Protein AF-0000000066068132 (afdb_homodimer)

Nearest PDB structures (foldseek):
  4k7c-assembly1_A  TM=9.711E-01  e=4.745E-52  Lacticaseibacillus rhamnosus HN001
  1cb5-assembly1_A  TM=9.662E-01  e=7.134E-46  Homo sapiens
  7xf9-assembly1_A  TM=9.704E-01  e=2.334E-45  Homo sapiens
  2dzz-assembly1_A  TM=9.316E-01  e=2.899E-36  Saccharomyces cerevisiae
  6w4n-assembly1_C  TM=7.874E-01  e=4.677E-19  Parabacteroides distasonis

Foldseek 3Di:
DDDDDDPVNVVVVVCVQVVDVVSVVLVVQCVVPNQQV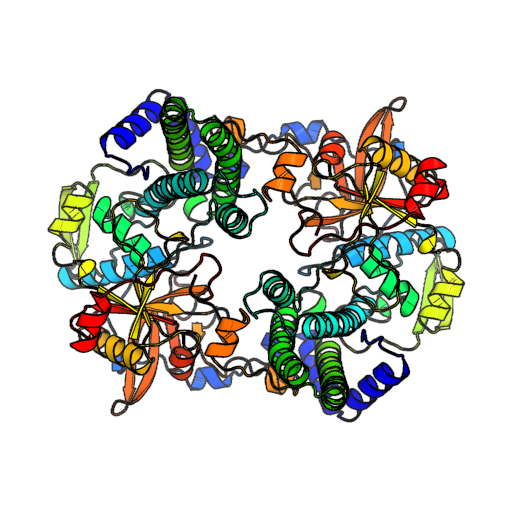SQFDPCLPVQFPPDFPFFFDADAFAAQAAAQQQLLQQLQRLVQSVLCVVQQARNWGWASLQLLLVLQLLQLLLLLVQLLVCLPPDCPPPQNVLSLVCQLHRHAHNQLNVQSCQVQAIDTCVQFPWDPCSNHVVVLSVVRSVLSNVVSVVLSVCSVVVPVVVSVVVSVVSSVVSSVSSCVRRNHHDQWAWDWDQHPVRRTDIDGTHGRNRCCCPSVVVDDQVQKAKEFAAVLDDALAWAFASSRNRHPPTGTDIYHHHQCVLVVQLQQVCLNVNGKKKFFWDCVPQADWQAQEAENSRGDSCVSVVHDPDDALNVCLVVVVAARRRMWIWRGFHDDPRHTAKTKIAGNNALNIHPGRIHIHGVVRCNRIITIMMGGNVSDDPSSVVNRPDDYHYDGNPHSHD/DDDDDDPVVVVVVVCVQVVDVVSVVLVVQCVVPNLQVSQFDPCVVVQFDPDFPFFFDADAFAAQAAAQQQLLQFLQRLVLSVLCVVQQARNWGWASLQLLLVLLLLQLVLLLVVLLVCLPPDCPPPQNVLSLVCQLHRHAHNLLNVFSCQVQAIGTCVQFPWDPCSNHVVVLSVVRSVLSSVLSVVLSVCSVVVPVVVNVVSVVVSSVVSSVSSCVRRNHHDQWAWDWDQHPVRRTDIDGTHGRNRCCCVSVVVDDLVQKAKEFAAPLDDALAWAFASSRNRHPPTGTDIYHHHALVLVVQQQQVQSNVNGKKKFFWFCVPQADFQAQEADNSRGDSCVSVVHDDDDALNVCLVVVVAARSRMWMWRGFHDDVRHTAKTKTAGNNALNTHPGRIHIHGVVSCNRIITIIMGGCVSPDPSSNVSRPDDYHYDRNPHSHD

Radius of gyration: 28.88 Å; Cα contacts (8 Å, |Δi|>4): 1773; chains: 2; bounding box: 72×85×73 Å

Sequence (876 aa):
MAHELTVQELEKFSADFNKNPKNKVVARAAQRSGVLEASYNDRVQSELTRVFSTELDTDNVTNQKHSGRCWLFATLNVLRHEFGKKYKAKDFTFSQAYNFFWDKIERANMFYNRILDSADMPLDSRQVKTDLDFAGTDGGQFQMAAALVEKYGVVPSYAMPETFNTNDTTGFATALGDKLKKDALVLRKLKQEGKDDEIKKTREKFLSEVYQMTAIAVGEPPKKFDLEYRDDDKKYHLEKDLTPLEFLHKYLGGVDFDDYVVLTNAPDHEYDKLYGLPAEDNVSGSIRIKLLNVPMEYLTAASIAQLKDGEAVWFGNDVLRQMDRKTGYLDTNLYKLDDLFGVDLKMSKADRLKTGVGEVSHAMTLVGVDEDNGEVRQWKVENSWGDKSGAKGYYVMNNEWFNDYVYEVVVHKKYLTDKQKELAEGPITDLPAWDSLAMAHELTVQELEKFSADFNKNPKNKVVARAAQRSGVLEASYNDRVQSELTRVFSTELDTDNVTNQKHSGRCWLFATLNVLRHEFGKKYKAKDFTFSQAYNFFWDKIERANMFYNRILDSADMPLDSRQVKTDLDFAGTDGGQFQMAAALVEKYGVVPSYAMPETFNTNDTTGFATALGDKLKKDALVLRKLKQEGKDDEIKKTREKFLSEVYQMTAIAVGEPPKKFDLEYRDDDKKYHLEKDLTPLEFLHKYLGGVDFDDYVVLTNAPDHEYDKLYGLPAEDNVSGSIRIKLLNVPMEYLTAASIAQLKDGEAVWFGNDVLRQMDRKTGYLDTNLYKLDDLFGVDLKMSKADRLKTGVGEVSHAMTLVGVDEDNGEVRQWKVENSWGDKSGAKGYYVMNNEWFNDYVYEVVVHKKYLTDKQKELAEGPITDLPAWDSLA

Organism: Lactobacillus helveticus (NCBI:txid1587)

Solvent-accessible surface area (backbone atoms only — not comparable to full-atom values): 45176 Å² total; per-residue (Å²): 131,84,67,60,90,45,69,69,58,53,50,47,36,52,48,56,45,58,70,39,66,62,47,57,59,47,14,51,44,13,17,64,65,14,54,56,67,59,18,48,36,75,66,49,62,79,65,57,80,82,67,52,73,34,64,51,93,74,55,75,52,45,59,44,62,52,41,49,47,39,20,45,49,20,47,46,46,41,51,28,52,55,44,11,66,77,58,37,25,48,76,54,54,59,22,62,46,48,50,49,50,51,46,57,46,33,33,49,47,41,48,52,40,53,41,55,74,44,37,87,49,58,65,84,34,69,68,47,38,53,54,46,68,53,43,44,64,60,63,70,43,59,41,47,36,47,34,44,38,73,74,58,21,52,47,48,20,86,69,37,54,78,27,38,27,56,41,36,30,60,62,54,24,51,54,48,18,49,39,50,53,54,47,43,56,54,48,18,51,38,55,73,67,69,37,60,70,56,47,55,52,49,48,51,51,50,48,37,49,49,44,41,38,42,31,24,35,56,44,73,70,66,70,53,39,63,54,69,51,58,26,78,85,68,46,79,46,75,47,74,72,32,31,27,48,52,47,35,52,67,69,42,52,85,64,53,72,84,42,44,40,39,37,21,43,51,75,69,46,72,65,78,34,24,32,24,40,69,78,64,43,31,50,63,96,52,53,64,47,55,34,34,18,34,66,51,70,55,46,50,49,29,46,53,51,40,36,71,73,65,35,56,27,36,29,30,19,26,63,90,48,45,50,40,62,65,68,16,43,30,28,75,62,32,46,38,52,37,70,64,51,72,43,86,65,83,64,54,65,31,53,20,30,69,61,61,75,35,50,74,73,41,35,27,22,39,38,25,33,15,57,58,97,82,43,67,56,30,32,30,29,44,36,47,65,20,46,79,24,20,59,61,11,30,28,37,27,32,40,67,25,46,68,63,36,39,34,31,35,43,38,52,49,79,65,46,47,73,62,48,49,53,42,71,70,42,74,68,47,70,42,59,73,82,35,61,89,92,128,84,67,61,89,48,66,64,61,52,53,46,37,50,46,57,44,62,69,40,64,63,49,57,57,51,16,53,44,14,18,66,63,16,56,56,66,62,16,52,40,76,66,53,67,80,68,58,83,87,70,54,72,38,67,56,93,74,60,75,57,45,63,46,63,54,42,50,45,39,22,46,51,23,51,47,48,44,52,33,50,52,44,10,69,73,61,37,26,56,77,54,54,60,22,60,49,48,52,49,50,51,47,56,46,34,33,51,46,43,50,50,38,51,42,50,72,44,34,86,50,57,65,85,32,68,67,48,39,51,52,46,67,50,41,42,63,58,64,72,45,59,41,47,41,49,34,46,37,71,72,59,24,52,48,48,23,86,73,38,57,76,29,36,26,54,41,37,30,60,59,53,26,52,54,47,16,45,40,48,47,56,46,42,58,53,45,20,52,37,49,71,67,64,36,62,70,59,43,54,54,48,47,52,52,48,52,34,49,48,41,41,38,42,30,24,35,57,46,75,67,71,70,56,43,60,51,70,48,60,24,76,89,67,47,81,46,77,44,76,72,30,33,27,48,55,46,36,50,70,68,42,52,82,68,56,73,87,46,44,44,37,40,23,45,52,76,73,49,72,66,81,35,29,32,24,40,67,81,66,44,33,48,65,94,50,58,63,48,55,33,35,19,38,63,64,66,56,54,51,51,35,50,50,53,38,41,71,70,66,39,59,28,39,32,32,21,27,66,91,51,47,50,41,64,68,68,18,46,30,31,78,66,35,53,39,54,38,68,64,57,69,46,85,66,87,70,54,68,32,55,23,32,68,62,60,78,37,52,76,71,45,36,28,25,38,41,28,37,17,55,60,96,81,43,70,56,33,35,33,30,44,39,48,67,21,47,80,26,22,60,60,12,30,29,40,30,34,44,68,28,49,68,63,36,42,36,34,36,43,42,56,47,88,61,44,51,72,64,52,50,52,46,72,74,48,75,70,48,72,46,62,74,85,35,61,91,90

Structure (mmCIF, N/CA/C/O backbone):
data_AF-0000000066068132-model_v1
#
loop_
_entity.id
_entity.type
_entity.pdbx_description
1 polymer 'Aminopeptidase E'
#
loop_
_atom_site.group_PDB
_atom_site.id
_atom_site.type_symbol
_atom_site.label_atom_id
_atom_site.label_alt_id
_atom_site.label_comp_id
_atom_site.label_asym_id
_atom_site.label_entity_id
_atom_site.label_seq_id
_atom_site.pdbx_PDB_ins_code
_atom_site.Cartn_x
_atom_site.Cartn_y
_atom_site.Cartn_z
_atom_site.occupancy
_atom_site.B_iso_or_equiv
_atom_site.auth_seq_id
_atom_site.auth_comp_id
_atom_site.auth_asym_id
_atom_site.auth_atom_id
_atom_site.pdbx_PDB_model_num
ATOM 1 N N . MET A 1 1 ? -22.656 19 -7.445 1 69.44 1 MET A N 1
ATOM 2 C CA . MET A 1 1 ? -22.359 20.109 -6.551 1 69.44 1 MET A CA 1
ATOM 3 C C . MET A 1 1 ? -21.734 19.609 -5.254 1 69.44 1 MET A C 1
ATOM 5 O O . MET A 1 1 ? -22.031 18.516 -4.793 1 69.44 1 MET A O 1
ATOM 9 N N . ALA A 1 2 ? -20.703 20.203 -4.641 1 83.5 2 ALA A N 1
ATOM 10 C CA . ALA A 1 2 ? -19.969 19.781 -3.447 1 83.5 2 ALA A CA 1
ATOM 11 C C . ALA A 1 2 ? -20.891 19.766 -2.229 1 83.5 2 ALA A C 1
ATOM 13 O O . ALA A 1 2 ? -21.719 20.672 -2.045 1 83.5 2 ALA A O 1
ATOM 14 N N . HIS A 1 3 ? -20.875 18.594 -1.613 1 91.38 3 HIS A N 1
ATOM 15 C CA . HIS A 1 3 ? -21.75 18.391 -0.463 1 91.38 3 HIS A CA 1
ATOM 16 C C . HIS A 1 3 ? -21 18.656 0.844 1 91.38 3 HIS A C 1
ATOM 18 O O . HIS A 1 3 ? -19.922 18.125 1.064 1 91.38 3 HIS A O 1
ATOM 24 N N . GLU A 1 4 ? -21.562 19.531 1.664 1 93 4 GLU A N 1
ATOM 25 C CA . GLU A 1 4 ? -21 19.812 2.982 1 93 4 GLU A CA 1
ATOM 26 C C . GLU A 1 4 ? -21.766 19.078 4.078 1 93 4 GLU A C 1
ATOM 28 O O . GLU A 1 4 ? -22.984 19.203 4.184 1 93 4 GLU A O 1
ATOM 33 N N . LEU A 1 5 ? -21.125 18.406 4.953 1 95.44 5 LEU A N 1
ATOM 34 C CA . LEU A 1 5 ? -21.75 17.625 6.004 1 95.44 5 LEU A CA 1
ATOM 35 C C . LEU A 1 5 ? -22.297 18.531 7.109 1 95.44 5 LEU A C 1
ATOM 37 O O . LEU A 1 5 ? -21.562 19.359 7.656 1 95.44 5 LEU A O 1
ATOM 41 N N . THR A 1 6 ? -23.453 18.297 7.363 1 94.56 6 THR A N 1
ATOM 42 C CA . THR A 1 6 ? -24.094 19.125 8.375 1 94.56 6 THR A CA 1
ATOM 43 C C . THR A 1 6 ? -24.156 18.391 9.719 1 94.56 6 THR A C 1
ATOM 45 O O . THR A 1 6 ? -24.062 17.172 9.758 1 94.56 6 THR A O 1
ATOM 48 N N . VAL A 1 7 ? -24.25 19.062 10.633 1 90.31 7 VAL A N 1
ATOM 49 C CA . VAL A 1 7 ? -24.391 18.516 11.977 1 90.31 7 VAL A CA 1
ATOM 50 C C . VAL A 1 7 ? -25.609 17.594 12.039 1 90.31 7 VAL A C 1
ATOM 52 O O . VAL A 1 7 ? -25.562 16.547 12.688 1 90.31 7 VAL A O 1
ATOM 55 N N . GLN A 1 8 ? -26.766 18 11.539 1 93.81 8 GLN A N 1
ATOM 56 C CA . GLN A 1 8 ? -28 17.219 11.555 1 93.81 8 GLN A CA 1
ATOM 57 C C . GLN A 1 8 ? -27.781 15.852 10.906 1 93.81 8 GLN A C 1
ATOM 59 O O . GLN A 1 8 ? -28.281 14.844 11.398 1 93.81 8 GLN A O 1
ATOM 64 N N . GLU A 1 9 ? -27 15.883 9.68 1 94.25 9 GLU A N 1
ATOM 65 C CA . GLU A 1 9 ? -26.688 14.625 9.023 1 94.25 9 GLU A CA 1
ATOM 66 C C . GLU A 1 9 ? -25.859 13.719 9.922 1 94.25 9 GLU A C 1
ATOM 68 O O . GLU A 1 9 ? -26.125 12.516 10.016 1 94.25 9 GLU A O 1
ATOM 73 N N . LEU A 1 10 ? -24.859 14.297 10.641 1 94.81 10 LEU A N 1
ATOM 74 C CA . LEU A 1 10 ? -23.969 13.516 11.484 1 94.81 10 LEU A CA 1
ATOM 75 C C . LEU A 1 10 ? -24.703 12.953 12.695 1 94.81 10 LEU A C 1
ATOM 77 O O . LEU A 1 10 ? -24.422 11.828 13.117 1 94.81 10 LEU A O 1
ATOM 81 N N . GLU A 1 11 ? -25.734 13.82 13.156 1 96.12 11 GLU A N 1
ATOM 82 C CA . GLU A 1 11 ? -26.609 13.344 14.219 1 96.12 11 GLU A CA 1
ATOM 83 C C . GLU A 1 11 ? -27.469 12.172 13.742 1 96.12 11 GLU A C 1
ATOM 85 O O . GLU A 1 11 ? -27.734 11.234 14.508 1 96.12 11 GLU A O 1
ATOM 90 N N . LYS A 1 12 ? -27.875 12.398 12.711 1 97.12 12 LYS A N 1
ATOM 91 C CA . LYS A 1 12 ? -28.688 11.32 12.164 1 97.12 12 LYS A CA 1
ATOM 92 C C . LYS A 1 12 ? -27.859 10.039 12.008 1 97.12 12 LYS A C 1
ATOM 94 O O . LYS A 1 12 ? -28.359 8.945 12.305 1 97.12 12 LYS A O 1
ATOM 99 N N . PHE A 1 13 ? -26.656 10.258 11.461 1 98.12 13 PHE A N 1
ATOM 100 C CA . PHE A 1 13 ? -25.812 9.078 11.312 1 98.12 13 PHE A CA 1
ATOM 101 C C . PHE A 1 13 ? -25.516 8.453 12.672 1 98.12 13 PHE A C 1
ATOM 103 O O . PHE A 1 13 ? -25.547 7.227 12.812 1 98.12 13 PHE A O 1
ATOM 110 N N . SER A 1 14 ? -25.203 9.094 13.617 1 97.38 14 SER A N 1
ATOM 111 C CA . SER A 1 14 ? -24.984 8.609 14.977 1 97.38 14 SER A CA 1
ATOM 112 C C . SER A 1 14 ? -26.219 7.895 15.508 1 97.38 14 SER A C 1
ATOM 114 O O . SER A 1 14 ? -26.109 6.832 16.125 1 97.38 14 SER A O 1
ATOM 116 N N . ALA A 1 15 ? -27.328 8.445 15.297 1 97.06 15 ALA A N 1
ATOM 117 C CA . ALA A 1 15 ? -28.562 7.844 15.766 1 97.06 15 ALA A CA 1
ATOM 118 C C . ALA A 1 15 ? -28.797 6.48 15.117 1 97.06 15 ALA A C 1
ATOM 120 O O . ALA A 1 15 ? -29.203 5.523 15.789 1 97.06 15 ALA A O 1
ATOM 121 N N . ASP A 1 16 ? -28.469 6.613 13.906 1 95.19 16 ASP A N 1
ATOM 122 C CA . ASP A 1 16 ? -28.625 5.375 13.156 1 95.19 16 ASP A CA 1
ATOM 123 C C . ASP A 1 16 ? -27.688 4.289 13.68 1 95.19 16 ASP A C 1
ATOM 125 O O . ASP A 1 16 ? -28.078 3.121 13.781 1 95.19 16 ASP A O 1
ATOM 129 N N . PHE A 1 17 ? -26.531 4.625 13.977 1 94.94 17 PHE A N 1
ATOM 130 C CA . PHE A 1 17 ? -25.531 3.697 14.492 1 94.94 17 PHE A CA 1
ATOM 131 C C . PHE A 1 17 ? -25.969 3.143 15.852 1 94.94 17 PHE A C 1
ATOM 133 O O . PHE A 1 17 ? -25.859 1.938 16.094 1 94.94 17 PHE A O 1
ATOM 140 N N . ASN A 1 18 ? -26.594 3.898 16.516 1 96.69 18 ASN A N 1
ATOM 141 C CA . ASN A 1 18 ? -26.906 3.537 17.891 1 96.69 18 ASN A CA 1
ATOM 142 C C . ASN A 1 18 ? -28.266 2.854 18 1 96.69 18 ASN A C 1
ATOM 144 O O . ASN A 1 18 ? -28.625 2.355 19.078 1 96.69 18 ASN A O 1
ATOM 148 N N . LYS A 1 19 ? -28.969 3.094 16.844 1 95.69 19 LYS A N 1
ATOM 149 C CA . LYS A 1 19 ? -30.25 2.41 16.828 1 95.69 19 LYS A CA 1
ATOM 150 C C . LYS A 1 19 ? -30.078 0.912 17.062 1 95.69 19 LYS A C 1
ATOM 152 O O . LYS A 1 19 ? -30.984 0.256 17.594 1 95.69 19 LYS A O 1
ATOM 157 N N . ASN A 1 20 ? -28.828 0.408 16.641 1 93.88 20 ASN A N 1
ATOM 158 C CA . ASN A 1 20 ? -28.547 -1.01 16.828 1 93.88 20 ASN A CA 1
ATOM 159 C C . ASN A 1 20 ? -27.531 -1.227 17.938 1 93.88 20 ASN A C 1
ATOM 161 O O . ASN A 1 20 ? -26.328 -1.041 17.734 1 93.88 20 ASN A O 1
ATOM 165 N N . PRO A 1 21 ? -28.125 -1.677 18.875 1 88.56 21 PRO A N 1
ATOM 166 C CA . PRO A 1 21 ? -27.25 -1.742 20.047 1 88.56 21 PRO A CA 1
ATOM 167 C C . PRO A 1 21 ? -26.078 -2.707 19.859 1 88.56 21 PRO A C 1
ATOM 169 O O . PRO A 1 21 ? -25.062 -2.59 20.547 1 88.56 21 PRO A O 1
ATOM 172 N N . LYS A 1 22 ? -26.25 -3.576 18.953 1 93.81 22 LYS A N 1
ATOM 173 C CA . LYS A 1 22 ? -25.172 -4.527 18.672 1 93.81 22 LYS A CA 1
ATOM 174 C C . LYS A 1 22 ? -23.953 -3.82 18.109 1 93.81 22 LYS A C 1
ATOM 176 O O . LYS A 1 22 ? -22.828 -4.32 18.234 1 93.81 22 LYS A O 1
ATOM 181 N N . ASN A 1 23 ? -24.188 -2.76 17.484 1 95.88 23 ASN A N 1
ATOM 182 C CA . ASN A 1 23 ? -23.078 -1.999 16.938 1 95.88 23 ASN A CA 1
ATOM 183 C C . ASN A 1 23 ? -22.094 -1.584 18.031 1 95.88 23 ASN A C 1
ATOM 185 O O . ASN A 1 23 ? -20.875 -1.581 17.812 1 95.88 23 ASN A O 1
ATOM 189 N N . LYS A 1 24 ? -22.453 -1.261 19.203 1 94.94 24 LYS A N 1
ATOM 190 C CA . LYS A 1 24 ? -21.562 -0.809 20.266 1 94.94 24 LYS A CA 1
ATOM 191 C C . LYS A 1 24 ? -20.719 -1.958 20.797 1 94.94 24 LYS A C 1
ATOM 193 O O . LYS A 1 24 ? -19.562 -1.757 21.188 1 94.94 24 LYS A O 1
ATOM 198 N N . VAL A 1 25 ? -21.422 -3.135 20.875 1 94.94 25 VAL A N 1
ATOM 199 C CA . VAL A 1 25 ? -20.703 -4.336 21.281 1 94.94 25 VAL A CA 1
ATOM 200 C C . VAL A 1 25 ? -19.578 -4.629 20.297 1 94.94 25 VAL A C 1
ATOM 202 O O . VAL A 1 25 ? -18.438 -4.895 20.688 1 94.94 25 VAL A O 1
ATOM 205 N N . VAL A 1 26 ? -19.984 -4.559 19 1 95.06 26 VAL A N 1
ATOM 206 C CA . VAL A 1 26 ? -19.031 -4.801 17.922 1 95.06 26 VAL A CA 1
ATOM 207 C C . VAL A 1 26 ? -17.906 -3.756 18 1 95.06 26 VAL A C 1
ATOM 209 O O . VAL A 1 26 ? -16.734 -4.09 17.859 1 95.06 26 VAL A O 1
ATOM 212 N N . ALA A 1 27 ? -18.266 -2.582 18.25 1 98.12 27 ALA A N 1
ATOM 213 C CA . ALA A 1 27 ? -17.297 -1.489 18.328 1 98.12 27 ALA A CA 1
ATOM 214 C C . ALA A 1 27 ? -16.281 -1.714 19.453 1 98.12 27 ALA A C 1
ATOM 216 O O . ALA A 1 27 ? -15.086 -1.489 19.281 1 98.12 27 ALA A O 1
ATOM 217 N N . ARG A 1 28 ? -16.797 -2.217 20.484 1 96.81 28 ARG A N 1
ATOM 218 C CA . ARG A 1 28 ? -15.898 -2.439 21.609 1 96.81 28 ARG A CA 1
ATOM 219 C C . ARG A 1 28 ? -14.859 -3.506 21.281 1 96.81 28 ARG A C 1
ATOM 221 O O . ARG A 1 28 ? -13.68 -3.357 21.609 1 96.81 28 ARG A O 1
ATOM 228 N N . ALA A 1 29 ? -15.305 -4.477 20.641 1 96.25 29 ALA A N 1
ATOM 229 C CA . ALA A 1 29 ? -14.391 -5.551 20.25 1 96.25 29 ALA A CA 1
ATOM 230 C C . ALA A 1 29 ? -13.359 -5.059 19.25 1 96.25 29 ALA A C 1
ATOM 232 O O . ALA A 1 29 ? -12.164 -5.332 19.391 1 96.25 29 ALA A O 1
ATOM 233 N N . ALA A 1 30 ? -13.922 -4.32 18.266 1 98.06 30 ALA A N 1
ATOM 234 C CA . ALA A 1 30 ? -13.047 -3.838 17.203 1 98.06 30 ALA A CA 1
ATOM 235 C C . ALA A 1 30 ? -12.047 -2.82 17.734 1 98.06 30 ALA A C 1
ATOM 237 O O . ALA A 1 30 ? -10.883 -2.811 17.328 1 98.06 30 ALA A O 1
ATOM 238 N N . GLN A 1 31 ? -12.453 -1.979 18.578 1 97.56 31 GLN A N 1
ATOM 239 C CA . GLN A 1 31 ? -11.594 -0.933 19.125 1 97.56 31 GLN A CA 1
ATOM 240 C C . GLN A 1 31 ? -10.516 -1.526 20.031 1 97.56 31 GLN A C 1
ATOM 242 O O . GLN A 1 31 ? -9.414 -0.982 20.125 1 97.56 31 GLN A O 1
ATOM 247 N N . ARG A 1 32 ? -10.867 -2.541 20.625 1 96.81 32 ARG A N 1
ATOM 248 C CA . ARG A 1 32 ? -9.93 -3.117 21.594 1 96.81 32 ARG A CA 1
ATOM 249 C C . ARG A 1 32 ? -8.922 -4.023 20.891 1 96.81 32 ARG A C 1
ATOM 251 O O . ARG A 1 32 ? -7.719 -3.953 21.172 1 96.81 32 ARG A O 1
ATOM 258 N N . SER A 1 33 ? -9.367 -4.926 19.891 1 96.31 33 SER A N 1
ATOM 259 C CA . SER A 1 33 ? -8.484 -5.957 19.359 1 96.31 33 SER A CA 1
ATOM 260 C C . SER A 1 33 ? -8.078 -5.656 17.922 1 96.31 33 SER A C 1
ATOM 262 O O . SER A 1 33 ? -7.148 -6.266 17.391 1 96.31 33 SER A O 1
ATOM 264 N N . GLY A 1 34 ? -8.859 -4.691 17.328 1 97.69 34 GLY A N 1
ATOM 265 C CA . GLY A 1 34 ? -8.656 -4.398 15.914 1 97.69 34 GLY A CA 1
ATOM 266 C C . GLY A 1 34 ? -9.711 -5.027 15.023 1 97.69 34 GLY A C 1
ATOM 267 O O . GLY A 1 34 ? -10.281 -6.062 15.359 1 97.69 34 GLY A O 1
ATOM 268 N N . VAL A 1 35 ? -9.805 -4.465 13.906 1 96.12 35 VAL A N 1
ATOM 269 C CA . VAL A 1 35 ? -10.93 -4.867 13.062 1 96.12 35 VAL A CA 1
ATOM 270 C C . VAL A 1 35 ? -10.656 -6.25 12.469 1 96.12 35 VAL A C 1
ATOM 272 O O . VAL A 1 35 ? -11.586 -7.035 12.266 1 96.12 35 VAL A O 1
ATOM 275 N N . LEU A 1 36 ? -9.367 -6.59 12.141 1 96.81 36 LEU A N 1
ATOM 276 C CA . LEU A 1 36 ? -9.102 -7.895 11.547 1 96.81 36 LEU A CA 1
ATOM 277 C C . LEU A 1 36 ? -9.273 -9.008 12.57 1 96.81 36 LEU A C 1
ATOM 279 O O . LEU A 1 36 ? -9.938 -10.008 12.305 1 96.81 36 LEU A O 1
ATOM 283 N N . GLU A 1 37 ? -8.711 -8.852 13.703 1 96.12 37 GLU A N 1
ATOM 284 C CA . GLU A 1 37 ? -8.859 -9.852 14.758 1 96.12 37 GLU A CA 1
ATOM 285 C C . GLU A 1 37 ? -10.32 -10.039 15.148 1 96.12 37 GLU A C 1
ATOM 287 O O . GLU A 1 37 ? -10.758 -11.164 15.398 1 96.12 37 GLU A O 1
ATOM 292 N N . ALA A 1 38 ? -11.055 -8.797 15.188 1 97.94 38 ALA A N 1
ATOM 293 C CA . ALA A 1 38 ? -12.445 -8.852 15.625 1 97.94 38 ALA A CA 1
ATOM 294 C C . ALA A 1 38 ? -13.336 -9.516 14.578 1 97.94 38 ALA A C 1
ATOM 296 O O . ALA A 1 38 ? -14.461 -9.922 14.875 1 97.94 38 ALA A O 1
ATOM 297 N N . SER A 1 39 ? -12.805 -9.57 13.422 1 97.56 39 SER A N 1
ATOM 298 C CA . SER A 1 39 ? -13.617 -10.156 12.359 1 97.56 39 SER A CA 1
ATOM 299 C C . SER A 1 39 ? -13.086 -11.531 11.953 1 97.56 39 SER A C 1
ATOM 301 O O . SER A 1 39 ? -13.594 -12.141 11.008 1 97.56 39 SER A O 1
ATOM 303 N N . TYR A 1 40 ? -12.039 -12.156 12.516 1 97.25 40 TYR A N 1
ATOM 304 C CA . TYR A 1 40 ? -11.359 -13.391 12.141 1 97.25 40 TYR A CA 1
ATOM 305 C C . TYR A 1 40 ? -12.258 -14.602 12.375 1 97.25 40 TYR A C 1
ATOM 307 O O . TYR A 1 40 ? -12.844 -14.75 13.453 1 97.25 40 TYR A O 1
ATOM 315 N N . ASN A 1 41 ? -12.469 -15.297 11.445 1 97.19 41 ASN A N 1
ATOM 316 C CA . ASN A 1 41 ? -13.344 -16.469 11.492 1 97.19 41 ASN A CA 1
ATOM 317 C C . ASN A 1 41 ? -12.562 -17.734 11.797 1 97.19 41 ASN A C 1
ATOM 319 O O . ASN A 1 41 ? -12.047 -18.391 10.883 1 97.19 41 ASN A O 1
ATOM 323 N N . ASP A 1 42 ? -12.492 -18.109 13.016 1 95.44 42 ASP A N 1
ATOM 324 C CA . ASP A 1 42 ? -11.688 -19.219 13.516 1 95.44 42 ASP A CA 1
ATOM 325 C C . ASP A 1 42 ? -12.148 -20.547 12.922 1 95.44 42 ASP A C 1
ATOM 327 O O . ASP A 1 42 ? -11.414 -21.531 12.945 1 95.44 42 ASP A O 1
ATOM 331 N N . ARG A 1 43 ? -13.281 -20.453 12.328 1 95.62 43 ARG A N 1
ATOM 332 C CA . ARG A 1 43 ? -13.852 -21.703 11.836 1 95.62 43 ARG A CA 1
ATOM 333 C C . ARG A 1 43 ? -13.141 -22.172 10.562 1 95.62 43 ARG A C 1
ATOM 335 O O . ARG A 1 43 ? -13.242 -23.328 10.18 1 95.62 43 ARG A O 1
ATOM 342 N N . VAL A 1 44 ? -12.406 -21.297 9.984 1 96.25 44 VAL A N 1
ATOM 343 C CA . VAL A 1 44 ? -11.672 -21.594 8.758 1 96.25 44 VAL A CA 1
ATOM 344 C C . VAL A 1 44 ? -10.664 -22.719 9.023 1 96.25 44 VAL A C 1
ATOM 346 O O . VAL A 1 44 ? -10.422 -23.562 8.156 1 96.25 44 VAL A O 1
ATOM 349 N N . GLN A 1 45 ? -10.172 -22.766 10.133 1 93.56 45 GLN A N 1
ATOM 350 C CA . GLN A 1 45 ? -9.156 -23.75 10.453 1 93.56 45 GLN A CA 1
ATOM 351 C C . GLN A 1 45 ? -9.75 -25.172 10.445 1 93.56 45 GLN A C 1
ATOM 353 O O . GLN A 1 45 ? -9.031 -26.141 10.234 1 93.56 45 GLN A O 1
ATOM 358 N N . SER A 1 46 ? -10.969 -25.266 10.695 1 92.06 46 SER A N 1
ATOM 359 C CA . SER A 1 46 ? -11.594 -26.578 10.672 1 92.06 46 SER A CA 1
ATOM 360 C C . SER A 1 46 ? -11.914 -27.031 9.25 1 92.06 46 SER A C 1
ATOM 362 O O . SER A 1 46 ? -12.172 -28.203 9 1 92.06 46 SER A O 1
ATOM 364 N N . GLU A 1 47 ? -11.656 -26.031 8.508 1 93.69 47 GLU A N 1
ATOM 365 C CA . GLU A 1 47 ? -12.055 -26.328 7.137 1 93.69 47 GLU A CA 1
ATOM 366 C C . GLU A 1 47 ? -10.844 -26.625 6.258 1 93.69 47 GLU A C 1
ATOM 368 O O . GLU A 1 47 ? -10.953 -27.344 5.262 1 93.69 47 GLU A O 1
ATOM 373 N N . LEU A 1 48 ? -10 -26.047 6.703 1 94.69 48 LEU A N 1
ATOM 374 C CA . LEU A 1 48 ? -8.773 -26.281 5.941 1 94.69 48 LEU A CA 1
ATOM 375 C C . LEU A 1 48 ? -7.871 -27.281 6.66 1 94.69 48 LEU A C 1
ATOM 377 O O . LEU A 1 48 ? -7.258 -26.953 7.676 1 94.69 48 LEU A O 1
ATOM 381 N N . THR A 1 49 ? -7.844 -28.578 6.023 1 91.19 49 THR A N 1
ATOM 382 C CA . THR A 1 49 ? -7.32 -29.719 6.77 1 91.19 49 THR A CA 1
ATOM 383 C C . THR A 1 49 ? -5.855 -29.969 6.426 1 91.19 49 THR A C 1
ATOM 385 O O . THR A 1 49 ? -5.172 -30.734 7.109 1 91.19 49 THR A O 1
ATOM 388 N N . ARG A 1 50 ? -5.258 -29.453 5.406 1 94.75 50 ARG A N 1
ATOM 389 C CA . ARG A 1 50 ? -3.898 -29.516 4.883 1 94.75 50 ARG A CA 1
ATOM 390 C C . ARG A 1 50 ? -3.541 -30.938 4.465 1 94.75 50 ARG A C 1
ATOM 392 O O . ARG A 1 50 ? -2.4 -31.375 4.641 1 94.75 50 ARG A O 1
ATOM 399 N N . VAL A 1 51 ? -4.367 -31.609 4.172 1 94.38 51 VAL A N 1
ATOM 400 C CA . VAL A 1 51 ? -4.191 -32.906 3.535 1 94.38 51 VAL A CA 1
ATOM 401 C C . VAL A 1 51 ? -4.633 -32.844 2.076 1 94.38 51 VAL A C 1
ATOM 403 O O . VAL A 1 51 ? -5.688 -32.281 1.768 1 94.38 51 VAL A O 1
ATOM 406 N N . PHE A 1 52 ? -3.949 -33.438 1.236 1 95 52 PHE A N 1
ATOM 407 C CA . PHE A 1 52 ? -4.148 -33.188 -0.182 1 95 52 PHE A CA 1
ATOM 408 C C . PHE A 1 52 ? -4.141 -34.469 -0.986 1 95 52 PHE A C 1
ATOM 410 O O . PHE A 1 52 ? -3.357 -35.375 -0.704 1 95 52 PHE A O 1
ATOM 417 N N . SER A 1 53 ? -4.949 -34.438 -1.821 1 96.56 53 SER A N 1
ATOM 418 C CA . SER A 1 53 ? -5.039 -35.656 -2.631 1 96.56 53 SER A CA 1
ATOM 419 C C . SER A 1 53 ? -3.84 -35.781 -3.561 1 96.56 53 SER A C 1
ATOM 421 O O . SER A 1 53 ? -3.443 -36.906 -3.914 1 96.56 53 SER A O 1
ATOM 423 N N . THR A 1 54 ? -3.527 -34.656 -3.994 1 97.56 54 THR A N 1
ATOM 424 C CA . THR A 1 54 ? -2.283 -34.594 -4.754 1 97.56 54 THR A CA 1
ATOM 425 C C . THR A 1 54 ? -1.275 -33.656 -4.055 1 97.56 54 THR A C 1
ATOM 427 O O . THR A 1 54 ? -1.572 -32.5 -3.775 1 97.56 54 THR A O 1
ATOM 430 N N . GLU A 1 55 ? -0.116 -34.219 -3.748 1 92.81 55 GLU A N 1
ATOM 431 C CA . GLU A 1 55 ? 0.876 -33.438 -3.002 1 92.81 55 GLU A CA 1
ATOM 432 C C . GLU A 1 55 ? 2.289 -33.75 -3.49 1 92.81 55 GLU A C 1
ATOM 434 O O . GLU A 1 55 ? 2.65 -34.906 -3.686 1 92.81 55 GLU A O 1
ATOM 439 N N . LEU A 1 56 ? 2.873 -32.906 -3.748 1 93.25 56 LEU A N 1
ATOM 440 C CA . LEU A 1 56 ? 4.262 -33.094 -4.16 1 93.25 56 LEU A CA 1
ATOM 441 C C . LEU A 1 56 ? 5.176 -33.219 -2.949 1 93.25 56 LEU A C 1
ATOM 443 O O . LEU A 1 56 ? 4.898 -32.656 -1.89 1 93.25 56 LEU A O 1
ATOM 447 N N . ASP A 1 57 ? 6.105 -34.062 -3.254 1 87.69 57 ASP A N 1
ATOM 448 C CA . ASP A 1 57 ? 7.066 -34.25 -2.176 1 87.69 57 ASP A CA 1
ATOM 449 C C . ASP A 1 57 ? 8.102 -33.125 -2.125 1 87.69 57 ASP A C 1
ATOM 451 O O . ASP A 1 57 ? 9.086 -33.156 -2.859 1 87.69 57 ASP A O 1
ATOM 455 N N . THR A 1 58 ? 7.84 -32.25 -1.333 1 86 58 THR A N 1
ATOM 456 C CA . THR A 1 58 ? 8.688 -31.078 -1.272 1 86 58 THR A CA 1
ATOM 457 C C . THR A 1 58 ? 9.172 -30.828 0.153 1 86 58 THR A C 1
ATOM 459 O O . THR A 1 58 ? 8.516 -31.234 1.116 1 86 58 THR A O 1
ATOM 462 N N . ASP A 1 59 ? 10.281 -30.422 0.06 1 82.94 59 ASP A N 1
ATOM 463 C CA . ASP A 1 59 ? 10.898 -30.047 1.33 1 82.94 59 ASP A CA 1
ATOM 464 C C . ASP A 1 59 ? 11.812 -28.844 1.168 1 82.94 59 ASP A C 1
ATOM 466 O O . ASP A 1 59 ? 12.055 -28.375 0.049 1 82.94 59 ASP A O 1
ATOM 470 N N . ASN A 1 60 ? 12.102 -28.188 2.443 1 85.31 60 ASN A N 1
ATOM 471 C CA . ASN A 1 60 ? 13.117 -27.141 2.434 1 85.31 60 ASN A CA 1
ATOM 472 C C . ASN A 1 60 ? 12.562 -25.828 1.924 1 85.31 60 ASN A C 1
ATOM 474 O O . ASN A 1 60 ? 13.102 -25.234 0.978 1 85.31 60 ASN A O 1
ATOM 478 N N . VAL A 1 61 ? 11.594 -25.25 2.602 1 90 61 VAL A N 1
ATOM 479 C CA . VAL A 1 61 ? 10.938 -23.984 2.275 1 90 61 VAL A CA 1
ATOM 480 C C . VAL A 1 61 ? 11.938 -22.844 2.412 1 90 61 VAL A C 1
ATOM 482 O O . VAL A 1 61 ? 12.656 -22.75 3.408 1 90 61 VAL A O 1
ATOM 485 N N . THR A 1 62 ? 11.953 -22.078 1.317 1 95.56 62 THR A N 1
ATOM 486 C CA . THR A 1 62 ? 12.922 -20.984 1.263 1 95.56 62 THR A CA 1
ATOM 487 C C . THR A 1 62 ? 12.383 -19.75 1.979 1 95.56 62 THR A C 1
ATOM 489 O O . THR A 1 62 ? 11.203 -19.688 2.33 1 95.56 62 THR A O 1
ATOM 492 N N . ASN A 1 63 ? 13.219 -18.828 2.207 1 96.69 63 ASN A N 1
ATOM 493 C CA . ASN A 1 63 ? 12.859 -17.625 2.965 1 96.69 63 ASN A CA 1
ATOM 494 C C . ASN A 1 63 ? 13.422 -16.359 2.326 1 96.69 63 ASN A C 1
ATOM 496 O O . ASN A 1 63 ? 14.625 -16.109 2.42 1 96.69 63 ASN A O 1
ATOM 500 N N . GLN A 1 64 ? 12.594 -15.602 1.818 1 96.31 64 GLN A N 1
ATOM 501 C CA . GLN A 1 64 ? 13.016 -14.422 1.07 1 96.31 64 GLN A CA 1
ATOM 502 C C . GLN A 1 64 ? 13.25 -13.234 2 1 96.31 64 GLN A C 1
ATOM 504 O O . GLN A 1 64 ? 13.812 -12.219 1.589 1 96.31 64 GLN A O 1
ATOM 509 N N . LYS A 1 65 ? 12.805 -13.391 3.146 1 95.06 65 LYS A N 1
ATOM 510 C CA . LYS A 1 65 ? 12.945 -12.367 4.176 1 95.06 65 LYS A CA 1
ATOM 511 C C . LYS A 1 65 ? 12.383 -11.031 3.705 1 95.06 65 LYS A C 1
ATOM 513 O O . LYS A 1 65 ? 11.305 -10.977 3.109 1 95.06 65 LYS A O 1
ATOM 518 N N . HIS A 1 66 ? 13 -10 4.008 1 95.88 66 HIS A N 1
ATOM 519 C CA . HIS A 1 66 ? 12.438 -8.695 3.682 1 95.88 66 HIS A CA 1
ATOM 520 C C . HIS A 1 66 ? 12.898 -8.227 2.309 1 95.88 66 HIS A C 1
ATOM 522 O O . HIS A 1 66 ? 13.742 -7.328 2.207 1 95.88 66 HIS A O 1
ATOM 528 N N . SER A 1 67 ? 12.273 -8.805 1.352 1 96.81 67 SER A N 1
ATOM 529 C CA . SER A 1 67 ? 12.633 -8.445 -0.016 1 96.81 67 SER A CA 1
ATOM 530 C C . SER A 1 67 ? 11.5 -8.773 -0.99 1 96.81 67 SER A C 1
ATOM 532 O O . SER A 1 67 ? 10.68 -9.648 -0.724 1 96.81 67 SER A O 1
ATOM 534 N N . GLY A 1 68 ? 11.422 -8.055 -2.027 1 94.62 68 GLY A N 1
ATOM 535 C CA . GLY A 1 68 ? 10.375 -8.242 -3.021 1 94.62 68 GLY A CA 1
ATOM 536 C C . GLY A 1 68 ? 10.742 -9.258 -4.09 1 94.62 68 GLY A C 1
ATOM 537 O O . GLY A 1 68 ? 10.406 -9.07 -5.262 1 94.62 68 GLY A O 1
ATOM 538 N N . ARG A 1 69 ? 11.383 -10.32 -3.73 1 97.12 69 ARG A N 1
ATOM 539 C CA . ARG A 1 69 ? 11.961 -11.234 -4.707 1 97.12 69 ARG A CA 1
ATOM 540 C C . ARG A 1 69 ? 11.164 -12.531 -4.793 1 97.12 69 ARG A C 1
ATOM 542 O O . ARG A 1 69 ? 11.672 -13.555 -5.25 1 97.12 69 ARG A O 1
ATOM 549 N N . CYS A 1 70 ? 9.906 -12.422 -4.297 1 97.81 70 CYS A N 1
ATOM 550 C CA . CYS A 1 70 ? 9.047 -13.602 -4.219 1 97.81 70 CYS A CA 1
ATOM 551 C C . CYS A 1 70 ? 8.898 -14.258 -5.582 1 97.81 70 CYS A C 1
ATOM 553 O O . CYS A 1 70 ? 8.836 -15.484 -5.68 1 97.81 70 CYS A O 1
ATOM 555 N N . TRP A 1 71 ? 8.859 -13.555 -6.551 1 98 71 TRP A N 1
ATOM 556 C CA . TRP A 1 71 ? 8.742 -14.07 -7.914 1 98 71 TRP A CA 1
ATOM 557 C C . TRP A 1 71 ? 9.953 -14.922 -8.281 1 98 71 TRP A C 1
ATOM 559 O O . TRP A 1 71 ? 9.812 -15.961 -8.922 1 98 71 TRP A O 1
ATOM 569 N N . LEU A 1 72 ? 11.039 -14.547 -7.941 1 98.44 72 LEU A N 1
ATOM 570 C CA . LEU A 1 72 ? 12.297 -15.25 -8.188 1 98.44 72 LEU A CA 1
ATOM 571 C C . LEU A 1 72 ? 12.398 -16.5 -7.336 1 98.44 72 LEU A C 1
ATOM 573 O O . LEU A 1 72 ? 12.797 -17.562 -7.824 1 98.44 72 LEU A O 1
ATOM 577 N N . PHE A 1 73 ? 12 -16.344 -6.137 1 97.62 73 PHE A N 1
ATOM 578 C CA . PHE A 1 73 ? 12.008 -17.484 -5.23 1 97.62 73 PHE A CA 1
ATOM 579 C C . PHE A 1 73 ? 11.055 -18.578 -5.719 1 97.62 73 PHE A C 1
ATOM 581 O O . PHE A 1 73 ? 11.422 -19.75 -5.754 1 97.62 73 PHE A O 1
ATOM 588 N N . ALA A 1 74 ? 9.883 -18.062 -5.996 1 97.5 74 ALA A N 1
ATOM 589 C CA . ALA A 1 74 ? 8.891 -19.047 -6.449 1 97.5 74 ALA A CA 1
ATOM 590 C C . ALA A 1 74 ? 9.359 -19.75 -7.715 1 97.5 74 ALA A C 1
ATOM 592 O O . ALA A 1 74 ? 9.195 -20.969 -7.844 1 97.5 74 ALA A O 1
ATOM 593 N N . THR A 1 75 ? 9.93 -19 -8.562 1 97.62 75 THR A N 1
ATOM 594 C CA . THR A 1 75 ? 10.453 -19.625 -9.773 1 97.62 75 THR A CA 1
ATOM 595 C C . THR A 1 75 ? 11.547 -20.625 -9.445 1 97.62 75 THR A C 1
ATOM 597 O O . THR A 1 75 ? 11.539 -21.75 -9.945 1 97.62 75 THR A O 1
ATOM 600 N N . LEU A 1 76 ? 12.555 -20.375 -8.727 1 97.5 76 LEU A N 1
ATOM 601 C CA . LEU A 1 76 ? 13.672 -21.234 -8.398 1 97.5 76 LEU A CA 1
ATOM 602 C C . LEU A 1 76 ? 13.211 -22.438 -7.574 1 97.5 76 LEU A C 1
ATOM 604 O O . LEU A 1 76 ? 13.836 -23.5 -7.594 1 97.5 76 LEU A O 1
ATOM 608 N N . ASN A 1 77 ? 12.023 -22.125 -6.789 1 94.81 77 ASN A N 1
ATOM 609 C CA . ASN A 1 77 ? 11.453 -23.25 -6.074 1 94.81 77 ASN A CA 1
ATOM 610 C C . ASN A 1 77 ? 10.914 -24.312 -7.039 1 94.81 77 ASN A C 1
ATOM 612 O O . ASN A 1 77 ? 11.094 -25.516 -6.809 1 94.81 77 ASN A O 1
ATOM 616 N N . VAL A 1 78 ? 10.273 -23.859 -7.996 1 94 78 VAL A N 1
ATOM 617 C CA . VAL A 1 78 ? 9.781 -24.797 -8.992 1 94 78 VAL A CA 1
ATOM 618 C C . VAL A 1 78 ? 10.953 -25.562 -9.609 1 94 78 VAL A C 1
ATOM 620 O O . VAL A 1 78 ? 10.898 -26.781 -9.742 1 94 78 VAL A O 1
ATOM 623 N N . LEU A 1 79 ? 12.039 -24.938 -9.898 1 93.44 79 LEU A N 1
ATOM 624 C CA . LEU A 1 79 ? 13.227 -25.578 -10.453 1 93.44 79 LEU A CA 1
ATOM 625 C C . LEU A 1 79 ? 13.844 -26.531 -9.438 1 93.44 79 LEU A C 1
ATOM 627 O O . LEU A 1 79 ? 14.32 -27.609 -9.797 1 93.44 79 LEU A O 1
ATOM 631 N N . ARG A 1 80 ? 13.852 -26.109 -8.398 1 93.19 80 ARG A N 1
ATOM 632 C CA . ARG A 1 80 ? 14.422 -26.922 -7.328 1 93.19 80 ARG A CA 1
ATOM 633 C C . ARG A 1 80 ? 13.664 -28.234 -7.172 1 93.19 80 ARG A C 1
ATOM 635 O O . ARG A 1 80 ? 14.273 -29.281 -6.922 1 93.19 80 ARG A O 1
ATOM 642 N N . HIS A 1 81 ? 12.422 -28.078 -7.113 1 91.44 81 HIS A N 1
ATOM 643 C CA . HIS A 1 81 ? 11.633 -29.297 -7 1 91.44 81 HIS A CA 1
ATOM 644 C C . HIS A 1 81 ? 11.945 -30.266 -8.133 1 91.44 81 HIS A C 1
ATOM 646 O O . HIS A 1 81 ? 12.016 -31.469 -7.922 1 91.44 81 HIS A O 1
ATOM 652 N N . GLU A 1 82 ? 12.094 -29.719 -9.375 1 90.56 82 GLU A N 1
ATOM 653 C CA . GLU A 1 82 ? 12.484 -30.547 -10.516 1 90.56 82 GLU A CA 1
ATOM 654 C C . GLU A 1 82 ? 13.844 -31.203 -10.273 1 90.56 82 GLU A C 1
ATOM 656 O O . GLU A 1 82 ? 14.008 -32.406 -10.531 1 90.56 82 GLU A O 1
ATOM 661 N N . PHE A 1 83 ? 14.812 -30.484 -9.82 1 92.5 83 PHE A N 1
ATOM 662 C CA . PHE A 1 83 ? 16.141 -30.984 -9.508 1 92.5 83 PHE A CA 1
ATOM 663 C C . PHE A 1 83 ? 16.062 -32.062 -8.438 1 92.5 83 PHE A C 1
ATOM 665 O O . PHE A 1 83 ? 16.688 -33.125 -8.578 1 92.5 83 PHE A O 1
ATOM 672 N N . GLY A 1 84 ? 15.344 -31.734 -7.363 1 89.69 84 GLY A N 1
ATOM 673 C CA . GLY A 1 84 ? 15.258 -32.656 -6.246 1 89.69 84 GLY A CA 1
ATOM 674 C C . GLY A 1 84 ? 14.664 -34 -6.621 1 89.69 84 GLY A C 1
ATOM 675 O O . GLY A 1 84 ? 15.156 -35.062 -6.195 1 89.69 84 GLY A O 1
ATOM 676 N N . LYS A 1 85 ? 13.68 -33.875 -7.328 1 87.5 85 LYS A N 1
ATOM 677 C CA . LYS A 1 85 ? 13.016 -35.094 -7.758 1 87.5 85 LYS A CA 1
ATOM 678 C C . LYS A 1 85 ? 13.938 -35.938 -8.641 1 87.5 85 LYS A C 1
ATOM 680 O O . LYS A 1 85 ? 14.039 -37.156 -8.453 1 87.5 85 LYS A O 1
ATOM 685 N N . LYS A 1 86 ? 14.562 -35.438 -9.57 1 91.06 86 LYS A N 1
ATOM 686 C CA . LYS A 1 86 ? 15.383 -36.125 -10.555 1 91.06 86 LYS A CA 1
ATOM 687 C C . LYS A 1 86 ? 16.656 -36.688 -9.906 1 91.06 86 LYS A C 1
ATOM 689 O O . LYS A 1 86 ? 17.094 -37.781 -10.258 1 91.06 86 LYS A O 1
ATOM 694 N N . TYR A 1 87 ? 17.125 -35.906 -8.938 1 91.94 87 TYR A N 1
ATOM 695 C CA . TYR A 1 87 ? 18.438 -36.281 -8.438 1 91.94 87 TYR A CA 1
ATOM 696 C C . TYR A 1 87 ? 18.375 -36.625 -6.953 1 91.94 87 TYR A C 1
ATOM 698 O O . TYR A 1 87 ? 19.406 -36.688 -6.277 1 91.94 87 TYR A O 1
ATOM 706 N N . LYS A 1 88 ? 17.094 -36.812 -6.371 1 91.19 88 LYS A N 1
ATOM 707 C CA . LYS A 1 88 ? 16.781 -37.219 -5 1 91.19 88 LYS A CA 1
ATOM 708 C C . LYS A 1 88 ? 17.469 -36.312 -3.992 1 91.19 88 LYS A C 1
ATOM 710 O O . LYS A 1 88 ? 18.141 -36.781 -3.072 1 91.19 88 LYS A O 1
ATOM 715 N N . ALA A 1 89 ? 17.297 -35.125 -4.445 1 89.31 89 ALA A N 1
ATOM 716 C CA . ALA A 1 89 ? 17.938 -34.125 -3.607 1 89.31 89 ALA A CA 1
ATOM 717 C C . ALA A 1 89 ? 16.906 -33.094 -3.102 1 89.31 89 ALA A C 1
ATOM 719 O O . ALA A 1 89 ? 16.984 -31.922 -3.438 1 89.31 89 ALA A O 1
ATOM 720 N N . LYS A 1 90 ? 16.062 -33.469 -2.154 1 83.62 90 LYS A N 1
ATOM 721 C CA . LYS A 1 90 ? 14.898 -32.688 -1.736 1 83.62 90 LYS A CA 1
ATOM 722 C C . LYS A 1 90 ? 15.328 -31.469 -0.917 1 83.62 90 LYS A C 1
ATOM 724 O O . LYS A 1 90 ? 14.594 -30.484 -0.831 1 83.62 90 LYS A O 1
ATOM 729 N N . ASP A 1 91 ? 16.516 -31.531 -0.425 1 83.56 91 ASP A N 1
ATOM 730 C CA . ASP A 1 91 ? 16.922 -30.438 0.45 1 83.56 91 ASP A CA 1
ATOM 731 C C . ASP A 1 91 ? 17.828 -29.453 -0.294 1 83.56 91 ASP A C 1
ATOM 733 O O . ASP A 1 91 ? 18.422 -28.562 0.318 1 83.56 91 ASP A O 1
ATOM 737 N N . PHE A 1 92 ? 17.891 -29.562 -1.513 1 91.5 92 PHE A N 1
ATOM 738 C CA . PHE A 1 92 ? 18.719 -28.719 -2.357 1 91.5 92 PHE A CA 1
ATOM 739 C C . PHE A 1 92 ? 18.031 -27.391 -2.645 1 91.5 92 PHE A C 1
ATOM 741 O O . PHE A 1 92 ? 16.812 -27.344 -2.865 1 91.5 92 PHE A O 1
ATOM 748 N N . THR A 1 93 ? 18.812 -26.312 -2.672 1 93.38 93 THR A N 1
ATOM 749 C CA . THR A 1 93 ? 18.234 -24.984 -2.939 1 93.38 93 THR A CA 1
ATOM 750 C C . THR A 1 93 ? 19.141 -24.188 -3.865 1 93.38 93 THR A C 1
ATOM 752 O O . THR A 1 93 ? 20.375 -24.266 -3.771 1 93.38 93 THR A O 1
ATOM 755 N N . PHE A 1 94 ? 18.484 -23.422 -4.668 1 95.38 94 PHE A N 1
ATOM 756 C CA . PHE A 1 94 ? 19.234 -22.578 -5.59 1 95.38 94 PHE A CA 1
ATOM 757 C C . PHE A 1 94 ? 19.469 -21.188 -5 1 95.38 94 PHE A C 1
ATOM 759 O O . PHE A 1 94 ? 18.734 -20.766 -4.094 1 95.38 94 PHE A O 1
ATOM 766 N N . SER A 1 95 ? 20.438 -20.5 -5.48 1 97.5 95 SER A N 1
ATOM 767 C CA . SER A 1 95 ? 20.781 -19.172 -4.965 1 97.5 95 SER A CA 1
ATOM 768 C C . SER A 1 95 ? 19.938 -18.094 -5.617 1 97.5 95 SER A C 1
ATOM 770 O O . SER A 1 95 ? 20.109 -17.797 -6.805 1 97.5 95 SER A O 1
ATOM 772 N N . GLN A 1 96 ? 19.156 -17.422 -4.852 1 97.69 96 GLN A N 1
ATOM 773 C CA . GLN A 1 96 ? 18.375 -16.297 -5.344 1 97.69 96 GLN A CA 1
ATOM 774 C C . GLN A 1 96 ? 19.234 -15.047 -5.477 1 97.69 96 GLN A C 1
ATOM 776 O O . GLN A 1 96 ? 19 -14.219 -6.363 1 97.69 96 GLN A O 1
ATOM 781 N N . ALA A 1 97 ? 20.234 -14.961 -4.77 1 98.38 97 ALA A N 1
ATOM 782 C CA . ALA A 1 97 ? 21.156 -13.82 -4.797 1 98.38 97 ALA A CA 1
ATOM 783 C C . ALA A 1 97 ? 21.875 -13.719 -6.141 1 98.38 97 ALA A C 1
ATOM 785 O O . ALA A 1 97 ? 22.094 -12.625 -6.652 1 98.38 97 ALA A O 1
ATOM 786 N N . TYR A 1 98 ? 22.172 -14.883 -6.57 1 98.12 98 TYR A N 1
ATOM 787 C CA . TYR A 1 98 ? 22.906 -14.93 -7.832 1 98.12 98 TYR A CA 1
ATOM 788 C C . TYR A 1 98 ? 22.094 -14.312 -8.961 1 98.12 98 TYR A C 1
ATOM 790 O O . TYR A 1 98 ? 22.562 -13.398 -9.648 1 98.12 98 TYR A O 1
ATOM 798 N N . ASN A 1 99 ? 20.891 -14.711 -8.992 1 97.25 99 ASN A N 1
ATOM 799 C CA . ASN A 1 99 ? 20.078 -14.18 -10.086 1 97.25 99 ASN A CA 1
ATOM 800 C C . ASN A 1 99 ? 19.594 -12.766 -9.781 1 97.25 99 ASN A C 1
ATOM 802 O O . ASN A 1 99 ? 19.406 -11.961 -10.695 1 97.25 99 ASN A O 1
ATOM 806 N N . PHE A 1 100 ? 19.453 -12.422 -8.586 1 98.44 100 PHE A N 1
ATOM 807 C CA . PHE A 1 100 ? 19.094 -11.078 -8.164 1 98.44 100 PHE A CA 1
ATOM 808 C C . PHE A 1 100 ? 20.156 -10.07 -8.578 1 98.44 100 PHE A C 1
ATOM 810 O O . PHE A 1 100 ? 19.844 -8.961 -9.008 1 98.44 100 PHE A O 1
ATOM 817 N N . PHE A 1 101 ? 21.453 -10.461 -8.531 1 98.5 101 PHE A N 1
ATOM 818 C CA . PHE A 1 101 ? 22.562 -9.602 -8.953 1 98.5 101 PHE A CA 1
ATOM 819 C C . PHE A 1 101 ? 22.391 -9.188 -10.406 1 98.5 101 PHE A C 1
ATOM 821 O O . PHE A 1 101 ? 22.453 -7.996 -10.727 1 98.5 101 PHE A O 1
ATOM 828 N N . TRP A 1 102 ? 22.078 -10.102 -11.148 1 97.75 102 TRP A N 1
ATOM 829 C CA . TRP A 1 102 ? 21.984 -9.828 -12.578 1 97.75 102 TRP A CA 1
ATOM 830 C C . TRP A 1 102 ? 20.703 -9.055 -12.891 1 97.75 102 TRP A C 1
ATOM 832 O O . TRP A 1 102 ? 20.672 -8.242 -13.82 1 97.75 102 TRP A O 1
ATOM 842 N N . ASP A 1 103 ? 19.688 -9.375 -12.094 1 97.88 103 ASP A N 1
ATOM 843 C CA . ASP A 1 103 ? 18.438 -8.648 -12.312 1 97.88 103 ASP A CA 1
ATOM 844 C C . ASP A 1 103 ? 18.641 -7.148 -12.133 1 97.88 103 ASP A C 1
ATOM 846 O O . ASP A 1 103 ? 18.109 -6.352 -12.906 1 97.88 103 ASP A O 1
ATOM 850 N N . LYS A 1 104 ? 19.438 -6.672 -11.203 1 98.19 104 LYS A N 1
ATOM 851 C CA . LYS A 1 104 ? 19.609 -5.254 -10.906 1 98.19 104 LYS A CA 1
ATOM 852 C C . LYS A 1 104 ? 20.344 -4.539 -12.031 1 98.19 104 LYS A C 1
ATOM 854 O O . LYS A 1 104 ? 19.984 -3.416 -12.398 1 98.19 104 LYS A O 1
ATOM 859 N N . ILE A 1 105 ? 21.25 -5.25 -12.633 1 97.88 105 ILE A N 1
ATOM 860 C CA . ILE A 1 105 ? 22.016 -4.621 -13.711 1 97.88 105 ILE A CA 1
ATOM 861 C C . ILE A 1 105 ? 21.172 -4.57 -14.977 1 97.88 105 ILE A C 1
ATOM 863 O O . ILE A 1 105 ? 21.109 -3.537 -15.656 1 97.88 105 ILE A O 1
ATOM 867 N N . GLU A 1 106 ? 20.641 -5.676 -15.219 1 97 106 GLU A N 1
ATOM 868 C CA . GLU A 1 106 ? 19.828 -5.754 -16.438 1 97 106 GLU A CA 1
ATOM 869 C C . GLU A 1 106 ? 18.641 -4.793 -16.375 1 97 106 GLU A C 1
ATOM 871 O O . GLU A 1 106 ? 18.328 -4.133 -17.359 1 97 106 GLU A O 1
ATOM 876 N N . ARG A 1 107 ? 18.031 -4.672 -15.234 1 97 107 ARG A N 1
ATOM 877 C CA . ARG A 1 107 ? 16.891 -3.785 -15.094 1 97 107 ARG A CA 1
ATOM 878 C C . ARG A 1 107 ? 17.312 -2.322 -15.18 1 97 107 ARG A C 1
ATOM 880 O O . ARG A 1 107 ? 16.578 -1.485 -15.703 1 97 107 ARG A O 1
ATOM 887 N N . ALA A 1 108 ? 18.469 -2.031 -14.719 1 98.31 108 ALA A N 1
ATOM 888 C CA . ALA A 1 108 ? 18.984 -0.679 -14.898 1 98.31 108 ALA A CA 1
ATOM 889 C C . ALA A 1 108 ? 19.172 -0.359 -16.375 1 98.31 108 ALA A C 1
ATOM 891 O O . ALA A 1 108 ? 18.828 0.739 -16.828 1 98.31 108 ALA A O 1
ATOM 892 N N . ASN A 1 109 ? 19.656 -1.301 -17.016 1 97.56 109 ASN A N 1
ATOM 893 C CA . ASN A 1 109 ? 19.828 -1.104 -18.453 1 97.56 109 ASN A CA 1
ATOM 894 C C . ASN A 1 109 ? 18.5 -0.881 -19.156 1 97.56 109 ASN A C 1
ATOM 896 O O . ASN A 1 109 ? 18.375 0.026 -19.984 1 97.56 109 ASN A O 1
ATOM 900 N N . MET A 1 110 ? 17.625 -1.783 -18.781 1 96.94 110 MET A N 1
ATOM 901 C CA . MET A 1 110 ? 16.297 -1.642 -19.406 1 96.94 110 MET A CA 1
ATOM 902 C C . MET A 1 110 ? 15.672 -0.306 -19.031 1 96.94 110 MET A C 1
ATOM 904 O O . MET A 1 110 ? 15 0.319 -19.844 1 96.94 110 MET A O 1
ATOM 908 N N . PHE A 1 111 ? 15.867 0.201 -17.828 1 97.88 111 PHE A N 1
ATOM 909 C CA . PHE A 1 111 ? 15.391 1.495 -17.359 1 97.88 111 PHE A CA 1
ATOM 910 C C . PHE A 1 111 ? 15.984 2.627 -18.188 1 97.88 111 PHE A C 1
ATOM 912 O O . PHE A 1 111 ? 15.273 3.531 -18.625 1 97.88 111 PHE A O 1
ATOM 919 N N . TYR A 1 112 ? 17.281 2.609 -18.422 1 98.25 112 TYR A N 1
ATOM 920 C CA . TYR A 1 112 ? 17.938 3.648 -19.234 1 98.25 112 TYR A CA 1
ATOM 921 C C . TYR A 1 112 ? 17.359 3.676 -20.641 1 98.25 112 TYR A C 1
ATOM 923 O O . TYR A 1 112 ? 17.203 4.746 -21.234 1 98.25 112 TYR A O 1
ATOM 931 N N . ASN A 1 113 ? 17.062 2.428 -21.109 1 95.75 113 ASN A N 1
ATOM 932 C CA . ASN A 1 113 ? 16.422 2.4 -22.422 1 95.75 113 ASN A CA 1
ATOM 933 C C . ASN A 1 113 ? 15.109 3.18 -22.422 1 95.75 113 ASN A C 1
ATOM 935 O O . ASN A 1 113 ? 14.867 3.994 -23.312 1 95.75 113 ASN A O 1
ATOM 939 N N . ARG A 1 114 ? 14.383 2.945 -21.453 1 96.81 114 ARG A N 1
ATOM 940 C CA . ARG A 1 114 ? 13.062 3.57 -21.422 1 96.81 114 ARG A CA 1
ATOM 941 C C . ARG A 1 114 ? 13.18 5.07 -21.172 1 96.81 114 ARG A C 1
ATOM 943 O O . ARG A 1 114 ? 12.414 5.855 -21.734 1 96.81 114 ARG A O 1
ATOM 950 N N . ILE A 1 115 ? 14.172 5.516 -20.406 1 97.94 115 ILE A N 1
ATOM 951 C CA . ILE A 1 115 ? 14.406 6.926 -20.125 1 97.94 115 ILE A CA 1
ATOM 952 C C . ILE A 1 115 ? 14.805 7.652 -21.406 1 97.94 115 ILE A C 1
ATOM 954 O O . ILE A 1 115 ? 14.328 8.758 -21.672 1 97.94 115 ILE A O 1
ATOM 958 N N . LEU A 1 116 ? 15.664 6.977 -22.188 1 97.88 116 LEU A N 1
ATOM 959 C CA . LEU A 1 116 ? 16.109 7.574 -23.438 1 97.88 116 LEU A CA 1
ATOM 960 C C . LEU A 1 116 ? 14.969 7.602 -24.453 1 97.88 116 LEU A C 1
ATOM 962 O O . LEU A 1 116 ? 14.797 8.578 -25.188 1 97.88 116 LEU A O 1
ATOM 966 N N . ASP A 1 117 ? 14.227 6.59 -24.406 1 94.56 117 ASP A N 1
ATOM 967 C CA . ASP A 1 117 ? 13.117 6.508 -25.344 1 94.56 117 ASP A CA 1
ATOM 968 C C . ASP A 1 117 ? 12.062 7.574 -25.047 1 94.56 117 ASP A C 1
ATOM 970 O O . ASP A 1 117 ? 11.367 8.031 -25.953 1 94.56 117 ASP A O 1
ATOM 974 N N . SER A 1 118 ? 11.984 7.984 -23.75 1 97.44 118 SER A N 1
ATOM 975 C CA . SER A 1 118 ? 10.93 8.922 -23.375 1 97.44 118 SER A CA 1
ATOM 976 C C . SER A 1 118 ? 11.5 10.312 -23.109 1 97.44 118 SER A C 1
ATOM 978 O O . SER A 1 118 ? 10.844 11.156 -22.484 1 97.44 118 SER A O 1
ATOM 980 N N . ALA A 1 119 ? 12.625 10.617 -23.578 1 97.25 119 ALA A N 1
ATOM 981 C CA . ALA A 1 119 ? 13.383 11.812 -23.203 1 97.25 119 ALA A CA 1
ATOM 982 C C . ALA A 1 119 ? 12.664 13.078 -23.672 1 97.25 119 ALA A C 1
ATOM 984 O O . ALA A 1 119 ? 12.859 14.156 -23.109 1 97.25 119 ALA A O 1
ATOM 985 N N . ASP A 1 120 ? 11.812 12.883 -24.672 1 94.5 120 ASP A N 1
ATOM 986 C CA . ASP A 1 120 ? 11.141 14.062 -25.203 1 94.5 120 ASP A CA 1
ATOM 987 C C . ASP A 1 120 ? 9.797 14.297 -24.516 1 94.5 120 ASP A C 1
ATOM 989 O O . ASP A 1 120 ? 9.141 15.312 -24.75 1 94.5 120 ASP A O 1
ATOM 993 N N . MET A 1 121 ? 9.461 13.398 -23.641 1 97.12 121 MET A N 1
ATOM 994 C CA . MET A 1 121 ? 8.258 13.594 -22.844 1 97.12 121 MET A CA 1
ATOM 995 C C . MET A 1 121 ? 8.555 14.445 -21.609 1 97.12 121 MET A C 1
ATOM 997 O O . MET A 1 121 ? 9.68 14.461 -21.125 1 97.12 121 MET A O 1
ATOM 1001 N N . PRO A 1 122 ? 7.391 15.156 -21.219 1 96.38 122 PRO A N 1
ATOM 1002 C CA . PRO A 1 122 ? 7.617 15.875 -19.969 1 96.38 122 PRO A CA 1
ATOM 1003 C C . PRO A 1 122 ? 8.008 14.945 -18.812 1 96.38 122 PRO A C 1
ATOM 1005 O O . PRO A 1 122 ? 7.516 13.82 -18.734 1 96.38 122 PRO A O 1
ATOM 1008 N N . LEU A 1 123 ? 8.703 15.508 -17.984 1 95.19 123 LEU A N 1
ATOM 1009 C CA . LEU A 1 123 ? 9.234 14.719 -16.891 1 95.19 123 LEU A CA 1
ATOM 1010 C C . LEU A 1 123 ? 8.117 14.242 -15.969 1 95.19 123 LEU A C 1
ATOM 1012 O O . LEU A 1 123 ? 8.203 13.164 -15.383 1 95.19 123 LEU A O 1
ATOM 1016 N N . ASP A 1 124 ? 7.129 15.133 -15.773 1 93.62 124 ASP A N 1
ATOM 1017 C CA . ASP A 1 124 ? 6.066 14.773 -14.836 1 93.62 124 ASP A CA 1
ATOM 1018 C C . ASP A 1 124 ? 4.918 14.07 -15.555 1 93.62 124 ASP A C 1
ATOM 1020 O O . ASP A 1 124 ? 3.82 13.945 -15.008 1 93.62 124 ASP A O 1
ATOM 1024 N N . SER A 1 125 ? 5.297 13.609 -16.984 1 95.94 125 SER A N 1
ATOM 1025 C CA . SER A 1 125 ? 4.312 12.781 -17.672 1 95.94 125 SER A CA 1
ATOM 1026 C C . SER A 1 125 ? 4.066 11.477 -16.906 1 95.94 125 SER A C 1
ATOM 1028 O O . SER A 1 125 ? 4.926 11.016 -16.156 1 95.94 125 SER A O 1
ATOM 1030 N N . ARG A 1 126 ? 2.922 10.875 -17.109 1 95.88 126 ARG A N 1
ATOM 1031 C CA . ARG A 1 126 ? 2.551 9.68 -16.375 1 95.88 126 ARG A CA 1
ATOM 1032 C C . ARG A 1 126 ? 3.529 8.539 -16.641 1 95.88 126 ARG A C 1
ATOM 1034 O O . ARG A 1 126 ? 3.904 7.805 -15.734 1 95.88 126 ARG A O 1
ATOM 1041 N N . GLN A 1 127 ? 3.896 8.375 -17.906 1 96.62 127 GLN A N 1
ATOM 1042 C CA . GLN A 1 127 ? 4.844 7.336 -18.297 1 96.62 127 GLN A CA 1
ATOM 1043 C C . GLN A 1 127 ? 6.184 7.52 -17.594 1 96.62 127 GLN A C 1
ATOM 1045 O O . GLN A 1 127 ? 6.707 6.578 -16.984 1 96.62 127 GLN A O 1
ATOM 1050 N N . VAL A 1 128 ? 6.633 8.711 -17.672 1 97.56 128 VAL A N 1
ATOM 1051 C CA . VAL A 1 128 ? 7.969 8.938 -17.141 1 97.56 128 VAL A CA 1
ATOM 1052 C C . VAL A 1 128 ? 7.938 8.82 -15.609 1 97.56 128 VAL A C 1
ATOM 1054 O O . VAL A 1 128 ? 8.82 8.211 -15.008 1 97.56 128 VAL A O 1
ATOM 1057 N N . LYS A 1 129 ? 6.996 9.367 -15.102 1 96.56 129 LYS A N 1
ATOM 1058 C CA . LYS A 1 129 ? 6.887 9.305 -13.648 1 96.56 129 LYS A CA 1
ATOM 1059 C C . LYS A 1 129 ? 6.723 7.867 -13.164 1 96.56 129 LYS A C 1
ATOM 1061 O O . LYS A 1 129 ? 7.312 7.473 -12.156 1 96.56 129 LYS A O 1
ATOM 1066 N N . THR A 1 130 ? 5.871 7.027 -13.898 1 96.31 130 THR A N 1
ATOM 1067 C CA . THR A 1 130 ? 5.734 5.625 -13.531 1 96.31 130 THR A CA 1
ATOM 1068 C C . THR A 1 130 ? 7.082 4.914 -13.594 1 96.31 130 THR A C 1
ATOM 1070 O O . THR A 1 130 ? 7.41 4.113 -12.719 1 96.31 130 THR A O 1
ATOM 1073 N N . ASP A 1 131 ? 7.902 5.18 -14.633 1 97.44 131 ASP A N 1
ATOM 1074 C CA . ASP A 1 131 ? 9.234 4.598 -14.75 1 97.44 131 ASP A CA 1
ATOM 1075 C C . ASP A 1 131 ? 10.125 5.023 -13.586 1 97.44 131 ASP A C 1
ATOM 1077 O O . ASP A 1 131 ? 10.859 4.203 -13.023 1 97.44 131 ASP A O 1
ATOM 1081 N N . LEU A 1 132 ? 10.055 6.273 -13.281 1 98.06 132 LEU A N 1
ATOM 1082 C CA . LEU A 1 132 ? 10.898 6.766 -12.195 1 98.06 132 LEU A CA 1
ATOM 1083 C C . LEU A 1 132 ? 10.477 6.156 -10.867 1 98.06 132 LEU A C 1
ATOM 1085 O O . LEU A 1 132 ? 11.328 5.797 -10.047 1 98.06 132 LEU A O 1
ATOM 1089 N N . ASP A 1 133 ? 9.234 5.992 -10.758 1 94.31 133 ASP A N 1
ATOM 1090 C CA . ASP A 1 133 ? 8.75 5.461 -9.492 1 94.31 133 ASP A CA 1
ATOM 1091 C C . ASP A 1 133 ? 9.148 3.998 -9.312 1 94.31 133 ASP A C 1
ATOM 1093 O O . ASP A 1 133 ? 9.312 3.525 -8.188 1 94.31 133 ASP A O 1
ATOM 1097 N N . PHE A 1 134 ? 9.375 3.268 -10.352 1 94.25 134 PHE A N 1
ATOM 1098 C CA . PHE A 1 134 ? 9.695 1.848 -10.273 1 94.25 134 PHE A CA 1
ATOM 1099 C C . PHE A 1 134 ? 11.203 1.636 -10.203 1 94.25 134 PHE A C 1
ATOM 1101 O O . PHE A 1 134 ? 11.672 0.505 -10.055 1 94.25 134 PHE A O 1
ATOM 1108 N N . ALA A 1 135 ? 11.93 2.699 -10.312 1 96.19 135 ALA A N 1
ATOM 1109 C CA . ALA A 1 135 ? 13.383 2.59 -10.297 1 96.19 135 ALA A CA 1
ATOM 1110 C C . ALA A 1 135 ? 13.875 2.012 -8.969 1 96.19 135 ALA A C 1
ATOM 1112 O O . ALA A 1 135 ? 13.477 2.475 -7.898 1 96.19 135 ALA A O 1
ATOM 1113 N N . GLY A 1 136 ? 14.672 0.957 -9.156 1 95.38 136 GLY A N 1
ATOM 1114 C CA . GLY A 1 136 ? 15.344 0.359 -8.008 1 95.38 136 GLY A CA 1
ATOM 1115 C C . GLY A 1 136 ? 14.531 -0.735 -7.348 1 95.38 136 GLY A C 1
ATOM 1116 O O . GLY A 1 136 ? 15.016 -1.427 -6.453 1 95.38 136 GLY A O 1
ATOM 1117 N N . THR A 1 137 ? 13.234 -1.021 -7.762 1 92.19 137 THR A N 1
ATOM 1118 C CA . THR A 1 137 ? 12.359 -1.988 -7.113 1 92.19 137 THR A CA 1
ATOM 1119 C C . THR A 1 137 ? 12.812 -3.414 -7.41 1 92.19 137 THR A C 1
ATOM 1121 O O . THR A 1 137 ? 13.539 -3.652 -8.375 1 92.19 137 THR A O 1
ATOM 1124 N N . ASP A 1 138 ? 12.352 -4.305 -6.547 1 93.38 138 ASP A N 1
ATOM 1125 C CA . ASP A 1 138 ? 12.906 -5.641 -6.742 1 93.38 138 ASP A CA 1
ATOM 1126 C C . ASP A 1 138 ? 11.805 -6.656 -7.02 1 93.38 138 ASP A C 1
ATOM 1128 O O . ASP A 1 138 ? 12.055 -7.863 -7.043 1 93.38 138 ASP A O 1
ATOM 1132 N N . GLY A 1 139 ? 10.516 -6.199 -7.199 1 95.44 139 GLY A N 1
ATOM 1133 C CA . GLY A 1 139 ? 9.414 -7.07 -7.578 1 95.44 139 GLY A CA 1
ATOM 1134 C C . GLY A 1 139 ? 9.492 -7.543 -9.016 1 95.44 139 GLY A C 1
ATOM 1135 O O . GLY A 1 139 ? 10.227 -6.965 -9.828 1 95.44 139 GLY A O 1
ATOM 1136 N N . GLY A 1 140 ? 8.648 -8.562 -9.242 1 95.81 140 GLY A N 1
ATOM 1137 C CA . GLY A 1 140 ? 8.758 -9.039 -10.609 1 95.81 140 GLY A CA 1
ATOM 1138 C C . GLY A 1 140 ? 7.742 -10.117 -10.945 1 95.81 140 GLY A C 1
ATOM 1139 O O . GLY A 1 140 ? 6.844 -10.406 -10.148 1 95.81 140 GLY A O 1
ATOM 1140 N N . GLN A 1 141 ? 7.996 -10.641 -12.039 1 95.88 141 GLN A N 1
ATOM 1141 C CA . GLN A 1 141 ? 7.133 -11.664 -12.633 1 95.88 141 GLN A CA 1
ATOM 1142 C C . GLN A 1 141 ? 7.914 -12.938 -12.938 1 95.88 141 GLN A C 1
ATOM 1144 O O . GLN A 1 141 ? 9.148 -12.93 -12.953 1 95.88 141 GLN A O 1
ATOM 1149 N N . PHE A 1 142 ? 7.152 -14.023 -13.133 1 97.38 142 PHE A N 1
ATOM 1150 C CA . PHE A 1 142 ? 7.777 -15.305 -13.438 1 97.38 142 PHE A CA 1
ATOM 1151 C C . PHE A 1 142 ? 8.766 -15.164 -14.586 1 97.38 142 PHE A C 1
ATOM 1153 O O . PHE A 1 142 ? 9.898 -15.633 -14.5 1 97.38 142 PHE A O 1
ATOM 1160 N N . GLN A 1 143 ? 8.352 -14.484 -15.648 1 97.25 143 GLN A N 1
ATOM 1161 C CA . GLN A 1 143 ? 9.18 -14.453 -16.844 1 97.25 143 GLN A CA 1
ATOM 1162 C C . GLN A 1 143 ? 10.445 -13.633 -16.641 1 97.25 143 GLN A C 1
ATOM 1164 O O . GLN A 1 143 ? 11.438 -13.82 -17.344 1 97.25 143 GLN A O 1
ATOM 1169 N N . MET A 1 144 ? 10.391 -12.766 -15.781 1 96 144 MET A N 1
ATOM 1170 C CA . MET A 1 144 ? 11.617 -12.039 -15.445 1 96 144 MET A CA 1
ATOM 1171 C C . MET A 1 144 ? 12.672 -12.992 -14.883 1 96 144 MET A C 1
ATOM 1173 O O . MET A 1 144 ? 13.844 -12.906 -15.25 1 96 144 MET A O 1
ATOM 1177 N N . ALA A 1 145 ? 12.203 -13.875 -14.016 1 96.38 145 ALA A N 1
ATOM 1178 C CA . ALA A 1 145 ? 13.125 -14.867 -13.477 1 96.38 145 ALA A CA 1
ATOM 1179 C C . ALA A 1 145 ? 13.586 -15.836 -14.555 1 96.38 145 ALA A C 1
ATOM 1181 O O . ALA A 1 145 ? 14.766 -16.203 -14.625 1 96.38 145 ALA A O 1
ATOM 1182 N N . ALA A 1 146 ? 12.688 -16.281 -15.227 1 96.38 146 ALA A N 1
ATOM 1183 C CA . ALA A 1 146 ? 13.031 -17.188 -16.328 1 96.38 146 ALA A CA 1
ATOM 1184 C C . ALA A 1 146 ? 14.094 -16.578 -17.234 1 96.38 146 ALA A C 1
ATOM 1186 O O . ALA A 1 146 ? 15.047 -17.25 -17.625 1 96.38 146 ALA A O 1
ATOM 1187 N N . ALA A 1 147 ? 13.844 -15.297 -17.625 1 95.38 147 ALA A N 1
ATOM 1188 C CA . ALA A 1 147 ? 14.812 -14.625 -18.484 1 95.38 147 ALA A CA 1
ATOM 1189 C C . ALA A 1 147 ? 16.203 -14.602 -17.844 1 95.38 147 ALA A C 1
ATOM 1191 O O . ALA A 1 147 ? 17.203 -14.82 -18.516 1 95.38 147 ALA A O 1
ATOM 1192 N N . LEU A 1 148 ? 16.312 -14.375 -16.656 1 96.06 148 LEU A N 1
ATOM 1193 C CA . LEU A 1 148 ? 17.578 -14.336 -15.938 1 96.06 148 LEU A CA 1
ATOM 1194 C C . LEU A 1 148 ? 18.234 -15.711 -15.914 1 96.06 148 LEU A C 1
ATOM 1196 O O . LEU A 1 148 ? 19.453 -15.828 -16.125 1 96.06 148 LEU A O 1
ATOM 1200 N N . VAL A 1 149 ? 17.422 -16.734 -15.5 1 95.25 149 VAL A N 1
ATOM 1201 C CA . VAL A 1 149 ? 17.953 -18.094 -15.406 1 95.25 149 VAL A CA 1
ATOM 1202 C C . VAL A 1 149 ? 18.469 -18.547 -16.766 1 95.25 149 VAL A C 1
ATOM 1204 O O . VAL A 1 149 ? 19.547 -19.141 -16.859 1 95.25 149 VAL A O 1
ATOM 1207 N N . GLU A 1 150 ? 17.734 -18.234 -17.781 1 92.88 150 GLU A N 1
ATOM 1208 C CA . GLU A 1 150 ? 18.156 -18.641 -19.125 1 92.88 150 GLU A CA 1
ATOM 1209 C C . GLU A 1 150 ? 19.453 -17.953 -19.531 1 92.88 150 GLU A C 1
ATOM 1211 O O . GLU A 1 150 ? 20.328 -18.578 -20.141 1 92.88 150 GLU A O 1
ATOM 1216 N N . LYS A 1 151 ? 19.562 -16.734 -19.25 1 92.75 151 LYS A N 1
ATOM 1217 C CA . LYS A 1 151 ? 20.719 -15.992 -19.719 1 92.75 151 LYS A CA 1
ATOM 1218 C C . LYS A 1 151 ? 21.938 -16.234 -18.828 1 92.75 151 LYS A C 1
ATOM 1220 O O . LYS A 1 151 ? 23.062 -16.328 -19.328 1 92.75 151 LYS A O 1
ATOM 1225 N N . TYR A 1 152 ? 21.703 -16.391 -17.562 1 94.94 152 TYR A N 1
ATOM 1226 C CA . TYR A 1 152 ? 22.859 -16.359 -16.672 1 94.94 152 TYR A CA 1
ATOM 1227 C C . TYR A 1 152 ? 23.016 -17.703 -15.938 1 94.94 152 TYR A C 1
ATOM 1229 O O . TYR A 1 152 ? 24.047 -17.953 -15.32 1 94.94 152 TYR A O 1
ATOM 1237 N N . GLY A 1 153 ? 22.016 -18.516 -16.016 1 96.44 153 GLY A N 1
ATOM 1238 C CA . GLY A 1 153 ? 22.047 -19.812 -15.336 1 96.44 153 GLY A CA 1
ATOM 1239 C C . GLY A 1 153 ? 21.656 -19.719 -13.867 1 96.44 153 GLY A C 1
ATOM 1240 O O . GLY A 1 153 ? 21.016 -18.766 -13.445 1 96.44 153 GLY A O 1
ATOM 1241 N N . VAL A 1 154 ? 21.906 -20.797 -13.078 1 96.94 154 VAL A N 1
ATOM 1242 C CA . VAL A 1 154 ? 21.641 -20.891 -11.648 1 96.94 154 VAL A CA 1
ATOM 1243 C C . VAL A 1 154 ? 22.828 -21.531 -10.93 1 96.94 154 VAL A C 1
ATOM 1245 O O . VAL A 1 154 ? 23.656 -22.172 -11.562 1 96.94 154 VAL A O 1
ATOM 1248 N N . VAL A 1 155 ? 23 -21.234 -9.812 1 96.44 155 VAL A N 1
ATOM 1249 C CA . VAL A 1 155 ? 24.031 -21.844 -8.977 1 96.44 155 VAL A CA 1
ATOM 1250 C C . VAL A 1 155 ? 23.406 -22.328 -7.668 1 96.44 155 VAL A C 1
ATOM 1252 O O . VAL A 1 155 ? 22.344 -21.875 -7.273 1 96.44 155 VAL A O 1
ATOM 1255 N N . PRO A 1 156 ? 23.891 -23.391 -6.949 1 95.25 156 PRO A N 1
ATOM 1256 C CA . PRO A 1 156 ? 23.391 -23.75 -5.621 1 95.25 156 PRO A CA 1
ATOM 1257 C C . PRO A 1 156 ? 23.469 -22.594 -4.625 1 95.25 156 PRO A C 1
ATOM 1259 O O . PRO A 1 156 ? 24.344 -21.719 -4.75 1 95.25 156 PRO A O 1
ATOM 1262 N N . SER A 1 157 ? 22.703 -22.562 -3.908 1 96.5 157 SER A N 1
ATOM 1263 C CA . SER A 1 157 ? 22.641 -21.484 -2.934 1 96.5 157 SER A CA 1
ATOM 1264 C C . SER A 1 157 ? 23.984 -21.297 -2.234 1 96.5 157 SER A C 1
ATOM 1266 O O . SER A 1 157 ? 24.375 -20.172 -1.908 1 96.5 157 SER A O 1
ATOM 1268 N N . TYR A 1 158 ? 24.672 -2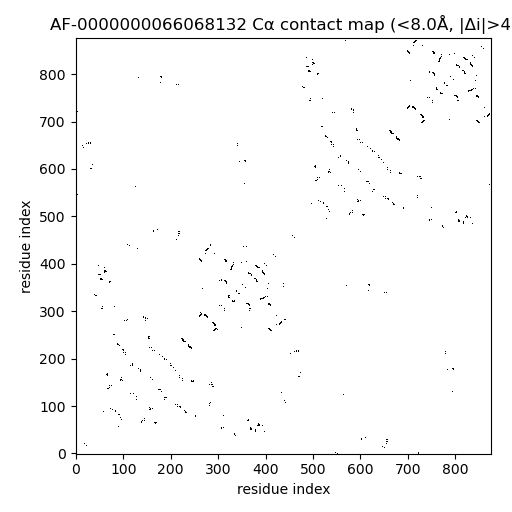2.391 -1.826 1 93.56 158 TYR A N 1
ATOM 1269 C CA . TYR A 1 158 ? 25.891 -22.281 -1.04 1 93.56 158 TYR A CA 1
ATOM 1270 C C . TYR A 1 158 ? 27.031 -21.703 -1.876 1 93.56 158 TYR A C 1
ATOM 1272 O O . TYR A 1 158 ? 28.047 -21.281 -1.335 1 93.56 158 TYR A O 1
ATOM 1280 N N . ALA A 1 159 ? 26.859 -21.812 -3.352 1 97.38 159 ALA A N 1
ATOM 1281 C CA . ALA A 1 159 ? 27.875 -21.219 -4.227 1 97.38 159 ALA A CA 1
ATOM 1282 C C . ALA A 1 159 ? 27.812 -19.703 -4.188 1 97.38 159 ALA A C 1
ATOM 1284 O O . ALA A 1 159 ? 28.812 -19.031 -4.488 1 97.38 159 ALA A O 1
ATOM 1285 N N . MET A 1 160 ? 26.641 -19.172 -3.863 1 95.56 160 MET A N 1
ATOM 1286 C CA . MET A 1 160 ? 26.469 -17.734 -3.633 1 95.56 160 MET A CA 1
ATOM 1287 C C . MET A 1 160 ? 25.359 -17.484 -2.619 1 95.56 160 MET A C 1
ATOM 1289 O O . MET A 1 160 ? 24.203 -17.25 -2.996 1 95.56 160 MET A O 1
ATOM 1293 N N . PRO A 1 161 ? 25.844 -17.344 -1.441 1 94.81 161 PRO A N 1
ATOM 1294 C CA . PRO A 1 161 ? 24.891 -17.203 -0.332 1 94.81 161 PRO A CA 1
ATOM 1295 C C . PRO A 1 161 ? 24.25 -15.828 -0.271 1 94.81 161 PRO A C 1
ATOM 1297 O O . PRO A 1 161 ? 24.719 -14.891 -0.917 1 94.81 161 PRO A O 1
ATOM 1300 N N . GLU A 1 162 ? 23.219 -15.695 0.418 1 95.19 162 GLU A N 1
ATOM 1301 C CA . GLU A 1 162 ? 22.547 -14.422 0.624 1 95.19 162 GLU A CA 1
ATOM 1302 C C . GLU A 1 162 ? 23.391 -13.461 1.449 1 95.19 162 GLU A C 1
ATOM 1304 O O . GLU A 1 162 ? 24.203 -13.898 2.275 1 95.19 162 GLU A O 1
ATOM 1309 N N . THR A 1 163 ? 23.281 -12.109 1.152 1 97.19 163 THR A N 1
ATOM 1310 C CA . THR A 1 163 ? 23.922 -11.055 1.934 1 97.19 163 THR A CA 1
ATOM 1311 C C . THR A 1 163 ? 22.891 -10.297 2.768 1 97.19 163 THR A C 1
ATOM 1313 O O . THR A 1 163 ? 21.688 -10.531 2.633 1 97.19 163 THR A O 1
ATOM 1316 N N . PHE A 1 164 ? 23.375 -9.43 3.523 1 97.12 164 PHE A N 1
ATOM 1317 C CA . PHE A 1 164 ? 22.438 -8.594 4.266 1 97.12 164 PHE A CA 1
ATOM 1318 C C . PHE A 1 164 ? 21.484 -7.887 3.322 1 97.12 164 PHE A C 1
ATOM 1320 O O . PHE A 1 164 ? 20.266 -7.875 3.555 1 97.12 164 PHE A O 1
ATOM 1327 N N . ASN A 1 165 ? 21.984 -7.398 2.383 1 97.19 165 ASN A N 1
ATOM 1328 C CA . ASN A 1 165 ? 21.203 -6.523 1.508 1 97.19 165 ASN A CA 1
ATOM 1329 C C . ASN A 1 165 ? 20.25 -7.316 0.622 1 97.19 165 ASN A C 1
ATOM 1331 O O . ASN A 1 165 ? 19.25 -6.781 0.145 1 97.19 165 ASN A O 1
ATOM 1335 N N . THR A 1 166 ? 20.562 -8.609 0.317 1 97.81 166 THR A N 1
ATOM 1336 C CA . THR A 1 166 ? 19.594 -9.398 -0.421 1 97.81 166 THR A CA 1
ATOM 1337 C C . THR A 1 166 ? 18.5 -9.914 0.51 1 97.81 166 THR A C 1
ATOM 1339 O O . THR A 1 166 ? 17.375 -10.172 0.076 1 97.81 166 THR A O 1
ATOM 1342 N N . ASN A 1 167 ? 18.812 -9.961 1.842 1 97 167 ASN A N 1
ATOM 1343 C CA . ASN A 1 167 ? 17.844 -10.375 2.84 1 97 167 ASN A CA 1
ATOM 1344 C C . ASN A 1 167 ? 16.953 -9.219 3.279 1 97 167 ASN A C 1
ATOM 1346 O O . ASN A 1 167 ? 15.898 -9.422 3.879 1 97 167 ASN A O 1
ATOM 1350 N N . ASP A 1 168 ? 17.406 -8.031 3.027 1 97.94 168 ASP A N 1
ATOM 1351 C CA . ASP A 1 168 ? 16.656 -6.781 3.195 1 97.94 168 ASP A CA 1
ATOM 1352 C C . ASP A 1 168 ? 17.062 -5.762 2.129 1 97.94 168 ASP A C 1
ATOM 1354 O O . ASP A 1 168 ? 18.016 -5.016 2.303 1 97.94 168 ASP A O 1
ATOM 1358 N N . THR A 1 169 ? 16.281 -5.738 1.121 1 97.12 169 THR A N 1
ATOM 1359 C CA . THR A 1 169 ? 16.766 -5.066 -0.087 1 97.12 169 THR A CA 1
ATOM 1360 C C . THR A 1 169 ? 16.453 -3.572 -0.031 1 97.12 169 THR A C 1
ATOM 1362 O O . THR A 1 169 ? 16.844 -2.822 -0.93 1 97.12 169 THR A O 1
ATOM 1365 N N . THR A 1 170 ? 15.859 -3.006 1.027 1 96.19 170 THR A N 1
ATOM 1366 C CA . THR A 1 170 ? 15.32 -1.652 1.099 1 96.19 170 THR A CA 1
ATOM 1367 C C . THR A 1 170 ? 16.422 -0.618 0.923 1 96.19 170 THR A C 1
ATOM 1369 O O . THR A 1 170 ? 16.312 0.295 0.104 1 96.19 170 THR A O 1
ATOM 1372 N N . GLY A 1 171 ? 17.5 -0.715 1.8 1 95.88 171 GLY A N 1
ATOM 1373 C CA . GLY A 1 171 ? 18.578 0.27 1.735 1 95.88 171 GLY A CA 1
ATOM 1374 C C . GLY A 1 171 ? 19.219 0.364 0.364 1 95.88 171 GLY A C 1
ATOM 1375 O O . GLY A 1 171 ? 19.391 1.46 -0.17 1 95.88 171 GLY A O 1
ATOM 1376 N N . PHE A 1 172 ? 19.516 -0.762 -0.13 1 95.81 172 PHE A N 1
ATOM 1377 C CA . PHE A 1 172 ? 20.188 -0.771 -1.43 1 95.81 172 PHE A CA 1
ATOM 1378 C C . PHE A 1 172 ? 19.219 -0.339 -2.529 1 95.81 172 PHE A C 1
ATOM 1380 O O . PHE A 1 172 ? 19.594 0.423 -3.424 1 95.81 172 PHE A O 1
ATOM 1387 N N . ALA A 1 173 ? 17.984 -0.818 -2.498 1 97.5 173 ALA A N 1
ATOM 1388 C CA . ALA A 1 173 ? 17 -0.433 -3.512 1 97.5 173 ALA A CA 1
ATOM 1389 C C . ALA A 1 173 ? 16.812 1.08 -3.539 1 97.5 173 ALA A C 1
ATOM 1391 O O . ALA A 1 173 ? 16.703 1.679 -4.609 1 97.5 173 ALA A O 1
ATOM 1392 N N . THR A 1 174 ? 16.781 1.72 -2.418 1 97.06 174 THR A N 1
ATOM 1393 C CA . THR A 1 174 ? 16.594 3.166 -2.344 1 97.06 174 THR A CA 1
ATOM 1394 C C . THR A 1 174 ? 17.797 3.889 -2.969 1 97.06 174 THR A C 1
ATOM 1396 O O . THR A 1 174 ? 17.609 4.801 -3.781 1 97.06 174 THR A O 1
ATOM 1399 N N . ALA A 1 175 ? 19 3.523 -2.578 1 97.38 175 ALA A N 1
ATOM 1400 C CA . ALA A 1 175 ? 20.203 4.145 -3.123 1 97.38 175 ALA A CA 1
ATOM 1401 C C . ALA A 1 175 ? 20.281 3.957 -4.637 1 97.38 175 ALA A C 1
ATOM 1403 O O . ALA A 1 175 ? 20.625 4.887 -5.367 1 97.38 175 ALA A O 1
ATOM 1404 N N . LEU A 1 176 ? 20.016 2.729 -4.988 1 97.56 176 LEU A N 1
ATOM 1405 C CA . LEU A 1 176 ? 20.078 2.467 -6.422 1 97.56 176 LEU A CA 1
ATOM 1406 C C . LEU A 1 176 ? 19 3.25 -7.168 1 97.56 176 LEU A C 1
ATOM 1408 O O . LEU A 1 176 ? 19.266 3.799 -8.242 1 97.56 176 LEU A O 1
ATOM 1412 N N . GLY A 1 177 ? 17.844 3.309 -6.582 1 97.75 177 GLY A N 1
ATOM 1413 C CA . GLY A 1 177 ? 16.797 4.121 -7.195 1 97.75 177 GLY A CA 1
ATOM 1414 C C . GLY A 1 177 ? 17.172 5.582 -7.324 1 97.75 177 GLY A C 1
ATOM 1415 O O . GLY A 1 177 ? 16.906 6.215 -8.352 1 97.75 177 GLY A O 1
ATOM 1416 N N . ASP A 1 178 ? 17.812 6.125 -6.375 1 97.5 178 ASP A N 1
ATOM 1417 C CA . ASP A 1 178 ? 18.297 7.5 -6.434 1 97.5 178 ASP A CA 1
ATOM 1418 C C . ASP A 1 178 ? 19.281 7.688 -7.586 1 97.5 178 ASP A C 1
ATOM 1420 O O . ASP A 1 178 ? 19.203 8.672 -8.32 1 97.5 178 ASP A O 1
ATOM 1424 N N . LYS A 1 179 ? 20.156 6.699 -7.641 1 98.25 179 LYS A N 1
ATOM 1425 C CA . LYS A 1 179 ? 21.156 6.754 -8.703 1 98.25 179 LYS A CA 1
ATOM 1426 C C . LYS A 1 179 ? 20.5 6.723 -10.078 1 98.25 179 LYS A C 1
ATOM 1428 O O . LYS A 1 179 ? 20.859 7.512 -10.961 1 98.25 179 LYS A O 1
ATOM 1433 N N . LEU A 1 180 ? 19.625 5.895 -10.203 1 98.25 180 LEU A N 1
ATOM 1434 C CA . LEU A 1 180 ? 18.984 5.75 -11.5 1 98.25 180 LEU A CA 1
ATOM 1435 C C . LEU A 1 180 ? 18.172 6.992 -11.844 1 98.25 180 LEU A C 1
ATOM 1437 O O . LEU A 1 180 ? 18.156 7.438 -12.992 1 98.25 180 LEU A O 1
ATOM 1441 N N . LYS A 1 181 ? 17.516 7.523 -10.953 1 98.44 181 LYS A N 1
ATOM 1442 C CA . LYS A 1 181 ? 16.719 8.727 -11.188 1 98.44 181 LYS A CA 1
ATOM 1443 C C . LYS A 1 181 ? 17.594 9.914 -11.516 1 98.44 181 LYS A C 1
ATOM 1445 O O . LYS A 1 181 ? 17.266 10.727 -12.383 1 98.44 181 LYS A O 1
ATOM 1450 N N . LYS A 1 182 ? 18.719 10.008 -10.797 1 98.31 182 LYS A N 1
ATOM 1451 C CA . LYS A 1 182 ? 19.688 11.047 -11.148 1 98.31 182 LYS A CA 1
ATOM 1452 C C . LYS A 1 182 ? 20.188 10.859 -12.578 1 98.31 182 LYS A C 1
ATOM 1454 O O . LYS A 1 182 ? 20.266 11.828 -13.344 1 98.31 182 LYS A O 1
ATOM 1459 N N . ASP A 1 183 ? 20.531 9.688 -12.883 1 98.19 183 ASP A N 1
ATOM 1460 C CA . ASP A 1 183 ? 21.047 9.375 -14.211 1 98.19 183 ASP A CA 1
ATOM 1461 C C . ASP A 1 183 ? 20.016 9.688 -15.289 1 98.19 183 ASP A C 1
ATOM 1463 O O . ASP A 1 183 ? 20.375 10.078 -16.406 1 98.19 183 ASP A O 1
ATOM 1467 N N . ALA A 1 184 ? 18.859 9.406 -14.914 1 98.5 184 ALA A N 1
ATOM 1468 C CA . ALA A 1 184 ? 17.797 9.664 -15.875 1 98.5 184 ALA A CA 1
ATOM 1469 C C . ALA A 1 184 ? 17.797 11.117 -16.328 1 98.5 184 ALA A C 1
ATOM 1471 O O . ALA A 1 184 ? 17.625 11.406 -17.516 1 98.5 184 ALA A O 1
ATOM 1472 N N . LEU A 1 185 ? 18.016 12.062 -15.422 1 98.44 185 LEU A N 1
ATOM 1473 C CA . LEU A 1 185 ? 18.047 13.477 -15.773 1 98.44 185 LEU A CA 1
ATOM 1474 C C . LEU A 1 185 ? 19.172 13.773 -16.766 1 98.44 185 LEU A C 1
ATOM 1476 O O . LEU A 1 185 ? 18.969 14.516 -17.734 1 98.44 185 LEU A O 1
ATOM 1480 N N . VAL A 1 186 ? 20.25 13.156 -16.516 1 98.25 186 VAL A N 1
ATOM 1481 C CA . VAL A 1 186 ? 21.422 13.398 -17.375 1 98.25 186 VAL A CA 1
ATOM 1482 C C . VAL A 1 186 ? 21.172 12.797 -18.75 1 98.25 186 VAL A C 1
ATOM 1484 O O . VAL A 1 186 ? 21.391 13.453 -19.766 1 98.25 186 VAL A O 1
ATOM 1487 N N . LEU A 1 187 ? 20.797 11.633 -18.797 1 97.44 187 LEU A N 1
ATOM 1488 C CA . LEU A 1 187 ? 20.609 10.953 -20.078 1 97.44 187 LEU A CA 1
ATOM 1489 C C . LEU A 1 187 ? 19.531 11.641 -20.906 1 97.44 187 LEU A C 1
ATOM 1491 O O . LEU A 1 187 ? 19.656 11.766 -22.125 1 97.44 187 LEU A O 1
ATOM 1495 N N . ARG A 1 188 ? 18.516 11.969 -20.328 1 98.06 188 ARG A N 1
ATOM 1496 C CA . ARG A 1 188 ? 17.469 12.688 -21.047 1 98.06 188 ARG A CA 1
ATOM 1497 C C . ARG A 1 188 ? 18.031 13.969 -21.656 1 98.06 188 ARG A C 1
ATOM 1499 O O . ARG A 1 188 ? 17.719 14.289 -22.812 1 98.06 188 ARG A O 1
ATOM 1506 N N . LYS A 1 189 ? 18.766 14.711 -20.859 1 97.5 189 LYS A N 1
ATOM 1507 C CA . LYS A 1 189 ? 19.359 15.945 -21.375 1 97.5 189 LYS A CA 1
ATOM 1508 C C . LYS A 1 189 ? 20.234 15.672 -22.594 1 97.5 189 LYS A C 1
ATOM 1510 O O . LYS A 1 189 ? 20.141 16.375 -23.609 1 97.5 189 LYS A O 1
ATOM 1515 N N . LEU A 1 190 ? 21.078 14.703 -22.516 1 98 190 LEU A N 1
ATOM 1516 C CA . LEU A 1 190 ? 21.953 14.367 -23.625 1 98 190 LEU A CA 1
ATOM 1517 C C . LEU A 1 190 ? 21.141 13.969 -24.859 1 98 190 LEU A C 1
ATOM 1519 O O . LEU A 1 190 ? 21.484 14.336 -25.984 1 98 190 LEU A O 1
ATOM 1523 N N . LYS A 1 191 ? 20.203 13.172 -24.625 1 96.88 191 LYS A N 1
ATOM 1524 C CA . LYS A 1 191 ? 19.359 12.758 -25.75 1 96.88 191 LYS A CA 1
ATOM 1525 C C . LYS A 1 191 ? 18.688 13.961 -26.406 1 96.88 191 LYS A C 1
ATOM 1527 O O . LYS A 1 191 ? 18.641 14.055 -27.625 1 96.88 191 LYS A O 1
ATOM 1532 N N . GLN A 1 192 ? 18.203 14.828 -25.609 1 97.25 192 GLN A N 1
ATOM 1533 C CA . GLN A 1 192 ? 17.562 16.031 -26.125 1 97.25 192 GLN A CA 1
ATOM 1534 C C . GLN A 1 192 ? 18.531 16.891 -26.906 1 97.25 192 GLN A C 1
ATOM 1536 O O . GLN A 1 192 ? 18.156 17.594 -27.844 1 97.25 192 GLN A O 1
ATOM 1541 N N . GLU A 1 193 ? 19.719 16.75 -26.578 1 97.19 193 GLU A N 1
ATOM 1542 C CA . GLU A 1 193 ? 20.75 17.516 -27.25 1 97.19 193 GLU A CA 1
ATOM 1543 C C . GLU A 1 193 ? 21.312 16.766 -28.453 1 97.19 193 GLU A C 1
ATOM 1545 O O . GLU A 1 193 ? 22.172 17.266 -29.156 1 97.19 193 GLU A O 1
ATOM 1550 N N . GLY A 1 194 ? 20.812 15.539 -28.766 1 95.56 194 GLY A N 1
ATOM 1551 C CA . GLY A 1 194 ? 21.203 14.734 -29.906 1 95.56 194 GLY A CA 1
ATOM 1552 C C . GLY A 1 194 ? 22.641 14.234 -29.828 1 95.56 194 GLY A C 1
ATOM 1553 O O . GLY A 1 194 ? 23.297 14.07 -30.844 1 95.56 194 GLY A O 1
ATOM 1554 N N . LYS A 1 195 ? 23.109 13.992 -28.656 1 88.81 195 LYS A N 1
ATOM 1555 C CA . LYS A 1 195 ? 24.5 13.602 -28.469 1 88.81 195 LYS A CA 1
ATOM 1556 C C . LYS A 1 195 ? 24.625 12.094 -28.281 1 88.81 195 LYS A C 1
ATOM 1558 O O . LYS A 1 195 ? 25.062 11.617 -27.234 1 88.81 195 LYS A O 1
ATOM 1563 N N . ASP A 1 196 ? 24.453 11.383 -29.219 1 92.44 196 ASP A N 1
ATOM 1564 C CA . ASP A 1 196 ? 24.328 9.93 -29.219 1 92.44 196 ASP A CA 1
ATOM 1565 C C . ASP A 1 196 ? 25.641 9.273 -28.766 1 92.44 196 ASP A C 1
ATOM 1567 O O . ASP A 1 196 ? 25.625 8.281 -28.031 1 92.44 196 ASP A O 1
ATOM 1571 N N . ASP A 1 197 ? 26.656 9.773 -29.266 1 94.12 197 ASP A N 1
ATOM 1572 C CA . ASP A 1 197 ? 27.938 9.18 -28.906 1 94.12 197 ASP A CA 1
ATOM 1573 C C . ASP A 1 197 ? 28.203 9.336 -27.406 1 94.12 197 ASP A C 1
ATOM 1575 O O . ASP A 1 197 ? 28.719 8.422 -26.766 1 94.12 197 ASP A O 1
ATOM 1579 N N . GLU A 1 198 ? 27.844 10.445 -27.031 1 92.06 198 GLU A N 1
ATOM 1580 C CA . GLU A 1 198 ? 28.031 10.688 -25.594 1 92.06 198 GLU A CA 1
ATOM 1581 C C . GLU A 1 198 ? 27.094 9.828 -24.766 1 92.06 198 GLU A C 1
ATOM 1583 O O . GLU A 1 198 ? 27.438 9.422 -23.656 1 92.06 198 GLU A O 1
ATOM 1588 N N . ILE A 1 199 ? 25.906 9.594 -25.234 1 95.44 199 ILE A N 1
ATOM 1589 C CA . ILE A 1 199 ? 24.969 8.734 -24.547 1 95.44 199 ILE A CA 1
ATOM 1590 C C . ILE A 1 199 ? 25.562 7.336 -24.375 1 95.44 199 ILE A C 1
ATOM 1592 O O . ILE A 1 199 ? 25.469 6.738 -23.312 1 95.44 199 ILE A O 1
ATOM 1596 N N . LYS A 1 200 ? 26.109 6.836 -25.391 1 94.06 200 LYS A N 1
ATOM 1597 C CA . LYS A 1 200 ? 26.703 5.5 -25.344 1 94.06 200 LYS A CA 1
ATOM 1598 C C . LYS A 1 200 ? 27.781 5.41 -24.266 1 94.06 200 LYS A C 1
ATOM 1600 O O . LYS A 1 200 ? 27.797 4.473 -23.469 1 94.06 200 LYS A O 1
ATOM 1605 N N . LYS A 1 201 ? 28.562 6.406 -24.297 1 93.31 201 LYS A N 1
ATOM 1606 C CA . LYS A 1 201 ? 29.656 6.426 -23.328 1 93.31 201 LYS A CA 1
ATOM 1607 C C . LYS A 1 201 ? 29.125 6.582 -21.906 1 93.31 201 LYS A C 1
ATOM 1609 O O . LYS A 1 201 ? 29.594 5.895 -21 1 93.31 201 LYS A O 1
ATOM 1614 N N . THR A 1 202 ? 28.266 7.477 -21.812 1 96.12 202 THR A N 1
ATOM 1615 C CA . THR A 1 202 ? 27.734 7.77 -20.484 1 96.12 202 THR A CA 1
ATOM 1616 C C . THR A 1 202 ? 26.938 6.586 -19.953 1 96.12 202 THR A C 1
ATOM 1618 O O . THR A 1 202 ? 27.031 6.254 -18.766 1 96.12 202 THR A O 1
ATOM 1621 N N . ARG A 1 203 ? 26.188 5.969 -20.75 1 95.81 203 ARG A N 1
ATOM 1622 C CA . ARG A 1 203 ? 25.438 4.777 -20.375 1 95.81 203 ARG A CA 1
ATOM 1623 C C . ARG A 1 203 ? 26.375 3.68 -19.875 1 95.81 203 ARG A C 1
ATOM 1625 O O . ARG A 1 203 ? 26.078 3.012 -18.875 1 95.81 203 ARG A O 1
ATOM 1632 N N . GLU A 1 204 ? 27.297 3.428 -20.578 1 96.44 204 GLU A N 1
ATOM 1633 C CA . GLU A 1 204 ? 28.266 2.406 -20.156 1 96.44 204 GLU A CA 1
ATOM 1634 C C . GLU A 1 204 ? 28.828 2.717 -18.781 1 96.44 204 GLU A C 1
ATOM 1636 O O . GLU A 1 204 ? 28.969 1.823 -17.938 1 96.44 204 GLU A O 1
ATOM 1641 N N . LYS A 1 205 ? 29.203 3.988 -18.688 1 94.44 205 LYS A N 1
ATOM 1642 C CA . LYS A 1 205 ? 29.719 4.418 -17.391 1 94.44 205 LYS A CA 1
ATOM 1643 C C . LYS A 1 205 ? 28.688 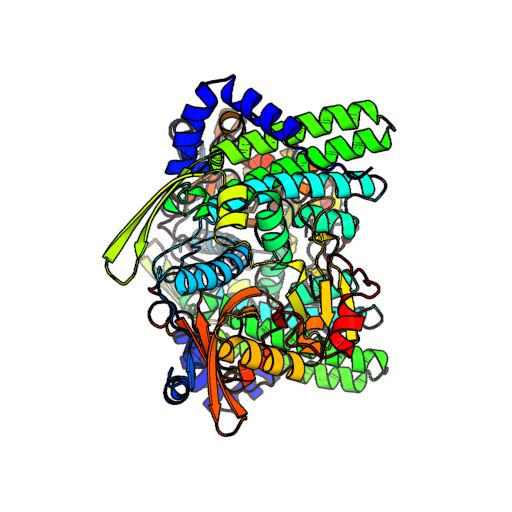4.176 -16.297 1 94.44 205 LYS A C 1
ATOM 1645 O O . LYS A 1 205 ? 29.031 3.672 -15.219 1 94.44 205 LYS A O 1
ATOM 1650 N N . PHE A 1 206 ? 27.5 4.543 -16.609 1 97.75 206 PHE A N 1
ATOM 1651 C CA . PHE A 1 206 ? 26.438 4.402 -15.617 1 97.75 206 PHE A CA 1
ATOM 1652 C C . PHE A 1 206 ? 26.188 2.932 -15.289 1 97.75 206 PHE A C 1
ATOM 1654 O O . PHE A 1 206 ? 26.016 2.57 -14.125 1 97.75 206 PHE A O 1
ATOM 1661 N N . LEU A 1 207 ? 26.188 2.141 -16.141 1 97.94 207 LEU A N 1
ATOM 1662 C CA . LEU A 1 207 ? 26.016 0.709 -15.922 1 97.94 207 LEU A CA 1
ATOM 1663 C C . LEU A 1 207 ? 27.172 0.151 -15.086 1 97.94 207 LEU A C 1
ATOM 1665 O O . LEU A 1 207 ? 26.969 -0.742 -14.266 1 97.94 207 LEU A O 1
ATOM 1669 N N . SER A 1 208 ? 28.266 0.621 -15.469 1 97.62 208 SER A N 1
ATOM 1670 C CA . SER A 1 208 ? 29.422 0.204 -14.68 1 97.62 208 SER A CA 1
ATOM 1671 C C . SER A 1 208 ? 29.266 0.589 -13.211 1 97.62 208 SER A C 1
ATOM 1673 O O . SER A 1 208 ? 29.641 -0.173 -12.32 1 97.62 208 SER A O 1
ATOM 1675 N N . GLU A 1 209 ? 28.781 1.683 -13.031 1 97.62 209 GLU A N 1
ATOM 1676 C CA . GLU A 1 209 ? 28.562 2.141 -11.664 1 97.62 209 GLU A CA 1
ATOM 1677 C C . GLU A 1 209 ? 27.469 1.319 -10.977 1 97.62 209 GLU A C 1
ATOM 1679 O O . GLU A 1 209 ? 27.578 0.999 -9.789 1 97.62 209 GLU A O 1
ATOM 1684 N N . VAL A 1 210 ? 26.438 1.017 -11.719 1 98.19 210 VAL A N 1
ATOM 1685 C CA . VAL A 1 210 ? 25.391 0.141 -11.203 1 98.19 210 VAL A CA 1
ATOM 1686 C C . VAL A 1 210 ? 25.984 -1.213 -10.828 1 98.19 210 VAL A C 1
ATOM 1688 O O . VAL A 1 210 ? 25.641 -1.776 -9.781 1 98.19 210 VAL A O 1
ATOM 1691 N N . TYR A 1 211 ? 26.781 -1.729 -11.734 1 98.12 211 TYR A N 1
ATOM 1692 C CA . TYR A 1 211 ? 27.484 -2.971 -11.445 1 98.12 211 TYR A CA 1
ATOM 1693 C C . TYR A 1 211 ? 28.25 -2.863 -10.133 1 98.12 211 TYR A C 1
ATOM 1695 O O . TYR A 1 211 ? 28.203 -3.77 -9.297 1 98.12 211 TYR A O 1
ATOM 1703 N N . GLN A 1 212 ? 28.953 -1.787 -10.047 1 97.69 212 GLN A N 1
ATOM 1704 C CA . GLN A 1 212 ? 29.781 -1.594 -8.867 1 97.69 212 GLN A CA 1
ATOM 1705 C C . GLN A 1 212 ? 28.938 -1.542 -7.602 1 97.69 212 GLN A C 1
ATOM 1707 O O . GLN A 1 212 ? 29.266 -2.168 -6.594 1 97.69 212 GLN A O 1
ATOM 1712 N N . MET A 1 213 ? 27.938 -0.79 -7.688 1 98.38 213 MET A N 1
ATOM 1713 C CA . MET A 1 213 ? 27.047 -0.711 -6.535 1 98.38 213 MET A CA 1
ATOM 1714 C C . MET A 1 213 ? 26.484 -2.086 -6.18 1 98.38 213 MET A C 1
ATOM 1716 O O . MET A 1 213 ? 26.422 -2.453 -5.004 1 98.38 213 MET A O 1
ATOM 1720 N N . THR A 1 214 ? 26 -2.84 -7.145 1 98.38 214 THR A N 1
ATOM 1721 C CA . THR A 1 214 ? 25.422 -4.168 -6.934 1 98.38 214 THR A CA 1
ATOM 1722 C C . THR A 1 214 ? 26.484 -5.129 -6.391 1 98.38 214 THR A C 1
ATOM 1724 O O . THR A 1 214 ? 26.203 -5.93 -5.496 1 98.38 214 THR A O 1
ATOM 1727 N N . ALA A 1 215 ? 27.641 -5.02 -6.992 1 98.25 215 ALA A N 1
ATOM 1728 C CA . ALA A 1 215 ? 28.734 -5.867 -6.527 1 98.25 215 ALA A CA 1
ATOM 1729 C C . ALA A 1 215 ? 29.062 -5.598 -5.059 1 98.25 215 ALA A C 1
ATOM 1731 O O . ALA A 1 215 ? 29.391 -6.52 -4.312 1 98.25 215 ALA A O 1
ATOM 1732 N N . ILE A 1 216 ? 28.969 -4.402 -4.797 1 97.31 216 ILE A N 1
ATOM 1733 C CA . ILE A 1 216 ? 29.266 -4.043 -3.416 1 97.31 216 ILE A CA 1
ATOM 1734 C C . ILE A 1 216 ? 28.156 -4.555 -2.5 1 97.31 216 ILE A C 1
ATOM 1736 O O . ILE A 1 216 ? 28.422 -5.113 -1.436 1 97.31 216 ILE A O 1
ATOM 1740 N N . ALA A 1 217 ? 27 -4.383 -2.873 1 97.88 217 ALA A N 1
ATOM 1741 C CA . ALA A 1 217 ? 25.859 -4.691 -2.006 1 97.88 217 ALA A CA 1
ATOM 1742 C C . ALA A 1 217 ? 25.578 -6.191 -1.982 1 97.88 217 ALA A C 1
ATOM 1744 O O . ALA A 1 217 ? 25.266 -6.754 -0.931 1 97.88 217 ALA A O 1
ATOM 1745 N N . VAL A 1 218 ? 25.703 -6.934 -3.135 1 97.75 218 VAL A N 1
ATOM 1746 C CA . VAL A 1 218 ? 25.219 -8.305 -3.285 1 97.75 218 VAL A CA 1
ATOM 1747 C C . VAL A 1 218 ? 26.422 -9.258 -3.395 1 97.75 218 VAL A C 1
ATOM 1749 O O . VAL A 1 218 ? 26.328 -10.414 -2.979 1 97.75 218 VAL A O 1
ATOM 1752 N N . GLY A 1 219 ? 27.516 -8.797 -3.912 1 94.62 219 GLY A N 1
ATOM 1753 C CA . GLY A 1 219 ? 28.672 -9.609 -4.234 1 94.62 219 GLY A CA 1
ATOM 1754 C C . GLY A 1 219 ? 28.688 -10.078 -5.676 1 94.62 219 GLY A C 1
ATOM 1755 O O . GLY A 1 219 ? 27.641 -10.391 -6.25 1 94.62 219 GLY A O 1
ATOM 1756 N N . GLU A 1 220 ? 29.766 -10.148 -6.227 1 95.81 220 GLU A N 1
ATOM 1757 C CA . GLU A 1 220 ? 29.859 -10.578 -7.617 1 95.81 220 GLU A CA 1
ATOM 1758 C C . GLU A 1 220 ? 29.516 -12.055 -7.762 1 95.81 220 GLU A C 1
ATOM 1760 O O . GLU A 1 220 ? 29.922 -12.875 -6.926 1 95.81 220 GLU A O 1
ATOM 1765 N N . PRO A 1 221 ? 28.797 -12.477 -8.688 1 96.88 221 PRO A N 1
ATOM 1766 C CA . PRO A 1 221 ? 28.438 -13.883 -8.898 1 96.88 221 PRO A CA 1
ATOM 1767 C C . PRO A 1 221 ? 29.641 -14.758 -9.234 1 96.88 221 PRO A C 1
ATOM 1769 O O . PRO A 1 221 ? 30.562 -14.312 -9.922 1 96.88 221 PRO A O 1
ATOM 1772 N N . PRO A 1 222 ? 29.688 -15.984 -8.727 1 95.81 222 PRO A N 1
ATOM 1773 C CA . PRO A 1 222 ? 30.766 -16.906 -9.125 1 95.81 222 PRO A CA 1
ATOM 1774 C C . PRO A 1 222 ? 30.703 -17.266 -10.609 1 95.81 222 PRO A C 1
ATOM 1776 O O . PRO A 1 222 ? 29.625 -17.453 -11.164 1 95.81 222 PRO A O 1
ATOM 1779 N N . LYS A 1 223 ? 31.75 -17.422 -11.172 1 93.5 223 LYS A N 1
ATOM 1780 C CA . LYS A 1 223 ? 31.844 -17.828 -12.57 1 93.5 223 LYS A CA 1
ATOM 1781 C C . LYS A 1 223 ? 31.812 -19.344 -12.711 1 93.5 223 LYS A C 1
ATOM 1783 O O . LYS A 1 223 ? 31.328 -19.875 -13.711 1 93.5 223 LYS A O 1
ATOM 1788 N N . LYS A 1 224 ? 32.344 -19.891 -11.719 1 96.19 224 LYS A N 1
ATOM 1789 C CA . LYS A 1 224 ? 32.312 -21.359 -11.633 1 96.19 224 LYS A CA 1
ATOM 1790 C C . LYS A 1 224 ? 32.031 -21.812 -10.211 1 96.19 224 LYS A C 1
ATOM 1792 O O . LYS A 1 224 ? 32.219 -21.062 -9.258 1 96.19 224 LYS A O 1
ATOM 1797 N N . PHE A 1 225 ? 31.672 -23.078 -9.969 1 96.38 225 PHE A N 1
ATOM 1798 C CA . PHE A 1 225 ? 31.438 -23.656 -8.648 1 96.38 225 PHE A CA 1
ATOM 1799 C C . PHE A 1 225 ? 31.438 -25.188 -8.719 1 96.38 225 PHE A C 1
ATOM 1801 O O . PHE A 1 225 ? 31.375 -25.766 -9.805 1 96.38 225 PHE A O 1
ATOM 1808 N N . ASP A 1 226 ? 31.609 -25.703 -7.637 1 91.06 226 ASP A N 1
ATOM 1809 C CA . ASP A 1 226 ? 31.5 -27.156 -7.523 1 91.06 226 ASP A CA 1
ATOM 1810 C C . ASP A 1 226 ? 30.109 -27.547 -7.023 1 91.06 226 ASP A C 1
ATOM 1812 O O . ASP A 1 226 ? 29.609 -27 -6.043 1 91.06 226 ASP A O 1
ATOM 1816 N N . LEU A 1 227 ? 29.312 -28.516 -7.73 1 94.44 227 LEU A N 1
ATOM 1817 C CA . LEU A 1 227 ? 28.062 -29.062 -7.242 1 94.44 227 LEU A CA 1
ATOM 1818 C C . LEU A 1 227 ? 28.297 -30.203 -6.262 1 94.44 227 LEU A C 1
ATOM 1820 O O . LEU A 1 227 ? 28.875 -31.234 -6.629 1 94.44 227 LEU A O 1
ATOM 1824 N N . GLU A 1 228 ? 28 -29.984 -5.211 1 91.38 228 GLU A N 1
ATOM 1825 C CA . GLU A 1 228 ? 28.234 -30.953 -4.145 1 91.38 228 GLU A CA 1
ATOM 1826 C C . GLU A 1 228 ? 26.969 -31.172 -3.316 1 91.38 228 GLU A C 1
ATOM 1828 O O . GLU A 1 228 ? 26.406 -30.234 -2.768 1 91.38 228 GLU A O 1
ATOM 1833 N N . TYR A 1 229 ? 26.391 -32.438 -3.229 1 91.44 229 TYR A N 1
ATOM 1834 C CA . TYR A 1 229 ? 25.234 -32.688 -2.387 1 91.44 229 TYR A CA 1
ATOM 1835 C C . TYR A 1 229 ? 25.125 -34.188 -2.068 1 91.44 229 TYR A C 1
ATOM 1837 O O . TYR A 1 229 ? 25.828 -35 -2.67 1 91.44 229 TYR A O 1
ATOM 1845 N N . ARG A 1 230 ? 24.547 -34.406 -0.921 1 91.06 230 ARG A N 1
ATOM 1846 C CA . ARG A 1 230 ? 24.188 -35.75 -0.566 1 91.06 230 ARG A CA 1
ATOM 1847 C C . ARG A 1 230 ? 22.719 -36.031 -0.892 1 91.06 230 ARG A C 1
ATOM 1849 O O . ARG A 1 230 ? 21.828 -35.281 -0.491 1 91.06 230 ARG A O 1
ATOM 1856 N N . ASP A 1 231 ? 22.375 -37.031 -1.724 1 89.62 231 ASP A N 1
ATOM 1857 C CA . ASP A 1 231 ? 21 -37.25 -2.158 1 89.62 231 ASP A CA 1
ATOM 1858 C C . ASP A 1 231 ? 20.203 -37.938 -1.063 1 89.62 231 ASP A C 1
ATOM 1860 O O . ASP A 1 231 ? 20.703 -38.219 0.029 1 89.62 231 ASP A O 1
ATOM 1864 N N . ASP A 1 232 ? 19.062 -38.219 -1.243 1 90.56 232 ASP A N 1
ATOM 1865 C CA . ASP A 1 232 ? 18.156 -38.719 -0.203 1 90.56 232 ASP A CA 1
ATOM 1866 C C . ASP A 1 232 ? 18.578 -40.125 0.247 1 90.56 232 ASP A C 1
ATOM 1868 O O . ASP A 1 232 ? 18.188 -40.562 1.319 1 90.56 232 ASP A O 1
ATOM 1872 N N . ASP A 1 233 ? 19.297 -40.844 -0.522 1 94.06 233 ASP A N 1
ATOM 1873 C CA . ASP A 1 233 ? 19.812 -42.156 -0.152 1 94.06 233 ASP A CA 1
ATOM 1874 C C . ASP A 1 233 ? 21.172 -42.062 0.514 1 94.06 233 ASP A C 1
ATOM 1876 O O . ASP A 1 233 ? 21.875 -43.062 0.66 1 94.06 233 ASP A O 1
ATOM 1880 N N . LYS A 1 234 ? 21.719 -40.781 0.728 1 88.25 234 LYS A N 1
ATOM 1881 C CA . LYS A 1 234 ? 22.906 -40.406 1.498 1 88.25 234 LYS A CA 1
ATOM 1882 C C . LYS A 1 234 ? 24.188 -40.594 0.67 1 88.25 234 LYS A C 1
ATOM 1884 O O . LYS A 1 234 ? 25.281 -40.719 1.223 1 88.25 234 LYS A O 1
ATOM 1889 N N . LYS A 1 235 ? 23.75 -40.812 -0.564 1 95.06 235 LYS A N 1
ATOM 1890 C CA . LYS A 1 235 ? 24.906 -40.938 -1.453 1 95.06 235 LYS A CA 1
ATOM 1891 C C . LYS A 1 235 ? 25.516 -39.562 -1.747 1 95.06 235 LYS A C 1
ATOM 1893 O O . LYS A 1 235 ? 24.797 -38.594 -2.037 1 95.06 235 LYS A O 1
ATOM 1898 N N . TYR A 1 236 ? 26.812 -39.531 -1.674 1 91.06 236 TYR A N 1
ATOM 1899 C CA . TYR A 1 236 ? 27.562 -38.281 -1.854 1 91.06 236 TYR A CA 1
ATOM 1900 C C . TYR A 1 236 ? 27.844 -38.031 -3.33 1 91.06 236 TYR A C 1
ATOM 1902 O O . TYR A 1 236 ? 28.312 -38.938 -4.039 1 91.06 236 TYR A O 1
ATOM 1910 N N . HIS A 1 237 ? 27.578 -36.844 -3.955 1 91.38 237 HIS A N 1
ATOM 1911 C CA . HIS A 1 237 ? 27.797 -36.438 -5.34 1 91.38 237 HIS A CA 1
ATOM 1912 C C . HIS A 1 237 ? 28.656 -35.188 -5.426 1 91.38 237 HIS A C 1
ATOM 1914 O O . HIS A 1 237 ? 28.422 -34.219 -4.715 1 91.38 237 HIS A O 1
ATOM 1920 N N . LEU A 1 238 ? 29.578 -35.188 -6.156 1 92.44 238 LEU A N 1
ATOM 1921 C CA . LEU A 1 238 ? 30.469 -34.062 -6.348 1 92.44 238 LEU A CA 1
ATOM 1922 C C . LEU A 1 238 ? 30.844 -33.906 -7.82 1 92.44 238 LEU A C 1
ATOM 1924 O O . LEU A 1 238 ? 31.297 -34.844 -8.453 1 92.44 238 LEU A O 1
ATOM 1928 N N . GLU A 1 239 ? 30.594 -32.844 -8.414 1 91.12 239 GLU A N 1
ATOM 1929 C CA . GLU A 1 239 ? 31.062 -32.469 -9.742 1 91.12 239 GLU A CA 1
ATOM 1930 C C . GLU A 1 239 ? 31.719 -31.078 -9.742 1 91.12 239 GLU A C 1
ATOM 1932 O O . GLU A 1 239 ? 31.078 -30.094 -9.359 1 91.12 239 GLU A O 1
ATOM 1937 N N . LYS A 1 240 ? 32.844 -31 -10.117 1 89.25 240 LYS A N 1
ATOM 1938 C CA . LYS A 1 240 ? 33.688 -29.828 -9.898 1 89.25 240 LYS A CA 1
ATOM 1939 C C . LYS A 1 240 ? 33.688 -28.922 -11.133 1 89.25 240 LYS A C 1
ATOM 1941 O O . LYS A 1 240 ? 33.469 -29.391 -12.25 1 89.25 240 LYS A O 1
ATOM 1946 N N . ASP A 1 241 ? 33.812 -27.625 -10.789 1 89.69 241 ASP A N 1
ATOM 1947 C CA . ASP A 1 241 ? 34.219 -26.578 -11.727 1 89.69 241 ASP A CA 1
ATOM 1948 C C . ASP A 1 241 ? 33.125 -26.359 -12.789 1 89.69 241 ASP A C 1
ATOM 1950 O O . ASP A 1 241 ? 33.469 -26.203 -13.977 1 89.69 241 ASP A O 1
ATOM 1954 N N . LEU A 1 242 ? 32 -26.281 -12.289 1 88.62 242 LEU A N 1
ATOM 1955 C CA . LEU A 1 242 ? 30.875 -26.016 -13.188 1 88.62 242 LEU A CA 1
ATOM 1956 C C . LEU A 1 242 ? 30.625 -24.516 -13.312 1 88.62 242 LEU A C 1
ATOM 1958 O O . LEU A 1 242 ? 30.719 -23.781 -12.328 1 88.62 242 LEU A O 1
ATOM 1962 N N . THR A 1 243 ? 30.234 -24.172 -14.562 1 94.81 243 THR A N 1
ATOM 1963 C CA . THR A 1 243 ? 29.672 -22.828 -14.688 1 94.81 243 THR A CA 1
ATOM 1964 C C . THR A 1 243 ? 28.172 -22.844 -14.484 1 94.81 243 THR A C 1
ATOM 1966 O O . THR A 1 243 ? 27.531 -23.891 -14.664 1 94.81 243 THR A O 1
ATOM 1969 N N . PRO A 1 244 ? 27.656 -21.609 -14.18 1 94.44 244 PRO A N 1
ATOM 1970 C CA . PRO A 1 244 ? 26.219 -21.594 -13.875 1 94.44 244 PRO A CA 1
ATOM 1971 C C . PRO A 1 244 ? 25.375 -22.094 -15.039 1 94.44 244 PRO A C 1
ATOM 1973 O O . PRO A 1 244 ? 24.391 -22.828 -14.836 1 94.44 244 PRO A O 1
ATOM 1976 N N . LEU A 1 245 ? 25.672 -21.797 -16.297 1 93.75 245 LEU A N 1
ATOM 1977 C CA . LEU A 1 245 ? 24.922 -22.234 -17.469 1 93.75 245 LEU A CA 1
ATOM 1978 C C . LEU A 1 245 ? 25.141 -23.719 -17.734 1 93.75 245 LEU A C 1
ATOM 1980 O O . LEU A 1 245 ? 24.219 -24.438 -18.141 1 93.75 245 LEU A O 1
ATOM 1984 N N . GLU A 1 246 ? 26.375 -24.109 -17.516 1 94.06 246 GLU A N 1
ATOM 1985 C CA . GLU A 1 246 ? 26.641 -25.531 -17.672 1 94.06 246 GLU A CA 1
ATOM 1986 C C . GLU A 1 246 ? 25.797 -26.359 -16.703 1 94.06 246 GLU A C 1
ATOM 1988 O O . GLU A 1 246 ? 25.25 -27.391 -17.078 1 94.06 246 GLU A O 1
ATOM 1993 N N . PHE A 1 247 ? 25.922 -25.984 -15.305 1 90.12 247 PHE A N 1
ATOM 1994 C CA . PHE A 1 247 ? 25.125 -26.641 -14.289 1 90.12 247 PHE A CA 1
ATOM 1995 C C . PHE A 1 247 ? 23.656 -26.719 -14.711 1 90.12 247 PHE A C 1
ATOM 1997 O O . PHE A 1 247 ? 23.031 -27.781 -14.656 1 90.12 247 PHE A O 1
ATOM 2004 N N . LEU A 1 248 ? 23.062 -25.453 -15.234 1 93.81 248 LEU A N 1
ATOM 2005 C CA . LEU A 1 248 ? 21.672 -25.375 -15.664 1 93.81 248 LEU A CA 1
ATOM 2006 C C . LEU A 1 248 ? 21.391 -26.375 -16.781 1 93.81 248 LEU A C 1
ATOM 2008 O O . LEU A 1 248 ? 20.438 -27.141 -16.703 1 93.81 248 LEU A O 1
ATOM 2012 N N . HIS A 1 249 ? 22.234 -26.578 -17.938 1 93.12 249 HIS A N 1
ATOM 2013 C CA . HIS A 1 249 ? 22 -27.422 -19.109 1 93.12 249 HIS A CA 1
ATOM 2014 C C . HIS A 1 249 ? 22.188 -28.891 -18.781 1 93.12 249 HIS A C 1
ATOM 2016 O O . HIS A 1 249 ? 21.453 -29.75 -19.281 1 93.12 249 HIS A O 1
ATOM 2022 N N . LYS A 1 250 ? 23.125 -28.969 -17.797 1 90.81 250 LYS A N 1
ATOM 2023 C CA . LYS A 1 250 ? 23.469 -30.359 -17.516 1 90.81 250 LYS A CA 1
ATOM 2024 C C . LYS A 1 250 ? 22.438 -31 -16.578 1 90.81 250 LYS A C 1
ATOM 2026 O O . LYS A 1 250 ? 22.031 -32.156 -16.781 1 90.81 250 LYS A O 1
ATOM 2031 N N . TYR A 1 251 ? 22.047 -30.281 -15.617 1 88.81 251 TYR A N 1
ATOM 2032 C CA . TYR A 1 251 ? 21.25 -30.906 -14.562 1 88.81 251 TYR A CA 1
ATOM 2033 C C . TYR A 1 251 ? 19.781 -30.531 -14.711 1 88.81 251 TYR A C 1
ATOM 2035 O O . TYR A 1 251 ? 18.906 -31.234 -14.195 1 88.81 251 TYR A O 1
ATOM 2043 N N . LEU A 1 252 ? 19.594 -29.438 -15.453 1 90.38 252 LEU A N 1
ATOM 2044 C CA . LEU A 1 252 ? 18.219 -29.031 -15.656 1 90.38 252 LEU A CA 1
ATOM 2045 C C . LEU A 1 252 ? 17.922 -28.766 -17.125 1 90.38 252 LEU A C 1
ATOM 2047 O O . LEU A 1 252 ? 17.125 -27.891 -17.469 1 90.38 252 LEU A O 1
ATOM 2051 N N . GLY A 1 253 ? 18.609 -29.594 -17.859 1 88 253 GLY A N 1
ATOM 2052 C CA . GLY A 1 253 ? 18.516 -29.406 -19.297 1 88 253 GLY A CA 1
ATOM 2053 C C . GLY A 1 253 ? 17.141 -29.688 -19.859 1 88 253 GLY A C 1
ATOM 2054 O O . GLY A 1 253 ? 16.828 -29.297 -20.969 1 88 253 GLY A O 1
ATOM 2055 N N . GLY A 1 254 ? 16.406 -30.312 -19.031 1 87.62 254 GLY A N 1
ATOM 2056 C CA . GLY A 1 254 ? 15.062 -30.641 -19.484 1 87.62 254 GLY A CA 1
ATOM 2057 C C . GLY A 1 254 ? 14.086 -29.484 -19.312 1 87.62 254 GLY A C 1
ATOM 2058 O O . GLY A 1 254 ? 12.984 -29.516 -19.875 1 87.62 254 GLY A O 1
ATOM 2059 N N . VAL A 1 255 ? 14.562 -28.391 -18.672 1 86 255 VAL A N 1
ATOM 2060 C CA . VAL A 1 255 ? 13.672 -27.266 -18.438 1 86 255 VAL A CA 1
ATOM 2061 C C . VAL A 1 255 ? 13.867 -26.219 -19.531 1 86 255 VAL A C 1
ATOM 2063 O O . VAL A 1 255 ? 14.961 -25.656 -19.672 1 86 255 VAL A O 1
ATOM 2066 N N . ASP A 1 256 ? 12.898 -26.094 -20.078 1 89.75 256 ASP A N 1
ATOM 2067 C CA . ASP A 1 256 ? 12.859 -25.062 -21.125 1 89.75 256 ASP A CA 1
ATOM 2068 C C . ASP A 1 256 ? 11.727 -24.062 -20.859 1 89.75 256 ASP A C 1
ATOM 2070 O O . ASP A 1 256 ? 10.555 -24.406 -21.016 1 89.75 256 ASP A O 1
ATOM 2074 N N . PHE A 1 257 ? 12.031 -22.828 -20.547 1 91.31 257 PHE A N 1
ATOM 2075 C CA . PHE A 1 257 ? 11.055 -21.859 -20.062 1 91.31 257 PHE A CA 1
ATOM 2076 C C . PHE A 1 257 ? 10.109 -21.438 -21.172 1 91.31 257 PHE A C 1
ATOM 2078 O O . PHE A 1 257 ? 9.023 -20.906 -20.922 1 91.31 257 PHE A O 1
ATOM 2085 N N . ASP A 1 258 ? 10.484 -21.641 -22.406 1 89.06 258 ASP A N 1
ATOM 2086 C CA . ASP A 1 258 ? 9.602 -21.359 -23.547 1 89.06 258 ASP A CA 1
ATOM 2087 C C . ASP A 1 258 ? 8.414 -22.328 -23.562 1 89.06 258 ASP A C 1
ATOM 2089 O O . ASP A 1 258 ? 7.434 -22.094 -24.266 1 89.06 258 ASP A O 1
ATOM 2093 N N . ASP A 1 259 ? 8.656 -23.219 -22.828 1 91.5 259 ASP A N 1
ATOM 2094 C CA . ASP A 1 259 ? 7.586 -24.203 -22.797 1 91.5 259 ASP A CA 1
ATOM 2095 C C . ASP A 1 259 ? 6.523 -23.844 -21.766 1 91.5 259 ASP A C 1
ATOM 2097 O O . ASP A 1 259 ? 5.504 -24.531 -21.641 1 91.5 259 ASP A O 1
ATOM 2101 N N . TYR A 1 260 ? 6.742 -22.859 -21.172 1 92.81 260 TYR A N 1
ATOM 2102 C CA . TYR A 1 260 ? 5.789 -22.484 -20.125 1 92.81 260 TYR A CA 1
ATOM 2103 C C . TYR A 1 260 ? 5.016 -21.234 -20.516 1 92.81 260 TYR A C 1
ATOM 2105 O O . TYR A 1 260 ? 5.527 -20.391 -21.25 1 92.81 260 TYR A O 1
ATOM 2113 N N . VAL A 1 261 ? 3.836 -21.234 -20 1 95.75 261 VAL A N 1
ATOM 2114 C CA . VAL A 1 261 ? 2.943 -20.109 -20.266 1 95.75 261 VAL A CA 1
ATOM 2115 C C . VAL A 1 261 ? 2.381 -19.562 -18.953 1 95.75 261 VAL A C 1
ATOM 2117 O O . VAL A 1 261 ? 2.055 -20.344 -18.047 1 95.75 261 VAL A O 1
ATOM 2120 N N . VAL A 1 262 ? 2.375 -18.266 -18.938 1 96.88 262 VAL A N 1
ATOM 2121 C CA . VAL A 1 262 ? 1.689 -17.672 -17.812 1 96.88 262 VAL A CA 1
ATOM 2122 C C . VAL A 1 262 ? 0.219 -17.438 -18.141 1 96.88 262 VAL A C 1
ATOM 2124 O O . VAL A 1 262 ? -0.108 -16.578 -18.969 1 96.88 262 VAL A O 1
ATOM 2127 N N . LEU A 1 263 ? -0.639 -18.25 -17.5 1 98.06 263 LEU A N 1
ATOM 2128 C CA . LEU A 1 263 ? -2.076 -18.016 -17.609 1 98.06 263 LEU A CA 1
ATOM 2129 C C . LEU A 1 263 ? -2.541 -17.016 -16.547 1 98.06 263 LEU A C 1
ATOM 2131 O O . LEU A 1 263 ? -2.279 -17.203 -15.359 1 98.06 263 LEU A O 1
ATOM 2135 N N . THR A 1 264 ? -3.23 -16.062 -17.062 1 98.38 264 THR A N 1
ATOM 2136 C CA . THR A 1 264 ? -3.693 -14.992 -16.188 1 98.38 264 THR A CA 1
ATOM 2137 C C . THR A 1 264 ? -5.215 -14.891 -16.219 1 98.38 264 THR A C 1
ATOM 2139 O O . THR A 1 264 ? -5.836 -15.094 -17.266 1 98.38 264 THR A O 1
ATOM 2142 N N . ASN A 1 265 ? -5.668 -14.555 -15.172 1 98 265 ASN A N 1
ATOM 2143 C CA . ASN A 1 265 ? -7.098 -14.266 -15.125 1 98 265 ASN A CA 1
ATOM 2144 C C . ASN A 1 265 ? -7.371 -12.852 -14.633 1 98 265 ASN A C 1
ATOM 2146 O O . ASN A 1 265 ? -7.348 -12.594 -13.43 1 98 265 ASN A O 1
ATOM 2150 N N . ALA A 1 266 ? -7.625 -11.953 -15.586 1 98.19 266 ALA A N 1
ATOM 2151 C CA . ALA A 1 266 ? -7.934 -10.547 -15.336 1 98.19 266 ALA A CA 1
ATOM 2152 C C . ALA A 1 266 ? -9.234 -10.148 -16.031 1 98.19 266 ALA A C 1
ATOM 2154 O O . ALA A 1 266 ? -9.211 -9.641 -17.156 1 98.19 266 ALA A O 1
ATOM 2155 N N . PRO A 1 267 ? -10.297 -10.398 -15.398 1 98.19 267 PRO A N 1
ATOM 2156 C CA . PRO A 1 267 ? -11.602 -10.219 -16.031 1 98.19 267 PRO A CA 1
ATOM 2157 C C . PRO A 1 267 ? -11.867 -8.766 -16.438 1 98.19 267 PRO A C 1
ATOM 2159 O O . PRO A 1 267 ? -12.852 -8.477 -17.109 1 98.19 267 PRO A O 1
ATOM 2162 N N . ASP A 1 268 ? -10.992 -7.953 -15.914 1 97.12 268 ASP A N 1
ATOM 2163 C CA . ASP A 1 268 ? -11.148 -6.566 -16.344 1 97.12 268 ASP A CA 1
ATOM 2164 C C . ASP A 1 268 ? -10.523 -6.344 -17.719 1 97.12 268 ASP A C 1
ATOM 2166 O O . ASP A 1 268 ? -10.547 -5.227 -18.234 1 97.12 268 ASP A O 1
ATOM 2170 N N . HIS A 1 269 ? -10 -7.316 -18.328 1 97.5 269 HIS A N 1
ATOM 2171 C CA . HIS A 1 269 ? -9.461 -7.316 -19.688 1 97.5 269 HIS A CA 1
ATOM 2172 C C . HIS A 1 269 ? -10.102 -8.406 -20.531 1 97.5 269 HIS A C 1
ATOM 2174 O O . HIS A 1 269 ? -10.656 -9.375 -20 1 97.5 269 HIS A O 1
ATOM 2180 N N . GLU A 1 270 ? -9.914 -8.156 -21.844 1 97.62 270 GLU A N 1
ATOM 2181 C CA . GLU A 1 270 ? -10.46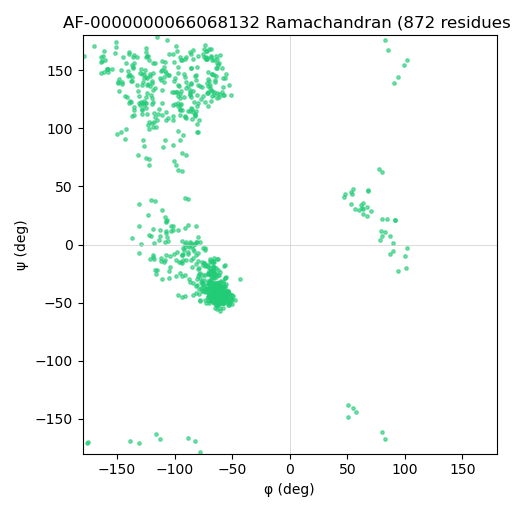9 -9.133 -22.766 1 97.62 270 GLU A CA 1
ATOM 2182 C C . GLU A 1 270 ? -9.781 -10.484 -22.641 1 97.62 270 GLU A C 1
ATOM 2184 O O . GLU A 1 270 ? -8.555 -10.562 -22.578 1 97.62 270 GLU A O 1
ATOM 2189 N N . TYR A 1 271 ? -10.555 -11.602 -22.531 1 96.44 271 TYR A N 1
ATOM 2190 C CA . TYR A 1 271 ? -10.016 -12.961 -22.5 1 96.44 271 TYR A CA 1
ATOM 2191 C C . TYR A 1 271 ? -9.508 -13.375 -23.875 1 96.44 271 TYR A C 1
ATOM 2193 O O . TYR A 1 271 ? -9.859 -12.766 -24.891 1 96.44 271 TYR A O 1
ATOM 2201 N N . ASP A 1 272 ? -8.586 -14.461 -23.703 1 96.19 272 ASP A N 1
ATOM 2202 C CA . ASP A 1 272 ? -8 -15.086 -24.891 1 96.19 272 ASP A CA 1
ATOM 2203 C C . ASP A 1 272 ? -7.145 -14.094 -25.672 1 96.19 272 ASP A C 1
ATOM 2205 O O . ASP A 1 272 ? -7.191 -14.055 -26.906 1 96.19 272 ASP A O 1
ATOM 2209 N N . LYS A 1 273 ? -6.633 -13.266 -24.938 1 95.69 273 LYS A N 1
ATOM 2210 C CA . LYS A 1 273 ? -5.641 -12.328 -25.469 1 95.69 273 LYS A CA 1
ATOM 2211 C C . LYS A 1 273 ? -4.336 -12.414 -24.672 1 95.69 273 LYS A C 1
ATOM 2213 O O . LYS A 1 273 ? -4.352 -12.656 -23.469 1 95.69 273 LYS A O 1
ATOM 2218 N N . LEU A 1 274 ? -3.348 -12.25 -25.531 1 97.56 274 LEU A N 1
ATOM 2219 C CA . LEU A 1 274 ? -2.002 -12.273 -24.984 1 97.56 274 LEU A CA 1
ATOM 2220 C C . LEU A 1 274 ? -1.518 -10.859 -24.656 1 97.56 274 LEU A C 1
ATOM 2222 O O . LEU A 1 274 ? -1.417 -10.023 -25.562 1 97.56 274 LEU A O 1
ATOM 2226 N N . TYR A 1 275 ? -1.288 -10.617 -23.422 1 97.94 275 TYR A N 1
ATOM 2227 C CA . TYR A 1 275 ? -0.907 -9.266 -23.031 1 97.94 275 TYR A CA 1
ATOM 2228 C C . TYR A 1 275 ? 0.558 -9.211 -22.609 1 97.94 275 TYR A C 1
ATOM 2230 O O . TYR A 1 275 ? 1.104 -10.188 -22.109 1 97.94 275 TYR A O 1
ATOM 2238 N N . GLY A 1 276 ? 1.173 -8.141 -22.922 1 97.5 276 GLY A N 1
ATOM 2239 C CA . GLY A 1 276 ? 2.551 -7.91 -22.516 1 97.5 276 GLY A CA 1
ATOM 2240 C C . GLY A 1 276 ? 2.707 -6.719 -21.594 1 97.5 276 GLY A C 1
ATOM 2241 O O . GLY A 1 276 ? 1.829 -5.855 -21.531 1 97.5 276 GLY A O 1
ATOM 2242 N N . LEU A 1 277 ? 3.723 -6.691 -20.828 1 96.81 277 LEU A N 1
ATOM 2243 C CA . LEU A 1 277 ? 4.051 -5.586 -19.938 1 96.81 277 LEU A CA 1
ATOM 2244 C C . LEU A 1 277 ? 5.461 -5.074 -20.203 1 96.81 277 LEU A C 1
ATOM 2246 O O . LEU A 1 277 ? 6.363 -5.285 -19.391 1 96.81 277 LEU A O 1
ATOM 2250 N N . PRO A 1 278 ? 5.586 -4.375 -21.281 1 95.69 278 PRO A N 1
ATOM 2251 C CA . PRO A 1 278 ? 6.93 -3.969 -21.688 1 95.69 278 PRO A CA 1
ATOM 2252 C C . PRO A 1 278 ? 7.672 -3.186 -20.609 1 95.69 278 PRO A C 1
ATOM 2254 O O . PRO A 1 278 ? 8.898 -3.258 -20.531 1 95.69 278 PRO A O 1
ATOM 2257 N N . ALA A 1 279 ? 6.961 -2.518 -19.828 1 94.31 279 ALA A N 1
ATOM 2258 C CA . ALA A 1 279 ? 7.605 -1.716 -18.797 1 94.31 279 ALA A CA 1
ATOM 2259 C C . ALA A 1 279 ? 8.234 -2.604 -17.734 1 94.31 279 ALA A C 1
ATOM 2261 O O . ALA A 1 279 ? 9.055 -2.141 -16.938 1 94.31 279 ALA A O 1
ATOM 2262 N N . GLU A 1 280 ? 7.953 -3.863 -17.688 1 94.62 280 GLU A N 1
ATOM 2263 C CA . GLU A 1 280 ? 8.469 -4.73 -16.641 1 94.62 280 GLU A CA 1
ATOM 2264 C C . GLU A 1 280 ? 9.469 -5.738 -17.188 1 94.62 280 GLU A C 1
ATOM 2266 O O . GLU A 1 280 ? 10.141 -6.441 -16.422 1 94.62 280 GLU A O 1
ATOM 2271 N N . ASP A 1 281 ? 9.516 -5.812 -18.5 1 96 281 ASP A N 1
ATOM 2272 C CA . ASP A 1 281 ? 10.578 -6.645 -19.062 1 96 281 ASP A CA 1
ATOM 2273 C C . ASP A 1 281 ? 11.938 -6.254 -18.5 1 96 281 ASP A C 1
ATOM 2275 O O . ASP A 1 281 ? 12.266 -5.07 -18.422 1 96 281 ASP A O 1
ATOM 2279 N N . ASN A 1 282 ? 12.828 -7.246 -18.141 1 96.19 282 ASN A N 1
ATOM 2280 C CA . ASN A 1 282 ? 13.992 -6.844 -17.359 1 96.19 282 ASN A CA 1
ATOM 2281 C C . ASN A 1 282 ? 15.297 -7.207 -18.062 1 96.19 282 ASN A C 1
ATOM 2283 O O . ASN A 1 282 ? 16.375 -6.812 -17.625 1 96.19 282 ASN A O 1
ATOM 2287 N N . VAL A 1 283 ? 15.32 -8.016 -19.109 1 95.62 283 VAL A N 1
ATOM 2288 C CA . VAL A 1 283 ? 16.531 -8.336 -19.875 1 95.62 283 VAL A CA 1
ATOM 2289 C C . VAL A 1 283 ? 16.297 -8.023 -21.344 1 95.62 283 VAL A C 1
ATOM 2291 O O . VAL A 1 283 ? 15.453 -8.641 -22 1 95.62 283 VAL A O 1
ATOM 2294 N N . SER A 1 284 ? 17.016 -7.133 -21.891 1 94.12 284 SER A N 1
ATOM 2295 C CA . SER A 1 284 ? 16.875 -6.727 -23.281 1 94.12 284 SER A CA 1
ATOM 2296 C C . SER A 1 284 ? 17.172 -7.883 -24.219 1 94.12 284 SER A C 1
ATOM 2298 O O . SER A 1 284 ? 18.188 -8.562 -24.078 1 94.12 284 SER A O 1
ATOM 2300 N N . GLY A 1 285 ? 16.312 -8.094 -25.125 1 88 285 GLY A N 1
ATOM 2301 C CA . GLY A 1 285 ? 16.5 -9.094 -26.156 1 88 285 GLY A CA 1
ATOM 2302 C C . GLY A 1 285 ? 16.203 -10.508 -25.672 1 88 285 GLY A C 1
ATOM 2303 O O . GLY A 1 285 ? 16.547 -11.477 -26.344 1 88 285 GLY A O 1
ATOM 2304 N N . SER A 1 286 ? 15.617 -10.617 -24.516 1 89.75 286 SER A N 1
ATOM 2305 C CA . SER A 1 286 ? 15.32 -11.914 -23.906 1 89.75 286 SER A CA 1
ATOM 2306 C C . SER A 1 286 ? 13.82 -12.125 -23.75 1 89.75 286 SER A C 1
ATOM 2308 O O . SER A 1 286 ? 13.023 -11.43 -24.375 1 89.75 286 SER A O 1
ATOM 2310 N N . ILE A 1 287 ? 13.438 -13.109 -22.891 1 90.44 287 ILE A N 1
ATOM 2311 C CA . ILE A 1 287 ? 12.047 -13.5 -22.672 1 90.44 287 ILE A CA 1
ATOM 2312 C C . ILE A 1 287 ? 11.242 -12.289 -22.203 1 90.44 287 ILE A C 1
ATOM 2314 O O . ILE A 1 287 ? 11.656 -11.578 -21.281 1 90.44 287 ILE A O 1
ATOM 2318 N N . ARG A 1 288 ? 10.133 -12.086 -22.922 1 92.25 288 ARG A N 1
ATOM 2319 C CA . ARG A 1 288 ? 9.219 -11.016 -22.531 1 92.25 288 ARG A CA 1
ATOM 2320 C C . ARG A 1 288 ? 8.094 -11.555 -21.656 1 92.25 288 ARG A C 1
ATOM 2322 O O . ARG A 1 288 ? 7.75 -12.742 -21.734 1 92.25 288 ARG A O 1
ATOM 2329 N N . ILE A 1 289 ? 7.492 -10.562 -20.969 1 93 289 ILE A N 1
ATOM 2330 C CA . ILE A 1 289 ? 6.328 -10.93 -20.172 1 93 289 ILE A CA 1
ATOM 2331 C C . ILE A 1 289 ? 5.109 -11.102 -21.078 1 93 289 ILE A C 1
ATOM 2333 O O . ILE A 1 289 ? 4.789 -10.211 -21.875 1 93 289 ILE A O 1
ATOM 2337 N N . LYS A 1 290 ? 4.52 -12.289 -20.953 1 97 290 LYS A N 1
ATOM 2338 C CA . LYS A 1 290 ? 3.314 -12.656 -21.703 1 97 290 LYS A CA 1
ATOM 2339 C C . LYS A 1 290 ? 2.256 -13.25 -20.781 1 97 290 LYS A C 1
ATOM 2341 O O . LYS A 1 290 ? 2.49 -14.273 -20.125 1 97 290 LYS A O 1
ATOM 2346 N N . LEU A 1 291 ? 1.116 -12.555 -20.828 1 95.44 291 LEU A N 1
ATOM 2347 C CA . LEU A 1 291 ? 0.026 -13 -19.969 1 95.44 291 LEU A CA 1
ATOM 2348 C C . LEU A 1 291 ? -1.192 -13.398 -20.797 1 95.44 291 LEU A C 1
ATOM 2350 O O . LEU A 1 291 ? -1.848 -12.539 -21.391 1 95.44 291 LEU A O 1
ATOM 2354 N N . LEU A 1 292 ? -1.244 -14.68 -20.906 1 98.44 292 LEU A N 1
ATOM 2355 C CA . LEU A 1 292 ? -2.424 -15.117 -21.641 1 98.44 292 LEU A CA 1
ATOM 2356 C C . LEU A 1 292 ? -3.662 -15.086 -20.75 1 98.44 292 LEU A C 1
ATOM 2358 O O . LEU A 1 292 ? -3.811 -15.93 -19.859 1 98.44 292 LEU A O 1
ATOM 2362 N N . ASN A 1 293 ? -4.617 -14.047 -20.984 1 97.12 293 ASN A N 1
ATOM 2363 C CA . ASN A 1 293 ? -5.77 -13.828 -20.109 1 97.12 293 ASN A CA 1
ATOM 2364 C C . ASN A 1 293 ? -6.91 -14.789 -20.438 1 97.12 293 ASN A C 1
ATOM 2366 O O . ASN A 1 293 ? -7.449 -14.758 -21.547 1 97.12 293 ASN A O 1
ATOM 2370 N N . VAL A 1 294 ? -7.121 -15.594 -19.453 1 98.12 294 VAL A N 1
ATOM 2371 C CA . VAL A 1 294 ? -8.102 -16.656 -19.688 1 98.12 294 VAL A CA 1
ATOM 2372 C C . VAL A 1 294 ? -9.031 -16.781 -18.484 1 98.12 294 VAL A C 1
ATOM 2374 O O . VAL A 1 294 ? -8.734 -16.25 -17.406 1 98.12 294 VAL A O 1
ATOM 2377 N N . PRO A 1 295 ? -10.117 -17.438 -18.75 1 97.31 295 PRO A N 1
ATOM 2378 C CA . PRO A 1 295 ? -11.008 -17.641 -17.609 1 97.31 295 PRO A CA 1
ATOM 2379 C C . PRO A 1 295 ? -10.375 -18.5 -16.516 1 97.31 295 PRO A C 1
ATOM 2381 O O . PRO A 1 295 ? -9.422 -19.234 -16.781 1 97.31 295 PRO A O 1
ATOM 2384 N N . MET A 1 296 ? -10.5 -18.703 -15.586 1 96.81 296 MET A N 1
ATOM 2385 C CA . MET A 1 296 ? -9.875 -19.266 -14.398 1 96.81 296 MET A CA 1
ATOM 2386 C C . MET A 1 296 ? -9.781 -20.781 -14.492 1 96.81 296 MET A C 1
ATOM 2388 O O . MET A 1 296 ? -8.852 -21.375 -13.945 1 96.81 296 MET A O 1
ATOM 2392 N N . GLU A 1 297 ? -11.125 -21.109 -14.922 1 95.81 297 GLU A N 1
ATOM 2393 C CA . GLU A 1 297 ? -11.211 -22.562 -15.023 1 95.81 297 GLU A CA 1
ATOM 2394 C C . GLU A 1 297 ? -9.977 -23.141 -15.695 1 95.81 297 GLU A C 1
ATOM 2396 O O . GLU A 1 297 ? -9.578 -24.281 -15.398 1 95.81 297 GLU A O 1
ATOM 2401 N N . TYR A 1 298 ? -9.484 -22.359 -16.5 1 95.81 298 TYR A N 1
ATOM 2402 C CA . TYR A 1 298 ? -8.289 -22.812 -17.203 1 95.81 298 TYR A CA 1
ATOM 2403 C C . TYR A 1 298 ? -7.082 -22.812 -16.266 1 95.81 298 TYR A C 1
ATOM 2405 O O . TYR A 1 298 ? -6.238 -23.719 -16.328 1 95.81 298 TYR A O 1
ATOM 2413 N N . LEU A 1 299 ? -7.008 -21.828 -15.477 1 97.25 299 LEU A N 1
ATOM 2414 C CA . LEU A 1 299 ? -5.91 -21.828 -14.516 1 97.25 299 LEU A CA 1
ATOM 2415 C C . LEU A 1 299 ? -6 -23.031 -13.594 1 97.25 299 LEU A C 1
ATOM 2417 O O . LEU A 1 299 ? -5 -23.703 -13.352 1 97.25 299 LEU A O 1
ATOM 2421 N N . THR A 1 300 ? -7.086 -23.297 -13.18 1 97.75 300 THR A N 1
ATOM 2422 C CA . THR A 1 300 ? -7.293 -24.391 -12.242 1 97.75 300 THR A CA 1
ATOM 2423 C C . THR A 1 300 ? -6.93 -25.719 -12.883 1 97.75 300 THR A C 1
ATOM 2425 O O . THR A 1 300 ? -6.125 -26.484 -12.336 1 97.75 300 THR A O 1
ATOM 2428 N N . ALA A 1 301 ? -7.508 -25.844 -13.953 1 96.44 301 ALA A N 1
ATOM 2429 C CA . ALA A 1 301 ? -7.324 -27.141 -14.609 1 96.44 301 ALA A CA 1
ATOM 2430 C C . ALA A 1 301 ? -5.855 -27.375 -14.945 1 96.44 301 ALA A C 1
ATOM 2432 O O . ALA A 1 301 ? -5.336 -28.469 -14.727 1 96.44 301 ALA A O 1
ATOM 2433 N N . ALA A 1 302 ? -5.395 -26.359 -15.516 1 95.62 302 ALA A N 1
ATOM 2434 C CA . ALA A 1 302 ? -3.992 -26.484 -15.898 1 95.62 302 ALA A CA 1
ATOM 2435 C C . ALA A 1 302 ? -3.109 -26.734 -14.672 1 95.62 302 ALA A C 1
ATOM 2437 O O . ALA A 1 302 ? -2.154 -27.5 -14.734 1 95.62 302 ALA A O 1
ATOM 2438 N N . SER A 1 303 ? -3.311 -26.156 -13.609 1 97.25 303 SER A N 1
ATOM 2439 C CA . SER A 1 303 ? -2.561 -26.328 -12.375 1 97.25 303 SER A CA 1
ATOM 2440 C C . SER A 1 303 ? -2.641 -27.766 -11.867 1 97.25 303 SER A C 1
ATOM 2442 O O . SER A 1 303 ? -1.63 -28.344 -11.461 1 97.25 303 SER A O 1
ATOM 2444 N N . ILE A 1 304 ? -3.977 -28.125 -11.68 1 97.94 304 ILE A N 1
ATOM 2445 C CA . ILE A 1 304 ? -4.195 -29.469 -11.164 1 97.94 304 ILE A CA 1
ATOM 2446 C C . ILE A 1 304 ? -3.438 -30.484 -12.023 1 97.94 304 ILE A C 1
ATOM 2448 O O . ILE A 1 304 ? -2.766 -31.359 -11.492 1 97.94 304 ILE A O 1
ATOM 2452 N N . ALA A 1 305 ? -3.57 -30.188 -13.312 1 96.88 305 ALA A N 1
ATOM 2453 C CA . ALA A 1 305 ? -2.912 -31.125 -14.219 1 96.88 305 ALA A CA 1
ATOM 2454 C C . ALA A 1 305 ? -1.407 -31.156 -13.969 1 96.88 305 ALA A C 1
ATOM 2456 O O . ALA A 1 305 ? -0.804 -32.219 -13.93 1 96.88 305 ALA A O 1
ATOM 2457 N N . GLN A 1 306 ? -0.781 -30.125 -13.938 1 96.94 306 GLN A N 1
ATOM 2458 C CA . GLN A 1 306 ? 0.657 -30.016 -13.719 1 96.94 306 GLN A CA 1
ATOM 2459 C C . GLN A 1 306 ? 1.054 -30.641 -12.383 1 96.94 306 GLN A C 1
ATOM 2461 O O . GLN A 1 306 ? 2.066 -31.328 -12.289 1 96.94 306 GLN A O 1
ATOM 2466 N N . LEU A 1 307 ? 0.29 -30.359 -11.305 1 95.88 307 LEU A N 1
ATOM 2467 C CA . LEU A 1 307 ? 0.578 -30.922 -9.992 1 95.88 307 LEU A CA 1
ATOM 2468 C C . LEU A 1 307 ? 0.496 -32.438 -10.023 1 95.88 307 LEU A C 1
ATOM 2470 O O . LEU A 1 307 ? 1.345 -33.125 -9.445 1 95.88 307 LEU A O 1
ATOM 2474 N N . LYS A 1 308 ? -0.483 -32.875 -10.547 1 95.69 308 LYS A N 1
ATOM 2475 C CA . LYS A 1 308 ? -0.696 -34.312 -10.609 1 95.69 308 LYS A CA 1
ATOM 2476 C C . LYS A 1 308 ? 0.453 -35.031 -11.336 1 95.69 308 LYS A C 1
ATOM 2478 O O . LYS A 1 308 ? 0.708 -36.219 -11.109 1 95.69 308 LYS A O 1
ATOM 2483 N N . ASP A 1 309 ? 1.019 -34.188 -12.398 1 94.06 309 ASP A N 1
ATOM 2484 C CA . ASP A 1 309 ? 2.172 -34.688 -13.133 1 94.06 309 ASP A CA 1
ATOM 2485 C C . ASP A 1 309 ? 3.449 -34.594 -12.305 1 94.06 309 ASP A C 1
ATOM 2487 O O . ASP A 1 309 ? 4.543 -34.875 -12.789 1 94.06 309 ASP A O 1
ATOM 2491 N N . GLY A 1 310 ? 3.246 -34.031 -11.133 1 92.69 310 GLY A N 1
ATOM 2492 C CA . GLY A 1 310 ? 4.34 -34 -10.172 1 92.69 310 GLY A CA 1
ATOM 2493 C C . GLY A 1 310 ? 5.188 -32.75 -10.266 1 92.69 310 GLY A C 1
ATOM 2494 O O . GLY A 1 310 ? 6.336 -32.75 -9.82 1 92.69 310 GLY A O 1
ATOM 2495 N N . GLU A 1 311 ? 4.559 -31.781 -10.836 1 92.81 311 GLU A N 1
ATOM 2496 C CA . GLU A 1 311 ? 5.305 -30.531 -10.977 1 92.81 311 GLU A CA 1
ATOM 2497 C C . GLU A 1 311 ? 4.609 -29.391 -10.25 1 92.81 311 GLU A C 1
ATOM 2499 O O . GLU A 1 311 ? 3.395 -29.219 -10.359 1 92.81 311 GLU A O 1
ATOM 2504 N N . ALA A 1 312 ? 5.52 -28.656 -9.633 1 94.75 312 ALA A N 1
ATOM 2505 C CA . ALA A 1 312 ? 4.984 -27.531 -8.875 1 94.75 312 ALA A CA 1
ATOM 2506 C C . ALA A 1 312 ? 4.535 -26.406 -9.805 1 94.75 312 ALA A C 1
ATOM 2508 O O . ALA A 1 312 ? 4.957 -26.344 -10.961 1 94.75 312 ALA A O 1
ATOM 2509 N N . VAL A 1 313 ? 3.691 -25.562 -9.18 1 96.12 313 VAL A N 1
ATOM 2510 C CA . VAL A 1 313 ? 3.117 -24.516 -10.031 1 96.12 313 VAL A CA 1
ATOM 2511 C C . VAL A 1 313 ? 3.398 -23.141 -9.438 1 96.12 313 VAL A C 1
ATOM 2513 O O . VAL A 1 313 ? 2.965 -22.844 -8.32 1 96.12 313 VAL A O 1
ATOM 2516 N N . TRP A 1 314 ? 4.059 -22.359 -10.25 1 98.25 314 TRP A N 1
ATOM 2517 C CA . TRP A 1 314 ? 4.25 -20.953 -9.906 1 98.25 314 TRP A CA 1
ATOM 2518 C C . TRP A 1 314 ? 2.941 -20.172 -10.023 1 98.25 314 TRP A C 1
ATOM 2520 O O . TRP A 1 314 ? 2.213 -20.328 -11.008 1 98.25 314 TRP A O 1
ATOM 2530 N N . PHE A 1 315 ? 2.578 -19.344 -8.906 1 98 315 PHE A N 1
ATOM 2531 C CA . PHE A 1 315 ? 1.351 -18.578 -9.125 1 98 315 PHE A CA 1
ATOM 2532 C C . PHE A 1 315 ? 1.424 -17.219 -8.438 1 98 315 PHE A C 1
ATOM 2534 O O . PHE A 1 315 ? 2.062 -17.078 -7.391 1 98 315 PHE A O 1
ATOM 2541 N N . GLY A 1 316 ? 0.899 -16.266 -9.18 1 98.31 316 GLY A N 1
ATOM 2542 C CA . GLY A 1 316 ? 0.774 -14.922 -8.633 1 98.31 316 GLY A CA 1
ATOM 2543 C C . GLY A 1 316 ? -0.595 -14.641 -8.047 1 98.31 316 GLY A C 1
ATOM 2544 O O . GLY A 1 316 ? -1.616 -14.992 -8.641 1 98.31 316 GLY A O 1
ATOM 2545 N N . ASN A 1 317 ? -0.65 -14.023 -6.895 1 98 317 ASN A N 1
ATOM 2546 C CA . ASN A 1 317 ? -1.892 -13.906 -6.141 1 98 317 ASN A CA 1
ATOM 2547 C C . ASN A 1 317 ? -1.914 -12.633 -5.297 1 98 317 ASN A C 1
ATOM 2549 O O . ASN A 1 317 ? -0.938 -11.875 -5.273 1 98 317 ASN A O 1
ATOM 2553 N N . ASP A 1 318 ? -2.938 -12.391 -4.812 1 97.44 318 ASP A N 1
ATOM 2554 C CA . ASP A 1 318 ? -3.064 -11.25 -3.912 1 97.44 318 ASP A CA 1
ATOM 2555 C C . ASP A 1 318 ? -3.246 -11.711 -2.467 1 97.44 318 ASP A C 1
ATOM 2557 O O . ASP A 1 318 ? -4.367 -11.742 -1.956 1 97.44 318 ASP A O 1
ATOM 2561 N N . VAL A 1 319 ? -2.17 -11.867 -1.779 1 95.25 319 VAL A N 1
ATOM 2562 C CA . VAL A 1 319 ? -2.178 -12.414 -0.428 1 95.25 319 VAL A CA 1
ATOM 2563 C C . VAL A 1 319 ? -2.455 -11.305 0.581 1 95.25 319 VAL A C 1
ATOM 2565 O O . VAL A 1 319 ? -2.479 -11.547 1.79 1 95.25 319 VAL A O 1
ATOM 2568 N N . LEU A 1 320 ? -2.594 -10.141 0.081 1 94.25 320 LEU A N 1
ATOM 2569 C CA . LEU A 1 320 ? -2.941 -9.055 0.996 1 94.25 320 LEU A CA 1
ATOM 2570 C C . LEU A 1 320 ? -4.398 -9.164 1.433 1 94.25 320 LEU A C 1
ATOM 2572 O O . LEU A 1 320 ? -4.852 -8.398 2.293 1 94.25 320 LEU A O 1
ATOM 2576 N N . ARG A 1 321 ? -4.984 -10.117 0.879 1 95.69 321 ARG A N 1
ATOM 2577 C CA . ARG A 1 321 ? -6.402 -10.297 1.173 1 95.69 321 ARG A CA 1
ATOM 2578 C C . ARG A 1 321 ? -6.664 -11.672 1.768 1 95.69 321 ARG A C 1
ATOM 2580 O O . ARG A 1 321 ? -6.184 -12.68 1.247 1 95.69 321 ARG A O 1
ATOM 2587 N N . GLN A 1 322 ? -7.512 -11.609 2.805 1 97.69 322 GLN A N 1
ATOM 2588 C CA . GLN A 1 322 ? -8.094 -12.828 3.363 1 97.69 322 GLN A CA 1
ATOM 2589 C C . GLN A 1 322 ? -7.023 -13.891 3.6 1 97.69 322 GLN A C 1
ATOM 2591 O O . GLN A 1 322 ? -7.191 -15.047 3.197 1 97.69 322 GLN A O 1
ATOM 2596 N N . MET A 1 323 ? -5.855 -13.508 4.156 1 97.06 323 MET A N 1
ATOM 2597 C CA . MET A 1 323 ? -4.723 -14.383 4.465 1 97.06 323 MET A CA 1
ATOM 2598 C C . MET A 1 323 ? -4.207 -14.125 5.879 1 97.06 323 MET A C 1
ATOM 2600 O O . MET A 1 323 ? -4.145 -12.977 6.32 1 97.06 323 MET A O 1
ATOM 2604 N N . ASP A 1 324 ? -3.951 -15.125 6.469 1 97.19 324 ASP A N 1
ATOM 2605 C CA . ASP A 1 324 ? -3.311 -15.008 7.777 1 97.19 324 ASP A CA 1
ATOM 2606 C C . ASP A 1 324 ? -1.9 -15.594 7.75 1 97.19 324 ASP A C 1
ATOM 2608 O O . ASP A 1 324 ? -1.731 -16.812 7.656 1 97.19 324 ASP A O 1
ATOM 2612 N N . ARG A 1 325 ? -0.936 -14.938 7.863 1 96.38 325 ARG A N 1
ATOM 2613 C CA . ARG A 1 325 ? 0.461 -15.312 7.664 1 96.38 325 ARG A CA 1
ATOM 2614 C C . ARG A 1 325 ? 0.916 -16.312 8.719 1 96.38 325 ARG A C 1
ATOM 2616 O O . ARG A 1 325 ? 1.736 -17.188 8.438 1 96.38 325 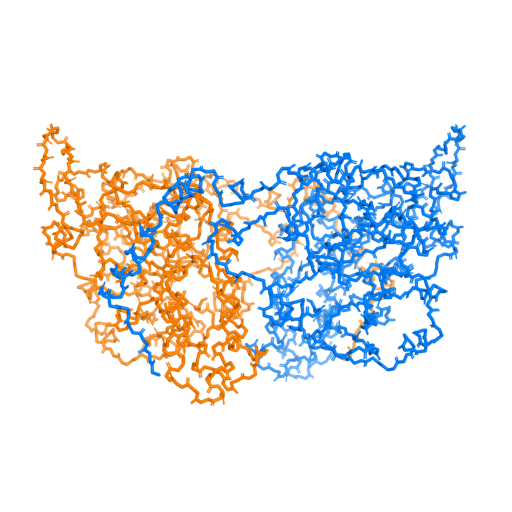ARG A O 1
ATOM 2623 N N . LYS A 1 326 ? 0.516 -16.141 9.898 1 95.94 326 LYS A N 1
ATOM 2624 C CA . LYS A 1 326 ? 0.938 -17 11 1 95.94 326 LYS A CA 1
ATOM 2625 C C . LYS A 1 326 ? 0.478 -18.438 10.781 1 95.94 326 LYS A C 1
ATOM 2627 O O . LYS A 1 326 ? 1.271 -19.375 10.906 1 95.94 326 LYS A O 1
ATOM 2632 N N . THR A 1 327 ? -0.77 -18.484 10.438 1 96.44 327 THR A N 1
ATOM 2633 C CA . THR A 1 327 ? -1.336 -19.828 10.352 1 96.44 327 THR A CA 1
ATOM 2634 C C . THR A 1 327 ? -1.188 -20.391 8.945 1 96.44 327 THR A C 1
ATOM 2636 O O . THR A 1 327 ? -1.25 -21.609 8.742 1 96.44 327 THR A O 1
ATOM 2639 N N . GLY A 1 328 ? -1.108 -19.469 7.973 1 97.62 328 GLY A N 1
ATOM 2640 C CA . GLY A 1 328 ? -0.957 -19.859 6.578 1 97.62 328 GLY A CA 1
ATOM 2641 C C . GLY A 1 328 ? -2.273 -20.188 5.902 1 97.62 328 GLY A C 1
ATOM 2642 O O . GLY A 1 328 ? -2.311 -20.953 4.941 1 97.62 328 GLY A O 1
ATOM 2643 N N . TYR A 1 329 ? -3.236 -19.688 6.453 1 98.38 329 TYR A N 1
ATOM 2644 C CA . TYR A 1 329 ? -4.543 -19.922 5.852 1 98.38 329 TYR A CA 1
ATOM 2645 C C . TYR A 1 329 ? -4.859 -18.859 4.809 1 98.38 329 TYR A C 1
ATOM 2647 O O . TYR A 1 329 ? -4.727 -17.656 5.07 1 98.38 329 TYR A O 1
ATOM 2655 N N . LEU A 1 330 ? -5.375 -19.188 3.697 1 98.44 330 LEU A N 1
ATOM 2656 C CA . LEU A 1 330 ? -5.926 -18.359 2.631 1 98.44 330 LEU A CA 1
ATOM 2657 C C . LEU A 1 330 ? -7.371 -18.734 2.336 1 98.44 330 LEU A C 1
ATOM 2659 O O . LEU A 1 330 ? -7.629 -19.75 1.688 1 98.44 330 LEU A O 1
ATOM 2663 N N . ASP A 1 331 ? -8.133 -18.016 2.762 1 98.44 331 ASP A N 1
ATOM 2664 C CA . ASP A 1 331 ? -9.555 -18.359 2.695 1 98.44 331 ASP A CA 1
ATOM 2665 C C . ASP A 1 331 ? -10.414 -17.109 2.568 1 98.44 331 ASP A C 1
ATOM 2667 O O . ASP A 1 331 ? -10.25 -16.156 3.33 1 98.44 331 ASP A O 1
ATOM 2671 N N . THR A 1 332 ? -11.406 -17.141 1.576 1 96.88 332 THR A N 1
ATOM 2672 C CA . THR A 1 332 ? -12.203 -15.961 1.243 1 96.88 332 THR A CA 1
ATOM 2673 C C . THR A 1 332 ? -13.094 -15.562 2.416 1 96.88 332 THR A C 1
ATOM 2675 O O . THR A 1 332 ? -13.648 -14.461 2.436 1 96.88 332 THR A O 1
ATOM 2678 N N . ASN A 1 333 ? -13.281 -16.328 3.469 1 97.19 333 ASN A N 1
ATOM 2679 C CA . ASN A 1 333 ? -14.133 -16.078 4.629 1 97.19 333 ASN A CA 1
ATOM 2680 C C . ASN A 1 333 ? -13.305 -15.883 5.895 1 97.19 333 ASN A C 1
ATOM 2682 O O . ASN A 1 333 ? -13.812 -16.062 7.004 1 97.19 333 ASN A O 1
ATOM 2686 N N . LEU A 1 334 ? -12.055 -15.828 5.594 1 97.44 334 LEU A N 1
ATOM 2687 C CA . LEU A 1 334 ? -11.172 -15.758 6.75 1 97.44 334 LEU A CA 1
ATOM 2688 C C . LEU A 1 334 ? -11.492 -14.539 7.613 1 97.44 334 LEU A C 1
ATOM 2690 O O . LEU A 1 334 ? -11.547 -14.641 8.836 1 97.44 334 LEU A O 1
ATOM 2694 N N . TYR A 1 335 ? -11.742 -13.398 7.195 1 97.88 335 TYR A N 1
ATOM 2695 C CA . TYR A 1 335 ? -12.102 -12.141 7.852 1 97.88 335 TYR A CA 1
ATOM 2696 C C . TYR A 1 335 ? -13.484 -11.672 7.41 1 97.88 335 TYR A C 1
ATOM 2698 O O . TYR A 1 335 ? -13.688 -11.336 6.242 1 97.88 335 TYR A O 1
ATOM 2706 N N . LYS A 1 336 ? -14.227 -11.68 8.133 1 97.62 336 LYS A N 1
ATOM 2707 C CA . LYS A 1 336 ? -15.602 -11.312 7.812 1 97.62 336 LYS A CA 1
ATOM 2708 C C . LYS A 1 336 ? -15.859 -9.836 8.078 1 97.62 336 LYS A C 1
ATOM 2710 O O . LYS A 1 336 ? -16.719 -9.484 8.906 1 97.62 336 LYS A O 1
ATOM 2715 N N . LEU A 1 337 ? -15.273 -9.047 7.469 1 97.5 337 LEU A N 1
ATOM 2716 C CA . LEU A 1 337 ? -15.297 -7.602 7.68 1 97.5 337 LEU A CA 1
ATOM 2717 C C . LEU A 1 337 ? -16.672 -7.023 7.34 1 97.5 337 LEU A C 1
ATOM 2719 O O . LEU A 1 337 ? -17.125 -6.07 7.977 1 97.5 337 LEU A O 1
ATOM 2723 N N . ASP A 1 338 ? -17.328 -7.543 6.387 1 96.44 338 ASP A N 1
ATOM 2724 C CA . ASP A 1 338 ? -18.672 -7.102 6.059 1 96.44 338 ASP A CA 1
ATOM 2725 C C . ASP A 1 338 ? -19.609 -7.25 7.262 1 96.44 338 ASP A C 1
ATOM 2727 O O . ASP A 1 338 ? -20.391 -6.348 7.562 1 96.44 338 ASP A O 1
ATOM 2731 N N . ASP A 1 339 ? -19.484 -8.312 7.906 1 96.94 339 ASP A N 1
ATOM 2732 C CA . ASP A 1 339 ? -20.328 -8.594 9.07 1 96.94 339 ASP A CA 1
ATOM 2733 C C . ASP A 1 339 ? -19.984 -7.652 10.227 1 96.94 339 ASP A C 1
ATOM 2735 O O . ASP A 1 339 ? -20.875 -7.148 10.914 1 96.94 339 ASP A O 1
ATOM 2739 N N . LEU A 1 340 ? -18.672 -7.582 10.297 1 96.38 340 LEU A N 1
ATOM 2740 C CA . LEU A 1 340 ? -18.219 -6.734 11.398 1 96.38 340 LEU A CA 1
ATOM 2741 C C . LEU A 1 340 ? -18.781 -5.324 11.266 1 96.38 340 LEU A C 1
ATOM 2743 O O . LEU A 1 340 ? -19.297 -4.766 12.234 1 96.38 340 LEU A O 1
ATOM 2747 N N . PHE A 1 341 ? -18.734 -4.809 10.016 1 97.69 341 PHE A N 1
ATOM 2748 C CA . PHE A 1 341 ? -19.078 -3.404 9.836 1 97.69 341 PHE A CA 1
ATOM 2749 C C . PHE A 1 341 ? -20.547 -3.25 9.469 1 97.69 341 PHE A C 1
ATOM 2751 O O . PHE A 1 341 ? -21.109 -2.15 9.539 1 97.69 341 PHE A O 1
ATOM 2758 N N . GLY A 1 342 ? -21.172 -4.379 9.078 1 96.94 342 GLY A N 1
ATOM 2759 C CA . GLY A 1 342 ? -22.547 -4.332 8.625 1 96.94 342 GLY A CA 1
ATOM 2760 C C . GLY A 1 342 ? -22.719 -3.578 7.32 1 96.94 342 GLY A C 1
ATOM 2761 O O . GLY A 1 342 ? -23.703 -2.85 7.145 1 96.94 342 GLY A O 1
ATOM 2762 N N . VAL A 1 343 ? -21.609 -3.627 6.723 1 97.06 343 VAL A N 1
ATOM 2763 C CA . VAL A 1 343 ? -21.625 -2.994 5.406 1 97.06 343 VAL A CA 1
ATOM 2764 C C . VAL A 1 343 ? -21.203 -4 4.344 1 97.06 343 VAL A C 1
ATOM 2766 O O . VAL A 1 343 ? -20.516 -4.977 4.645 1 97.06 343 VAL A O 1
ATOM 2769 N N . ASP A 1 344 ? -21.578 -3.76 2.949 1 96.75 344 ASP A N 1
ATOM 2770 C CA . ASP A 1 344 ? -21.219 -4.637 1.84 1 96.75 344 ASP A CA 1
ATOM 2771 C C . ASP A 1 344 ? -19.891 -4.199 1.206 1 96.75 344 ASP A C 1
ATOM 2773 O O . ASP A 1 344 ? -19.828 -3.146 0.569 1 96.75 344 ASP A O 1
ATOM 2777 N N . LEU A 1 345 ? -18.984 -4.945 1.382 1 96.81 345 LEU A N 1
ATOM 2778 C CA . LEU A 1 345 ? -17.656 -4.594 0.863 1 96.81 345 LEU A CA 1
ATOM 2779 C C . LEU A 1 345 ? -17.297 -5.461 -0.341 1 96.81 345 LEU A C 1
ATOM 2781 O O . LEU A 1 345 ? -16.203 -5.348 -0.884 1 96.81 345 LEU A O 1
ATOM 2785 N N . LYS A 1 346 ? -18.156 -6.215 -0.885 1 94.75 346 LYS A N 1
ATOM 2786 C CA . LYS A 1 346 ? -17.859 -7.172 -1.947 1 94.75 346 LYS A CA 1
ATOM 2787 C C . LYS A 1 346 ? -17.75 -6.477 -3.301 1 94.75 346 LYS A C 1
ATOM 2789 O O . LYS A 1 346 ? -18.594 -5.648 -3.648 1 94.75 346 LYS A O 1
ATOM 2794 N N . MET A 1 347 ? -16.719 -6.988 -3.93 1 94.12 347 MET A N 1
ATOM 2795 C CA . MET A 1 347 ? -16.516 -6.5 -5.293 1 94.12 347 MET A CA 1
ATOM 2796 C C . MET A 1 347 ? -16.078 -7.633 -6.215 1 94.12 347 MET A C 1
ATOM 2798 O O . MET A 1 347 ? -15.383 -8.555 -5.793 1 94.12 347 MET A O 1
ATOM 2802 N N . SER A 1 348 ? -16.641 -7.352 -7.336 1 97.44 348 SER A N 1
ATOM 2803 C CA . SER A 1 348 ? -16.203 -8.375 -8.281 1 97.44 348 SER A CA 1
ATOM 2804 C C . SER A 1 348 ? -14.695 -8.32 -8.5 1 97.44 348 SER A C 1
ATOM 2806 O O . SER A 1 348 ? -14.062 -7.297 -8.242 1 97.44 348 SER A O 1
ATOM 2808 N N . LYS A 1 349 ? -14.117 -9.547 -8.953 1 97.88 349 LYS A N 1
ATOM 2809 C CA . LYS A 1 349 ? -12.688 -9.602 -9.25 1 97.88 349 LYS A CA 1
ATOM 2810 C C . LYS A 1 349 ? -12.297 -8.531 -10.266 1 97.88 349 LYS A C 1
ATOM 2812 O O . LYS A 1 349 ? -11.25 -7.898 -10.141 1 97.88 349 LYS A O 1
ATOM 2817 N N . ALA A 1 350 ? -13.07 -8.328 -11.242 1 98 350 ALA A N 1
ATOM 2818 C CA . ALA A 1 350 ? -12.836 -7.305 -12.258 1 98 350 ALA A CA 1
ATOM 2819 C C . ALA A 1 350 ? -12.828 -5.91 -11.633 1 98 350 ALA A C 1
ATOM 2821 O O . ALA A 1 350 ? -11.938 -5.102 -11.914 1 98 350 ALA A O 1
ATOM 2822 N N . ASP A 1 351 ? -13.789 -5.641 -10.836 1 97.62 351 ASP A N 1
ATOM 2823 C CA . ASP A 1 351 ? -13.891 -4.316 -10.234 1 97.62 351 ASP A CA 1
ATOM 2824 C C . ASP A 1 351 ? -12.719 -4.043 -9.297 1 97.62 351 ASP A C 1
ATOM 2826 O O . ASP A 1 351 ? -12.227 -2.918 -9.219 1 97.62 351 ASP A O 1
ATOM 2830 N N . ARG A 1 352 ? -12.438 -5.102 -8.672 1 98.06 352 ARG A N 1
ATOM 2831 C CA . ARG A 1 352 ? -11.281 -4.945 -7.801 1 98.06 352 ARG A CA 1
ATOM 2832 C C . ARG A 1 352 ? -10.039 -4.562 -8.602 1 98.06 352 ARG A C 1
ATOM 2834 O O . ARG A 1 352 ? -9.289 -3.672 -8.203 1 98.06 352 ARG A O 1
ATOM 2841 N N . LEU A 1 353 ? -9.852 -5.262 -9.602 1 97.69 353 LEU A N 1
ATOM 2842 C CA . LEU A 1 353 ? -8.711 -4.938 -10.445 1 97.69 353 LEU A CA 1
ATOM 2843 C C . LEU A 1 353 ? -8.82 -3.516 -10.984 1 97.69 353 LEU A C 1
ATOM 2845 O O . LEU A 1 353 ? -7.852 -2.752 -10.938 1 97.69 353 LEU A O 1
ATOM 2849 N N . LYS A 1 354 ? -9.898 -3.131 -11.406 1 96.56 354 LYS A N 1
ATOM 2850 C CA . LYS A 1 354 ? -10.086 -1.825 -12.039 1 96.56 354 LYS A CA 1
ATOM 2851 C C . LYS A 1 354 ? -9.883 -0.696 -11.031 1 96.56 354 LYS A C 1
ATOM 2853 O O . LYS A 1 354 ? -9.461 0.404 -11.406 1 96.56 354 LYS A O 1
ATOM 2858 N N . THR A 1 355 ? -10.242 -0.985 -9.789 1 97.12 355 THR A N 1
ATOM 2859 C CA . THR A 1 355 ? -10.227 0.115 -8.828 1 97.12 355 THR A CA 1
ATOM 2860 C C . THR A 1 355 ? -8.938 0.093 -8.008 1 97.12 355 THR A C 1
ATOM 2862 O O . THR A 1 355 ? -8.688 1.003 -7.219 1 97.12 355 THR A O 1
ATOM 2865 N N . GLY A 1 356 ? -8.133 -1.053 -8.258 1 96 356 GLY A N 1
ATOM 2866 C CA . GLY A 1 356 ? -6.879 -1.184 -7.543 1 96 356 GLY A CA 1
ATOM 2867 C C . GLY A 1 356 ? -7.027 -1.865 -6.195 1 96 356 GLY A C 1
ATOM 2868 O O . GLY A 1 356 ? -6.07 -1.945 -5.426 1 96 356 GLY A O 1
ATOM 2869 N N . VAL A 1 357 ? -8.242 -2.346 -5.98 1 96.94 357 VAL A N 1
ATOM 2870 C CA . VAL A 1 357 ? -8.461 -3.129 -4.77 1 96.94 357 VAL A CA 1
ATOM 2871 C C . VAL A 1 357 ? -7.746 -4.473 -4.883 1 96.94 357 VAL A C 1
ATOM 2873 O O . VAL A 1 357 ? -7.234 -5 -3.893 1 96.94 357 VAL A O 1
ATOM 2876 N N . GLY A 1 358 ? -7.828 -5.012 -6.043 1 96.25 358 GLY A N 1
ATOM 2877 C CA . GLY A 1 358 ? -7.117 -6.242 -6.352 1 96.25 358 GLY A CA 1
ATOM 2878 C C . GLY A 1 358 ? -5.832 -6.012 -7.121 1 96.25 358 GLY A C 1
ATOM 2879 O O . GLY A 1 358 ? -5.762 -5.121 -7.973 1 96.25 358 GLY A O 1
ATOM 2880 N N . GLU A 1 359 ? -4.84 -6.895 -6.719 1 94.44 359 GLU A N 1
ATOM 2881 C CA . GLU A 1 359 ? -3.564 -6.82 -7.426 1 94.44 359 GLU A CA 1
ATOM 2882 C C . GLU A 1 359 ? -2.756 -8.102 -7.238 1 94.44 359 GLU A C 1
ATOM 2884 O O . GLU A 1 359 ? -3.01 -8.867 -6.309 1 94.44 359 GLU A O 1
ATOM 2889 N N . VAL A 1 360 ? -1.909 -8.289 -8.086 1 96.31 360 VAL A N 1
ATOM 2890 C CA . VAL A 1 360 ? -0.985 -9.391 -7.84 1 96.31 360 VAL A CA 1
ATOM 2891 C C . VAL A 1 360 ? 0.133 -8.93 -6.91 1 96.31 360 VAL A C 1
ATOM 2893 O O . VAL A 1 360 ? 1.073 -8.266 -7.34 1 96.31 360 VAL A O 1
ATOM 2896 N N . SER A 1 361 ? 0.126 -9.422 -5.762 1 94.88 361 SER A N 1
ATOM 2897 C CA . SER A 1 361 ? 0.987 -8.836 -4.738 1 94.88 361 SER A CA 1
ATOM 2898 C C . SER A 1 361 ? 2.115 -9.789 -4.355 1 94.88 361 SER A C 1
ATOM 2900 O O . SER A 1 361 ? 3.062 -9.398 -3.674 1 94.88 361 SER A O 1
ATOM 2902 N N . HIS A 1 362 ? 1.891 -11.023 -4.809 1 95.75 362 HIS A N 1
ATOM 2903 C CA . HIS A 1 362 ? 2.85 -12.023 -4.352 1 95.75 362 HIS A CA 1
ATOM 2904 C C . HIS A 1 362 ? 2.861 -13.242 -5.27 1 95.75 362 HIS A C 1
ATOM 2906 O O . HIS A 1 362 ? 1.863 -13.531 -5.938 1 95.75 362 HIS A O 1
ATOM 2912 N N . ALA A 1 363 ? 4.133 -13.891 -5.305 1 98.12 363 ALA A N 1
ATOM 2913 C CA . ALA A 1 363 ? 4.262 -15.125 -6.078 1 98.12 363 ALA A CA 1
ATOM 2914 C C . ALA A 1 363 ? 4.684 -16.297 -5.188 1 98.12 363 ALA A C 1
ATOM 2916 O O . ALA A 1 363 ? 5.578 -16.141 -4.352 1 98.12 363 ALA A O 1
ATOM 2917 N N . MET A 1 364 ? 3.924 -17.312 -5.266 1 97.12 364 MET A N 1
ATOM 2918 C CA . MET A 1 364 ? 4.238 -18.516 -4.508 1 97.12 364 MET A CA 1
ATOM 2919 C C . MET A 1 364 ? 4.172 -19.75 -5.395 1 97.12 364 MET A C 1
ATOM 2921 O O . MET A 1 364 ? 4.082 -19.641 -6.617 1 97.12 364 MET A O 1
ATOM 2925 N N . THR A 1 365 ? 4.25 -20.938 -4.762 1 97.69 365 THR A N 1
ATOM 2926 C CA . THR A 1 365 ? 4.281 -22.188 -5.523 1 97.69 365 THR A CA 1
ATOM 2927 C C . THR A 1 365 ? 3.223 -23.156 -5.008 1 97.69 365 THR A C 1
ATOM 2929 O O . THR A 1 365 ? 3.182 -23.469 -3.816 1 97.69 365 THR A O 1
ATOM 2932 N N . LEU A 1 366 ? 2.23 -23.469 -5.953 1 98.12 366 LEU A N 1
ATOM 2933 C CA . LEU A 1 366 ? 1.307 -24.547 -5.625 1 98.12 366 LEU A CA 1
ATOM 2934 C C . LEU A 1 366 ? 2.023 -25.891 -5.625 1 98.12 366 LEU A C 1
ATOM 2936 O O . LEU A 1 366 ? 2.66 -26.266 -6.617 1 98.12 366 LEU A O 1
ATOM 2940 N N . VAL A 1 367 ? 1.821 -26.781 -4.637 1 97.75 367 VAL A N 1
ATOM 2941 C CA . VAL A 1 367 ? 2.549 -28.047 -4.559 1 97.75 367 VAL A CA 1
ATOM 2942 C C . VAL A 1 367 ? 1.589 -29.172 -4.184 1 97.75 367 VAL A C 1
ATOM 2944 O O . VAL A 1 367 ? 2.021 -30.266 -3.818 1 97.75 367 VAL A O 1
ATOM 2947 N N . GLY A 1 368 ? 0.566 -28.688 -4.184 1 96.62 368 GLY A N 1
ATOM 2948 C CA . GLY A 1 368 ? -0.438 -29.719 -3.969 1 96.62 368 GLY A CA 1
ATOM 2949 C C . GLY A 1 368 ? -1.855 -29.219 -4.184 1 96.62 368 GLY A C 1
ATOM 2950 O O . GLY A 1 368 ? -2.098 -28.016 -4.219 1 96.62 368 GLY A O 1
ATOM 2951 N N . VAL A 1 369 ? -2.828 -30.172 -4.184 1 98.06 369 VAL A N 1
ATOM 2952 C CA . VAL A 1 369 ? -4.246 -29.859 -4.348 1 98.06 369 VAL A CA 1
ATOM 2953 C C . VAL A 1 369 ? -5.09 -31 -3.771 1 98.06 369 VAL A C 1
ATOM 2955 O O . VAL A 1 369 ? -4.684 -32.156 -3.811 1 98.06 369 VAL A O 1
ATOM 2958 N N . ASP A 1 370 ? -5.957 -30.609 -3.41 1 95.69 370 ASP A N 1
ATOM 2959 C CA . ASP A 1 370 ? -6.871 -31.641 -2.918 1 95.69 370 ASP A CA 1
ATOM 2960 C C . ASP A 1 370 ? -8.195 -31.609 -3.684 1 95.69 370 ASP A C 1
ATOM 2962 O O . ASP A 1 370 ? -8.891 -30.594 -3.684 1 95.69 370 ASP A O 1
ATOM 2966 N N . GLU A 1 371 ? -8.531 -32.531 -4.238 1 96.81 371 GLU A N 1
ATOM 2967 C CA . GLU A 1 371 ? -9.727 -32.656 -5.059 1 96.81 371 GLU A CA 1
ATOM 2968 C C . GLU A 1 371 ? -10.656 -33.719 -4.508 1 96.81 371 GLU A C 1
ATOM 2970 O O . GLU A 1 371 ? -10.203 -34.719 -3.965 1 96.81 371 GLU A O 1
ATOM 2975 N N . ASP A 1 372 ? -11.883 -33.562 -4.656 1 94 372 ASP A N 1
ATOM 2976 C CA . ASP A 1 372 ? -12.914 -34.562 -4.383 1 94 372 ASP A CA 1
ATOM 2977 C C . ASP A 1 372 ? -13.844 -34.719 -5.582 1 94 372 ASP A C 1
ATOM 2979 O O . ASP A 1 372 ? -14.703 -33.875 -5.836 1 94 372 ASP A O 1
ATOM 2983 N N . ASN A 1 373 ? -13.711 -35.812 -6.105 1 89.06 373 ASN A N 1
ATOM 2984 C CA . ASN A 1 373 ? -14.492 -36.156 -7.285 1 89.06 373 ASN A CA 1
ATOM 2985 C C . ASN A 1 373 ? -14.469 -35.031 -8.328 1 89.06 373 ASN A C 1
ATOM 2987 O O . ASN A 1 373 ? -15.516 -34.625 -8.836 1 89.06 373 ASN A O 1
ATOM 2991 N N . GLY A 1 374 ? -13.07 -34.469 -8.406 1 87.44 374 GLY A N 1
ATOM 2992 C CA . GLY A 1 374 ? -12.836 -33.469 -9.453 1 87.44 374 GLY A CA 1
ATOM 2993 C C . GLY A 1 374 ? -13 -32.031 -8.977 1 87.44 374 GLY A C 1
ATOM 2994 O O . GLY A 1 374 ? -12.664 -31.094 -9.703 1 87.44 374 GLY A O 1
ATOM 2995 N N . GLU A 1 375 ? -13.688 -31.875 -8 1 93.12 375 GLU A N 1
ATOM 2996 C CA . GLU A 1 375 ? -13.859 -30.531 -7.457 1 93.12 375 GLU A CA 1
ATOM 2997 C C . GLU A 1 375 ? -12.688 -30.141 -6.551 1 93.12 375 GLU A C 1
ATOM 2999 O O . GLU A 1 375 ? -12.312 -30.906 -5.66 1 93.12 375 GLU A O 1
ATOM 3004 N N . VAL A 1 376 ? -12.047 -29.188 -6.758 1 96.69 376 VAL A N 1
ATOM 3005 C CA . VAL A 1 376 ? -10.891 -28.75 -5.996 1 96.69 376 VAL A CA 1
ATOM 3006 C C . VAL A 1 376 ? -11.336 -28.25 -4.621 1 96.69 376 VAL A C 1
ATOM 3008 O O . VAL A 1 376 ? -12.203 -27.375 -4.52 1 96.69 376 VAL A O 1
ATOM 3011 N N . ARG A 1 377 ? -10.945 -28.766 -3.67 1 93.31 377 ARG A N 1
ATOM 3012 C CA . ARG A 1 377 ? -11.297 -28.375 -2.307 1 93.31 377 ARG A CA 1
ATOM 3013 C C . ARG A 1 377 ? -10.266 -27.406 -1.736 1 93.31 377 ARG A C 1
ATOM 3015 O O . ARG A 1 377 ? -10.633 -26.391 -1.135 1 93.31 377 ARG A O 1
ATOM 3022 N N . GLN A 1 378 ? -8.969 -27.672 -1.898 1 97.69 378 GLN A N 1
ATOM 3023 C CA . GLN A 1 378 ? -7.953 -26.766 -1.367 1 97.69 378 GLN A CA 1
ATOM 3024 C C . GLN A 1 378 ? -6.605 -27 -2.047 1 97.69 378 GLN A C 1
ATOM 3026 O O . GLN A 1 378 ? -6.387 -28.031 -2.68 1 97.69 378 GLN A O 1
ATOM 3031 N N . TRP A 1 379 ? -5.875 -26.078 -1.791 1 98.5 379 TRP A N 1
ATOM 3032 C CA . TRP A 1 379 ? -4.566 -26.094 -2.434 1 98.5 379 TRP A CA 1
ATOM 3033 C C . TRP A 1 379 ? -3.449 -26 -1.398 1 98.5 379 TRP A C 1
ATOM 3035 O O . TRP A 1 379 ? -3.584 -25.297 -0.391 1 98.5 379 TRP A O 1
ATOM 3045 N N . LYS A 1 380 ? -2.41 -26.703 -1.729 1 98.31 380 LYS A N 1
ATOM 3046 C CA . LYS A 1 380 ? -1.219 -26.594 -0.895 1 98.31 380 LYS A CA 1
ATOM 3047 C C . LYS A 1 380 ? -0.209 -25.625 -1.502 1 98.31 380 LYS A C 1
ATOM 3049 O O . LYS A 1 380 ? 0.182 -25.781 -2.662 1 98.31 380 LYS A O 1
ATOM 3054 N N . VAL A 1 381 ? 0.252 -24.734 -0.632 1 97.31 381 VAL A N 1
ATOM 3055 C CA . VAL A 1 381 ? 1.068 -23.656 -1.162 1 97.31 381 VAL A CA 1
ATOM 3056 C C . VAL A 1 381 ? 2.396 -23.594 -0.411 1 97.31 381 VAL A C 1
ATOM 3058 O O . VAL A 1 381 ? 2.418 -23.562 0.822 1 97.31 381 VAL A O 1
ATOM 3061 N N . GLU A 1 382 ? 3.383 -23.703 -1.227 1 97.19 382 GLU A N 1
ATOM 3062 C CA . GLU A 1 382 ? 4.715 -23.438 -0.685 1 97.19 382 GLU A CA 1
ATOM 3063 C C . GLU A 1 382 ? 5.082 -21.969 -0.783 1 97.19 382 GLU A C 1
ATOM 3065 O O . GLU A 1 382 ? 5.156 -21.406 -1.882 1 97.19 382 GLU A O 1
ATOM 3070 N N . ASN A 1 383 ? 5.207 -21.406 0.343 1 94.94 383 ASN A N 1
ATOM 3071 C CA . ASN A 1 383 ? 5.547 -20 0.397 1 94.94 383 ASN A CA 1
ATOM 3072 C C . ASN A 1 383 ? 7.035 -19.781 0.654 1 94.94 383 ASN A C 1
ATOM 3074 O O . ASN A 1 383 ? 7.762 -20.734 0.93 1 94.94 383 ASN A O 1
ATOM 3078 N N . SER A 1 384 ? 7.562 -18.562 0.556 1 96.38 384 SER A N 1
ATOM 3079 C CA . SER A 1 384 ? 8.984 -18.281 0.73 1 96.38 384 SER A CA 1
ATOM 3080 C C . SER A 1 384 ? 9.211 -17.297 1.873 1 96.38 384 SER A C 1
ATOM 3082 O O . SER A 1 384 ? 10.047 -16.391 1.768 1 96.38 384 SER A O 1
ATOM 3084 N N . TRP A 1 385 ? 8.406 -17.531 2.82 1 95.12 385 TRP A N 1
ATOM 3085 C CA . TRP A 1 385 ? 8.586 -16.656 3.984 1 95.12 385 TRP A CA 1
ATOM 3086 C C . TRP A 1 385 ? 9.133 -17.453 5.168 1 95.12 385 TRP A C 1
ATOM 3088 O O . TRP A 1 385 ? 8.883 -17.109 6.324 1 95.12 385 TRP A O 1
ATOM 3098 N N . GLY A 1 386 ? 9.93 -18.531 4.84 1 95.44 386 GLY A N 1
ATOM 3099 C CA . GLY A 1 386 ? 10.625 -19.312 5.852 1 95.44 386 GLY A CA 1
ATOM 3100 C C . GLY A 1 386 ? 9.742 -20.375 6.488 1 95.44 386 GLY A C 1
ATOM 3101 O O . GLY A 1 386 ? 8.531 -20.391 6.258 1 95.44 386 GLY A O 1
ATOM 3102 N N . ASP A 1 387 ? 10.219 -21.125 7.277 1 94.38 387 ASP A N 1
ATOM 3103 C CA . ASP A 1 387 ? 9.5 -22.281 7.797 1 94.38 387 ASP A CA 1
ATOM 3104 C C . ASP A 1 387 ? 8.781 -21.953 9.102 1 94.38 387 ASP A C 1
ATOM 3106 O O . ASP A 1 387 ? 8.07 -22.781 9.656 1 94.38 387 ASP A O 1
ATOM 3110 N N . LYS A 1 388 ? 8.844 -20.781 9.516 1 93.44 388 LYS A N 1
ATOM 3111 C CA . LYS A 1 388 ? 8.141 -20.359 10.727 1 93.44 388 LYS A CA 1
ATOM 3112 C C . LYS A 1 388 ? 6.773 -19.781 10.391 1 93.44 388 LYS A C 1
ATOM 3114 O O . LYS A 1 388 ? 5.98 -19.484 11.289 1 93.44 388 LYS A O 1
ATOM 3119 N N . SER A 1 389 ? 6.574 -19.609 9.195 1 95.31 389 SER A N 1
ATOM 3120 C CA . SER A 1 389 ? 5.285 -19.125 8.727 1 95.31 389 SER A CA 1
ATOM 3121 C C . SER A 1 389 ? 4.387 -20.266 8.273 1 95.31 389 SER A C 1
ATOM 3123 O O . SER A 1 389 ? 4.867 -21.266 7.75 1 95.31 389 SER A O 1
ATOM 3125 N N . GLY A 1 390 ? 3.156 -19.984 8.398 1 96.06 390 GLY A N 1
ATOM 3126 C CA . GLY A 1 390 ? 2.232 -21.062 8.07 1 96.06 390 GLY A CA 1
ATOM 3127 C C . GLY A 1 390 ? 2.562 -22.359 8.773 1 96.06 390 GLY A C 1
ATOM 3128 O O . GLY A 1 390 ? 2.988 -22.359 9.93 1 96.06 390 GLY A O 1
ATOM 3129 N N . ALA A 1 391 ? 2.309 -23.328 8.219 1 95.75 391 ALA A N 1
ATOM 3130 C CA . ALA A 1 391 ? 2.701 -24.625 8.766 1 95.75 391 ALA A CA 1
ATOM 3131 C C . ALA A 1 391 ? 4.031 -25.094 8.172 1 95.75 391 ALA A C 1
ATOM 3133 O O . ALA A 1 391 ? 4.059 -25.734 7.121 1 95.75 391 ALA A O 1
ATOM 3134 N N . LYS A 1 392 ? 5.148 -24.703 8.852 1 94.81 392 LYS A N 1
ATOM 3135 C CA . LYS A 1 392 ? 6.508 -24.984 8.406 1 94.81 392 LYS A CA 1
ATOM 3136 C C . LYS A 1 392 ? 6.762 -24.438 7.008 1 94.81 392 LYS A C 1
ATOM 3138 O O . LYS A 1 392 ? 7.359 -25.109 6.164 1 94.81 392 LYS A O 1
ATOM 3143 N N . GLY A 1 393 ? 6.074 -23.406 6.773 1 94.81 393 GLY A N 1
ATOM 3144 C CA . GLY A 1 393 ? 6.324 -22.688 5.531 1 94.81 393 GLY A CA 1
ATOM 3145 C C . GLY A 1 393 ? 5.285 -22.969 4.461 1 94.81 393 GLY A C 1
ATOM 3146 O O . GLY A 1 393 ? 5.316 -22.375 3.385 1 94.81 393 GLY A O 1
ATOM 3147 N N . TYR A 1 394 ? 4.441 -23.781 4.762 1 97.5 394 TYR A N 1
ATOM 3148 C CA . TYR A 1 394 ? 3.418 -24.109 3.775 1 97.5 394 TYR A CA 1
ATOM 3149 C C . TYR A 1 394 ? 2.068 -23.516 4.172 1 97.5 394 TYR A C 1
ATOM 3151 O O . TYR A 1 394 ? 1.739 -23.438 5.355 1 97.5 394 TYR A O 1
ATOM 3159 N N . TYR A 1 395 ? 1.267 -23.141 3.25 1 97.94 395 TYR A N 1
ATOM 3160 C CA . TYR A 1 395 ? -0.056 -22.547 3.43 1 97.94 395 TYR A CA 1
ATOM 3161 C C . TYR A 1 395 ? -1.132 -23.422 2.801 1 97.94 395 TYR A C 1
ATOM 3163 O O . TYR A 1 395 ? -0.831 -24.297 1.987 1 97.94 395 TYR A O 1
ATOM 3171 N N . VAL A 1 396 ? -2.154 -23.281 3.225 1 98.25 396 VAL A N 1
ATOM 3172 C CA . VAL A 1 396 ? -3.293 -24 2.664 1 98.25 396 VAL A CA 1
ATOM 3173 C C . VAL A 1 396 ? -4.375 -23.016 2.236 1 98.25 396 VAL A C 1
ATOM 3175 O O . VAL A 1 396 ? -4.699 -22.078 2.977 1 98.25 396 VAL A O 1
ATOM 3178 N N . MET A 1 397 ? -5.012 -23.219 1.017 1 98.31 397 MET A N 1
ATOM 3179 C CA . MET A 1 397 ? -5.836 -22.219 0.344 1 98.31 397 MET A CA 1
ATOM 3180 C C . MET A 1 397 ? -7.125 -22.828 -0.181 1 98.31 397 MET A C 1
ATOM 3182 O O . MET A 1 397 ? -7.09 -23.812 -0.926 1 98.31 397 MET A O 1
ATOM 3186 N N . ASN A 1 398 ? -8.031 -22.375 0.352 1 97.88 398 ASN A N 1
ATOM 3187 C CA . ASN A 1 398 ? -9.234 -22.984 -0.204 1 97.88 398 ASN A CA 1
ATOM 3188 C C . ASN A 1 398 ? -9.469 -22.547 -1.646 1 97.88 398 ASN A C 1
ATOM 3190 O O . ASN A 1 398 ? -8.867 -21.578 -2.109 1 97.88 398 ASN A O 1
ATOM 3194 N N . ASN A 1 399 ? -10.281 -23.094 -2.344 1 97.5 399 ASN A N 1
ATOM 3195 C CA . ASN A 1 399 ? -10.398 -22.906 -3.785 1 97.5 399 ASN A CA 1
ATOM 3196 C C . ASN A 1 399 ? -11.047 -21.578 -4.129 1 97.5 399 ASN A C 1
ATOM 3198 O O . ASN A 1 399 ? -10.766 -20.984 -5.176 1 97.5 399 ASN A O 1
ATOM 3202 N N . GLU A 1 400 ? -12.016 -21.234 -3.377 1 97.75 400 GLU A N 1
ATOM 3203 C CA . GLU A 1 400 ? -12.641 -19.938 -3.625 1 97.75 400 GLU A CA 1
ATOM 3204 C C . GLU A 1 400 ? -11.609 -18.812 -3.623 1 97.75 400 GLU A C 1
ATOM 3206 O O . GLU A 1 400 ? -11.703 -17.875 -4.41 1 97.75 400 GLU A O 1
ATOM 3211 N N . TRP A 1 401 ? -10.719 -18.984 -2.695 1 98.31 401 TRP A N 1
ATOM 3212 C CA . TRP A 1 401 ? -9.633 -18 -2.648 1 98.31 401 TRP A CA 1
ATOM 3213 C C . TRP A 1 401 ? -8.797 -18.062 -3.92 1 98.31 401 TRP A C 1
ATOM 3215 O O . TRP A 1 401 ? -8.406 -17.016 -4.457 1 98.31 401 TRP A O 1
ATOM 3225 N N . PHE A 1 402 ? -8.492 -19.172 -4.328 1 98.69 402 PHE A N 1
ATOM 3226 C CA . PHE A 1 402 ? -7.812 -19.328 -5.609 1 98.69 402 PHE A CA 1
ATOM 3227 C C . PHE A 1 402 ? -8.562 -18.578 -6.711 1 98.69 402 PHE A C 1
ATOM 3229 O O . PHE A 1 402 ? -7.957 -17.844 -7.488 1 98.69 402 PHE A O 1
ATOM 3236 N N . ASN A 1 403 ? -9.719 -18.781 -6.715 1 98.25 403 ASN A N 1
ATOM 3237 C CA . ASN A 1 403 ? -10.516 -18.203 -7.793 1 98.25 403 ASN A CA 1
ATOM 3238 C C . ASN A 1 403 ? -10.547 -16.688 -7.715 1 98.25 403 ASN A C 1
ATOM 3240 O O . ASN A 1 403 ? -10.555 -16 -8.742 1 98.25 403 ASN A O 1
ATOM 3244 N N . ASP A 1 404 ? -10.609 -16.281 -6.496 1 97.88 404 ASP A N 1
ATOM 3245 C CA . ASP A 1 404 ? -10.836 -14.844 -6.324 1 97.88 404 ASP A CA 1
ATOM 3246 C C . ASP A 1 404 ? -9.523 -14.078 -6.32 1 97.88 404 ASP A C 1
ATOM 3248 O O . ASP A 1 404 ? -9.477 -12.914 -6.746 1 97.88 404 ASP A O 1
ATOM 3252 N N . TYR A 1 405 ? -8.453 -14.773 -5.855 1 98 405 TYR A N 1
ATOM 3253 C CA . TYR A 1 405 ? -7.316 -13.914 -5.555 1 98 405 TYR A CA 1
ATOM 3254 C C . TYR A 1 405 ? -6.047 -14.445 -6.219 1 98 405 TYR A C 1
ATOM 3256 O O . TYR A 1 405 ? -4.965 -13.883 -6.031 1 98 405 TYR A O 1
ATOM 3264 N N . VAL A 1 406 ? -6.113 -15.516 -6.941 1 98.69 406 VAL A N 1
ATOM 3265 C CA . VAL A 1 406 ? -5.027 -15.906 -7.836 1 98.69 406 VAL A CA 1
ATOM 3266 C C . VAL A 1 406 ? -5.246 -15.281 -9.219 1 98.69 406 VAL A C 1
ATOM 3268 O O . VAL A 1 406 ? -6.34 -15.367 -9.773 1 98.69 406 VAL A O 1
ATOM 3271 N N . TYR A 1 407 ? -4.191 -14.82 -9.586 1 98 407 TYR A N 1
ATOM 3272 C CA . TYR A 1 407 ? -4.344 -14.078 -10.828 1 98 407 TYR A CA 1
ATOM 3273 C C . TYR A 1 407 ? -3.525 -14.719 -11.945 1 98 407 TYR A C 1
ATOM 3275 O O . TYR A 1 407 ? -3.791 -14.484 -13.133 1 98 407 TYR A O 1
ATOM 3283 N N . GLU A 1 408 ? -2.52 -15.484 -11.555 1 98.06 408 GLU A N 1
ATOM 3284 C CA . GLU A 1 408 ? -1.619 -16.078 -12.539 1 98.06 408 GLU A CA 1
ATOM 3285 C C . GLU A 1 408 ? -1.148 -17.453 -12.094 1 98.06 408 GLU A C 1
ATOM 3287 O O . GLU A 1 408 ? -0.908 -17.688 -10.906 1 98.06 408 GLU A O 1
ATOM 3292 N N . VAL A 1 409 ? -1.122 -18.312 -13.008 1 98.5 409 VAL A N 1
ATOM 3293 C CA . VAL A 1 409 ? -0.384 -19.547 -12.805 1 98.5 409 VAL A CA 1
ATOM 3294 C C . VAL A 1 409 ? 0.534 -19.812 -13.992 1 98.5 409 VAL A C 1
ATOM 3296 O O . VAL A 1 409 ? 0.212 -19.438 -15.125 1 98.5 409 VAL A O 1
ATOM 3299 N N . VAL A 1 410 ? 1.747 -20.469 -13.781 1 97.44 410 VAL A N 1
ATOM 3300 C CA . VAL A 1 410 ? 2.691 -20.797 -14.844 1 97.44 410 VAL A CA 1
ATOM 3301 C C . VAL A 1 410 ? 2.723 -22.312 -15.047 1 97.44 410 VAL A C 1
ATOM 3303 O O . VAL A 1 410 ? 3.074 -23.062 -14.141 1 97.44 410 VAL A O 1
ATOM 3306 N N . VAL A 1 411 ? 2.24 -22.672 -16.141 1 97.62 411 VAL A N 1
ATOM 3307 C CA . VAL A 1 411 ? 2.088 -24.109 -16.406 1 97.62 411 VAL A CA 1
ATOM 3308 C C . VAL A 1 411 ? 2.768 -24.453 -17.734 1 97.62 411 VAL A C 1
ATOM 3310 O O . VAL A 1 411 ? 2.961 -23.578 -18.594 1 97.62 411 VAL A O 1
ATOM 3313 N N . HIS A 1 412 ? 3.324 -25.578 -17.922 1 94.81 412 HIS A N 1
ATOM 3314 C CA . HIS A 1 412 ? 3.867 -26.094 -19.172 1 94.81 412 HIS A CA 1
ATOM 3315 C C . HIS A 1 412 ? 2.809 -26.094 -20.266 1 94.81 412 HIS A C 1
ATOM 3317 O O . HIS A 1 412 ? 1.649 -26.438 -20.016 1 94.81 412 HIS A O 1
ATOM 3323 N N . LYS A 1 413 ? 3.109 -25.828 -21.469 1 93.94 413 LYS A N 1
ATOM 3324 C CA . LYS A 1 413 ? 2.223 -25.688 -22.625 1 93.94 413 LYS A CA 1
ATOM 3325 C C . LYS A 1 413 ? 1.457 -26.984 -22.875 1 93.94 413 LYS A C 1
ATOM 3327 O O . LYS A 1 413 ? 0.372 -26.969 -23.453 1 93.94 413 LYS A O 1
ATOM 3332 N N . LYS A 1 414 ? 2.053 -27.781 -22.422 1 90.81 414 LYS A N 1
ATOM 3333 C CA . LYS A 1 414 ? 1.43 -29.062 -22.734 1 90.81 414 LYS A CA 1
ATOM 3334 C C . LYS A 1 414 ? 0.091 -29.219 -22.016 1 90.81 414 LYS A C 1
ATOM 3336 O O . LYS A 1 414 ? -0.71 -30.094 -22.359 1 90.81 414 LYS A O 1
ATOM 3341 N N . TYR A 1 415 ? -0.04 -28.578 -20.859 1 89.62 415 TYR A N 1
ATOM 3342 C CA . TYR A 1 415 ? -1.301 -28.688 -20.141 1 89.62 415 TYR A CA 1
ATOM 3343 C C . TYR A 1 415 ? -2.344 -27.734 -20.703 1 89.62 415 TYR A C 1
ATOM 3345 O O . TYR A 1 415 ? -3.471 -27.672 -20.203 1 89.62 415 TYR A O 1
ATOM 3353 N N . LEU A 1 416 ? -2.105 -27.141 -22.016 1 94.5 416 LEU A N 1
ATOM 3354 C CA . LEU A 1 416 ? -3 -26.172 -22.625 1 94.5 416 LEU A CA 1
ATOM 3355 C C . LEU A 1 416 ? -3.83 -26.812 -23.734 1 94.5 416 LEU A C 1
ATOM 3357 O O . LEU A 1 416 ? -3.418 -27.812 -24.328 1 94.5 416 LEU A O 1
ATOM 3361 N N . THR A 1 417 ? -4.645 -26.062 -23.891 1 89.56 417 THR A N 1
ATOM 3362 C CA . THR A 1 417 ? -5.398 -26.469 -25.078 1 89.56 417 THR A CA 1
ATOM 3363 C C . THR A 1 417 ? -4.742 -25.938 -26.344 1 89.56 417 THR A C 1
ATOM 3365 O O . THR A 1 417 ? -3.926 -25.016 -26.297 1 89.56 417 THR A O 1
ATOM 3368 N N . ASP A 1 418 ? -5.203 -26.562 -27.359 1 95.31 418 ASP A N 1
ATOM 3369 C CA . ASP A 1 418 ? -4.621 -26.156 -28.641 1 95.31 418 ASP A CA 1
ATOM 3370 C C . ASP A 1 418 ? -4.859 -24.672 -28.906 1 95.31 418 ASP A C 1
ATOM 3372 O O . ASP A 1 418 ? -3.969 -23.969 -29.375 1 95.31 418 ASP A O 1
ATOM 3376 N N . LYS A 1 419 ? -5.875 -24.344 -28.531 1 92.12 419 LYS A N 1
ATOM 3377 C CA . LYS A 1 419 ? -6.219 -22.953 -28.734 1 92.12 419 LYS A CA 1
ATOM 3378 C C . LYS A 1 419 ? -5.316 -22.031 -27.906 1 92.12 419 LYS A C 1
ATOM 3380 O O . LYS A 1 419 ? -4.84 -21.016 -28.391 1 92.12 419 LYS A O 1
ATOM 3385 N N . GLN A 1 420 ? -5.273 -22.578 -26.781 1 89.5 420 GLN A N 1
ATOM 3386 C CA . GLN A 1 420 ? -4.43 -21.781 -25.906 1 89.5 420 GLN A CA 1
ATOM 3387 C C . GLN A 1 420 ? -2.992 -21.734 -26.406 1 89.5 420 GLN A C 1
ATOM 3389 O O . GLN A 1 420 ? -2.316 -20.703 -26.281 1 89.5 420 GLN A O 1
ATOM 3394 N N . LYS A 1 421 ? -2.588 -22.656 -26.594 1 89.62 421 LYS A N 1
ATOM 3395 C CA . LYS A 1 421 ? -1.227 -22.688 -27.125 1 89.62 421 LYS A CA 1
ATOM 3396 C C . LYS A 1 421 ? -1.08 -21.734 -28.312 1 89.62 421 LYS A C 1
ATOM 3398 O O . LYS A 1 421 ? -0.083 -21.016 -28.422 1 89.62 421 LYS A O 1
ATOM 3403 N N . GLU A 1 422 ? -2.111 -21.688 -29.359 1 93.75 422 GLU A N 1
ATOM 3404 C CA . GLU A 1 422 ? -2.082 -20.766 -30.484 1 93.75 422 GLU A CA 1
ATOM 3405 C C . GLU A 1 422 ? -2.076 -19.312 -30 1 93.75 422 GLU A C 1
ATOM 3407 O O . GLU A 1 422 ? -1.313 -18.5 -30.516 1 93.75 422 GLU A O 1
ATOM 3412 N N . LEU A 1 423 ? -2.943 -19.062 -28.953 1 88.94 423 LEU A N 1
ATOM 3413 C CA . LEU A 1 423 ? -3.025 -17.703 -28.438 1 88.94 423 LEU A CA 1
ATOM 3414 C C . LEU A 1 423 ? -1.712 -17.281 -27.781 1 88.94 423 LEU A C 1
ATOM 3416 O O . LEU A 1 423 ? -1.296 -16.125 -27.891 1 88.94 423 LEU A O 1
ATOM 3420 N N . ALA A 1 424 ? -0.916 -18.203 -27.219 1 90.94 424 ALA A N 1
ATOM 3421 C CA . ALA A 1 424 ? 0.3 -17.922 -26.453 1 90.94 424 ALA A CA 1
ATOM 3422 C C . ALA A 1 424 ? 1.451 -17.531 -27.391 1 90.94 424 ALA A C 1
ATOM 3424 O O . ALA A 1 424 ? 2.451 -16.969 -26.938 1 90.94 424 ALA A O 1
ATOM 3425 N N . GLU A 1 425 ? 1.124 -17.953 -28.75 1 92.19 425 GLU A N 1
ATOM 3426 C CA . GLU A 1 425 ? 2.125 -17.641 -29.766 1 92.19 425 GLU A CA 1
ATOM 3427 C C . GLU A 1 425 ? 1.672 -16.5 -30.656 1 92.19 425 GLU A C 1
ATOM 3429 O O . GLU A 1 425 ? 2.285 -16.219 -31.703 1 92.19 425 GLU A O 1
ATOM 3434 N N . GLY A 1 426 ? 0.643 -16.078 -30.172 1 91.56 426 GLY A N 1
ATOM 3435 C CA . GLY A 1 426 ? 0.082 -15.055 -31.031 1 91.56 426 GLY A CA 1
ATOM 3436 C C . GLY A 1 426 ? 0.598 -13.664 -30.719 1 91.56 426 GLY A C 1
ATOM 3437 O O . GLY A 1 426 ? 1.551 -13.508 -29.953 1 91.56 426 GLY A O 1
ATOM 3438 N N . PRO A 1 427 ? -0.183 -12.625 -31.359 1 94.81 427 PRO A N 1
ATOM 3439 C CA . PRO A 1 427 ? 0.289 -11.258 -31.156 1 94.81 427 PRO A CA 1
ATOM 3440 C C . PRO A 1 427 ? 0.085 -10.766 -29.734 1 94.81 427 PRO A C 1
ATOM 3442 O O . PRO A 1 427 ? -0.917 -11.102 -29.094 1 94.81 427 PRO A O 1
ATOM 3445 N N . ILE A 1 428 ? 1.104 -10.023 -29.281 1 96.19 428 ILE A N 1
ATOM 3446 C CA . ILE A 1 428 ? 1.068 -9.531 -27.906 1 96.19 428 ILE A CA 1
ATOM 3447 C C . ILE A 1 428 ? 0.498 -8.109 -27.875 1 96.19 428 ILE A C 1
ATOM 3449 O O . ILE A 1 428 ? 0.936 -7.246 -28.641 1 96.19 428 ILE A O 1
ATOM 3453 N N . THR A 1 429 ? -0.48 -7.855 -27.016 1 97.62 429 THR A N 1
ATOM 3454 C CA . THR A 1 429 ? -0.981 -6.512 -26.766 1 97.62 429 THR A CA 1
ATOM 3455 C C . THR A 1 429 ? -0.301 -5.906 -25.547 1 97.62 429 THR A C 1
ATOM 3457 O O . THR A 1 429 ? -0.543 -6.34 -24.406 1 97.62 429 THR A O 1
ATOM 3460 N N . ASP A 1 430 ? 0.411 -5.004 -25.828 1 97.38 430 ASP A N 1
ATOM 3461 C CA . ASP A 1 430 ? 1.211 -4.398 -24.766 1 97.38 430 ASP A CA 1
ATOM 3462 C C . ASP A 1 430 ? 0.365 -3.455 -23.906 1 97.38 430 ASP A C 1
ATOM 3464 O O . ASP A 1 430 ? -0.368 -2.617 -24.438 1 97.38 430 ASP A O 1
ATOM 3468 N N . LEU A 1 431 ? 0.491 -3.5 -22.719 1 96.88 431 LEU A N 1
ATOM 3469 C CA . LEU A 1 431 ? -0.286 -2.682 -21.797 1 96.88 431 LEU A CA 1
ATOM 3470 C C . LEU A 1 431 ? 0.58 -1.59 -21.172 1 96.88 431 LEU A C 1
ATOM 3472 O O . LEU A 1 431 ? 1.797 -1.75 -21.047 1 96.88 431 LEU A O 1
ATOM 3476 N N . PRO A 1 432 ? -0.163 -0.657 -20.781 1 94.94 432 PRO A N 1
ATOM 3477 C CA . PRO A 1 432 ? 0.626 0.413 -20.172 1 94.94 432 PRO A CA 1
ATOM 3478 C C . PRO A 1 432 ? 1.142 0.043 -18.781 1 94.94 432 PRO A C 1
ATOM 3480 O O . PRO A 1 432 ? 0.622 -0.882 -18.156 1 94.94 432 PRO A O 1
ATOM 3483 N N . ALA A 1 433 ? 2.092 0.994 -18.375 1 94.56 433 ALA A N 1
ATOM 3484 C CA . ALA A 1 433 ? 2.836 0.663 -17.172 1 94.56 433 ALA A CA 1
ATOM 3485 C C . ALA A 1 433 ? 1.926 0.685 -15.945 1 94.56 433 ALA A C 1
ATOM 3487 O O . ALA A 1 433 ? 2.268 0.126 -14.898 1 94.56 433 ALA A O 1
ATOM 3488 N N . TRP A 1 434 ? 0.857 1.344 -15.945 1 93.75 434 TRP A N 1
ATOM 3489 C CA . TRP A 1 434 ? -0 1.542 -14.781 1 93.75 434 TRP A CA 1
ATOM 3490 C C . TRP A 1 434 ? -1.235 0.651 -14.852 1 93.75 434 TRP A C 1
ATOM 3492 O O . TRP A 1 434 ? -2.18 0.822 -14.078 1 93.75 434 TRP A O 1
ATOM 3502 N N . ASP A 1 435 ? -1.116 -0.238 -15.797 1 95.12 435 ASP A N 1
ATOM 3503 C CA . ASP A 1 435 ? -2.252 -1.136 -15.984 1 95.12 435 ASP A CA 1
ATOM 3504 C C . ASP A 1 435 ? -2.48 -2.004 -14.75 1 95.12 435 ASP A C 1
ATOM 3506 O O . ASP A 1 435 ? -1.558 -2.232 -13.969 1 95.12 435 ASP A O 1
ATOM 3510 N N . SER A 1 436 ? -3.6 -2.479 -14.672 1 92.56 436 SER A N 1
ATOM 3511 C CA . SER A 1 436 ? -3.953 -3.266 -13.492 1 92.56 436 SER A CA 1
ATOM 3512 C C . SER A 1 436 ? -3.191 -4.586 -13.461 1 92.56 436 SER A C 1
ATOM 3514 O O . SER A 1 436 ? -3.025 -5.191 -12.398 1 92.56 436 SER A O 1
ATOM 3516 N N . LEU A 1 437 ? -2.768 -5.016 -14.523 1 90.88 437 LEU A N 1
ATOM 3517 C CA . LEU A 1 437 ? -2.043 -6.281 -14.57 1 90.88 437 LEU A CA 1
ATOM 3518 C C . LEU A 1 437 ? -0.552 -6.062 -14.336 1 90.88 437 LEU A C 1
ATOM 3520 O O . LEU A 1 437 ? 0.215 -7.023 -14.242 1 90.88 437 LEU A O 1
ATOM 3524 N N . ALA A 1 438 ? -0.162 -4.77 -14.297 1 88.69 438 ALA A N 1
ATOM 3525 C CA . ALA A 1 438 ? 1.238 -4.434 -14.055 1 88.69 438 ALA A CA 1
ATOM 3526 C C . ALA A 1 438 ? 1.562 -4.469 -12.57 1 88.69 438 ALA A C 1
ATOM 3528 O O . ALA A 1 438 ? 0.682 -4.262 -11.727 1 88.69 438 ALA A O 1
ATOM 3529 N N . MET B 1 1 ? 18.531 3.551 -29.391 1 70.25 1 MET B N 1
ATOM 3530 C CA . MET B 1 1 ? 18.391 2.123 -29.656 1 70.25 1 MET B CA 1
ATOM 3531 C C . MET B 1 1 ? 18.609 1.304 -28.391 1 70.25 1 MET B C 1
ATOM 3533 O O . MET B 1 1 ? 19.375 1.689 -27.516 1 70.25 1 MET B O 1
ATOM 3537 N N . ALA B 1 2 ? 17.734 0.205 -28.203 1 83.31 2 ALA B N 1
ATOM 3538 C CA . ALA B 1 2 ? 17.828 -0.652 -27.016 1 83.31 2 ALA B CA 1
ATOM 3539 C C . ALA B 1 2 ? 19.219 -1.285 -26.906 1 83.31 2 ALA B C 1
ATOM 3541 O O . ALA B 1 2 ? 19.797 -1.699 -27.906 1 83.31 2 ALA B O 1
ATOM 3542 N N . HIS B 1 3 ? 19.828 -1.222 -25.797 1 75.25 3 HIS B N 1
ATOM 3543 C CA . HIS B 1 3 ? 21.156 -1.758 -25.547 1 75.25 3 HIS B CA 1
ATOM 3544 C C . HIS B 1 3 ? 21.094 -3.094 -24.812 1 75.25 3 HIS B C 1
ATOM 3546 O O . HIS B 1 3 ? 20.406 -3.215 -23.797 1 75.25 3 HIS B O 1
ATOM 3552 N N . GLU B 1 4 ? 21.562 -4.125 -25.281 1 88 4 GLU B N 1
ATOM 3553 C CA . GLU B 1 4 ? 21.688 -5.445 -24.672 1 88 4 GLU B CA 1
ATOM 3554 C C . GLU B 1 4 ? 23.047 -5.613 -23.984 1 88 4 GLU B C 1
ATOM 3556 O O . GLU B 1 4 ? 24.094 -5.438 -24.609 1 88 4 GLU B O 1
ATOM 3561 N N . LEU B 1 5 ? 23.031 -5.961 -22.844 1 88.25 5 LEU B N 1
ATOM 3562 C CA . LEU B 1 5 ? 24.281 -6.145 -22.109 1 88.25 5 LEU B CA 1
ATOM 3563 C C . LEU B 1 5 ? 25.016 -7.391 -22.594 1 88.25 5 LEU B C 1
ATOM 3565 O O . LEU B 1 5 ? 24.438 -8.477 -22.641 1 88.25 5 LEU B O 1
ATOM 3569 N N . THR B 1 6 ? 26.281 -7.289 -22.906 1 91.5 6 THR B N 1
ATOM 3570 C CA . THR B 1 6 ? 27.094 -8.391 -23.375 1 91.5 6 THR B CA 1
ATOM 3571 C C . THR B 1 6 ? 27.969 -8.945 -22.266 1 91.5 6 THR B C 1
ATOM 3573 O O . THR B 1 6 ? 28.203 -8.266 -21.25 1 91.5 6 THR B O 1
ATOM 3576 N N . VAL B 1 7 ? 28.469 -10.047 -22.438 1 89.81 7 VAL B N 1
ATOM 3577 C CA . VAL B 1 7 ? 29.406 -10.695 -21.516 1 89.81 7 VAL B CA 1
ATOM 3578 C C . VAL B 1 7 ? 30.672 -9.852 -21.391 1 89.81 7 VAL B C 1
ATOM 3580 O O . VAL B 1 7 ? 31.25 -9.727 -20.312 1 89.81 7 VAL B O 1
ATOM 3583 N N . GLN B 1 8 ? 31 -9.477 -22.469 1 91.88 8 GLN B N 1
ATOM 3584 C CA . GLN B 1 8 ? 32.25 -8.719 -22.5 1 91.88 8 GLN B CA 1
ATOM 3585 C C . GLN B 1 8 ? 32.156 -7.445 -21.672 1 91.88 8 GLN B C 1
ATOM 3587 O O . GLN B 1 8 ? 33.094 -7.078 -20.953 1 91.88 8 GLN B O 1
ATOM 3592 N N . GLU B 1 9 ? 31.078 -6.602 -21.844 1 90 9 GLU B N 1
ATOM 3593 C CA . GLU B 1 9 ? 30.828 -5.41 -21.047 1 90 9 GLU B CA 1
ATOM 3594 C C . GLU B 1 9 ? 30.812 -5.742 -19.547 1 90 9 GLU B C 1
ATOM 3596 O O . GLU B 1 9 ? 31.406 -5.016 -18.75 1 90 9 GLU B O 1
ATOM 3601 N N . LEU B 1 10 ? 30.141 -6.953 -19.203 1 90.56 10 LEU B N 1
ATOM 3602 C CA . LEU B 1 10 ? 30.031 -7.367 -17.812 1 90.56 10 LEU B CA 1
ATOM 3603 C C . LEU B 1 10 ? 31.406 -7.719 -17.25 1 90.56 10 LEU B C 1
ATOM 3605 O O . LEU B 1 10 ? 31.703 -7.41 -16.094 1 90.56 10 LEU B O 1
ATOM 3609 N N . GLU B 1 11 ? 32.25 -8.562 -18.141 1 92 11 GLU B N 1
ATOM 3610 C CA . GLU B 1 11 ? 33.625 -8.859 -17.75 1 92 11 GLU B CA 1
ATOM 3611 C C . GLU B 1 11 ? 34.438 -7.586 -17.5 1 92 11 GLU B C 1
ATOM 3613 O O . GLU B 1 11 ? 35.25 -7.527 -16.594 1 92 11 GLU B O 1
ATOM 3618 N N . LYS B 1 12 ? 34.031 -6.574 -18.469 1 88 12 LYS B N 1
ATOM 3619 C CA . LYS B 1 12 ? 34.719 -5.297 -18.297 1 88 12 LYS B CA 1
ATOM 3620 C C . LYS B 1 12 ? 34.312 -4.617 -17 1 88 12 LYS B C 1
ATOM 3622 O O . LYS B 1 12 ? 35.156 -4.062 -16.297 1 88 12 LYS B O 1
ATOM 3627 N N . PHE B 1 13 ? 33.125 -4.59 -16.703 1 96.31 13 PHE B N 1
ATOM 3628 C CA . PHE B 1 13 ? 32.656 -3.992 -15.461 1 96.31 13 PHE B CA 1
ATOM 3629 C C . PHE B 1 13 ? 33.281 -4.691 -14.258 1 96.31 13 PHE B C 1
ATOM 3631 O O . PHE B 1 13 ? 33.688 -4.035 -13.305 1 96.31 13 PHE B O 1
ATOM 3638 N N . SER B 1 14 ? 33.344 -6.039 -14.25 1 94.25 14 SER B N 1
ATOM 3639 C CA . SER B 1 14 ? 33.969 -6.82 -13.188 1 94.25 14 SER B CA 1
ATOM 3640 C C . SER B 1 14 ? 35.438 -6.449 -13.023 1 94.25 14 SER B C 1
ATOM 3642 O O . SER B 1 14 ? 35.906 -6.277 -11.906 1 94.25 14 SER B O 1
ATOM 3644 N N . ALA B 1 15 ? 36.031 -6.332 -14.203 1 95.81 15 ALA B N 1
ATOM 3645 C CA . ALA B 1 15 ? 37.438 -5.984 -14.188 1 95.81 15 ALA B CA 1
ATOM 3646 C C . ALA B 1 15 ? 37.656 -4.605 -13.57 1 95.81 15 ALA B C 1
ATOM 3648 O O . ALA B 1 15 ? 38.594 -4.41 -12.781 1 95.81 15 ALA B O 1
ATOM 3649 N N . ASP B 1 16 ? 36.844 -3.779 -14 1 91.31 16 ASP B N 1
ATOM 3650 C CA . ASP B 1 16 ? 36.969 -2.42 -13.477 1 91.31 16 ASP B CA 1
ATOM 3651 C C . ASP B 1 16 ? 36.719 -2.383 -11.977 1 91.31 16 ASP B C 1
ATOM 3653 O O . ASP B 1 16 ? 37.406 -1.677 -11.242 1 91.31 16 ASP B O 1
ATOM 3657 N N . PHE B 1 17 ? 35.781 -3.033 -11.547 1 92.88 17 PHE B N 1
ATOM 3658 C CA . PHE B 1 17 ? 35.5 -3.15 -10.125 1 92.88 17 PHE B CA 1
ATOM 3659 C C . PHE B 1 17 ? 36.688 -3.676 -9.359 1 92.88 17 PHE B C 1
ATOM 3661 O O . PHE B 1 17 ? 37.062 -3.141 -8.305 1 92.88 17 PHE B O 1
ATOM 3668 N N . ASN B 1 18 ? 37.281 -4.805 -9.867 1 93.69 18 ASN B N 1
ATOM 3669 C CA . ASN B 1 18 ? 38.312 -5.531 -9.148 1 93.69 18 ASN B CA 1
ATOM 3670 C C . ASN B 1 18 ? 39.688 -4.848 -9.281 1 93.69 18 ASN B C 1
ATOM 3672 O O . ASN B 1 18 ? 40.656 -5.254 -8.641 1 93.69 18 ASN B O 1
ATOM 3676 N N . LYS B 1 19 ? 39.719 -3.812 -10.383 1 89.38 19 LYS B N 1
ATOM 3677 C CA . LYS B 1 19 ? 40.938 -3.047 -10.523 1 89.38 19 LYS B CA 1
ATOM 3678 C C . LYS B 1 19 ? 41.312 -2.352 -9.211 1 89.38 19 LYS B C 1
ATOM 3680 O O . LYS B 1 19 ? 42.5 -2.119 -8.93 1 89.38 19 LYS B O 1
ATOM 3685 N N . ASN B 1 20 ? 40.25 -1.963 -8.5 1 90.31 20 ASN B N 1
ATOM 3686 C CA . ASN B 1 20 ? 40.5 -1.317 -7.215 1 90.31 20 ASN B CA 1
ATOM 3687 C C . ASN B 1 20 ? 40.281 -2.277 -6.051 1 90.31 20 ASN B C 1
ATOM 3689 O O . ASN B 1 20 ? 39.125 -2.559 -5.684 1 90.31 20 ASN B O 1
ATOM 3693 N N . PRO B 1 21 ? 41.188 -2.641 -5.422 1 88.12 21 PRO B N 1
ATOM 3694 C CA . PRO B 1 21 ? 41.062 -3.682 -4.402 1 88.12 21 PRO B CA 1
ATOM 3695 C C . PRO B 1 21 ? 40.219 -3.23 -3.201 1 88.12 21 PRO B C 1
ATOM 3697 O O . PRO B 1 21 ? 39.688 -4.066 -2.479 1 88.12 21 PRO B O 1
ATOM 3700 N N . LYS B 1 22 ? 40.219 -1.935 -3.104 1 91.44 22 LYS B N 1
ATOM 3701 C CA . LYS B 1 22 ? 39.438 -1.412 -1.973 1 91.44 22 LYS B CA 1
ATOM 3702 C C . LYS B 1 22 ? 37.969 -1.725 -2.119 1 91.44 22 LYS B C 1
ATOM 3704 O O . LYS B 1 22 ? 37.25 -1.799 -1.126 1 91.44 22 LYS B O 1
ATOM 3709 N N . ASN B 1 23 ? 37.562 -1.913 -3.42 1 92 23 ASN B N 1
ATOM 3710 C CA . ASN B 1 23 ? 36.156 -2.266 -3.666 1 92 23 ASN B CA 1
ATOM 3711 C C . ASN B 1 23 ? 35.781 -3.568 -2.971 1 92 23 ASN B C 1
ATOM 3713 O O . ASN B 1 23 ? 34.656 -3.701 -2.459 1 92 23 ASN B O 1
ATOM 3717 N N . LYS B 1 24 ? 36.562 -4.43 -2.803 1 92.88 24 LYS B N 1
ATOM 3718 C CA . LYS B 1 24 ? 36.25 -5.719 -2.188 1 92.88 24 LYS B CA 1
ATOM 3719 C C . LYS B 1 24 ? 36.094 -5.586 -0.675 1 92.88 24 LYS B C 1
ATOM 3721 O O . LYS B 1 24 ? 35.281 -6.281 -0.064 1 92.88 24 LYS B O 1
ATOM 3726 N N . VAL B 1 25 ? 37 -4.656 -0.21 1 93.38 25 VAL B N 1
ATOM 3727 C CA . VAL B 1 25 ? 36.938 -4.422 1.228 1 93.38 25 VAL B CA 1
ATOM 3728 C C . VAL B 1 25 ? 35.594 -3.766 1.579 1 93.38 25 VAL B C 1
ATOM 3730 O O . VAL B 1 25 ? 34.938 -4.184 2.525 1 93.38 25 VAL B O 1
ATOM 3733 N N . VAL B 1 26 ? 35.188 -2.83 0.859 1 93.12 26 VAL B N 1
ATOM 3734 C CA . VAL B 1 26 ? 33.938 -2.109 1.055 1 93.12 26 VAL B CA 1
ATOM 3735 C C . VAL B 1 26 ? 32.75 -3.064 0.87 1 93.12 26 VAL B C 1
ATOM 3737 O O . VAL B 1 26 ? 31.797 -3.035 1.646 1 93.12 26 VAL B O 1
ATOM 3740 N N . ALA B 1 27 ? 32.875 -3.941 -0.149 1 96.06 27 ALA B N 1
ATOM 3741 C CA . ALA B 1 27 ? 31.828 -4.898 -0.451 1 96.06 27 ALA B CA 1
ATOM 3742 C C . ALA B 1 27 ? 31.625 -5.871 0.708 1 96.06 27 ALA B C 1
ATOM 3744 O O . ALA B 1 27 ? 30.484 -6.184 1.068 1 96.06 27 ALA B O 1
ATOM 3745 N N . ARG B 1 28 ? 32.625 -6.242 1.322 1 93.69 28 ARG B N 1
ATOM 3746 C CA . ARG B 1 28 ? 32.5 -7.156 2.455 1 93.69 28 ARG B CA 1
ATOM 3747 C C . ARG B 1 28 ? 31.75 -6.496 3.613 1 93.69 28 ARG B C 1
ATOM 3749 O O . ARG B 1 28 ? 30.891 -7.117 4.25 1 93.69 28 ARG B O 1
ATOM 3756 N N . ALA B 1 29 ? 32.125 -5.27 3.686 1 95.06 29 ALA B N 1
ATOM 3757 C CA . ALA B 1 29 ? 31.469 -4.562 4.785 1 95.06 29 ALA B CA 1
ATOM 3758 C C . ALA B 1 29 ? 29.969 -4.367 4.5 1 95.06 29 ALA B C 1
ATOM 3760 O O . ALA B 1 29 ? 29.141 -4.602 5.371 1 95.06 29 ALA B O 1
ATOM 3761 N N . ALA B 1 30 ? 29.656 -3.928 3.432 1 95.56 30 ALA B N 1
ATOM 3762 C CA . ALA B 1 30 ? 28.281 -3.648 3.039 1 95.56 30 ALA B CA 1
ATOM 3763 C C . ALA B 1 30 ? 27.438 -4.926 3.012 1 95.56 30 ALA B C 1
ATOM 3765 O O . ALA B 1 30 ? 26.266 -4.918 3.387 1 95.56 30 ALA B O 1
ATOM 3766 N N . GLN B 1 31 ? 28 -6.035 2.461 1 97 31 GLN B N 1
ATOM 3767 C CA . GLN B 1 31 ? 27.281 -7.297 2.352 1 97 31 GLN B CA 1
ATOM 3768 C C . GLN B 1 31 ? 26.984 -7.887 3.729 1 97 31 GLN B C 1
ATOM 3770 O O . GLN B 1 31 ? 25.969 -8.555 3.924 1 97 31 GLN B O 1
ATOM 3775 N N . ARG B 1 32 ? 27.75 -7.504 4.633 1 94.12 32 ARG B N 1
ATOM 3776 C CA . ARG B 1 32 ? 27.609 -8.094 5.961 1 94.12 32 ARG B CA 1
ATOM 3777 C C . ARG B 1 32 ? 26.656 -7.281 6.828 1 94.12 32 ARG B C 1
ATOM 3779 O O . ARG B 1 32 ? 25.797 -7.84 7.496 1 94.12 32 ARG B O 1
ATOM 3786 N N . SER B 1 33 ? 26.922 -5.953 6.703 1 94.12 33 SER B N 1
ATOM 3787 C CA . SER B 1 33 ? 26.203 -5.156 7.691 1 94.12 33 SER B CA 1
ATOM 3788 C C . SER B 1 33 ? 25.078 -4.344 7.051 1 94.12 33 SER B C 1
ATOM 3790 O O . SER B 1 33 ? 24.219 -3.801 7.746 1 94.12 33 SER B O 1
ATOM 3792 N N . GLY B 1 34 ? 25.031 -4.223 5.789 1 96.62 34 GLY B N 1
ATOM 3793 C CA . GLY B 1 34 ? 24.094 -3.387 5.047 1 96.62 34 GLY B CA 1
ATOM 3794 C C . GLY B 1 34 ? 24.688 -2.062 4.617 1 96.62 34 GLY B C 1
ATOM 3795 O O . GLY B 1 34 ? 25.609 -1.553 5.258 1 96.62 34 GLY B O 1
ATOM 3796 N N . VAL B 1 35 ? 24.172 -1.53 3.596 1 95.75 35 VAL B N 1
ATOM 3797 C CA . VAL B 1 35 ? 24.797 -0.362 2.975 1 95.75 35 VAL B CA 1
ATOM 3798 C C . VAL B 1 35 ? 24.625 0.855 3.881 1 95.75 35 VAL B C 1
ATOM 3800 O O . VAL B 1 35 ? 25.5 1.721 3.943 1 95.75 35 VAL B O 1
ATOM 3803 N N . LEU B 1 36 ? 23.547 1.002 4.688 1 94.06 36 LEU B N 1
ATOM 3804 C CA . LEU B 1 36 ? 23.375 2.152 5.566 1 94.06 36 LEU B CA 1
ATOM 3805 C C . LEU B 1 36 ? 24.328 2.088 6.75 1 94.06 36 LEU B C 1
ATOM 3807 O O . LEU B 1 36 ? 25.016 3.07 7.059 1 94.06 36 LEU B O 1
ATOM 3811 N N . GLU B 1 37 ? 24.375 1.046 7.391 1 96.25 37 GLU B N 1
ATOM 3812 C CA . GLU B 1 37 ? 25.297 0.907 8.523 1 96.25 37 GLU B CA 1
ATOM 3813 C C . GLU B 1 37 ? 26.734 1.109 8.086 1 96.25 37 GLU B C 1
ATOM 3815 O O . GLU B 1 37 ? 27.531 1.726 8.805 1 96.25 37 GLU B O 1
ATOM 3820 N N . ALA B 1 38 ? 26.953 0.487 6.871 1 96.69 38 ALA B N 1
ATOM 3821 C CA . ALA B 1 38 ? 28.344 0.569 6.402 1 96.69 38 ALA B CA 1
ATOM 3822 C C . ALA B 1 38 ? 28.703 1.999 6.016 1 96.69 38 ALA B C 1
ATOM 3824 O O . ALA B 1 38 ? 29.891 2.338 5.906 1 96.69 38 ALA B O 1
ATOM 3825 N N . SER B 1 39 ? 27.766 2.832 5.879 1 95.88 39 SER B N 1
ATOM 3826 C CA . SER B 1 39 ? 28.062 4.203 5.473 1 95.88 39 SER B CA 1
ATOM 3827 C C . SER B 1 39 ? 27.75 5.188 6.598 1 95.88 39 SER B C 1
ATOM 3829 O O . SER B 1 39 ? 27.859 6.402 6.414 1 95.88 39 SER B O 1
ATOM 3831 N N . TYR B 1 40 ? 27.359 4.832 7.785 1 96.62 40 TYR B N 1
ATOM 3832 C CA . TYR B 1 40 ? 26.953 5.676 8.906 1 96.62 40 TYR B CA 1
ATOM 3833 C C . TYR B 1 40 ? 28.125 6.477 9.438 1 96.62 40 TYR B C 1
ATOM 3835 O O . TYR B 1 40 ? 29.203 5.922 9.695 1 96.62 40 TYR B O 1
ATOM 3843 N N . ASN B 1 41 ? 28.016 7.922 9.586 1 96.94 41 ASN B N 1
ATOM 3844 C CA . ASN B 1 41 ? 29.047 8.836 10.062 1 96.94 41 ASN B CA 1
ATOM 3845 C C . ASN B 1 41 ? 28.875 9.148 11.547 1 96.94 41 ASN B C 1
ATOM 3847 O O . ASN B 1 41 ? 28.141 10.07 11.914 1 96.94 41 ASN B O 1
ATOM 3851 N N . ASP B 1 42 ? 29.562 8.523 12.445 1 93.31 42 ASP B N 1
ATOM 3852 C CA . ASP B 1 42 ? 29.453 8.617 13.898 1 93.31 42 ASP B CA 1
ATOM 3853 C C . ASP B 1 42 ? 29.859 10.008 14.391 1 93.31 42 ASP B C 1
ATOM 3855 O O . ASP B 1 42 ? 29.516 10.398 15.508 1 93.31 42 ASP B O 1
ATOM 3859 N N . ARG B 1 43 ? 30.469 10.695 13.562 1 94.62 43 ARG B N 1
ATOM 3860 C CA . ARG B 1 43 ? 31 11.984 14 1 94.62 43 ARG B CA 1
ATOM 3861 C C . ARG B 1 43 ? 29.875 13.008 14.141 1 94.62 43 ARG B C 1
ATOM 3863 O O . ARG B 1 43 ? 30.047 14.031 14.805 1 94.62 43 ARG B O 1
ATOM 3870 N N . VAL B 1 44 ? 28.797 12.852 13.672 1 93.44 44 VAL B N 1
ATOM 3871 C CA . VAL B 1 44 ? 27.641 13.742 13.734 1 93.44 44 VAL B CA 1
ATOM 3872 C C . VAL B 1 44 ? 27.234 13.961 15.188 1 93.44 44 VAL B C 1
ATOM 3874 O O . VAL B 1 44 ? 26.844 15.07 15.57 1 93.44 44 VAL B O 1
ATOM 3877 N N . GLN B 1 45 ? 27.328 12.922 16.078 1 93.19 45 GLN B N 1
ATOM 3878 C CA . GLN B 1 45 ? 26.922 13.008 17.484 1 93.19 45 GLN B CA 1
ATOM 3879 C C . GLN B 1 45 ? 27.734 14.062 18.219 1 93.19 45 GLN B C 1
ATOM 3881 O O . GLN B 1 45 ? 27.281 14.609 19.234 1 93.19 45 GLN B O 1
ATOM 3886 N N . SER B 1 46 ? 28.984 14.359 17.75 1 93.56 46 SER B N 1
ATOM 3887 C CA . SER B 1 46 ? 29.828 15.367 18.391 1 93.56 46 SER B CA 1
ATOM 3888 C C . SER B 1 46 ? 29.453 16.766 17.938 1 93.56 46 SER B C 1
ATOM 3890 O O . SER B 1 46 ? 29.828 17.75 18.578 1 93.56 46 SER B O 1
ATOM 3892 N N . GLU B 1 47 ? 28.625 16.75 16.969 1 90.69 47 GLU B N 1
ATOM 3893 C CA . GLU B 1 47 ? 28.328 18.062 16.391 1 90.69 47 GLU B CA 1
ATOM 3894 C C . GLU B 1 47 ? 26.938 18.547 16.828 1 90.69 47 GLU B C 1
ATOM 3896 O O . GLU B 1 47 ? 26.688 19.75 16.891 1 90.69 47 GLU B O 1
ATOM 3901 N N . LEU B 1 48 ? 26.172 17.719 17.172 1 92.56 48 LEU B N 1
ATOM 3902 C CA . LEU B 1 48 ? 24.828 18.062 17.625 1 92.56 48 LEU B CA 1
ATOM 3903 C C . LEU B 1 48 ? 24.703 17.922 19.141 1 92.56 48 LEU B C 1
ATOM 3905 O O . LEU B 1 48 ? 24.75 16.797 19.656 1 92.56 48 LEU B O 1
ATOM 3909 N N . THR B 1 49 ? 24.594 19.203 19.922 1 90.31 49 THR B N 1
ATOM 3910 C CA . THR B 1 49 ? 24.781 19.219 21.359 1 90.31 49 THR B CA 1
ATOM 3911 C C . THR B 1 49 ? 23.438 19.203 22.094 1 90.31 49 THR B C 1
ATOM 3913 O O . THR B 1 49 ? 23.391 18.969 23.297 1 90.31 49 THR B O 1
ATOM 3916 N N . ARG B 1 50 ? 22.312 19.406 21.594 1 94.75 50 ARG B N 1
ATOM 3917 C CA . ARG B 1 50 ? 20.953 19.469 22.109 1 94.75 50 ARG B CA 1
ATOM 3918 C C . ARG B 1 50 ? 20.797 20.562 23.156 1 94.75 50 ARG B C 1
ATOM 3920 O O . ARG B 1 50 ? 20.062 20.406 24.125 1 94.75 50 ARG B O 1
ATOM 3927 N N . VAL B 1 51 ? 21.5 21.594 23.125 1 93.75 51 VAL B N 1
ATOM 3928 C CA . VAL B 1 51 ? 21.375 22.828 23.906 1 93.75 51 VAL B CA 1
ATOM 3929 C C . VAL B 1 51 ? 20.953 23.969 22.984 1 93.75 51 VAL B C 1
ATOM 3931 O O . VAL B 1 51 ? 21.5 24.125 21.891 1 93.75 51 VAL B O 1
ATOM 3934 N N . PHE B 1 52 ? 20.125 24.812 23.453 1 96.38 52 PHE B N 1
ATOM 3935 C CA . PHE B 1 52 ? 19.5 25.766 22.547 1 96.38 52 PHE B CA 1
ATOM 3936 C C . PHE B 1 52 ? 19.406 27.156 23.203 1 96.38 52 PHE B C 1
ATOM 3938 O O . PHE B 1 52 ? 19.141 27.266 24.391 1 96.38 52 PHE B O 1
ATOM 3945 N N . SER B 1 53 ? 19.531 28.156 22.438 1 96.38 53 SER B N 1
ATOM 3946 C CA . SER B 1 53 ? 19.469 29.531 22.938 1 96.38 53 SER B CA 1
ATOM 3947 C C . SER B 1 53 ? 18.031 29.953 23.219 1 96.38 53 SER B C 1
ATOM 3949 O O . SER B 1 53 ? 17.781 30.781 24.094 1 96.38 53 SER B O 1
ATOM 3951 N N . THR B 1 54 ? 17.219 29.438 22.469 1 93.88 54 THR B N 1
ATOM 3952 C CA . THR B 1 54 ? 15.789 29.594 22.703 1 93.88 54 THR B CA 1
ATOM 3953 C C . THR B 1 54 ? 15.086 28.25 22.781 1 93.88 54 THR B C 1
ATOM 3955 O O . THR B 1 54 ? 15.195 27.438 21.859 1 93.88 54 THR B O 1
ATOM 3958 N N . GLU B 1 55 ? 14.445 27.969 23.859 1 94.06 55 GLU B N 1
ATOM 3959 C CA . GLU B 1 55 ? 13.812 26.672 24.094 1 94.06 55 GLU B CA 1
ATOM 3960 C C . GLU B 1 55 ? 12.477 26.828 24.812 1 94.06 55 GLU B C 1
ATOM 3962 O O . GLU B 1 55 ? 12.383 27.578 25.797 1 94.06 55 GLU B O 1
ATOM 3967 N N . LEU B 1 56 ? 11.453 26.234 24.234 1 92.62 56 LEU B N 1
ATOM 3968 C CA . LEU B 1 56 ? 10.141 26.25 24.875 1 92.62 56 LEU B CA 1
ATOM 3969 C C . LEU B 1 56 ? 10.047 25.172 25.953 1 92.62 56 LEU B C 1
ATOM 3971 O O . LEU B 1 56 ? 10.695 24.125 25.859 1 92.62 56 LEU B O 1
ATOM 3975 N N . ASP B 1 57 ? 9.281 25.656 26.938 1 87.69 57 ASP B N 1
ATOM 3976 C CA . ASP B 1 57 ? 9.062 24.703 28.031 1 87.69 57 ASP B CA 1
ATOM 3977 C C . ASP B 1 57 ? 7.977 23.688 27.672 1 87.69 57 ASP B C 1
ATOM 3979 O O . ASP B 1 57 ? 6.785 23.969 27.812 1 87.69 57 ASP B O 1
ATOM 3983 N N . THR B 1 58 ? 8.398 22.641 27.25 1 85.81 58 THR B N 1
ATOM 3984 C CA . THR B 1 58 ? 7.465 21.625 26.766 1 85.81 58 THR B CA 1
ATOM 3985 C C . THR B 1 58 ? 7.699 20.297 27.469 1 85.81 58 THR B C 1
ATOM 3987 O O . THR B 1 58 ? 8.812 20.016 27.938 1 85.81 58 THR B O 1
ATOM 3990 N N . ASP B 1 59 ? 6.703 19.531 27.625 1 83.25 59 ASP B N 1
ATOM 3991 C CA . ASP B 1 59 ? 6.738 18.188 28.203 1 83.25 59 ASP B CA 1
ATOM 3992 C C . ASP B 1 59 ? 5.613 17.312 27.641 1 83.25 59 ASP B C 1
ATOM 3994 O O . ASP B 1 59 ? 4.75 17.812 26.906 1 83.25 59 ASP B O 1
ATOM 3998 N N . ASN B 1 60 ? 5.719 16.047 27.828 1 84.94 60 ASN B N 1
ATOM 3999 C CA . ASN B 1 60 ? 4.637 15.117 27.516 1 84.94 60 ASN B CA 1
ATOM 4000 C C . ASN B 1 60 ? 4.543 14.844 26.016 1 84.94 60 ASN B C 1
ATOM 4002 O O . ASN B 1 60 ? 3.482 15.023 25.422 1 84.94 60 ASN B O 1
ATOM 4006 N N . VAL B 1 61 ? 5.641 14.172 25.344 1 89.88 61 VAL B N 1
ATOM 4007 C CA . VAL B 1 61 ? 5.711 13.82 23.922 1 89.88 61 VAL B CA 1
ATOM 4008 C C . VAL B 1 61 ? 4.68 12.742 23.609 1 89.88 61 VAL B C 1
ATOM 4010 O O . VAL B 1 61 ? 4.582 11.742 24.312 1 89.88 61 VAL B O 1
ATOM 4013 N N . THR B 1 62 ? 3.934 13.031 22.5 1 92.94 62 THR B N 1
ATOM 4014 C CA . THR B 1 62 ? 2.832 12.156 22.125 1 92.94 62 THR B CA 1
ATOM 4015 C C . THR B 1 62 ? 3.328 11 21.25 1 92.94 62 THR B C 1
ATOM 4017 O O . THR B 1 62 ? 4.469 11.016 20.781 1 92.94 62 THR B O 1
ATOM 4020 N N . ASN B 1 63 ? 2.512 9.945 21.047 1 93.75 63 ASN B N 1
ATOM 4021 C CA . ASN B 1 63 ? 2.9 8.758 20.281 1 93.75 63 ASN B CA 1
ATOM 4022 C C . ASN B 1 63 ? 1.795 8.32 19.328 1 93.75 63 ASN B C 1
ATOM 4024 O O . ASN B 1 63 ? 0.787 7.758 19.766 1 93.75 63 ASN B O 1
ATOM 4028 N N . GLN B 1 64 ? 2.092 8.5 18.062 1 93.88 64 GLN B N 1
ATOM 4029 C CA . GLN B 1 64 ? 1.077 8.242 17.047 1 93.88 64 GLN B CA 1
ATOM 4030 C C . GLN B 1 64 ? 1.032 6.766 16.672 1 93.88 64 GLN B C 1
ATOM 4032 O O . GLN B 1 64 ? 0.094 6.312 16.016 1 93.88 64 GLN B O 1
ATOM 4037 N N . LYS B 1 65 ? 2.064 6.027 17.141 1 95 65 LYS B N 1
ATOM 4038 C CA . LYS B 1 65 ? 2.217 4.598 16.891 1 95 65 LYS B CA 1
ATOM 4039 C C . LYS B 1 65 ? 2.092 4.281 15.398 1 95 65 LYS B C 1
ATOM 4041 O O . LYS B 1 65 ? 2.662 4.98 14.562 1 95 65 LYS B O 1
ATOM 4046 N N . HIS B 1 66 ? 1.421 3.238 15.008 1 93.75 66 HIS B N 1
ATOM 4047 C CA . HIS B 1 66 ? 1.43 2.861 13.594 1 93.75 66 HIS B CA 1
ATOM 4048 C C . HIS B 1 66 ? 0.237 3.459 12.859 1 93.75 66 HIS B C 1
ATOM 4050 O O . HIS B 1 66 ? -0.702 2.742 12.5 1 93.75 66 HIS B O 1
ATOM 4056 N N . SER B 1 67 ? 0.423 4.77 12.562 1 96 67 SER B N 1
ATOM 4057 C CA . SER B 1 67 ? -0.622 5.531 11.883 1 96 67 SER B CA 1
ATOM 4058 C C . SER B 1 67 ? -0.035 6.711 11.109 1 96 67 SER B C 1
ATOM 4060 O O . SER B 1 67 ? 1.052 7.191 11.438 1 96 67 SER B O 1
ATOM 4062 N N . GLY B 1 68 ? -0.688 7.035 10.109 1 95.31 68 GLY B N 1
ATOM 4063 C CA . GLY B 1 68 ? -0.26 8.18 9.328 1 95.31 68 GLY B CA 1
ATOM 4064 C C . GLY B 1 68 ? -0.892 9.484 9.781 1 95.31 68 GLY B C 1
ATOM 4065 O O . GLY B 1 68 ? -1.208 10.344 8.953 1 95.31 68 GLY B O 1
ATOM 4066 N N . ARG B 1 69 ? -1.021 9.695 11.039 1 96.88 69 ARG B N 1
ATOM 4067 C CA . ARG B 1 69 ? -1.766 10.812 11.602 1 96.88 69 ARG B CA 1
ATOM 4068 C C . ARG B 1 69 ? -0.822 11.867 12.172 1 96.88 69 ARG B C 1
ATOM 4070 O O . ARG B 1 69 ? -1.224 12.688 13 1 96.88 69 ARG B O 1
ATOM 4077 N N . CYS B 1 70 ? 0.462 11.898 11.734 1 97.38 70 CYS B N 1
ATOM 4078 C CA . CYS B 1 70 ? 1.503 12.797 12.211 1 97.38 70 CYS B CA 1
ATOM 4079 C C . CYS B 1 70 ? 1.066 14.25 12.078 1 97.38 70 CYS B C 1
ATOM 4081 O O . CYS B 1 70 ? 1.387 15.086 12.93 1 97.38 70 CYS B O 1
ATOM 4083 N N . TRP B 1 71 ? 0.438 14.586 11.062 1 96.31 71 TRP B N 1
ATOM 4084 C CA . TRP B 1 71 ? -0.016 15.953 10.797 1 96.31 71 TRP B CA 1
ATOM 4085 C C . TRP B 1 71 ? -0.992 16.422 11.875 1 96.31 71 TRP B C 1
ATOM 4087 O O . TRP B 1 71 ? -0.936 17.562 12.312 1 96.31 71 TRP B O 1
ATOM 4097 N N . LEU B 1 72 ? -1.813 15.594 12.219 1 97.94 72 LEU B N 1
ATOM 4098 C CA . LEU B 1 72 ? -2.816 15.883 13.242 1 97.94 72 LEU B CA 1
ATOM 4099 C C . LEU B 1 72 ? -2.176 15.969 14.617 1 97.94 72 LEU B C 1
ATOM 4101 O O . LEU B 1 72 ? -2.488 16.875 15.398 1 97.94 72 LEU B O 1
ATOM 4105 N N . PHE B 1 73 ? -1.303 15.023 14.922 1 97.38 73 PHE B N 1
ATOM 4106 C CA . PHE B 1 73 ? -0.557 15.047 16.172 1 97.38 73 PHE B CA 1
ATOM 4107 C C . PHE B 1 73 ? 0.235 16.344 16.312 1 97.38 73 PHE B C 1
ATOM 4109 O O . PHE B 1 73 ? 0.225 16.984 17.359 1 97.38 73 PHE B O 1
ATOM 4116 N N . ALA B 1 74 ? 0.94 16.766 15.32 1 97 74 ALA B N 1
ATOM 4117 C CA . ALA B 1 74 ? 1.766 17.969 15.367 1 97 74 ALA B CA 1
ATOM 4118 C C . ALA B 1 74 ? 0.911 19.219 15.617 1 97 74 ALA B C 1
ATOM 4120 O O . ALA B 1 74 ? 1.29 20.094 16.406 1 97 74 ALA B O 1
ATOM 4121 N N . THR B 1 75 ? -0.225 19.25 14.953 1 97.06 75 THR B N 1
ATOM 4122 C CA . THR B 1 75 ? -1.108 20.391 15.133 1 97.06 75 THR B CA 1
ATOM 4123 C C . THR B 1 75 ? -1.618 20.453 16.578 1 97.06 75 THR B C 1
ATOM 4125 O O . THR B 1 75 ? -1.594 21.531 17.188 1 97.06 75 THR B O 1
ATOM 4128 N N . LEU B 1 76 ? -2.07 19.375 17.094 1 96.06 76 LEU B N 1
ATOM 4129 C CA . LEU B 1 76 ? -2.635 19.375 18.438 1 96.06 76 LEU B CA 1
ATOM 4130 C C . LEU B 1 76 ? -1.545 19.578 19.484 1 96.06 76 LEU B C 1
ATOM 4132 O O . LEU B 1 76 ? -1.816 20.062 20.578 1 96.06 76 LEU B O 1
ATOM 4136 N N . ASN B 1 77 ? -0.304 19.25 19.125 1 94 77 ASN B N 1
ATOM 4137 C CA . ASN B 1 77 ? 0.826 19.578 20 1 94 77 ASN B CA 1
ATOM 4138 C C . ASN B 1 77 ? 1.019 21.078 20.109 1 94 77 ASN B C 1
ATOM 4140 O O . ASN B 1 77 ? 1.303 21.594 21.203 1 94 77 ASN B O 1
ATOM 4144 N N . VAL B 1 78 ? 0.896 21.734 19.078 1 92.81 78 VAL B N 1
ATOM 4145 C CA . VAL B 1 78 ? 1.035 23.188 19.125 1 92.81 78 VAL B CA 1
ATOM 4146 C C . VAL B 1 78 ? -0.056 23.781 20.016 1 92.81 78 VAL B C 1
ATOM 4148 O O . VAL B 1 78 ? 0.219 24.641 20.859 1 92.81 78 VAL B O 1
ATOM 4151 N N . LEU B 1 79 ? -1.26 23.344 19.875 1 93.19 79 LEU B N 1
ATOM 4152 C CA . LEU B 1 79 ? -2.365 23.844 20.688 1 93.19 79 LEU B CA 1
ATOM 4153 C C . LEU B 1 79 ? -2.164 23.484 22.156 1 93.19 79 LEU B C 1
ATOM 4155 O O . LEU B 1 79 ? -2.488 24.281 23.031 1 93.19 79 LEU B O 1
ATOM 4159 N N . ARG B 1 80 ? -1.748 22.25 22.391 1 92.81 80 ARG B N 1
ATOM 4160 C CA . ARG B 1 80 ? -1.505 21.781 23.75 1 92.81 80 ARG B CA 1
ATOM 4161 C C . ARG B 1 80 ? -0.467 22.641 24.453 1 92.81 80 ARG B C 1
ATOM 4163 O O . ARG B 1 80 ? -0.59 22.922 25.641 1 92.81 80 ARG B O 1
ATOM 4170 N N . HIS B 1 81 ? 0.561 23.156 23.781 1 89.19 81 HIS B N 1
ATOM 4171 C CA . HIS B 1 81 ? 1.562 24.047 24.359 1 89.19 81 HIS B CA 1
ATOM 4172 C C . HIS B 1 81 ? 0.948 25.391 24.75 1 89.19 81 HIS B C 1
ATOM 4174 O O . HIS B 1 81 ? 1.291 25.953 25.797 1 89.19 81 HIS B O 1
ATOM 4180 N N . GLU B 1 82 ? 0.067 25.766 23.906 1 88.94 82 GLU B N 1
ATOM 4181 C CA . GLU B 1 82 ? -0.619 27.016 24.234 1 88.94 82 GLU B CA 1
ATOM 4182 C C . GLU B 1 82 ? -1.482 26.859 25.484 1 88.94 82 GLU B C 1
ATOM 4184 O O . GLU B 1 82 ? -1.464 27.719 26.375 1 88.94 82 GLU B O 1
ATOM 4189 N N . PHE B 1 83 ? -2.254 25.891 25.547 1 92.06 83 PHE B N 1
ATOM 4190 C CA . PHE B 1 83 ? -3.096 25.609 26.703 1 92.06 83 PHE B CA 1
ATOM 4191 C C . PHE B 1 83 ? -2.252 25.438 27.969 1 92.06 83 PHE B C 1
ATOM 4193 O O . PHE B 1 83 ? -2.568 26.016 29 1 92.06 83 PHE B O 1
ATOM 4200 N N . GLY B 1 84 ? -1.249 24.5 27.891 1 89.19 84 GLY B N 1
ATOM 4201 C CA . GLY B 1 84 ? -0.393 24.25 29.047 1 89.19 84 GLY B CA 1
ATOM 4202 C C . GLY B 1 84 ? 0.243 25.5 29.609 1 89.19 84 GLY B C 1
ATOM 4203 O O . GLY B 1 84 ? 0.312 25.672 30.828 1 89.19 84 GLY B O 1
ATOM 4204 N N . LYS B 1 85 ? 0.848 26.469 28.703 1 87.94 85 LYS B N 1
ATOM 4205 C CA . LYS B 1 85 ? 1.466 27.719 29.109 1 87.94 85 LYS B CA 1
ATOM 4206 C C . LYS B 1 85 ? 0.462 28.609 29.844 1 87.94 85 LYS B C 1
ATOM 4208 O O . LYS B 1 85 ? 0.77 29.172 30.891 1 87.94 85 LYS B O 1
ATOM 4213 N N . LYS B 1 86 ? -0.796 28.656 29.281 1 91.69 86 LYS B N 1
ATOM 4214 C CA . LYS B 1 86 ? -1.799 29.578 29.797 1 91.69 86 LYS B CA 1
ATOM 4215 C C . LYS B 1 86 ? -2.387 29.078 31.109 1 91.69 86 LYS B C 1
ATOM 4217 O O . LYS B 1 86 ? -2.67 29.875 32 1 91.69 86 LYS B O 1
ATOM 4222 N N . TYR B 1 87 ? -2.58 27.953 31.156 1 93.44 87 TYR B N 1
ATOM 4223 C CA . TYR B 1 87 ? -3.314 27.438 32.312 1 93.44 87 TYR B CA 1
ATOM 4224 C C . TYR B 1 87 ? -2.416 26.562 33.188 1 93.44 87 TYR B C 1
ATOM 4226 O O . TYR B 1 87 ? -2.904 25.812 34.031 1 93.44 87 TYR B O 1
ATOM 4234 N N . LYS B 1 88 ? -1 26.688 32.844 1 90.75 88 LYS B N 1
ATOM 4235 C CA . LYS B 1 88 ? 0.044 26 33.594 1 90.75 88 LYS B CA 1
ATOM 4236 C C . LYS B 1 88 ? -0.242 24.5 33.688 1 90.75 88 LYS B C 1
ATOM 4238 O O . LYS B 1 88 ? -0.223 23.922 34.75 1 90.75 88 LYS B O 1
ATOM 4243 N N . ALA B 1 89 ? -0.607 23.922 32.625 1 89.94 89 ALA B N 1
ATOM 4244 C CA . ALA B 1 89 ? -0.928 22.5 32.531 1 89.94 89 ALA B CA 1
ATOM 4245 C C . ALA B 1 89 ? -0.048 21.812 31.5 1 89.94 89 ALA B C 1
ATOM 4247 O O . ALA B 1 89 ? -0.546 21.312 30.484 1 89.94 89 ALA B O 1
ATOM 4248 N N . LYS B 1 90 ? 1.302 21.672 31.781 1 83.5 90 LYS B N 1
ATOM 4249 C CA . LYS B 1 90 ? 2.299 21.203 30.828 1 83.5 90 LYS B CA 1
ATOM 4250 C C . LYS B 1 90 ? 2.096 19.734 30.5 1 83.5 90 LYS B C 1
ATOM 4252 O O . LYS B 1 90 ? 2.545 19.25 29.453 1 83.5 90 LYS B O 1
ATOM 4257 N N . ASP B 1 91 ? 1.229 18.906 31.344 1 84.25 91 ASP B N 1
ATOM 4258 C CA . ASP B 1 91 ? 1.036 17.484 31.109 1 84.25 91 ASP B CA 1
ATOM 4259 C C . ASP B 1 91 ? -0.307 17.203 30.438 1 84.25 91 ASP B C 1
ATOM 4261 O O . ASP B 1 91 ? -0.728 16.062 30.328 1 84.25 91 ASP B O 1
ATOM 4265 N N . PHE B 1 92 ? -0.835 18.062 29.969 1 90.81 92 PHE B N 1
ATOM 4266 C CA . PHE B 1 92 ? -2.141 17.969 29.328 1 90.81 92 PHE B CA 1
ATOM 4267 C C . PHE B 1 92 ? -1.998 17.547 27.875 1 90.81 92 PHE B C 1
ATOM 4269 O O . PHE B 1 92 ? -1.09 18.016 27.172 1 90.81 92 PHE B O 1
ATOM 4276 N N . THR B 1 93 ? -2.893 16.641 27.375 1 92.81 93 THR B N 1
ATOM 4277 C CA . THR B 1 93 ? -2.869 16.203 25.984 1 92.81 93 THR B CA 1
ATOM 4278 C C . THR B 1 93 ? -4.281 16.156 25.406 1 92.81 93 THR B C 1
ATOM 4280 O O . THR B 1 93 ? -5.23 15.781 26.094 1 92.81 93 THR B O 1
ATOM 4283 N N . PHE B 1 94 ? -4.281 16.531 24.094 1 94.5 94 PHE B N 1
ATOM 4284 C CA . PHE B 1 94 ? -5.566 16.5 23.406 1 94.5 94 PHE B CA 1
ATOM 4285 C C . PHE B 1 94 ? -5.789 15.148 22.75 1 94.5 94 PHE B C 1
ATOM 4287 O O . PHE B 1 94 ? -4.84 14.406 22.5 1 94.5 94 PHE B O 1
ATOM 4294 N N . SER B 1 95 ? -7.074 14.75 22.422 1 97 95 SER B N 1
ATOM 4295 C CA . SER B 1 95 ? -7.426 13.477 21.812 1 97 95 SER B CA 1
ATOM 4296 C C . SER B 1 95 ? -7.293 13.531 20.297 1 97 95 SER B C 1
ATOM 4298 O O . SER B 1 95 ? -8.07 14.211 19.625 1 97 95 SER B O 1
ATOM 4300 N N . GLN B 1 96 ? -6.293 12.875 19.75 1 97.62 96 GLN B N 1
ATOM 4301 C CA . GLN B 1 96 ? -6.16 12.758 18.312 1 97.62 96 GLN B CA 1
ATOM 4302 C C . GLN B 1 96 ? -7.254 11.867 17.719 1 97.62 96 GLN B C 1
ATOM 4304 O O . GLN B 1 96 ? -7.695 12.078 16.594 1 97.62 96 GLN B O 1
ATOM 4309 N N . ALA B 1 97 ? -7.727 10.844 18.422 1 98 97 ALA B N 1
ATOM 4310 C CA . ALA B 1 97 ? -8.789 9.945 17.969 1 98 97 ALA B CA 1
ATOM 4311 C C . ALA B 1 97 ? -10.062 10.727 17.656 1 98 97 ALA B C 1
ATOM 4313 O O . ALA B 1 97 ? -10.773 10.391 16.703 1 98 97 ALA B O 1
ATOM 4314 N N . TYR B 1 98 ? -10.305 11.766 18.516 1 98.62 98 TYR B N 1
ATOM 4315 C CA . TYR B 1 98 ? -11.508 12.57 18.344 1 98.62 98 TYR B CA 1
ATOM 4316 C C . TYR B 1 98 ? -11.531 13.227 16.969 1 98.62 98 TYR B C 1
ATOM 4318 O O . TYR B 1 98 ? -12.5 13.078 16.219 1 98.62 98 TYR B O 1
ATOM 4326 N N . ASN B 1 99 ? -10.453 13.844 16.688 1 98.5 99 ASN B N 1
ATOM 4327 C CA . ASN B 1 99 ? -10.43 14.547 15.406 1 98.5 99 ASN B CA 1
ATOM 4328 C C . ASN B 1 99 ? -10.242 13.578 14.234 1 98.5 99 ASN B C 1
ATOM 4330 O O . ASN B 1 99 ? -10.711 13.836 13.125 1 98.5 99 ASN B O 1
ATOM 4334 N N . PHE B 1 100 ? -9.586 12.516 14.352 1 98.12 100 PHE B N 1
ATOM 4335 C CA . PHE B 1 100 ? -9.391 11.5 13.328 1 98.12 100 PHE B CA 1
ATOM 4336 C C . PHE B 1 100 ? -10.727 10.914 12.891 1 98.12 100 PHE B C 1
ATOM 4338 O O . PHE B 1 100 ? -10.938 10.664 11.703 1 98.12 100 PHE B O 1
ATOM 4345 N N . PHE B 1 101 ? -11.617 10.695 13.875 1 98.5 101 PHE B N 1
ATOM 4346 C CA . PHE B 1 101 ? -12.961 10.211 13.57 1 98.5 101 PHE B CA 1
ATOM 4347 C C . PHE B 1 101 ? -13.641 11.109 12.539 1 98.5 101 PHE B C 1
ATOM 4349 O O . PHE B 1 101 ? -14.141 10.617 11.523 1 98.5 101 PHE B O 1
ATOM 4356 N N . TRP B 1 102 ? -13.617 12.25 12.852 1 98.44 102 TRP B N 1
ATOM 4357 C CA . TRP B 1 102 ? -14.297 13.188 11.961 1 98.44 102 TRP B CA 1
ATOM 4358 C C . TRP B 1 102 ? -13.578 13.281 10.617 1 98.44 102 TRP B C 1
ATOM 4360 O O . TRP B 1 102 ? -14.219 13.5 9.586 1 98.44 102 TRP B O 1
ATOM 4370 N N . ASP B 1 103 ? -12.25 13.258 10.656 1 98.31 103 ASP B N 1
ATOM 4371 C CA . ASP B 1 103 ? -11.492 13.289 9.414 1 98.31 103 ASP B CA 1
ATOM 4372 C C . ASP B 1 103 ? -11.961 12.195 8.453 1 98.31 103 ASP B C 1
ATOM 4374 O O . ASP B 1 103 ? -12.078 12.43 7.25 1 98.31 103 ASP B O 1
ATOM 4378 N N . LYS B 1 104 ? -12.227 11 8.852 1 97.94 104 LYS B N 1
ATOM 4379 C CA . LYS B 1 104 ? -12.562 9.883 7.973 1 97.94 104 LYS B CA 1
ATOM 4380 C C . LYS B 1 104 ? -13.922 10.094 7.312 1 97.94 104 LYS B C 1
ATOM 4382 O O . LYS B 1 104 ? -14.102 9.781 6.133 1 97.94 104 LYS B O 1
ATOM 4387 N N . ILE B 1 105 ? -14.766 10.695 8.008 1 97.88 105 ILE B N 1
ATOM 4388 C CA . ILE B 1 105 ? -16.094 10.891 7.438 1 97.88 105 ILE B CA 1
ATOM 4389 C C . ILE B 1 105 ? -16.047 12.047 6.434 1 97.88 105 ILE B C 1
ATOM 4391 O O . ILE B 1 105 ? -16.594 11.938 5.332 1 97.88 105 ILE B O 1
ATOM 4395 N N . GLU B 1 106 ? -15.43 13.141 6.902 1 97.81 106 GLU B N 1
ATOM 4396 C CA . GLU B 1 106 ? -15.305 14.312 6.035 1 97.81 106 GLU B CA 1
ATOM 4397 C C . GLU B 1 106 ? -14.547 13.969 4.758 1 97.81 106 GLU B C 1
ATOM 4399 O O . GLU B 1 106 ? -14.914 14.422 3.67 1 97.81 106 GLU B O 1
ATOM 4404 N N . ARG B 1 107 ? -13.531 13.258 4.996 1 97.44 107 ARG B N 1
ATOM 4405 C CA . ARG B 1 107 ? -12.719 12.914 3.83 1 97.44 107 ARG B CA 1
ATOM 4406 C C . ARG B 1 107 ? -13.484 11.992 2.889 1 97.44 107 ARG B C 1
ATOM 4408 O O . ARG B 1 107 ? -13.32 12.062 1.669 1 97.44 107 ARG B O 1
ATOM 4415 N N . ALA B 1 108 ? -14.172 11.047 3.34 1 98.06 108 ALA B N 1
ATOM 4416 C CA . ALA B 1 108 ? -15.016 10.227 2.477 1 98.06 108 ALA B CA 1
ATOM 4417 C C . ALA B 1 108 ? -15.984 11.094 1.677 1 98.06 108 ALA B C 1
ATOM 4419 O O . ALA B 1 108 ? -16.188 10.875 0.482 1 98.06 108 ALA B O 1
ATOM 4420 N N . ASN B 1 109 ? -16.562 12.102 2.395 1 98.31 109 ASN B N 1
ATOM 4421 C CA . ASN B 1 109 ? -17.453 13.039 1.714 1 98.31 109 ASN B CA 1
ATOM 4422 C C . ASN B 1 109 ? -16.734 13.758 0.573 1 98.31 109 ASN B C 1
ATOM 4424 O O . ASN B 1 109 ? -17.281 13.875 -0.527 1 98.31 109 ASN B O 1
ATOM 4428 N N . MET B 1 110 ? -15.625 14.266 0.943 1 97.94 110 MET B N 1
ATOM 4429 C CA . MET B 1 110 ? -14.844 14.961 -0.071 1 97.94 110 MET B CA 1
ATOM 4430 C C . MET B 1 110 ? -14.477 14.023 -1.217 1 97.94 110 MET B C 1
ATOM 4432 O O . MET B 1 110 ? -14.43 14.438 -2.375 1 97.94 110 MET B O 1
ATOM 4436 N N . PHE B 1 111 ? -14.094 12.844 -0.959 1 97.88 111 PHE B N 1
ATOM 4437 C CA . PHE B 1 111 ? -13.773 11.852 -1.979 1 97.88 111 PHE B CA 1
ATOM 4438 C C . PHE B 1 111 ? -14.961 11.633 -2.91 1 97.88 111 PHE B C 1
ATOM 4440 O O . PHE B 1 111 ? -14.797 11.609 -4.133 1 97.88 111 PHE B O 1
ATOM 4447 N N . TYR B 1 112 ? -16.094 11.531 -2.35 1 98.5 112 TYR B N 1
ATOM 4448 C CA . TYR B 1 112 ? -17.281 11.328 -3.168 1 98.5 112 TYR B CA 1
ATOM 4449 C C . TYR B 1 112 ? -17.516 12.516 -4.09 1 98.5 112 TYR B C 1
ATOM 4451 O O . TYR B 1 112 ? -17.953 12.352 -5.234 1 98.5 112 TYR B O 1
ATOM 4459 N N . ASN B 1 113 ? -17.281 13.719 -3.523 1 97.12 113 ASN B N 1
ATOM 4460 C CA . ASN B 1 113 ? -17.359 14.891 -4.395 1 97.12 113 ASN B CA 1
ATOM 4461 C C . ASN B 1 113 ? -16.438 14.758 -5.602 1 97.12 113 ASN B C 1
ATOM 4463 O O . ASN B 1 113 ? -16.859 15.016 -6.734 1 97.12 113 ASN B O 1
ATOM 4467 N N . ARG B 1 114 ? -15.344 14.352 -5.27 1 97 114 ARG B N 1
ATOM 4468 C CA . ARG B 1 114 ? -14.383 14.312 -6.363 1 97 114 ARG B CA 1
ATOM 4469 C C . ARG B 1 114 ? -14.711 13.188 -7.34 1 97 114 ARG B C 1
ATOM 4471 O O . ARG B 1 114 ? -14.539 13.344 -8.555 1 97 114 ARG B O 1
ATOM 4478 N N . ILE B 1 115 ? -15.164 12.156 -6.887 1 98 115 ILE B N 1
ATOM 4479 C CA . ILE B 1 115 ? -15.555 11.039 -7.734 1 98 115 ILE B CA 1
ATOM 4480 C C . ILE B 1 115 ? -16.719 11.453 -8.641 1 98 115 ILE B C 1
ATOM 4482 O O . ILE B 1 115 ? -16.734 11.125 -9.828 1 98 115 ILE B O 1
ATOM 4486 N N . LEU B 1 116 ? -17.578 12.102 -8.164 1 98 116 LEU B N 1
ATOM 4487 C CA . LEU B 1 116 ? -18.703 12.562 -8.961 1 98 116 LEU B CA 1
ATOM 4488 C C . LEU B 1 116 ? -18.266 13.617 -9.969 1 98 116 LEU B C 1
ATOM 4490 O O . LEU B 1 116 ? -18.734 13.617 -11.109 1 98 116 LEU B O 1
ATOM 4494 N N . ASP B 1 117 ? -17.375 14.43 -9.492 1 97.31 117 ASP B N 1
ATOM 4495 C CA . ASP B 1 117 ? -16.875 15.469 -10.375 1 97.31 117 ASP B CA 1
ATOM 4496 C C . ASP B 1 117 ? -16.125 14.875 -11.57 1 97.31 117 ASP B C 1
ATOM 4498 O O . ASP B 1 117 ? -16.094 15.469 -12.648 1 97.31 117 ASP B O 1
ATOM 4502 N N . SER B 1 118 ? -15.531 13.852 -11.305 1 96.81 118 SER B N 1
ATOM 4503 C CA . SER B 1 118 ? -14.695 13.281 -12.359 1 96.81 118 SER B CA 1
ATOM 4504 C C . SER B 1 118 ? -15.391 12.102 -13.031 1 96.81 118 SER B C 1
ATOM 4506 O O . SER B 1 118 ? -14.742 11.297 -13.703 1 96.81 118 SER B O 1
ATOM 4508 N N . ALA B 1 119 ? -16.641 11.93 -12.867 1 96.5 119 ALA B N 1
ATOM 4509 C CA . ALA B 1 119 ? -17.375 10.734 -13.266 1 96.5 119 ALA B CA 1
ATOM 4510 C C . ALA B 1 119 ? -17.312 10.523 -14.773 1 96.5 119 ALA B C 1
ATOM 4512 O O . ALA B 1 119 ? -17.469 9.398 -15.258 1 96.5 119 ALA B O 1
ATOM 4513 N N . ASP B 1 120 ? -17.047 11.57 -15.484 1 96.75 120 ASP B N 1
ATOM 4514 C CA . ASP B 1 120 ? -17.031 11.438 -16.938 1 96.75 120 ASP B CA 1
ATOM 4515 C C . ASP B 1 120 ? -15.633 11.125 -17.453 1 96.75 120 ASP B C 1
ATOM 4517 O O . ASP B 1 120 ? -15.445 10.867 -18.641 1 96.75 120 ASP B O 1
ATOM 4521 N N . MET B 1 121 ? -14.727 11.219 -16.516 1 97.5 121 MET B N 1
ATOM 4522 C CA . MET B 1 121 ? -13.383 10.805 -16.922 1 97.5 121 MET B CA 1
ATOM 4523 C C . MET B 1 121 ? -13.242 9.289 -16.891 1 97.5 121 MET B C 1
ATOM 4525 O O . MET B 1 121 ? -13.914 8.617 -16.094 1 97.5 121 MET B O 1
ATOM 4529 N N . PRO B 1 122 ? -12.227 8.742 -17.828 1 95.56 122 PRO B N 1
ATOM 4530 C CA . PRO B 1 122 ? -11.992 7.301 -17.719 1 95.56 122 PRO B CA 1
ATOM 4531 C C . PRO B 1 122 ? -11.547 6.875 -16.328 1 95.56 122 PRO B C 1
ATOM 4533 O O . PRO B 1 122 ? -10.805 7.609 -15.664 1 95.56 122 PRO B O 1
ATOM 4536 N N . LEU B 1 123 ? -12.008 5.82 -16.031 1 95.75 123 LEU B N 1
ATOM 4537 C CA . LEU B 1 123 ? -11.703 5.32 -14.688 1 95.75 123 LEU B CA 1
ATOM 4538 C C . LEU B 1 123 ? -10.195 5.191 -14.484 1 95.75 123 LEU B C 1
ATOM 4540 O O . LEU B 1 123 ? -9.703 5.367 -13.367 1 95.75 123 LEU B O 1
ATOM 4544 N N . ASP B 1 124 ? -9.523 4.715 -15.523 1 92.25 124 ASP B N 1
ATOM 4545 C CA . ASP B 1 124 ? -8.086 4.52 -15.359 1 92.25 124 ASP B CA 1
ATOM 4546 C C . ASP B 1 124 ? -7.316 5.793 -15.711 1 92.25 124 ASP B C 1
ATOM 4548 O O . ASP B 1 124 ? -6.102 5.754 -15.914 1 92.25 124 ASP B O 1
ATOM 4552 N N . SER B 1 125 ? -8.203 7.078 -15.75 1 97.25 125 SER B N 1
ATOM 4553 C CA . SER B 1 125 ? -7.508 8.352 -15.891 1 97.25 125 SER B CA 1
ATOM 4554 C C . SER B 1 125 ? -6.609 8.625 -14.688 1 97.25 125 SER B C 1
ATOM 4556 O O . SER B 1 125 ? -6.84 8.094 -13.602 1 97.25 125 SER B O 1
ATOM 4558 N N . ARG B 1 126 ? -5.629 9.344 -14.953 1 95.56 126 ARG B N 1
ATOM 4559 C CA . ARG B 1 126 ? -4.668 9.617 -13.891 1 95.56 126 ARG B CA 1
ATOM 4560 C C . ARG B 1 126 ? -5.355 10.234 -12.68 1 95.56 126 ARG B C 1
ATOM 4562 O O . ARG B 1 126 ? -5.031 9.891 -11.539 1 95.56 126 ARG B O 1
ATOM 4569 N N . GLN B 1 127 ? -6.188 11.133 -12.945 1 96.69 127 GLN B N 1
ATOM 4570 C CA . GLN B 1 127 ? -6.879 11.828 -11.867 1 96.69 127 GLN B CA 1
ATOM 4571 C C . GLN B 1 127 ? -7.727 10.867 -11.039 1 96.69 127 GLN B C 1
ATOM 4573 O O . GLN B 1 127 ? -7.629 10.852 -9.812 1 96.69 127 GLN B O 1
ATOM 4578 N N . VAL B 1 128 ? -8.484 10.148 -11.656 1 97.94 128 VAL B N 1
ATOM 4579 C CA . VAL B 1 128 ? -9.398 9.258 -10.945 1 97.94 128 VAL B CA 1
ATOM 4580 C C . VAL B 1 128 ? -8.609 8.188 -10.211 1 97.94 128 VAL B C 1
ATOM 4582 O O . VAL B 1 128 ? -8.898 7.879 -9.047 1 97.94 128 VAL B O 1
ATOM 4585 N N . LYS B 1 129 ? -7.637 7.664 -10.977 1 96.88 129 LYS B N 1
ATOM 4586 C CA . LYS B 1 129 ? -6.793 6.652 -10.352 1 96.88 129 LYS B CA 1
ATOM 4587 C C . LYS B 1 129 ? -6.137 7.191 -9.086 1 96.88 129 LYS B C 1
ATOM 4589 O O . LYS B 1 129 ? -6.027 6.477 -8.086 1 96.88 129 LYS B O 1
ATOM 4594 N N . THR B 1 130 ? -5.656 8.352 -9.164 1 96.5 130 THR B N 1
ATOM 4595 C CA . THR B 1 130 ? -5.023 8.961 -8 1 96.5 130 THR B CA 1
ATOM 4596 C C . THR B 1 130 ? -6.02 9.078 -6.848 1 96.5 130 THR B C 1
ATOM 4598 O O . THR B 1 130 ? -5.672 8.82 -5.691 1 96.5 130 THR B O 1
ATOM 4601 N N . ASP B 1 131 ? -7.195 9.438 -7.145 1 97.5 131 ASP B N 1
ATOM 4602 C CA . ASP B 1 131 ? -8.188 9.602 -6.086 1 97.5 131 ASP B CA 1
ATOM 4603 C C . ASP B 1 131 ? -8.547 8.258 -5.461 1 97.5 131 ASP B C 1
ATOM 4605 O O . ASP B 1 131 ? -8.648 8.141 -4.238 1 97.5 131 ASP B O 1
ATOM 4609 N N . LEU B 1 132 ? -8.633 7.309 -6.277 1 98.06 132 LEU B N 1
ATOM 4610 C CA . LEU B 1 132 ? -8.93 5.977 -5.77 1 98.06 132 LEU B CA 1
ATOM 4611 C C . LEU B 1 132 ? -7.781 5.453 -4.91 1 98.06 132 LEU B C 1
ATOM 4613 O O . LEU B 1 132 ? -8.008 4.84 -3.867 1 98.06 132 LEU B O 1
ATOM 4617 N N . ASP B 1 133 ? -6.652 5.82 -5.43 1 95.06 133 ASP B N 1
ATOM 4618 C CA . ASP B 1 133 ? -5.477 5.32 -4.723 1 95.06 133 ASP B CA 1
ATOM 4619 C C . ASP B 1 133 ? -5.387 5.906 -3.316 1 95.06 133 ASP B C 1
ATOM 4621 O O . ASP B 1 133 ? -4.848 5.273 -2.408 1 95.06 133 ASP B O 1
ATOM 4625 N N . PHE B 1 134 ? -5.887 6.941 -3.104 1 94.5 134 PHE B N 1
ATOM 4626 C CA . PHE B 1 134 ? -5.754 7.641 -1.831 1 94.5 134 PHE B CA 1
ATOM 4627 C C . PHE B 1 134 ? -6.918 7.312 -0.907 1 94.5 134 PHE B C 1
ATOM 4629 O O . PHE B 1 134 ? -6.938 7.734 0.251 1 94.5 134 PHE B O 1
ATOM 4636 N N . ALA B 1 135 ? -7.801 6.707 -1.415 1 95.62 135 ALA B N 1
ATOM 4637 C CA . ALA B 1 135 ? -8.992 6.398 -0.623 1 95.62 135 ALA B CA 1
ATOM 4638 C C . ALA B 1 135 ? -8.625 5.613 0.633 1 95.62 135 ALA B C 1
ATOM 4640 O O . ALA B 1 135 ? -7.914 4.609 0.559 1 95.62 135 ALA B O 1
ATOM 4641 N N . GLY B 1 136 ? -9.109 6.113 1.683 1 95.12 136 GLY B N 1
ATOM 4642 C CA . GLY B 1 136 ? -8.945 5.441 2.963 1 95.12 136 GLY B CA 1
ATOM 4643 C C . GLY B 1 136 ? -7.652 5.812 3.67 1 95.12 136 GLY B C 1
ATOM 4644 O O . GLY B 1 136 ? -7.43 5.414 4.812 1 95.12 136 GLY B O 1
ATOM 4645 N N . THR B 1 137 ? -6.762 6.496 3.123 1 95 137 THR B N 1
ATOM 4646 C CA . THR B 1 137 ? -5.469 6.82 3.713 1 95 137 THR B CA 1
ATOM 4647 C C . THR B 1 137 ? -5.637 7.777 4.891 1 95 137 THR B C 1
ATOM 4649 O O . THR B 1 137 ? -6.668 8.438 5.02 1 95 137 THR B O 1
ATOM 4652 N N . ASP B 1 138 ? -4.676 7.883 5.734 1 96.06 138 ASP B N 1
ATOM 4653 C CA . ASP B 1 138 ? -4.855 8.703 6.926 1 96.06 138 ASP B CA 1
ATOM 4654 C C . ASP B 1 138 ? -3.797 9.805 7.004 1 96.06 138 ASP B C 1
ATOM 4656 O O . ASP B 1 138 ? -3.689 10.5 8.016 1 96.06 138 ASP B O 1
ATOM 4660 N N . GLY B 1 139 ? -2.996 10.023 5.996 1 92.88 139 GLY B N 1
ATOM 4661 C CA . GLY B 1 139 ? -2.049 11.125 5.953 1 92.88 139 GLY B CA 1
ATOM 4662 C C . GLY B 1 139 ? -2.713 12.477 5.75 1 92.88 139 GLY B C 1
ATOM 4663 O O . GLY B 1 139 ? -3.877 12.547 5.348 1 92.88 139 GLY B O 1
ATOM 4664 N N . GLY B 1 140 ? -1.921 13.609 5.992 1 95.75 140 GLY B N 1
ATOM 4665 C CA . GLY B 1 140 ? -2.582 14.898 5.832 1 95.75 140 GLY B CA 1
ATOM 4666 C C . GLY B 1 140 ? -1.646 16.078 6.023 1 95.75 140 GLY B C 1
ATOM 4667 O O . GLY B 1 140 ? -0.433 15.898 6.152 1 95.75 140 GLY B O 1
ATOM 4668 N N . GLN B 1 141 ? -2.275 17.219 6.066 1 96.38 141 GLN B N 1
ATOM 4669 C CA . GLN B 1 141 ? -1.592 18.5 6.156 1 96.38 141 GLN B CA 1
ATOM 4670 C C . GLN B 1 141 ? -2.086 19.312 7.355 1 96.38 141 GLN B C 1
ATOM 4672 O O . GLN B 1 141 ? -3.127 18.984 7.934 1 96.38 141 GLN B O 1
ATOM 4677 N N . PHE B 1 142 ? -1.389 20.375 7.652 1 97.12 142 PHE B N 1
ATOM 4678 C CA . PHE B 1 142 ? -1.732 21.219 8.797 1 97.12 142 PHE B CA 1
ATOM 4679 C C . PHE B 1 142 ? -3.164 21.719 8.68 1 97.12 142 PHE B C 1
ATOM 4681 O O . PHE B 1 142 ? -3.936 21.641 9.641 1 97.12 142 PHE B O 1
ATOM 4688 N N . GLN B 1 143 ? -3.406 22.234 7.555 1 97.25 143 GLN B N 1
ATOM 4689 C CA . GLN B 1 143 ? -4.691 22.922 7.422 1 97.25 143 GLN B CA 1
ATOM 4690 C C . GLN B 1 143 ? -5.848 21.938 7.516 1 97.25 143 GLN B C 1
ATOM 4692 O O . GLN B 1 143 ? -6.98 22.312 7.82 1 97.25 143 GLN B O 1
ATOM 4697 N N . MET B 1 144 ? -5.512 20.672 7.145 1 97 144 MET B N 1
ATOM 4698 C CA . MET B 1 144 ? -6.527 19.641 7.328 1 97 144 MET B CA 1
ATOM 4699 C C . MET B 1 144 ? -6.914 19.516 8.797 1 97 144 MET B C 1
ATOM 4701 O O . MET B 1 144 ? -8.094 19.406 9.125 1 97 144 MET B O 1
ATOM 4705 N N . ALA B 1 145 ? -5.953 19.5 9.711 1 98.38 145 ALA B N 1
ATOM 4706 C CA . ALA B 1 145 ? -6.195 19.453 11.148 1 98.38 145 ALA B CA 1
ATOM 4707 C C . ALA B 1 145 ? -6.895 20.719 11.633 1 98.38 145 ALA B C 1
ATOM 4709 O O . ALA B 1 145 ? -7.805 20.656 12.453 1 98.38 145 ALA B O 1
ATOM 4710 N N . ALA B 1 146 ? -6.449 21.938 11.117 1 97.19 146 ALA B N 1
ATOM 4711 C CA . ALA B 1 146 ? -7.039 23.219 11.5 1 97.19 146 ALA B CA 1
ATOM 4712 C C . ALA B 1 146 ? -8.531 23.25 11.188 1 97.19 146 ALA B C 1
ATOM 4714 O O . ALA B 1 146 ? -9.336 23.703 12.008 1 97.19 146 ALA B O 1
ATOM 4715 N N . ALA B 1 147 ? -8.812 22.688 9.953 1 96.94 147 ALA B N 1
ATOM 4716 C CA . ALA B 1 147 ? -10.211 22.672 9.523 1 96.94 147 ALA B CA 1
ATOM 4717 C C . ALA B 1 147 ? -11.055 21.797 10.445 1 96.94 147 ALA B C 1
ATOM 4719 O O . ALA B 1 147 ? -12.18 22.172 10.797 1 96.94 147 ALA B O 1
ATOM 4720 N N . LEU B 1 148 ? -10.523 20.641 10.82 1 97.88 148 LEU B N 1
ATOM 4721 C CA . LEU B 1 148 ? -11.25 19.734 11.703 1 97.88 148 LEU B CA 1
ATOM 4722 C C . LEU B 1 148 ? -11.43 20.344 13.086 1 97.88 148 LEU B C 1
ATOM 4724 O O . LEU B 1 148 ? -12.516 20.25 13.672 1 97.88 148 LEU B O 1
ATOM 4728 N N . VAL B 1 149 ? -10.438 21.016 13.68 1 98.06 149 VAL B N 1
ATOM 4729 C CA . VAL B 1 149 ? -10.484 21.625 15.008 1 98.06 149 VAL B CA 1
ATOM 4730 C C . VAL B 1 149 ? -11.492 22.766 15.008 1 98.06 149 VAL B C 1
ATOM 4732 O O . VAL B 1 149 ? -12.273 22.922 15.953 1 98.06 149 VAL B O 1
ATOM 4735 N N . GLU B 1 150 ? -11.422 23.531 13.969 1 95.5 150 GLU B N 1
ATOM 4736 C CA . GLU B 1 150 ? -12.328 24.672 13.898 1 95.5 150 GLU B CA 1
ATOM 4737 C C . GLU B 1 150 ? -13.789 24.219 13.844 1 95.5 150 GLU B C 1
ATOM 4739 O O . GLU B 1 150 ? -14.656 24.844 14.461 1 95.5 150 GLU B O 1
ATOM 4744 N N . LYS B 1 151 ? -13.945 23.25 13.109 1 95.69 151 LYS B N 1
ATOM 4745 C CA . LYS B 1 151 ? -15.336 22.844 12.898 1 95.69 151 LYS B CA 1
ATOM 4746 C C . LYS B 1 151 ? -15.844 22 14.055 1 95.69 151 LYS B C 1
ATOM 4748 O O . LYS B 1 151 ? -17 22.094 14.445 1 95.69 151 LYS B O 1
ATOM 4753 N N . TYR B 1 152 ? -14.969 21.156 14.641 1 97.25 152 TYR B N 1
ATOM 4754 C CA . TYR B 1 152 ? -15.516 20.172 15.562 1 97.25 152 TYR B CA 1
ATOM 4755 C C . TYR B 1 152 ? -14.945 20.375 16.969 1 97.25 152 TYR B C 1
ATOM 4757 O O . TYR B 1 152 ? -15.445 19.797 17.938 1 97.25 152 TYR B O 1
ATOM 4765 N N . GLY B 1 153 ? -13.992 21.219 17.047 1 97.31 153 GLY B N 1
ATOM 4766 C CA . GLY B 1 153 ? -13.352 21.5 18.328 1 97.31 153 GLY B CA 1
ATOM 4767 C C . GLY B 1 153 ? -12.328 20.438 18.719 1 97.31 153 GLY B C 1
ATOM 4768 O O . GLY B 1 153 ? -11.828 19.703 17.859 1 97.31 153 GLY B O 1
ATOM 4769 N N . VAL B 1 154 ? -12.023 20.438 20.016 1 98.06 154 VAL B N 1
ATOM 4770 C CA . VAL B 1 154 ? -11.047 19.5 20.578 1 98.06 154 VAL B CA 1
ATOM 4771 C C . VAL B 1 154 ? -11.5 19.047 21.953 1 98.06 154 VAL B C 1
ATOM 4773 O O . VAL B 1 154 ? -12.344 19.688 22.594 1 98.06 154 VAL B O 1
ATOM 4776 N N . VAL B 1 155 ? -11.031 17.875 22.375 1 97.81 155 VAL B N 1
ATOM 4777 C CA . VAL B 1 155 ? -11.312 17.391 23.719 1 97.81 155 VAL B CA 1
ATOM 4778 C C . VAL B 1 155 ? -10.039 16.828 24.344 1 97.81 155 VAL B C 1
ATOM 4780 O O . VAL B 1 155 ? -9.086 16.5 23.641 1 97.81 155 VAL B O 1
ATOM 4783 N N . PRO B 1 156 ? -10.031 16.812 25.609 1 96.69 156 PRO B N 1
ATOM 4784 C CA . PRO B 1 156 ? -8.859 16.188 26.219 1 96.69 156 PRO B CA 1
ATOM 4785 C C . PRO B 1 156 ? -8.711 14.711 25.859 1 96.69 156 PRO B C 1
ATOM 4787 O O . PRO B 1 156 ? -9.711 14.031 25.609 1 96.69 156 PRO B O 1
ATOM 4790 N N . SER B 1 157 ? -7.461 14.227 25.906 1 94.56 157 SER B N 1
ATOM 4791 C CA . SER B 1 157 ? -7.168 12.875 25.469 1 94.56 157 SER B CA 1
ATOM 4792 C C . SER B 1 157 ? -7.934 11.844 26.281 1 94.56 157 SER B C 1
ATOM 4794 O O . SER B 1 157 ? -8.328 10.797 25.766 1 94.56 157 SER B O 1
ATOM 4796 N N . TYR B 1 158 ? -8.141 12.094 27.609 1 93.81 158 TYR B N 1
ATOM 4797 C CA . TYR B 1 158 ? -8.812 11.125 28.469 1 93.81 158 TYR B CA 1
ATOM 4798 C C . TYR B 1 158 ? -10.312 11.109 28.188 1 93.81 158 TYR B C 1
ATOM 4800 O O . TYR B 1 158 ? -11.016 10.18 28.594 1 93.81 158 TYR B O 1
ATOM 4808 N N . ALA B 1 159 ? -10.773 12.141 27.5 1 96.75 159 ALA B N 1
ATOM 4809 C CA . ALA B 1 159 ? -12.195 12.141 27.172 1 96.75 159 ALA B CA 1
ATOM 4810 C C . ALA B 1 159 ? -12.492 11.211 26 1 96.75 159 ALA B C 1
ATOM 4812 O O . ALA B 1 159 ? -13.617 10.742 25.844 1 96.75 159 ALA B O 1
ATOM 4813 N N . MET B 1 160 ? -11.617 11.031 25.172 1 97.19 160 MET B N 1
ATOM 4814 C CA . MET B 1 160 ? -11.695 10.039 24.094 1 97.19 160 MET B CA 1
ATOM 4815 C C . MET B 1 160 ? -10.328 9.406 23.844 1 97.19 160 MET B C 1
ATOM 4817 O O . MET B 1 160 ? -9.586 9.867 22.969 1 97.19 160 MET B O 1
ATOM 4821 N N . PRO B 1 161 ? -10.047 8.352 24.5 1 94.75 161 PRO B N 1
ATOM 4822 C CA . PRO B 1 161 ? -8.734 7.711 24.422 1 94.75 161 PRO B CA 1
ATOM 4823 C C . PRO B 1 161 ? -8.508 6.984 23.094 1 94.75 161 PRO B C 1
ATOM 4825 O O . PRO B 1 161 ? -9.461 6.723 22.359 1 94.75 161 PRO B O 1
ATOM 4828 N N . GLU B 1 162 ? -7.43 6.695 22.734 1 94.88 162 GLU B N 1
ATOM 4829 C CA . GLU B 1 162 ? -7.043 5.957 21.547 1 94.88 162 GLU B CA 1
ATOM 4830 C C . GLU B 1 162 ? -7.582 4.527 21.578 1 94.88 162 GLU B C 1
ATOM 4832 O O . GLU B 1 162 ? -7.766 3.951 22.641 1 94.88 162 GLU B O 1
ATOM 4837 N N . THR B 1 163 ? -7.801 3.963 20.375 1 96.88 163 THR B N 1
ATOM 4838 C CA . THR B 1 163 ? -8.195 2.564 20.234 1 96.88 163 THR B CA 1
ATOM 4839 C C . THR B 1 163 ? -7.109 1.771 19.516 1 96.88 163 THR B C 1
ATOM 4841 O O . THR B 1 163 ? -6.129 2.342 19.031 1 96.88 163 THR B O 1
ATOM 4844 N N . PHE B 1 164 ? -7.41 0.357 19.375 1 97.56 164 PHE B N 1
ATOM 4845 C CA . PHE B 1 164 ? -6.48 -0.441 18.578 1 97.56 164 PHE B CA 1
ATOM 4846 C C . PHE B 1 164 ? -6.332 0.133 17.172 1 97.56 164 PHE B C 1
ATOM 4848 O O . PHE B 1 164 ? -5.215 0.288 16.688 1 97.56 164 PHE B O 1
ATOM 4855 N N . ASN B 1 165 ? -7.359 0.476 16.641 1 98.06 165 ASN B N 1
ATOM 4856 C CA . ASN B 1 165 ? -7.371 0.815 15.219 1 98.06 165 ASN B CA 1
ATOM 4857 C C . ASN B 1 165 ? -6.797 2.207 14.969 1 98.06 165 ASN B C 1
ATOM 4859 O O . ASN B 1 165 ? -6.348 2.51 13.859 1 98.06 165 ASN B O 1
ATOM 4863 N N . THR B 1 166 ? -6.852 3.064 15.961 1 97.56 166 THR B N 1
ATOM 4864 C CA . THR B 1 166 ? -6.199 4.359 15.797 1 97.56 166 THR B CA 1
ATOM 4865 C C . THR B 1 166 ? -4.699 4.242 16.047 1 97.56 166 THR B C 1
ATOM 4867 O O . THR B 1 166 ? -3.912 5.027 15.508 1 97.56 166 THR B O 1
ATOM 4870 N N . ASN B 1 167 ? -4.387 3.357 16.859 1 97.75 167 ASN B N 1
ATOM 4871 C CA . ASN B 1 167 ? -2.969 3.143 17.125 1 97.75 167 ASN B CA 1
ATOM 4872 C C . ASN B 1 167 ? -2.311 2.33 16.016 1 97.75 167 ASN B C 1
ATOM 4874 O O . ASN B 1 167 ? -1.083 2.293 15.914 1 97.75 167 ASN B O 1
ATOM 4878 N N . ASP B 1 168 ? -3.139 1.523 15.133 1 97.12 168 ASP B N 1
ATOM 4879 C CA . ASP B 1 168 ? -2.744 0.861 13.898 1 97.12 168 ASP B CA 1
ATOM 4880 C C . ASP B 1 168 ? -3.859 0.935 12.852 1 97.12 168 ASP B C 1
ATOM 4882 O O . ASP B 1 168 ? -4.742 0.074 12.82 1 97.12 168 ASP B O 1
ATOM 4886 N N . THR B 1 169 ? -3.627 1.905 11.992 1 97.75 169 THR B N 1
ATOM 4887 C CA . THR B 1 169 ? -4.777 2.301 11.188 1 97.75 169 THR B CA 1
ATOM 4888 C C . THR B 1 169 ? -4.906 1.411 9.961 1 97.75 169 THR B C 1
ATOM 4890 O O . THR B 1 169 ? -5.871 1.529 9.203 1 97.75 169 THR B O 1
ATOM 4893 N N . THR B 1 170 ? -4.047 0.442 9.781 1 96.12 170 THR B N 1
ATOM 4894 C CA . THR B 1 170 ? -3.906 -0.268 8.516 1 96.12 170 THR B CA 1
ATOM 4895 C C . THR B 1 170 ? -5.176 -1.054 8.188 1 96.12 170 THR B C 1
ATOM 4897 O O . THR B 1 170 ? -5.707 -0.955 7.082 1 96.12 170 THR B O 1
ATOM 4900 N N . GLY B 1 171 ? -5.562 -1.901 9.164 1 96 171 GLY B N 1
ATOM 4901 C CA . GLY B 1 171 ? -6.734 -2.727 8.922 1 96 171 GLY B CA 1
ATOM 4902 C C . GLY B 1 171 ? -7.977 -1.918 8.594 1 96 171 GLY B C 1
ATOM 4903 O O . GLY B 1 171 ? -8.688 -2.215 7.629 1 96 171 GLY B O 1
ATOM 4904 N N . PHE B 1 172 ? -8.219 -1.004 9.281 1 98.12 172 PHE B N 1
ATOM 4905 C CA . PHE B 1 172 ? -9.398 -0.18 9.047 1 98.12 172 PHE B CA 1
ATOM 4906 C C . PHE B 1 172 ? -9.258 0.621 7.762 1 98.12 172 PHE B C 1
ATOM 4908 O O . PHE B 1 172 ? -10.211 0.748 6.996 1 98.12 172 PHE B O 1
ATOM 4915 N N . ALA B 1 173 ? -8.094 1.233 7.656 1 98.19 173 ALA B N 1
ATOM 4916 C CA . ALA B 1 173 ? -7.852 1.991 6.434 1 98.19 173 ALA B CA 1
ATOM 4917 C C . ALA B 1 173 ? -8.156 1.15 5.195 1 98.19 173 ALA B C 1
ATOM 4919 O O . ALA B 1 173 ? -8.711 1.654 4.215 1 98.19 173 ALA B O 1
ATOM 4920 N N . THR B 1 174 ? -7.723 -0.055 5.082 1 95.62 174 THR B N 1
ATOM 4921 C CA . THR B 1 174 ? -7.895 -0.925 3.924 1 95.62 174 THR B CA 1
ATOM 4922 C C . THR B 1 174 ? -9.375 -1.228 3.689 1 95.62 174 THR B C 1
ATOM 4924 O O . THR B 1 174 ? -9.867 -1.111 2.564 1 95.62 174 THR B O 1
ATOM 4927 N N . ALA B 1 175 ? -10.07 -1.499 4.855 1 98.06 175 ALA B N 1
ATOM 4928 C CA . ALA B 1 175 ? -11.492 -1.799 4.738 1 98.06 175 ALA B CA 1
ATOM 4929 C C . ALA B 1 175 ? -12.273 -0.58 4.254 1 98.06 175 ALA B C 1
ATOM 4931 O O . ALA B 1 175 ? -13.156 -0.699 3.402 1 98.06 175 ALA B O 1
ATOM 4932 N N . LEU B 1 176 ? -11.93 0.52 4.871 1 98.38 176 LEU B N 1
ATOM 4933 C CA . LEU B 1 176 ? -12.602 1.754 4.477 1 98.38 176 LEU B CA 1
ATOM 4934 C C . LEU B 1 176 ? -12.281 2.102 3.025 1 98.38 176 LEU B C 1
ATOM 4936 O O . LEU B 1 176 ? -13.164 2.543 2.281 1 98.38 176 LEU B O 1
ATOM 4940 N N . GLY B 1 177 ? -10.977 1.964 2.65 1 97.56 177 GLY B N 1
ATOM 4941 C CA . GLY B 1 177 ? -10.617 2.221 1.264 1 97.56 177 GLY B CA 1
ATOM 4942 C C . GLY B 1 177 ? -11.367 1.34 0.283 1 97.56 177 GLY B C 1
ATOM 4943 O O . GLY B 1 177 ? -11.805 1.806 -0.771 1 97.56 177 GLY B O 1
ATOM 4944 N N . ASP B 1 178 ? -11.523 0.131 0.576 1 97.69 178 ASP B N 1
ATOM 4945 C CA . ASP B 1 178 ? -12.289 -0.769 -0.281 1 97.69 178 ASP B CA 1
ATOM 4946 C C . ASP B 1 178 ? -13.734 -0.291 -0.429 1 97.69 178 ASP B C 1
ATOM 4948 O O . ASP B 1 178 ? -14.289 -0.297 -1.532 1 97.69 178 ASP B O 1
ATOM 4952 N N . LYS B 1 179 ? -14.336 0.09 0.737 1 98.69 179 LYS B N 1
ATOM 4953 C CA . LYS B 1 179 ? -15.695 0.626 0.731 1 98.69 179 LYS B CA 1
ATOM 4954 C C . LYS B 1 179 ? -15.805 1.842 -0.185 1 98.69 179 LYS B C 1
ATOM 4956 O O . LYS B 1 179 ? -16.75 1.946 -0.977 1 98.69 179 LYS B O 1
ATOM 4961 N N . LEU B 1 180 ? -14.883 2.59 -0.107 1 98.19 180 LEU B N 1
ATOM 4962 C CA . LEU B 1 180 ? -14.984 3.844 -0.846 1 98.19 180 LEU B CA 1
ATOM 4963 C C . LEU B 1 180 ? -14.727 3.621 -2.332 1 98.19 180 LEU B C 1
ATOM 4965 O O . LEU B 1 180 ? -15.391 4.223 -3.18 1 98.19 180 LEU B O 1
ATOM 4969 N N . LYS B 1 181 ? -13.938 2.879 -2.566 1 98.06 181 LYS B N 1
ATOM 4970 C CA . LYS B 1 181 ? -13.68 2.59 -3.973 1 98.06 181 LYS B CA 1
ATOM 4971 C C . LYS B 1 181 ? -14.859 1.867 -4.617 1 98.06 181 LYS B C 1
ATOM 4973 O O . LYS B 1 181 ? -15.203 2.139 -5.766 1 98.06 181 LYS B O 1
ATOM 4978 N N . LYS B 1 182 ? -15.422 0.88 -3.865 1 98.56 182 LYS B N 1
ATOM 4979 C CA . LYS B 1 182 ? -16.656 0.268 -4.328 1 98.56 182 LYS B CA 1
ATOM 4980 C C . LYS B 1 182 ? -17.734 1.321 -4.562 1 98.56 182 LYS B C 1
ATOM 4982 O O . LYS B 1 182 ? -18.422 1.295 -5.586 1 98.56 182 LYS B O 1
ATOM 4987 N N . ASP B 1 183 ? -17.828 2.15 -3.666 1 98.75 183 ASP B N 1
ATOM 4988 C CA . ASP B 1 183 ? -18.828 3.207 -3.75 1 98.75 183 ASP B CA 1
ATOM 4989 C C . ASP B 1 183 ? -18.578 4.105 -4.961 1 98.75 183 ASP B C 1
ATOM 4991 O O . ASP B 1 183 ? -19.531 4.621 -5.562 1 98.75 183 ASP B O 1
ATOM 4995 N N . ALA B 1 184 ? -17.391 4.363 -5.086 1 98.69 184 ALA B N 1
ATOM 4996 C CA . ALA B 1 184 ? -17.031 5.207 -6.223 1 98.69 184 ALA B CA 1
ATOM 4997 C C . ALA B 1 184 ? -17.656 4.668 -7.516 1 98.69 184 ALA B C 1
ATOM 4999 O O . ALA B 1 184 ? -18.141 5.438 -8.344 1 98.69 184 ALA B O 1
ATOM 5000 N N . LEU B 1 185 ? -17.484 3.381 -7.816 1 98.31 185 LEU B N 1
ATOM 5001 C CA . LEU B 1 185 ? -18.016 2.795 -9.047 1 98.31 185 LEU B CA 1
ATOM 5002 C C . LEU B 1 185 ? -19.5 3.062 -9.18 1 98.31 185 LEU B C 1
ATOM 5004 O O . LEU B 1 185 ? -19.984 3.404 -10.266 1 98.31 185 LEU B O 1
ATOM 5008 N N . VAL B 1 186 ? -20.203 2.938 -8.016 1 98.56 186 VAL B N 1
ATOM 5009 C CA . VAL B 1 186 ? -21.641 3.133 -8.008 1 98.56 186 VAL B CA 1
ATOM 5010 C C . VAL B 1 186 ? -21.969 4.602 -8.273 1 98.56 186 VAL B C 1
ATOM 5012 O O . VAL B 1 186 ? -22.812 4.914 -9.117 1 98.56 186 VAL B O 1
ATOM 5015 N N . LEU B 1 187 ? -21.375 5.371 -7.664 1 98.44 187 LEU B N 1
ATOM 5016 C CA . LEU B 1 187 ? -21.688 6.789 -7.797 1 98.44 187 LEU B CA 1
ATOM 5017 C C . LEU B 1 187 ? -21.359 7.289 -9.203 1 98.44 187 LEU B C 1
ATOM 5019 O O . LEU B 1 187 ? -22.094 8.102 -9.758 1 98.44 187 LEU B O 1
ATOM 5023 N N . ARG B 1 188 ? -20.281 6.988 -9.664 1 98.19 188 ARG B N 1
ATOM 5024 C CA . ARG B 1 188 ? -19.922 7.379 -11.023 1 98.19 188 ARG B CA 1
ATOM 5025 C C . ARG B 1 188 ? -21 6.934 -12.016 1 98.19 188 ARG B C 1
ATOM 5027 O O . ARG B 1 188 ? -21.391 7.691 -12.906 1 98.19 188 ARG B O 1
ATOM 5034 N N . LYS B 1 189 ? -21.328 5.609 -11.875 1 98.19 189 LYS B N 1
ATOM 5035 C CA . LYS B 1 189 ? -22.344 5.098 -12.781 1 98.19 189 LYS B CA 1
ATOM 5036 C C . LYS B 1 189 ? -23.625 5.938 -12.695 1 98.19 189 LYS B C 1
ATOM 5038 O O . LYS B 1 189 ? -24.203 6.297 -13.719 1 98.19 189 LYS B O 1
ATOM 5043 N N . LEU B 1 190 ? -24.078 6.203 -11.414 1 98.25 190 LEU B N 1
ATOM 5044 C CA . LEU B 1 190 ? -25.281 7.008 -11.242 1 98.25 190 LEU B CA 1
ATOM 5045 C C . LEU B 1 190 ? -25.109 8.391 -11.859 1 98.25 190 LEU B C 1
ATOM 5047 O O . LEU B 1 190 ? -26.031 8.922 -12.477 1 98.25 190 LEU B O 1
ATOM 5051 N N . LYS B 1 191 ? -24 9.031 -11.617 1 98.31 191 LYS B N 1
ATOM 5052 C CA . LYS B 1 191 ? -23.734 10.352 -12.188 1 98.31 191 LYS B CA 1
ATOM 5053 C C . LYS B 1 191 ? -23.797 10.312 -13.711 1 98.31 191 LYS B C 1
ATOM 5055 O O . LYS B 1 191 ? -24.375 11.203 -14.336 1 98.31 191 LYS B O 1
ATOM 5060 N N . GLN B 1 192 ? -23.109 9.391 -14.367 1 97.25 192 GLN B N 1
ATOM 5061 C CA . GLN B 1 192 ? -23.094 9.234 -15.82 1 97.25 192 GLN B CA 1
ATOM 5062 C C . GLN B 1 192 ? -24.516 9.039 -16.359 1 97.25 192 GLN B C 1
ATOM 5064 O O . GLN B 1 192 ? -24.812 9.422 -17.484 1 97.25 192 GLN B O 1
ATOM 5069 N N . GLU B 1 193 ? -25.312 8.453 -15.469 1 97.88 193 GLU B N 1
ATOM 5070 C CA . GLU B 1 193 ? -26.703 8.203 -15.883 1 97.88 193 GLU B CA 1
ATOM 5071 C C . GLU B 1 193 ? -27.594 9.414 -15.594 1 97.88 193 GLU B C 1
ATOM 5073 O O . GLU B 1 193 ? -28.781 9.391 -15.883 1 97.88 193 GLU B O 1
ATOM 5078 N N . GLY B 1 194 ? -26.969 10.445 -14.992 1 96.88 194 GLY B N 1
ATOM 5079 C CA . GLY B 1 194 ? -27.656 11.703 -14.711 1 96.88 194 GLY B CA 1
ATOM 5080 C C . GLY B 1 194 ? -28.688 11.578 -13.609 1 96.88 194 GLY B C 1
ATOM 5081 O O . GLY B 1 194 ? -29.703 12.273 -13.633 1 96.88 194 GLY B O 1
ATOM 5082 N N . LYS B 1 195 ? -28.484 10.758 -12.805 1 96.81 195 LYS B N 1
ATOM 5083 C CA . LYS B 1 195 ? -29.484 10.492 -11.773 1 96.81 195 LYS B CA 1
ATOM 5084 C C . LYS B 1 195 ? -29.141 11.195 -10.461 1 96.81 195 LYS B C 1
ATOM 5086 O O . LYS B 1 195 ? -28.938 10.539 -9.438 1 96.81 195 LYS B O 1
ATOM 5091 N N . ASP B 1 196 ? -29.188 12.438 -10.383 1 95.81 196 ASP B N 1
ATOM 5092 C CA . ASP B 1 196 ? -28.703 13.328 -9.336 1 95.81 196 ASP B CA 1
ATOM 5093 C C . ASP B 1 196 ? -29.438 13.086 -8.016 1 95.81 196 ASP B C 1
ATOM 5095 O O . ASP B 1 196 ? -28.828 13.141 -6.945 1 95.81 196 ASP B O 1
ATOM 5099 N N . ASP B 1 197 ? -30.734 12.883 -8.07 1 97 197 ASP B N 1
ATOM 5100 C CA . ASP B 1 197 ? -31.484 12.656 -6.836 1 97 197 ASP B CA 1
ATOM 5101 C C . ASP B 1 197 ? -31.031 11.367 -6.152 1 97 197 ASP B C 1
ATOM 5103 O O . ASP B 1 197 ? -30.938 11.312 -4.926 1 97 197 ASP B O 1
ATOM 5107 N N . GLU B 1 198 ? -30.891 10.273 -7.105 1 97.06 198 GLU B N 1
ATOM 5108 C CA . GLU B 1 198 ? -30.422 9.008 -6.559 1 97.06 198 GLU B CA 1
ATOM 5109 C C . GLU B 1 198 ? -29.016 9.156 -5.969 1 97.06 198 GLU B C 1
ATOM 5111 O O . GLU B 1 198 ? -28.672 8.461 -5.008 1 97.06 198 GLU B O 1
ATOM 5116 N N . ILE B 1 199 ? -28.281 9.961 -6.531 1 98 199 ILE B N 1
ATOM 5117 C CA . ILE B 1 199 ? -26.938 10.195 -6.035 1 98 199 ILE B CA 1
ATOM 5118 C C . ILE B 1 199 ? -27 10.773 -4.621 1 98 199 ILE B C 1
ATOM 5120 O O . ILE B 1 199 ? -26.25 10.359 -3.738 1 98 199 ILE B O 1
ATOM 5124 N N . LYS B 1 200 ? -27.797 11.711 -4.488 1 96.75 200 LYS B N 1
ATOM 5125 C CA . LYS B 1 200 ? -27.906 12.344 -3.176 1 96.75 200 LYS B CA 1
ATOM 5126 C C . LYS B 1 200 ? -28.281 11.32 -2.105 1 96.75 200 LYS B C 1
ATOM 5128 O O . LYS B 1 200 ? -27.656 11.281 -1.036 1 96.75 200 LYS B O 1
ATOM 5133 N N . LYS B 1 201 ? -29.281 10.445 -2.498 1 97.44 201 LYS B N 1
ATOM 5134 C CA . LYS B 1 201 ? -29.734 9.445 -1.534 1 97.44 201 LYS B CA 1
ATOM 5135 C C . LYS B 1 201 ? -28.641 8.422 -1.255 1 97.44 201 LYS B C 1
ATOM 5137 O O . LYS B 1 201 ? -28.406 8.055 -0.101 1 97.44 201 LYS B O 1
ATOM 5142 N N . THR B 1 202 ? -28.062 7.973 -2.27 1 97.56 202 THR B N 1
ATOM 5143 C CA . THR B 1 202 ? -27 6.973 -2.172 1 97.56 202 THR B CA 1
ATOM 5144 C C . THR B 1 202 ? -25.812 7.516 -1.386 1 97.56 202 THR B C 1
ATOM 5146 O O . THR B 1 202 ? -25.219 6.797 -0.584 1 97.56 202 THR B O 1
ATOM 5149 N N . ARG B 1 203 ? -25.469 8.648 -1.607 1 97.38 203 ARG B N 1
ATOM 5150 C CA . ARG B 1 203 ? -24.328 9.25 -0.921 1 97.38 203 ARG B CA 1
ATOM 5151 C C . ARG B 1 203 ? -24.578 9.344 0.58 1 97.38 203 ARG B C 1
ATOM 5153 O O . ARG B 1 203 ? -23.672 9.086 1.383 1 97.38 203 ARG B O 1
ATOM 5160 N N . GLU B 1 204 ? -25.688 9.742 0.813 1 97.56 204 GLU B N 1
ATOM 5161 C CA . GLU B 1 204 ? -25.984 9.844 2.236 1 97.56 204 GLU B CA 1
ATOM 5162 C C . GLU B 1 204 ? -25.906 8.477 2.916 1 97.56 204 GLU B C 1
ATOM 5164 O O . GLU B 1 204 ? -25.375 8.359 4.023 1 97.56 204 GLU B O 1
ATOM 5169 N N . LYS B 1 205 ? -26.469 7.449 2.164 1 97.38 205 LYS B N 1
ATOM 5170 C CA . LYS B 1 205 ? -26.359 6.086 2.672 1 97.38 205 LYS B CA 1
ATOM 5171 C C . LYS B 1 205 ? -24.906 5.68 2.85 1 97.38 205 LYS B C 1
ATOM 5173 O O . LYS B 1 205 ? -24.531 5.102 3.875 1 97.38 205 LYS B O 1
ATOM 5178 N N . PHE B 1 206 ? -24.188 6.098 1.885 1 98.56 206 PHE B N 1
ATOM 5179 C CA . PHE B 1 206 ? -22.781 5.719 1.913 1 98.56 206 PHE B CA 1
ATOM 5180 C C . PHE B 1 206 ? -22.062 6.414 3.059 1 98.56 206 PHE B C 1
ATOM 5182 O O . PHE B 1 206 ? -21.234 5.797 3.746 1 98.56 206 PHE B O 1
ATOM 5189 N N . LEU B 1 207 ? -22.281 7.648 3.242 1 98.12 207 LEU B N 1
ATOM 5190 C CA . LEU B 1 207 ? -21.672 8.383 4.34 1 98.12 207 LEU B CA 1
ATOM 5191 C C . LEU B 1 207 ? -22.109 7.824 5.688 1 98.12 207 LEU B C 1
ATOM 5193 O O . LEU B 1 207 ? -21.328 7.812 6.645 1 98.12 207 LEU B O 1
ATOM 5197 N N . SER B 1 208 ? -23.281 7.398 5.793 1 98.38 208 SER B N 1
ATOM 5198 C CA . SER B 1 208 ? -23.734 6.801 7.039 1 98.38 208 SER B CA 1
ATOM 5199 C C . SER B 1 208 ? -23 5.496 7.336 1 98.38 208 SER B C 1
ATOM 5201 O O . SER B 1 208 ? -22.672 5.211 8.484 1 98.38 208 SER B O 1
ATOM 5203 N N . GLU B 1 209 ? -22.828 4.727 6.188 1 97.69 209 GLU B N 1
ATOM 5204 C CA . GLU B 1 209 ? -22.062 3.488 6.332 1 97.69 209 GLU B CA 1
ATOM 5205 C C . GLU B 1 209 ? -20.641 3.764 6.773 1 97.69 209 GLU B C 1
ATOM 5207 O O . GLU B 1 209 ? -20.078 3.029 7.594 1 97.69 209 GLU B O 1
ATOM 5212 N N . VAL B 1 210 ? -20.031 4.754 6.23 1 98.69 210 VAL B N 1
ATOM 5213 C CA . VAL B 1 210 ? -18.688 5.164 6.609 1 98.69 210 VAL B CA 1
ATOM 5214 C C . VAL B 1 210 ? -18.656 5.57 8.078 1 98.69 210 VAL B C 1
ATOM 5216 O O . VAL B 1 210 ? -17.719 5.234 8.812 1 98.69 210 VAL B O 1
ATOM 5219 N N . TYR B 1 211 ? -19.641 6.312 8.43 1 98.62 211 TYR B N 1
ATOM 5220 C CA . TYR B 1 211 ? -19.75 6.695 9.828 1 98.62 211 TYR B CA 1
ATOM 5221 C C . TYR B 1 211 ? -19.781 5.465 10.727 1 98.62 211 TYR B C 1
ATOM 5223 O O . TYR B 1 211 ? -19.109 5.41 11.75 1 98.62 211 TYR B O 1
ATOM 5231 N N . GLN B 1 212 ? -20.688 4.531 10.281 1 98.31 212 GLN B N 1
ATOM 5232 C CA . GLN B 1 212 ? -20.844 3.316 11.07 1 98.31 212 GLN B CA 1
ATOM 5233 C C . GLN B 1 212 ? -19.516 2.561 11.172 1 98.31 212 GLN B C 1
ATOM 5235 O O . GLN B 1 212 ? -19.125 2.113 12.25 1 98.31 212 GLN B O 1
ATOM 5240 N N . MET B 1 213 ? -18.844 2.482 10.062 1 98.62 213 MET B N 1
ATOM 5241 C CA . MET B 1 213 ? -17.547 1.8 10.078 1 98.62 213 MET B CA 1
ATOM 5242 C C . MET B 1 213 ? -16.562 2.502 11.008 1 98.62 213 MET B C 1
ATOM 5244 O O . MET B 1 213 ? -15.859 1.85 11.773 1 98.62 213 MET B O 1
ATOM 5248 N N . THR B 1 214 ? -16.5 3.863 11.008 1 98.25 214 THR B N 1
ATOM 5249 C CA . THR B 1 214 ? -15.586 4.656 11.82 1 98.25 214 THR B CA 1
ATOM 5250 C C . THR B 1 214 ? -15.961 4.566 13.297 1 98.25 214 THR B C 1
ATOM 5252 O O . THR B 1 214 ? -15.086 4.48 14.164 1 98.25 214 THR B O 1
ATOM 5255 N N . ALA B 1 215 ? -17.141 4.641 13.531 1 98.62 215 ALA B N 1
ATOM 5256 C CA . ALA B 1 215 ? -17.578 4.551 14.922 1 98.62 215 ALA B CA 1
ATOM 5257 C C . ALA B 1 215 ? -17.219 3.199 15.531 1 98.62 215 ALA B C 1
ATOM 5259 O O . ALA B 1 215 ? -16.891 3.115 16.719 1 98.62 215 ALA B O 1
ATOM 5260 N N . ILE B 1 216 ? -17.328 2.184 14.617 1 97.88 216 ILE B N 1
ATOM 5261 C CA . ILE B 1 216 ? -16.969 0.854 15.109 1 97.88 216 ILE B CA 1
ATOM 5262 C C . ILE B 1 216 ? -15.469 0.777 15.359 1 97.88 216 ILE B C 1
ATOM 5264 O O . ILE B 1 216 ? -15.031 0.252 16.391 1 97.88 216 ILE B O 1
ATOM 5268 N N . ALA B 1 217 ? -14.734 1.224 14.492 1 98.44 217 ALA B N 1
ATOM 5269 C CA . ALA B 1 217 ? -13.281 1.064 14.547 1 98.44 217 ALA B CA 1
ATOM 5270 C C . ALA B 1 217 ? -12.664 2.029 15.555 1 98.44 217 ALA B C 1
ATOM 5272 O O . ALA B 1 217 ? -11.734 1.67 16.281 1 98.44 217 ALA B O 1
ATOM 5273 N N . VAL B 1 218 ? -13.312 3.344 15.695 1 98.19 218 VAL B N 1
ATOM 5274 C CA . VAL B 1 218 ? -12.641 4.414 16.438 1 98.19 218 VAL B CA 1
ATOM 5275 C C . VAL B 1 218 ? -13.453 4.777 17.672 1 98.19 218 VAL B C 1
ATOM 5277 O O . VAL B 1 218 ? -12.898 5.184 18.688 1 98.19 218 VAL B O 1
ATOM 5280 N N . GLY B 1 219 ? -14.68 4.527 17.594 1 96.94 219 GLY B N 1
ATOM 5281 C CA . GLY B 1 219 ? -15.602 4.965 18.625 1 96.94 219 GLY B CA 1
ATOM 5282 C C . GLY B 1 219 ? -16.203 6.332 18.359 1 96.94 219 GLY B C 1
ATOM 5283 O O . GLY B 1 219 ? -15.516 7.234 17.875 1 96.94 219 GLY B O 1
ATOM 5284 N N . GLU B 1 220 ? -17.469 6.566 18.594 1 96.56 220 GLU B N 1
ATOM 5285 C CA . GLU B 1 220 ? -18.125 7.848 18.344 1 96.56 220 GLU B CA 1
ATOM 5286 C C . GLU B 1 220 ? -17.562 8.938 19.25 1 96.56 220 GLU B C 1
ATOM 5288 O O . GLU B 1 220 ? -17.297 8.703 20.422 1 96.56 220 GLU B O 1
ATOM 5293 N N . PRO B 1 221 ? -17.328 10.023 19 1 97.25 221 PRO B N 1
ATOM 5294 C CA . PRO B 1 221 ? -16.797 11.133 19.781 1 97.25 221 PRO B CA 1
ATOM 5295 C C . PRO B 1 221 ? -17.766 11.594 20.875 1 97.25 221 PRO B C 1
ATOM 5297 O O . PRO B 1 221 ? -18.984 11.602 20.672 1 97.25 221 PRO B O 1
ATOM 5300 N N . PRO B 1 222 ? -17.266 12.023 21.953 1 97.12 222 PRO B N 1
ATOM 5301 C CA . PRO B 1 222 ? -18.141 12.594 22.984 1 97.12 222 PRO B CA 1
ATOM 5302 C C . PRO B 1 222 ? -18.703 13.953 22.578 1 97.12 222 PRO B C 1
ATOM 5304 O O . PRO B 1 222 ? -18 14.773 21.984 1 97.12 222 PRO B O 1
ATOM 5307 N N . LYS B 1 223 ? -19.984 14.211 22.938 1 96.94 223 LYS B N 1
ATOM 5308 C CA . LYS B 1 223 ? -20.656 15.477 22.656 1 96.94 223 LYS B CA 1
ATOM 5309 C C . LYS B 1 223 ? -20.328 16.516 23.734 1 96.94 223 LYS B C 1
ATOM 5311 O O . LYS B 1 223 ? -20.297 17.719 23.453 1 96.94 223 LYS B O 1
ATOM 5316 N N . LYS B 1 224 ? -20.156 16 24.922 1 97.5 224 LYS B N 1
ATOM 5317 C CA . LYS B 1 224 ? -19.75 16.828 26.062 1 97.5 224 LYS B CA 1
ATOM 5318 C C . LYS B 1 224 ? -18.719 16.094 26.922 1 97.5 224 LYS B C 1
ATOM 5320 O O . LYS B 1 224 ? -18.609 14.867 26.875 1 97.5 224 LYS B O 1
ATOM 5325 N N . PHE B 1 225 ? -18 16.891 27.812 1 97.31 225 PHE B N 1
ATOM 5326 C CA . PHE B 1 225 ? -17 16.328 28.703 1 97.31 225 PHE B CA 1
ATOM 5327 C C . PHE B 1 225 ? -16.656 17.312 29.828 1 97.31 225 PHE B C 1
ATOM 5329 O O . PHE B 1 225 ? -17.016 18.484 29.75 1 97.31 225 PHE B O 1
ATOM 5336 N N . ASP B 1 226 ? -16.172 16.828 30.891 1 97.81 226 ASP B N 1
ATOM 5337 C CA . ASP B 1 226 ? -15.672 17.688 31.969 1 97.81 226 ASP B CA 1
ATOM 5338 C C . ASP B 1 226 ? -14.172 17.906 31.844 1 97.81 226 ASP B C 1
ATOM 5340 O O . ASP B 1 226 ? -13.406 16.953 31.688 1 97.81 226 ASP B O 1
ATOM 5344 N N . LEU B 1 227 ? -13.812 19.047 31.938 1 97.25 227 LEU B N 1
ATOM 5345 C CA . LEU B 1 227 ? -12.391 19.375 31.969 1 97.25 227 LEU B CA 1
ATOM 5346 C C . LEU B 1 227 ? -11.844 19.281 33.375 1 97.25 227 LEU B C 1
ATOM 5348 O O . LEU B 1 227 ? -12.281 20.016 34.281 1 97.25 227 LEU B O 1
ATOM 5352 N N . GLU B 1 228 ? -11.008 18.453 33.469 1 94.88 228 GLU B N 1
ATOM 5353 C CA . GLU B 1 228 ? -10.453 18.219 34.812 1 94.88 228 GLU B CA 1
ATOM 5354 C C . GLU B 1 228 ? -8.938 18.047 34.75 1 94.88 228 GLU B C 1
ATOM 5356 O O . GLU B 1 228 ? -8.438 17.172 34.031 1 94.88 228 GLU B O 1
ATOM 5361 N N . TYR B 1 229 ? -8.164 18.938 35.531 1 94.19 229 TYR B N 1
ATOM 5362 C CA . TYR B 1 229 ? -6.715 18.797 35.562 1 94.19 229 TYR B CA 1
ATOM 5363 C C . TYR B 1 229 ? -6.105 19.5 36.75 1 94.19 229 TYR B C 1
ATOM 5365 O O . TYR B 1 229 ? -6.789 20.266 37.438 1 94.19 229 TYR B O 1
ATOM 5373 N N . ARG B 1 230 ? -5.113 18.891 37.094 1 91.25 230 ARG B N 1
ATOM 5374 C CA . ARG B 1 230 ? -4.316 19.578 38.094 1 91.25 230 ARG B CA 1
ATOM 5375 C C . ARG B 1 230 ? -3.197 20.391 37.438 1 91.25 230 ARG B C 1
ATOM 5377 O O . ARG B 1 230 ? -2.42 19.859 36.656 1 91.25 230 ARG B O 1
ATOM 5384 N N . ASP B 1 231 ? -3.211 21.766 37.688 1 91.38 231 ASP B N 1
ATOM 5385 C CA . ASP B 1 231 ? -2.23 22.625 37.031 1 91.38 231 ASP B CA 1
ATOM 5386 C C . ASP B 1 231 ? -0.844 22.438 37.656 1 91.38 231 ASP B C 1
ATOM 5388 O O . ASP B 1 231 ? -0.668 21.656 38.594 1 91.38 231 ASP B O 1
ATOM 5392 N N . ASP B 1 232 ? 0.229 22.906 37.25 1 90.81 232 ASP B N 1
ATOM 5393 C CA . ASP B 1 232 ? 1.625 22.703 37.625 1 90.81 232 ASP B CA 1
ATOM 5394 C C . ASP B 1 232 ? 1.861 23.109 39.094 1 90.81 232 ASP B C 1
ATOM 5396 O O . ASP B 1 232 ? 2.861 22.719 39.688 1 90.81 232 ASP B O 1
ATOM 5400 N N . ASP B 1 233 ? 1.079 24.156 39.594 1 95.31 233 ASP B N 1
ATOM 5401 C CA . ASP B 1 233 ? 1.136 24.547 41 1 95.31 233 ASP B CA 1
ATOM 5402 C C . ASP B 1 233 ? 0.315 23.609 41.875 1 95.31 233 ASP B C 1
ATOM 5404 O O . ASP B 1 233 ? 0.041 23.906 43.031 1 95.31 233 ASP B O 1
ATOM 5408 N N . LYS B 1 234 ? -0.341 22.312 41.281 1 92.75 234 LYS B N 1
ATOM 5409 C CA . LYS B 1 234 ? -1.052 21.219 41.938 1 92.75 234 LYS B CA 1
ATOM 5410 C C . LYS B 1 234 ? -2.477 21.609 42.281 1 92.75 234 LYS B C 1
ATOM 5412 O O . LYS B 1 234 ? -3.109 20.984 43.156 1 92.75 234 LYS B O 1
ATOM 5417 N N . LYS B 1 235 ? -2.549 22.844 41.75 1 88.94 235 LYS B N 1
ATOM 5418 C CA . LYS B 1 235 ? -3.936 23.25 41.969 1 88.94 235 LYS B CA 1
ATOM 5419 C C . LYS B 1 235 ? -4.887 22.453 41.062 1 88.94 235 LYS B C 1
ATOM 5421 O O . LYS B 1 235 ? -4.637 22.312 39.875 1 88.94 235 LYS B O 1
ATOM 5426 N N . TYR B 1 236 ? -6.184 21.812 41.844 1 90.25 236 TYR B N 1
ATOM 5427 C CA . TYR B 1 236 ? -7.188 21 41.188 1 90.25 236 TYR B CA 1
ATOM 5428 C C . TYR B 1 236 ? -8.195 21.875 40.438 1 90.25 236 TYR B C 1
ATOM 5430 O O . TYR B 1 236 ? -8.719 22.828 41 1 90.25 236 TYR B O 1
ATOM 5438 N N . HIS B 1 237 ? -8.383 21.797 39.156 1 92.25 237 HIS B N 1
ATOM 5439 C CA . HIS B 1 237 ? -9.352 22.516 38.344 1 92.25 237 HIS B CA 1
ATOM 5440 C C . HIS B 1 237 ? -10.422 21.562 37.812 1 92.25 237 HIS B C 1
ATOM 5442 O O . HIS B 1 237 ? -10.109 20.484 37.312 1 92.25 237 HIS B O 1
ATOM 5448 N N . LEU B 1 238 ? -11.68 21.906 37.906 1 95.75 238 LEU B N 1
ATOM 5449 C CA . LEU B 1 238 ? -12.797 21.141 37.375 1 95.75 238 LEU B CA 1
ATOM 5450 C C . LEU B 1 238 ? -13.836 22.047 36.719 1 95.75 238 LEU B C 1
ATOM 5452 O O . LEU B 1 238 ? -14.281 23.016 37.344 1 95.75 238 LEU B O 1
ATOM 5456 N N . GLU B 1 239 ? -14.047 21.719 35.5 1 95.06 239 GLU B N 1
ATOM 5457 C CA . GLU B 1 239 ? -15.18 22.344 34.812 1 95.06 239 GLU B CA 1
ATOM 5458 C C . GLU B 1 239 ? -16.031 21.312 34.094 1 95.06 239 GLU B C 1
ATOM 5460 O O . GLU B 1 239 ? -15.539 20.562 33.25 1 95.06 239 GLU B O 1
ATOM 5465 N N . LYS B 1 240 ? -17.375 21.453 34.344 1 97.69 240 LYS B N 1
ATOM 5466 C CA . LYS B 1 240 ? -18.25 20.359 33.938 1 97.69 240 LYS B CA 1
ATOM 5467 C C . LYS B 1 240 ? -19.031 20.734 32.688 1 97.69 240 LYS B C 1
ATOM 5469 O O . LYS B 1 240 ? -19.25 21.922 32.406 1 97.69 240 LYS B O 1
ATOM 5474 N N . ASP B 1 241 ? -19.188 19.609 31.953 1 98 241 ASP B N 1
ATOM 5475 C CA . ASP B 1 241 ? -20.219 19.578 30.922 1 98 241 ASP B CA 1
ATOM 5476 C C . ASP B 1 241 ? -19.875 20.516 29.781 1 98 241 ASP B C 1
ATOM 5478 O O . ASP B 1 241 ? -20.734 21.234 29.266 1 98 241 ASP B O 1
ATOM 5482 N N . LEU B 1 242 ? -18.734 20.406 29.391 1 96.69 242 LEU B N 1
ATOM 5483 C CA . LEU B 1 242 ? -18.266 21.203 28.25 1 96.69 242 LEU B CA 1
ATOM 5484 C C . LEU B 1 242 ? -18.484 20.469 26.938 1 96.69 242 LEU B C 1
ATOM 5486 O O . LEU B 1 242 ? -18.281 19.25 26.859 1 96.69 242 LEU B O 1
ATOM 5490 N N . THR B 1 243 ? -18.922 21.281 25.875 1 97.38 243 THR B N 1
ATOM 5491 C CA . THR B 1 243 ? -18.812 20.75 24.516 1 97.38 243 THR B CA 1
ATOM 5492 C C . THR B 1 243 ? -17.422 20.984 23.938 1 97.38 243 THR B C 1
ATOM 5494 O O . THR B 1 243 ? -16.719 21.891 24.391 1 97.38 243 THR B O 1
ATOM 5497 N N . PRO B 1 244 ? -17.109 20.234 22.969 1 97.81 244 PRO B N 1
ATOM 5498 C CA . PRO B 1 244 ? -15.773 20.391 22.391 1 97.81 244 PRO B CA 1
ATOM 5499 C C . PRO B 1 244 ? -15.523 21.812 21.875 1 97.81 244 PRO B C 1
ATOM 5501 O O . PRO B 1 244 ? -14.422 22.344 22.062 1 97.81 244 PRO B O 1
ATOM 5504 N N . LEU B 1 245 ? -16.391 22.5 21.172 1 97.69 245 LEU B N 1
ATOM 5505 C CA . LEU B 1 245 ? -16.219 23.844 20.625 1 97.69 245 LEU B CA 1
ATOM 5506 C C . LEU B 1 245 ? -16.141 24.875 21.75 1 97.69 245 LEU B C 1
ATOM 5508 O O . LEU B 1 245 ? -15.406 25.859 21.641 1 97.69 245 LEU B O 1
ATOM 5512 N N . GLU B 1 246 ? -17.188 24.547 22.828 1 97.44 246 GLU B N 1
ATOM 5513 C CA . GLU B 1 246 ? -17.141 25.469 23.953 1 97.44 246 GLU B CA 1
ATOM 5514 C C . GLU B 1 246 ? -15.758 25.469 24.609 1 97.44 246 GLU B C 1
ATOM 5516 O O . GLU B 1 246 ? -15.234 26.531 24.969 1 97.44 246 GLU B O 1
ATOM 5521 N N . PHE B 1 247 ? -15.352 24.234 24.875 1 96.69 247 PHE B N 1
ATOM 5522 C CA . PHE B 1 247 ? -14.016 24.109 25.453 1 96.69 247 PHE B CA 1
ATOM 5523 C C . PHE B 1 247 ? -12.992 24.859 24.625 1 96.69 247 PHE B C 1
ATOM 5525 O O . PHE B 1 247 ? -12.195 25.641 25.156 1 96.69 247 PHE B O 1
ATOM 5532 N N . LEU B 1 248 ? -12.867 24.719 23.281 1 95.56 248 LEU B N 1
ATOM 5533 C CA . LEU B 1 248 ? -11.945 25.375 22.359 1 95.56 248 LEU B CA 1
ATOM 5534 C C . LEU B 1 248 ? -12 26.891 22.516 1 95.56 248 LEU B C 1
ATOM 5536 O O . LEU B 1 248 ? -10.953 27.547 22.672 1 95.56 248 LEU B O 1
ATOM 5540 N N . HIS B 1 249 ? -13.312 27.484 22.438 1 97 249 HIS B N 1
ATOM 5541 C CA . HIS B 1 249 ? -13.5 28.922 22.438 1 97 249 HIS B CA 1
ATOM 5542 C C . HIS B 1 249 ? -13.141 29.531 23.797 1 97 249 HIS B C 1
ATOM 5544 O O . HIS B 1 249 ? -12.578 30.625 23.875 1 97 249 HIS B O 1
ATOM 5550 N N . LYS B 1 250 ? -13.43 28.797 24.797 1 95.69 250 LYS B N 1
ATOM 5551 C CA . LYS B 1 250 ? -13.227 29.344 26.125 1 95.69 250 LYS B CA 1
ATOM 5552 C C . LYS B 1 250 ? -11.758 29.297 26.531 1 95.69 250 LYS B C 1
ATOM 5554 O O . LYS B 1 250 ? -11.242 30.25 27.125 1 95.69 250 LYS B O 1
ATOM 5559 N N . TYR B 1 251 ? -11.32 28.234 26.203 1 94.62 251 TYR B N 1
ATOM 5560 C CA . TYR B 1 251 ? -9.984 28.016 26.734 1 94.62 251 TYR B CA 1
ATOM 5561 C C . TYR B 1 251 ? -8.922 28.312 25.688 1 94.62 251 TYR B C 1
ATOM 5563 O O . TYR B 1 251 ? -7.762 28.562 26.031 1 94.62 251 TYR B O 1
ATOM 5571 N N . LEU B 1 252 ? -9.227 28.188 24.484 1 93.62 252 LEU B N 1
ATOM 5572 C CA . LEU B 1 252 ? -8.273 28.484 23.406 1 93.62 252 LEU B CA 1
ATOM 5573 C C . LEU B 1 252 ? -8.82 29.531 22.453 1 93.62 252 LEU B C 1
ATOM 5575 O O . LEU B 1 252 ? -8.539 29.5 21.25 1 93.62 252 LEU B O 1
ATOM 5579 N N . GLY B 1 253 ? -9.719 30.328 23.031 1 87.38 253 GLY B N 1
ATOM 5580 C CA . GLY B 1 253 ? -10.391 31.344 22.25 1 87.38 253 GLY B CA 1
ATOM 5581 C C . GLY B 1 253 ? -9.43 32.312 21.562 1 87.38 253 GLY B C 1
ATOM 5582 O O . GLY B 1 253 ? -9.812 33.031 20.641 1 87.38 253 GLY B O 1
ATOM 5583 N N . GLY B 1 254 ? -8.266 32.281 22.062 1 85.12 254 GLY B N 1
ATOM 5584 C CA . GLY B 1 254 ? -7.266 33.156 21.469 1 85.12 254 GLY B CA 1
ATOM 5585 C C . GLY B 1 254 ? -6.645 32.594 20.203 1 85.12 254 GLY B C 1
ATOM 5586 O O . GLY B 1 254 ? -5.949 33.312 19.484 1 85.12 254 GLY B O 1
ATOM 5587 N N . VAL B 1 255 ? -6.785 31.328 19.969 1 86.56 255 VAL B N 1
ATOM 5588 C CA . VAL B 1 255 ? -6.211 30.703 18.781 1 86.56 255 VAL B CA 1
ATOM 5589 C C . VAL B 1 255 ? -7.16 30.891 17.594 1 86.56 255 VAL B C 1
ATOM 5591 O O . VAL B 1 255 ? -8.297 30.406 17.625 1 86.56 255 VAL B O 1
ATOM 5594 N N . ASP B 1 256 ? -6.742 31.609 16.672 1 91 256 ASP B N 1
ATOM 5595 C CA . ASP B 1 256 ? -7.426 31.812 15.398 1 91 256 ASP B CA 1
ATOM 5596 C C . ASP B 1 256 ? -6.574 31.297 14.242 1 91 256 ASP B C 1
ATOM 5598 O O . ASP B 1 256 ? -5.555 31.891 13.898 1 91 256 ASP B O 1
ATOM 5602 N N . PHE B 1 257 ? -6.98 30.156 13.578 1 92.12 257 PHE B N 1
ATOM 5603 C CA . PHE B 1 257 ? -6.172 29.484 12.57 1 92.12 257 PHE B CA 1
ATOM 5604 C C . PHE B 1 257 ? -6.012 30.359 11.328 1 92.12 257 PHE B C 1
ATOM 5606 O O . PHE B 1 257 ? -5.098 30.156 10.531 1 92.12 257 PHE B O 1
ATOM 5613 N N . ASP B 1 258 ? -6.949 31.344 11.125 1 91.88 258 ASP B N 1
ATOM 5614 C CA . ASP B 1 258 ? -6.859 32.281 10.008 1 91.88 258 ASP B CA 1
ATOM 5615 C C . ASP B 1 258 ? -5.637 33.188 10.148 1 91.88 258 ASP B C 1
ATOM 5617 O O . ASP B 1 258 ? -5.234 33.875 9.195 1 91.88 258 ASP B O 1
ATOM 5621 N N . ASP B 1 259 ? -5.188 33.25 11.297 1 92.94 259 ASP B N 1
ATOM 5622 C CA . ASP B 1 259 ? -4.039 34.125 11.562 1 92.94 259 ASP B CA 1
ATOM 5623 C C . ASP B 1 259 ? -2.73 33.406 11.227 1 92.94 259 ASP B C 1
ATOM 5625 O O . ASP B 1 259 ? -1.649 33.969 11.359 1 92.94 259 ASP B O 1
ATOM 5629 N N . TYR B 1 260 ? -2.846 32.125 10.852 1 94.69 260 TYR B N 1
ATOM 5630 C CA . TYR B 1 260 ? -1.627 31.391 10.562 1 94.69 260 TYR B CA 1
ATOM 5631 C C . TYR B 1 260 ? -1.478 31.141 9.062 1 94.69 260 TYR B C 1
ATOM 5633 O O . TYR B 1 260 ? -2.473 31.062 8.336 1 94.69 260 TYR B O 1
ATOM 5641 N N . VAL B 1 261 ? -0.24 31.094 8.703 1 96.06 261 VAL B N 1
ATOM 5642 C CA . VAL B 1 261 ? 0.119 30.844 7.312 1 96.06 261 VAL B CA 1
ATOM 5643 C C . VAL B 1 261 ? 1.104 29.688 7.227 1 96.06 261 VAL B C 1
ATOM 5645 O O . VAL B 1 261 ? 1.998 29.562 8.062 1 96.06 261 VAL B O 1
ATOM 5648 N N . VAL B 1 262 ? 0.894 28.844 6.211 1 98.19 262 VAL B N 1
ATOM 5649 C CA . VAL B 1 262 ? 1.879 27.812 5.895 1 98.19 262 VAL B CA 1
ATOM 5650 C C . VAL B 1 262 ? 2.879 28.344 4.875 1 98.19 262 VAL B C 1
ATOM 5652 O O . VAL B 1 262 ? 2.533 28.562 3.709 1 98.19 262 VAL B O 1
ATOM 5655 N N . LEU B 1 263 ? 4.066 28.562 5.309 1 98.12 263 LEU B N 1
ATOM 5656 C CA . LEU B 1 263 ? 5.176 28.875 4.414 1 98.12 263 LEU B CA 1
ATOM 5657 C C . LEU B 1 263 ? 5.812 27.594 3.881 1 98.12 263 LEU B C 1
ATOM 5659 O O . LEU B 1 263 ? 6.207 26.719 4.656 1 98.12 263 LEU B O 1
ATOM 5663 N N . THR B 1 264 ? 5.922 27.5 2.559 1 98.25 264 THR B N 1
ATOM 5664 C CA . THR B 1 264 ? 6.488 26.328 1.883 1 98.25 264 THR B CA 1
ATOM 5665 C C . THR B 1 264 ? 7.723 26.734 1.076 1 98.25 264 THR B C 1
ATOM 5667 O O . THR B 1 264 ? 7.777 27.812 0.508 1 98.25 264 THR B O 1
ATOM 5670 N N . ASN B 1 265 ? 8.719 25.844 1.117 1 98.12 265 ASN B N 1
ATOM 5671 C CA . ASN B 1 265 ? 9.859 26 0.219 1 98.12 265 ASN B CA 1
ATOM 5672 C C . ASN B 1 265 ? 9.961 24.844 -0.77 1 98.12 265 ASN B C 1
ATOM 5674 O O . ASN B 1 265 ? 10.453 23.766 -0.426 1 98.12 265 ASN B O 1
ATOM 5678 N N . ALA B 1 266 ? 9.516 25.094 -1.95 1 97.81 266 ALA B N 1
ATOM 5679 C CA . ALA B 1 266 ? 9.547 24.156 -3.076 1 97.81 266 ALA B CA 1
ATOM 5680 C C . ALA B 1 266 ? 10.195 24.797 -4.301 1 97.81 266 ALA B C 1
ATOM 5682 O O . ALA B 1 266 ? 9.508 25.375 -5.148 1 97.81 266 ALA B O 1
ATOM 5683 N N . PRO B 1 267 ? 11.523 24.609 -4.34 1 97 267 PRO B N 1
ATOM 5684 C CA . PRO B 1 267 ? 12.258 25.312 -5.387 1 97 267 PRO B CA 1
ATOM 5685 C C . PRO B 1 267 ? 11.922 24.812 -6.789 1 97 267 PRO B C 1
ATOM 5687 O O . PRO B 1 267 ? 12.344 25.406 -7.781 1 97 267 PRO B O 1
ATOM 5690 N N . ASP B 1 268 ? 11.312 23.703 -6.906 1 96.81 268 ASP B N 1
ATOM 5691 C CA . ASP B 1 268 ? 10.875 23.234 -8.219 1 96.81 268 ASP B CA 1
ATOM 5692 C C . ASP B 1 268 ? 9.602 23.953 -8.664 1 96.81 268 ASP B C 1
ATOM 5694 O O . ASP B 1 268 ? 9.078 23.688 -9.742 1 96.81 268 ASP B O 1
ATOM 5698 N N . HIS B 1 269 ? 9.086 24.938 -7.82 1 97.75 269 HIS B N 1
ATOM 5699 C CA . HIS B 1 269 ? 7.953 25.797 -8.141 1 97.75 269 HIS B CA 1
ATOM 5700 C C . HIS B 1 269 ? 8.328 27.266 -8 1 97.75 269 HIS B C 1
ATOM 5702 O O . HIS B 1 269 ? 9.297 27.609 -7.32 1 97.75 269 HIS B O 1
ATOM 5708 N N . GLU B 1 270 ? 7.402 28.125 -8.586 1 97.69 270 GLU B N 1
ATOM 5709 C CA . GLU B 1 270 ? 7.668 29.562 -8.523 1 97.69 270 GLU B CA 1
ATOM 5710 C C . GLU B 1 270 ? 7.48 30.094 -7.109 1 97.69 270 GLU B C 1
ATOM 5712 O O . GLU B 1 270 ? 6.488 29.781 -6.449 1 97.69 270 GLU B O 1
ATOM 5717 N N . TYR B 1 271 ? 8.391 31.016 -6.625 1 96.38 271 TYR B N 1
ATOM 5718 C CA . TYR B 1 271 ? 8.289 31.656 -5.32 1 96.38 271 TYR B CA 1
ATOM 5719 C C . TYR B 1 271 ? 7.285 32.812 -5.352 1 96.38 271 TYR B C 1
ATOM 5721 O O . TYR B 1 271 ? 6.914 33.281 -6.426 1 96.38 271 TYR B O 1
ATOM 5729 N N . ASP B 1 272 ? 6.914 33.125 -4.121 1 96.5 272 ASP B N 1
ATOM 5730 C CA . ASP B 1 272 ? 5.988 34.219 -3.891 1 96.5 272 ASP B CA 1
ATOM 5731 C C . ASP B 1 272 ? 4.637 33.969 -4.551 1 96.5 272 ASP B C 1
ATOM 5733 O O . ASP B 1 272 ? 4.031 34.875 -5.129 1 96.5 272 ASP B O 1
ATOM 5737 N N . LYS B 1 273 ? 4.352 32.844 -4.547 1 96.5 273 LYS B N 1
ATOM 5738 C CA . LYS B 1 273 ? 3.045 32.406 -5.023 1 96.5 273 LYS B CA 1
ATOM 5739 C C . LYS B 1 273 ? 2.35 31.516 -3.99 1 96.5 273 LYS B C 1
ATOM 5741 O O . LYS B 1 273 ? 3.006 30.766 -3.266 1 96.5 273 LYS B O 1
ATOM 5746 N N . LEU B 1 274 ? 1.068 31.672 -3.998 1 97.88 274 LEU B N 1
ATOM 5747 C CA . LEU B 1 274 ? 0.242 30.891 -3.088 1 97.88 274 LEU B CA 1
ATOM 5748 C C . LEU B 1 274 ? -0.374 29.688 -3.807 1 97.88 274 LEU B C 1
ATOM 5750 O O . LEU B 1 274 ? -1.132 29.859 -4.766 1 97.88 274 LEU B O 1
ATOM 5754 N N . TYR B 1 275 ? -0.061 28.469 -3.303 1 97.88 275 TYR B N 1
ATOM 5755 C CA . TYR B 1 275 ? -0.51 27.25 -3.973 1 97.88 275 TYR B CA 1
ATOM 5756 C C . TYR B 1 275 ? -1.54 26.516 -3.127 1 97.88 275 TYR B C 1
ATOM 5758 O O . TYR B 1 275 ? -1.5 26.562 -1.896 1 97.88 275 TYR B O 1
ATOM 5766 N N . GLY B 1 276 ? -2.414 25.859 -3.873 1 97.62 276 GLY B N 1
ATOM 5767 C CA . GLY B 1 276 ? -3.41 25.047 -3.195 1 97.62 276 GLY B CA 1
ATOM 5768 C C . GLY B 1 276 ? -3.395 23.594 -3.635 1 97.62 276 GLY B C 1
ATOM 5769 O O . GLY B 1 276 ? -2.891 23.281 -4.711 1 97.62 276 GLY B O 1
ATOM 5770 N N . LEU B 1 277 ? -4 22.625 -2.855 1 95.56 277 LEU B N 1
ATOM 5771 C CA . LEU B 1 277 ? -4.09 21.188 -3.143 1 95.56 277 LEU B CA 1
ATOM 5772 C C . LEU B 1 277 ? -5.52 20.688 -2.959 1 95.56 277 LEU B C 1
ATOM 5774 O O . LEU B 1 277 ? -5.805 19.953 -2.01 1 95.56 277 LEU B O 1
ATOM 5778 N N . PRO B 1 278 ? -6.176 21.047 -3.938 1 95.06 278 PRO B N 1
ATO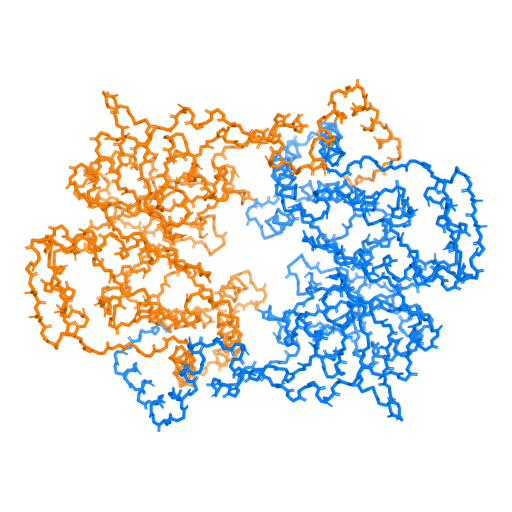M 5779 C CA . PRO B 1 278 ? -7.613 20.797 -3.785 1 95.06 278 PRO B CA 1
ATOM 5780 C C . PRO B 1 278 ? -7.938 19.328 -3.525 1 95.06 278 PRO B C 1
ATOM 5782 O O . PRO B 1 278 ? -8.922 19.016 -2.846 1 95.06 278 PRO B O 1
ATOM 5785 N N . ALA B 1 279 ? -7.188 18.406 -4.027 1 93 279 ALA B N 1
ATOM 5786 C CA . ALA B 1 279 ? -7.395 16.969 -3.879 1 93 279 ALA B CA 1
ATOM 5787 C C . ALA B 1 279 ? -7.191 16.547 -2.43 1 93 279 ALA B C 1
ATOM 5789 O O . ALA B 1 279 ? -7.574 15.43 -2.051 1 93 279 ALA B O 1
ATOM 5790 N N . GLU B 1 280 ? -6.508 17.391 -1.6 1 96.12 280 GLU B N 1
ATOM 5791 C CA . GLU B 1 280 ? -6.203 17 -0.228 1 96.12 280 GLU B CA 1
ATOM 5792 C C . GLU B 1 280 ? -7.066 17.766 0.772 1 96.12 280 GLU B C 1
ATOM 5794 O O . GLU B 1 280 ? -7.059 17.453 1.967 1 96.12 280 GLU B O 1
ATOM 5799 N N . ASP B 1 281 ? -7.809 18.781 0.245 1 96 281 ASP B N 1
ATOM 5800 C CA . ASP B 1 281 ? -8.734 19.438 1.159 1 96 281 ASP B CA 1
ATOM 5801 C C . ASP B 1 281 ? -9.719 18.438 1.762 1 96 281 ASP B C 1
ATOM 5803 O O . ASP B 1 281 ? -10.281 17.609 1.048 1 96 281 ASP B O 1
ATOM 5807 N N . ASN B 1 282 ? -9.984 18.484 3.094 1 95.62 282 ASN B N 1
ATOM 5808 C CA . ASN B 1 282 ? -10.656 17.344 3.701 1 95.62 282 ASN B CA 1
ATOM 5809 C C . ASN B 1 282 ? -12 17.75 4.305 1 95.62 282 ASN B C 1
ATOM 5811 O O . ASN B 1 282 ? -12.766 16.891 4.746 1 95.62 282 ASN B O 1
ATOM 5815 N N . VAL B 1 283 ? -12.352 18.969 4.434 1 97.19 283 VAL B N 1
ATOM 5816 C CA . VAL B 1 283 ? -13.656 19.406 4.934 1 97.19 283 VAL B CA 1
ATOM 5817 C C . VAL B 1 283 ? -14.273 20.406 3.953 1 97.19 283 VAL B C 1
ATOM 5819 O O . VAL B 1 283 ? -13.742 21.484 3.746 1 97.19 283 VAL B O 1
ATOM 5822 N N . SER B 1 284 ? -15.352 20.109 3.334 1 96.25 284 SER B N 1
ATOM 5823 C CA . SER B 1 284 ? -16.016 20.953 2.346 1 96.25 284 SER B CA 1
ATOM 5824 C C . SER B 1 284 ? -16.453 22.281 2.955 1 96.25 284 SER B C 1
ATOM 5826 O O . SER B 1 284 ? -17.078 22.297 4.023 1 96.25 284 SER B O 1
ATOM 5828 N N . GLY B 1 285 ? -16.125 23.406 2.328 1 92 285 GLY B N 1
ATOM 5829 C CA . GLY B 1 285 ? -16.547 24.734 2.73 1 92 285 GLY B CA 1
ATOM 5830 C C . GLY B 1 285 ? -15.719 25.312 3.867 1 92 285 GLY B C 1
ATOM 5831 O O . GLY B 1 285 ? -16.125 26.297 4.496 1 92 285 GLY B O 1
ATOM 5832 N N . SER B 1 286 ? -14.742 24.609 4.148 1 90.5 286 SER B N 1
ATOM 5833 C CA . SER B 1 286 ? -13.875 25.031 5.25 1 90.5 286 SER B CA 1
ATOM 5834 C C . SER B 1 286 ? -12.5 25.438 4.746 1 90.5 286 SER B C 1
ATOM 5836 O O . SER B 1 286 ? -12.32 25.703 3.555 1 90.5 286 SER B O 1
ATOM 5838 N N . ILE B 1 287 ? -11.602 25.562 5.762 1 90.94 287 ILE B N 1
ATOM 5839 C CA . ILE B 1 287 ? -10.234 26 5.484 1 90.94 287 ILE B CA 1
ATOM 5840 C C . ILE B 1 287 ? -9.633 25.156 4.375 1 90.94 287 ILE B C 1
ATOM 5842 O O . ILE B 1 287 ? -9.68 23.922 4.438 1 90.94 287 ILE B O 1
ATOM 5846 N N . ARG B 1 288 ? -9.078 25.844 3.344 1 92.94 288 ARG B N 1
ATOM 5847 C CA . ARG B 1 288 ? -8.359 25.156 2.27 1 92.94 288 ARG B CA 1
ATOM 5848 C 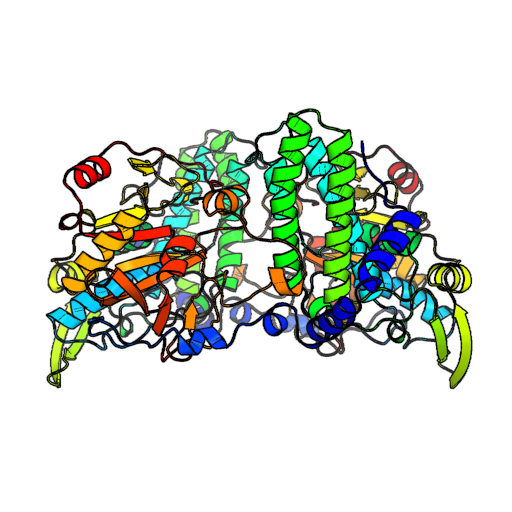C . ARG B 1 288 ? -6.859 25.125 2.553 1 92.94 288 ARG B C 1
ATOM 5850 O O . ARG B 1 288 ? -6.34 25.969 3.279 1 92.94 288 ARG B O 1
ATOM 5857 N N . ILE B 1 289 ? -6.254 24.219 1.924 1 95.94 289 ILE B N 1
ATOM 5858 C CA . ILE B 1 289 ? -4.797 24.156 1.991 1 95.94 289 ILE B CA 1
ATOM 5859 C C . ILE B 1 289 ? -4.195 25.281 1.149 1 95.94 289 ILE B C 1
ATOM 5861 O O . ILE B 1 289 ? -4.527 25.422 -0.029 1 95.94 289 ILE B O 1
ATOM 5865 N N . LYS B 1 290 ? -3.412 26.094 1.753 1 96.44 290 LYS B N 1
ATOM 5866 C CA . LYS B 1 290 ? -2.684 27.203 1.145 1 96.44 290 LYS B CA 1
ATOM 5867 C C . LYS B 1 290 ? -1.202 27.156 1.513 1 96.44 290 LYS B C 1
ATOM 5869 O O . LYS B 1 290 ? -0.847 27.25 2.689 1 96.44 290 LYS B O 1
ATOM 5874 N N . LEU B 1 291 ? -0.422 27.109 0.505 1 97.44 291 LEU B N 1
ATOM 5875 C CA . LEU B 1 291 ? 1.024 27.031 0.676 1 97.44 291 LEU B CA 1
ATOM 5876 C C . LEU B 1 291 ? 1.711 28.234 0.025 1 97.44 291 LEU B C 1
ATOM 5878 O O . LEU B 1 291 ? 1.738 28.344 -1.203 1 97.44 291 LEU B O 1
ATOM 5882 N N . LEU B 1 292 ? 2.115 29.078 0.802 1 98.38 292 LEU B N 1
ATOM 5883 C CA . LEU B 1 292 ? 2.863 30.219 0.263 1 98.38 292 LEU B CA 1
ATOM 5884 C C . LEU B 1 292 ? 4.324 29.844 0.037 1 98.38 292 LEU B C 1
ATOM 5886 O O . LEU B 1 292 ? 5.086 29.688 0.995 1 98.38 292 LEU B O 1
ATOM 5890 N N . ASN B 1 293 ? 4.719 29.781 -1.178 1 98.25 293 ASN B N 1
ATOM 5891 C CA . ASN B 1 293 ? 6.055 29.297 -1.521 1 98.25 293 ASN B CA 1
ATOM 5892 C C . ASN B 1 293 ? 7.078 30.438 -1.475 1 98.25 293 ASN B C 1
ATOM 5894 O O . ASN B 1 293 ? 6.977 31.406 -2.234 1 98.25 293 ASN B O 1
ATOM 5898 N N . VAL B 1 294 ? 7.945 30.297 -0.572 1 98.25 294 VAL B N 1
ATOM 5899 C CA . VAL B 1 294 ? 8.914 31.359 -0.34 1 98.25 294 VAL B CA 1
ATOM 5900 C C . VAL B 1 294 ? 10.305 30.766 -0.152 1 98.25 294 VAL B C 1
ATOM 5902 O O . VAL B 1 294 ? 10.445 29.562 0.093 1 98.25 294 VAL B O 1
ATOM 5905 N N . PRO B 1 295 ? 11.352 31.547 -0.307 1 96.69 295 PRO B N 1
ATOM 5906 C CA . PRO B 1 295 ? 12.703 31.047 -0.064 1 96.69 295 PRO B CA 1
ATOM 5907 C C . PRO B 1 295 ? 12.906 30.578 1.377 1 96.69 295 PRO B C 1
ATOM 5909 O O . PRO B 1 295 ? 12.188 31.016 2.277 1 96.69 295 PRO B O 1
ATOM 5912 N N . MET B 1 296 ? 13.93 29.812 1.64 1 97.19 296 MET B N 1
ATOM 5913 C CA . MET B 1 296 ? 14.133 29.109 2.904 1 97.19 296 MET B CA 1
ATOM 5914 C C . MET B 1 296 ? 14.406 30.094 4.035 1 97.19 296 MET B C 1
ATOM 5916 O O . MET B 1 296 ? 14.055 29.828 5.188 1 97.19 296 MET B O 1
ATOM 5920 N N . GLU B 1 297 ? 14.906 31.266 3.721 1 94.69 297 GLU B N 1
ATOM 5921 C CA . GLU B 1 297 ? 15.289 32.25 4.738 1 94.69 297 GLU B CA 1
ATOM 5922 C C . GLU B 1 297 ? 14.062 32.75 5.48 1 94.69 297 GLU B C 1
ATOM 5924 O O . GLU B 1 297 ? 14.141 33.094 6.66 1 94.69 297 GLU B O 1
ATOM 5929 N N . TYR B 1 298 ? 13.117 32.781 4.773 1 96.31 298 TYR B N 1
ATOM 5930 C CA . TYR B 1 298 ? 11.898 33.281 5.395 1 96.31 298 TYR B CA 1
ATOM 5931 C C . TYR B 1 298 ? 11.305 32.25 6.355 1 96.31 298 TYR B C 1
ATOM 5933 O O . TYR B 1 298 ? 10.781 32.625 7.414 1 96.31 298 TYR B O 1
ATOM 5941 N N . LEU B 1 299 ? 11.398 30.922 5.938 1 97.69 299 LEU B N 1
ATOM 5942 C CA . LEU B 1 299 ? 10.969 29.906 6.879 1 97.69 299 LEU B CA 1
ATOM 5943 C C . LEU B 1 299 ? 11.797 29.953 8.156 1 97.69 299 LEU B C 1
ATOM 5945 O O . LEU B 1 299 ? 11.258 29.875 9.258 1 97.69 299 LEU B O 1
ATOM 5949 N N . THR B 1 300 ? 13 30.156 8.016 1 96.88 300 THR B N 1
ATOM 5950 C CA . THR B 1 300 ? 13.914 30.203 9.148 1 96.88 300 THR B CA 1
ATOM 5951 C C . THR B 1 300 ? 13.594 31.391 10.047 1 96.88 300 THR B C 1
ATOM 5953 O O . THR B 1 300 ? 13.406 31.234 11.258 1 96.88 300 THR B O 1
ATOM 5956 N N . ALA B 1 301 ? 13.445 32.531 9.484 1 96.25 301 ALA B N 1
ATOM 5957 C CA . ALA B 1 301 ? 13.266 33.781 10.266 1 96.25 301 ALA B CA 1
ATOM 5958 C C . ALA B 1 301 ? 11.93 33.75 11 1 96.25 301 ALA B C 1
ATOM 5960 O O . ALA B 1 301 ? 11.859 34.125 12.18 1 96.25 301 ALA B O 1
ATOM 5961 N N . ALA B 1 302 ? 11.062 33.375 10.289 1 97.06 302 ALA B N 1
ATOM 5962 C CA . ALA B 1 302 ? 9.727 33.375 10.898 1 97.06 302 ALA B CA 1
ATOM 5963 C C . ALA B 1 302 ? 9.633 32.344 12.008 1 97.06 302 ALA B C 1
ATOM 5965 O O . ALA B 1 302 ? 8.992 32.594 13.039 1 97.06 302 ALA B O 1
ATOM 5966 N N . SER B 1 303 ? 10.305 31.141 11.781 1 97.62 303 SER B N 1
ATOM 5967 C CA . SER B 1 303 ? 10.297 30.109 12.82 1 97.62 303 SER B CA 1
ATOM 5968 C C . SER B 1 303 ? 11.023 30.578 14.07 1 97.62 303 SER B C 1
ATOM 5970 O O . SER B 1 303 ? 10.539 30.375 15.188 1 97.62 303 SER B O 1
ATOM 5972 N N . ILE B 1 304 ? 12.031 31.328 13.883 1 96.75 304 ILE B N 1
ATOM 5973 C CA . ILE B 1 304 ? 12.805 31.828 15.008 1 96.75 304 ILE B CA 1
ATOM 5974 C C . ILE B 1 304 ? 11.984 32.875 15.766 1 96.75 304 ILE B C 1
ATOM 5976 O O . ILE B 1 304 ? 11.914 32.844 17 1 96.75 304 ILE B O 1
ATOM 5980 N N . ALA B 1 305 ? 11.383 33.75 14.992 1 96.88 305 ALA B N 1
ATOM 5981 C CA . ALA B 1 305 ? 10.594 34.781 15.617 1 96.88 305 ALA B CA 1
ATOM 5982 C C . ALA B 1 305 ? 9.469 34.219 16.453 1 96.88 305 ALA B C 1
ATOM 5984 O O . ALA B 1 305 ? 9.227 34.656 17.578 1 96.88 305 ALA B O 1
ATOM 5985 N N . GLN B 1 306 ? 8.906 33.219 15.922 1 96.06 306 GLN B N 1
ATOM 5986 C CA . GLN B 1 306 ? 7.777 32.625 16.625 1 96.06 306 GLN B CA 1
ATOM 5987 C C . GLN B 1 306 ? 8.242 31.844 17.844 1 96.06 306 GLN B C 1
ATOM 5989 O O . GLN B 1 306 ? 7.621 31.922 18.906 1 96.06 306 GLN B O 1
ATOM 5994 N N . LEU B 1 307 ? 9.289 31.125 17.781 1 96.38 307 LEU B N 1
ATOM 5995 C CA . LEU B 1 307 ? 9.875 30.422 18.922 1 96.38 307 LEU B CA 1
ATOM 5996 C C . LEU B 1 307 ? 10.297 31.406 20.016 1 96.38 307 LEU B C 1
ATOM 5998 O O . LEU B 1 307 ? 10.086 31.141 21.203 1 96.38 307 LEU B O 1
ATOM 6002 N N . LYS B 1 308 ? 10.758 32.531 19.625 1 94.94 308 LYS B N 1
ATOM 6003 C CA . LYS B 1 308 ? 11.227 33.5 20.594 1 94.94 308 LYS B CA 1
ATOM 6004 C C . LYS B 1 308 ? 10.062 34.156 21.328 1 94.94 308 LYS B C 1
ATOM 6006 O O . LYS B 1 308 ? 10.219 34.656 22.453 1 94.94 308 LYS B O 1
ATOM 6011 N N . ASP B 1 309 ? 9.047 34.125 20.594 1 94.88 309 ASP B N 1
ATOM 6012 C CA . ASP B 1 309 ? 7.848 34.656 21.219 1 94.88 309 ASP B CA 1
ATOM 6013 C C . ASP B 1 309 ? 7.168 33.594 22.094 1 94.88 309 ASP B C 1
ATOM 6015 O O . ASP B 1 309 ? 6.078 33.844 22.609 1 94.88 309 ASP B O 1
ATOM 6019 N N . GLY B 1 310 ? 7.723 32.531 22.125 1 93.5 310 GLY B N 1
ATOM 6020 C CA . GLY B 1 310 ? 7.285 31.484 23.047 1 93.5 310 GLY B CA 1
ATOM 6021 C C . GLY B 1 310 ? 6.246 30.547 22.453 1 93.5 310 GLY B C 1
ATOM 6022 O O . GLY B 1 310 ? 5.523 29.875 23.188 1 93.5 310 GLY B O 1
ATOM 6023 N N . GLU B 1 311 ? 6.148 30.469 21.188 1 93.62 311 GLU B N 1
ATOM 6024 C CA . GLU B 1 311 ? 5.164 29.625 20.516 1 93.62 311 GLU B CA 1
ATOM 6025 C C . GLU B 1 311 ? 5.84 28.562 19.656 1 93.62 311 GLU B C 1
ATOM 6027 O O . GLU B 1 311 ? 6.777 28.859 18.922 1 93.62 311 GLU B O 1
ATOM 6032 N N . ALA B 1 312 ? 5.422 27.312 19.734 1 94.69 312 ALA B N 1
ATOM 6033 C CA . ALA B 1 312 ? 5.965 26.203 18.938 1 94.69 312 ALA B CA 1
ATOM 6034 C C . ALA B 1 312 ? 5.609 26.344 17.469 1 94.69 312 ALA B C 1
ATOM 6036 O O . ALA B 1 312 ? 4.645 27.031 17.125 1 94.69 312 ALA B O 1
ATOM 6037 N N . VAL B 1 313 ? 6.332 25.625 16.625 1 97.56 313 VAL B N 1
ATOM 6038 C CA . VAL B 1 313 ? 6.156 25.781 15.188 1 97.56 313 VAL B CA 1
ATOM 6039 C C . VAL B 1 313 ? 5.879 24.422 14.555 1 97.56 313 VAL B C 1
ATOM 6041 O O . VAL B 1 313 ? 6.711 23.516 14.625 1 97.56 313 VAL B O 1
ATOM 6044 N N . TRP B 1 314 ? 4.691 24.234 13.883 1 98.06 314 TRP B N 1
ATOM 6045 C CA . TRP B 1 314 ? 4.379 23.078 13.055 1 98.06 314 TRP B CA 1
ATOM 6046 C C . TRP B 1 314 ? 5.23 23.062 11.789 1 98.06 314 TRP B C 1
ATOM 6048 O O . TRP B 1 314 ? 5.383 24.094 11.125 1 98.06 314 TRP B O 1
ATOM 6058 N N . PHE B 1 315 ? 5.875 21.828 11.414 1 98.38 315 PHE B N 1
ATOM 6059 C CA . PHE B 1 315 ? 6.617 21.859 10.164 1 98.38 315 PHE B CA 1
ATOM 6060 C C . PHE B 1 315 ? 6.574 20.5 9.477 1 98.38 315 PHE B C 1
ATOM 6062 O O . PHE B 1 315 ? 6.523 19.469 10.141 1 98.38 315 PHE B O 1
ATOM 6069 N N . GLY B 1 316 ? 6.473 20.469 8.086 1 97.94 316 GLY B N 1
ATOM 6070 C CA . GLY B 1 316 ? 6.551 19.297 7.227 1 97.94 316 GLY B CA 1
ATOM 6071 C C . GLY B 1 316 ? 7.934 19.078 6.641 1 97.94 316 GLY B C 1
ATOM 6072 O O . GLY B 1 316 ? 8.578 20.031 6.195 1 97.94 316 GLY B O 1
ATOM 6073 N N . ASN B 1 317 ? 8.336 17.797 6.656 1 98 317 ASN B N 1
ATOM 6074 C CA . ASN B 1 317 ? 9.711 17.5 6.27 1 98 317 ASN B CA 1
ATOM 6075 C C . ASN B 1 317 ? 9.836 16.094 5.66 1 98 317 ASN B C 1
ATOM 6077 O O . ASN B 1 317 ? 8.859 15.344 5.625 1 98 317 ASN B O 1
ATOM 6081 N N . ASP B 1 318 ? 11.016 15.688 5.133 1 95.94 318 ASP B N 1
ATOM 6082 C CA . ASP B 1 318 ? 11.297 14.359 4.594 1 95.94 318 ASP B CA 1
ATOM 6083 C C . ASP B 1 318 ? 12.25 13.586 5.496 1 95.94 318 ASP B C 1
ATOM 6085 O O . ASP B 1 318 ? 13.461 13.539 5.242 1 95.94 318 ASP B O 1
ATOM 6089 N N . VAL B 1 319 ? 11.672 12.992 6.469 1 95.12 319 VAL B N 1
ATOM 6090 C CA . VAL B 1 319 ? 12.508 12.336 7.461 1 95.12 319 VAL B CA 1
ATOM 6091 C C . VAL B 1 319 ? 12.945 10.969 6.945 1 95.12 319 VAL B C 1
ATOM 6093 O O . VAL B 1 319 ? 13.656 10.227 7.637 1 95.12 319 VAL B O 1
ATOM 6096 N N . LEU B 1 320 ? 12.594 10.562 5.715 1 91.88 320 LEU B N 1
ATOM 6097 C CA . LEU B 1 320 ? 13.086 9.328 5.105 1 91.88 320 LEU B CA 1
ATOM 6098 C C . LEU B 1 320 ? 14.539 9.477 4.684 1 91.88 320 LEU B C 1
ATOM 6100 O O . LEU B 1 320 ? 15.164 8.508 4.242 1 91.88 320 LEU B O 1
ATOM 6104 N N . ARG B 1 321 ? 15.078 10.648 4.828 1 95.88 321 ARG B N 1
ATOM 6105 C CA . ARG B 1 321 ? 16.438 10.945 4.41 1 95.88 321 ARG B CA 1
ATOM 6106 C C . ARG B 1 321 ? 17.297 11.406 5.594 1 95.88 321 ARG B C 1
ATOM 6108 O O . ARG B 1 321 ? 16.859 12.242 6.387 1 95.88 321 ARG B O 1
ATOM 6115 N N . GLN B 1 322 ? 18.391 10.727 5.656 1 95.94 322 GLN B N 1
ATOM 6116 C CA . GLN B 1 322 ? 19.438 11.211 6.539 1 95.94 322 GLN B CA 1
ATOM 6117 C C . GLN B 1 322 ? 18.922 11.391 7.965 1 95.94 322 GLN B C 1
ATOM 6119 O O . GLN B 1 322 ? 19.141 12.438 8.578 1 95.94 322 GLN B O 1
ATOM 6124 N N . MET B 1 323 ? 18.328 10.508 8.383 1 94.31 323 MET B N 1
ATOM 6125 C CA . MET B 1 323 ? 17.781 10.516 9.734 1 94.31 323 MET B CA 1
ATOM 6126 C C . MET B 1 323 ? 17.984 9.172 10.422 1 94.31 323 MET B C 1
ATOM 6128 O O . MET B 1 323 ? 17.844 8.125 9.789 1 94.31 323 MET B O 1
ATOM 6132 N N . ASP B 1 324 ? 18.297 9.188 11.633 1 96.12 324 ASP B N 1
ATOM 6133 C CA . ASP B 1 324 ? 18.391 7.988 12.453 1 96.12 324 ASP B CA 1
ATOM 6134 C C . ASP B 1 324 ? 17.344 7.992 13.57 1 96.12 324 ASP B C 1
ATOM 6136 O O . ASP B 1 324 ? 17.453 8.773 14.516 1 96.12 324 ASP B O 1
ATOM 6140 N N . ARG B 1 325 ? 16.391 7.27 13.508 1 93 325 ARG B N 1
ATOM 6141 C CA . ARG B 1 325 ? 15.227 7.258 14.391 1 93 325 ARG B CA 1
ATOM 6142 C C . ARG B 1 325 ? 15.641 6.973 15.828 1 93 325 ARG B C 1
ATOM 6144 O O . ARG B 1 325 ? 15.039 7.504 16.766 1 93 325 ARG B O 1
ATOM 6151 N N . LYS B 1 326 ? 16.562 6.043 16.031 1 95.75 326 LYS B N 1
ATOM 6152 C CA . LYS B 1 326 ? 16.984 5.645 17.375 1 95.75 326 LYS B CA 1
ATOM 6153 C C . LYS B 1 326 ? 17.609 6.816 18.125 1 95.75 326 LYS B C 1
ATOM 6155 O O . LYS B 1 326 ? 17.266 7.082 19.281 1 95.75 326 LYS B O 1
ATOM 6160 N N . THR B 1 327 ? 18.438 7.578 17.469 1 96.06 327 THR B N 1
ATOM 6161 C CA . THR B 1 327 ? 19.203 8.617 18.141 1 96.06 327 THR B CA 1
ATOM 6162 C C . THR B 1 327 ? 18.5 9.961 18.031 1 96.06 327 THR B C 1
ATOM 6164 O O . THR B 1 327 ? 18.734 10.867 18.844 1 96.06 327 THR B O 1
ATOM 6167 N N . GLY B 1 328 ? 17.672 10.141 17.016 1 96.25 328 GLY B N 1
ATOM 6168 C CA . GLY B 1 328 ? 16.953 11.375 16.766 1 96.25 328 GLY B CA 1
ATOM 6169 C C . GLY B 1 328 ? 17.797 12.43 16.078 1 96.25 328 GLY B C 1
ATOM 6170 O O . GLY B 1 328 ? 17.531 13.625 16.203 1 96.25 328 GLY B O 1
ATOM 6171 N N . TYR B 1 329 ? 18.844 11.93 15.43 1 97.31 329 TYR B N 1
ATOM 6172 C CA . TYR B 1 329 ? 19.672 12.883 14.695 1 97.31 329 TYR B CA 1
ATOM 6173 C C . TYR B 1 329 ? 19.125 13.109 13.289 1 97.31 329 TYR B C 1
ATOM 6175 O O . TYR B 1 329 ? 18.828 12.148 12.57 1 97.31 329 TYR B O 1
ATOM 6183 N N . LEU B 1 330 ? 19.016 14.289 12.898 1 98.25 330 LEU B N 1
ATOM 6184 C CA . LEU B 1 330 ? 18.766 14.758 11.539 1 98.25 330 LEU B CA 1
ATOM 6185 C C . LEU B 1 330 ? 19.922 15.602 11.031 1 98.25 330 LEU B C 1
ATOM 6187 O O . LEU B 1 330 ? 20.078 16.766 11.422 1 98.25 330 LEU B O 1
ATOM 6191 N N . ASP B 1 331 ? 20.625 14.922 10.18 1 97.69 331 ASP B N 1
ATOM 6192 C CA . ASP B 1 331 ? 21.844 15.562 9.711 1 97.69 331 ASP B CA 1
ATOM 6193 C C . ASP B 1 331 ? 22.172 15.133 8.281 1 97.69 331 ASP B C 1
ATOM 6195 O O . ASP B 1 331 ? 22.172 13.945 7.969 1 97.69 331 ASP B O 1
ATOM 6199 N N . THR B 1 332 ? 22.641 16.078 7.398 1 96.19 332 THR B N 1
ATOM 6200 C CA . THR B 1 332 ? 22.859 15.828 5.977 1 96.19 332 THR B CA 1
ATOM 6201 C C . THR B 1 332 ? 24.078 14.945 5.754 1 96.19 332 THR B C 1
ATOM 6203 O O . THR B 1 332 ? 24.281 14.406 4.664 1 96.19 332 THR B O 1
ATOM 6206 N N . ASN B 1 333 ? 24.906 14.797 6.621 1 96.19 333 ASN B N 1
ATOM 6207 C CA . ASN B 1 333 ? 26.125 14 6.504 1 96.19 333 ASN B CA 1
ATOM 6208 C C . ASN B 1 333 ? 26.047 12.711 7.312 1 96.19 333 ASN B C 1
ATOM 6210 O O . ASN B 1 333 ? 27.062 12.125 7.676 1 96.19 333 ASN B O 1
ATOM 6214 N N . LEU B 1 334 ? 24.875 12.414 7.754 1 97.81 334 LEU B N 1
ATOM 6215 C CA . LEU B 1 334 ? 24.688 11.273 8.641 1 97.81 334 LEU B CA 1
ATOM 6216 C C . LEU B 1 334 ? 25.047 9.969 7.922 1 97.81 334 LEU B C 1
ATOM 6218 O O . LEU B 1 334 ? 25.719 9.109 8.484 1 97.81 334 LEU B O 1
ATOM 6222 N N . TYR B 1 335 ? 24.641 9.562 6.648 1 97.25 335 TYR B N 1
ATOM 6223 C CA . TYR B 1 335 ? 24.969 8.406 5.828 1 97.25 335 TYR B CA 1
ATOM 6224 C C . TYR B 1 335 ? 25.75 8.828 4.586 1 97.25 335 TYR B C 1
ATOM 6226 O O . TYR B 1 335 ? 25.219 9.523 3.717 1 97.25 335 TYR B O 1
ATOM 6234 N N . LYS B 1 336 ? 26.906 8.391 4.488 1 97.44 336 LYS B N 1
ATOM 6235 C CA . LYS B 1 336 ? 27.812 8.766 3.402 1 97.44 336 LYS B CA 1
ATOM 6236 C C . LYS B 1 336 ? 27.797 7.723 2.287 1 97.44 336 LYS B C 1
ATOM 6238 O O . LYS B 1 336 ? 28.812 7.121 1.974 1 97.44 336 LYS B O 1
ATOM 6243 N N . LEU B 1 337 ? 26.719 7.508 1.61 1 97.44 337 LEU B N 1
ATOM 6244 C CA . LEU B 1 337 ? 26.469 6.48 0.605 1 97.44 337 LEU B CA 1
ATOM 6245 C C . LEU B 1 337 ? 27.281 6.742 -0.66 1 97.44 337 LEU B C 1
ATOM 6247 O O . LEU B 1 337 ? 27.719 5.805 -1.327 1 97.44 337 LEU B O 1
ATOM 6251 N N . ASP B 1 338 ? 27.547 8.023 -1.002 1 96.62 338 ASP B N 1
ATOM 6252 C CA . ASP B 1 338 ? 28.422 8.359 -2.123 1 96.62 338 ASP B CA 1
ATOM 6253 C C . ASP B 1 338 ? 29.812 7.758 -1.935 1 96.62 338 ASP B C 1
ATOM 6255 O O . ASP B 1 338 ? 30.391 7.195 -2.871 1 96.62 338 ASP B O 1
ATOM 6259 N N . ASP B 1 339 ? 30.266 7.93 -0.863 1 95.88 339 ASP B N 1
ATOM 6260 C CA . ASP B 1 339 ? 31.594 7.406 -0.562 1 95.88 339 ASP B CA 1
ATOM 6261 C C . ASP B 1 339 ? 31.594 5.883 -0.599 1 95.88 339 ASP B C 1
ATOM 6263 O O . ASP B 1 339 ? 32.531 5.277 -1.122 1 95.88 339 ASP B O 1
ATOM 6267 N N . LEU B 1 340 ? 30.609 5.379 0.051 1 97.19 340 LEU B N 1
ATOM 6268 C CA . LEU B 1 340 ? 30.562 3.922 0.111 1 97.19 340 LEU B CA 1
ATOM 6269 C C . LEU B 1 340 ? 30.578 3.318 -1.289 1 97.19 340 LEU B C 1
ATOM 6271 O O . LEU B 1 340 ? 31.344 2.395 -1.562 1 97.19 340 LEU B O 1
ATOM 6275 N N . PHE B 1 341 ? 29.797 3.754 -2.248 1 96.88 341 PHE B N 1
ATOM 6276 C CA . PHE B 1 341 ? 29.625 3.146 -3.562 1 96.88 341 PHE B CA 1
ATOM 6277 C C . PHE B 1 341 ? 30.625 3.719 -4.555 1 96.88 341 PHE B C 1
ATOM 6279 O O . PHE B 1 341 ? 30.828 3.152 -5.633 1 96.88 341 PHE B O 1
ATOM 6286 N N . GLY B 1 342 ? 31.234 4.809 -4.121 1 95.88 342 GLY B N 1
ATOM 6287 C CA . GLY B 1 342 ? 32.125 5.492 -5.039 1 95.88 342 GLY B CA 1
ATOM 6288 C C . GLY B 1 342 ? 31.422 6.047 -6.262 1 95.88 342 GLY B C 1
ATOM 6289 O O . GLY B 1 342 ? 31.969 6.012 -7.371 1 95.88 342 GLY B O 1
ATOM 6290 N N . VAL B 1 343 ? 30.297 6.457 -5.992 1 96.56 343 VAL B N 1
ATOM 6291 C CA . VAL B 1 343 ? 29.484 7.055 -7.055 1 96.56 343 VAL B CA 1
ATOM 6292 C C . VAL B 1 343 ? 28.875 8.359 -6.566 1 96.56 343 VAL B C 1
ATOM 6294 O O . VAL B 1 343 ? 28.703 8.562 -5.359 1 96.56 343 VAL B O 1
ATOM 6297 N N . ASP B 1 344 ? 28.453 9.18 -7.324 1 96.1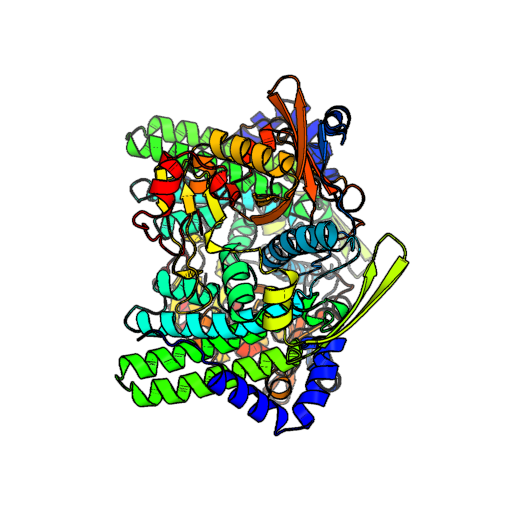2 344 ASP B N 1
ATOM 6298 C CA . ASP B 1 344 ? 27.844 10.453 -6.977 1 96.12 344 ASP B CA 1
ATOM 6299 C C . ASP B 1 344 ? 26.328 10.352 -6.945 1 96.12 344 ASP B C 1
ATOM 6301 O O . ASP B 1 344 ? 25.688 10.172 -7.984 1 96.12 344 ASP B O 1
ATOM 6305 N N . LEU B 1 345 ? 25.75 10.648 -5.777 1 95.88 345 LEU B N 1
ATOM 6306 C CA . LEU B 1 345 ? 24.312 10.492 -5.598 1 95.88 345 LEU B CA 1
ATOM 6307 C C . LEU B 1 345 ? 23.656 11.828 -5.289 1 95.88 345 LEU B C 1
ATOM 6309 O O . LEU B 1 345 ? 22.453 11.891 -5.066 1 95.88 345 LEU B O 1
ATOM 6313 N N . LYS B 1 346 ? 24.328 12.922 -5.23 1 94.5 346 LYS B N 1
ATOM 6314 C CA . LYS B 1 346 ? 23.812 14.227 -4.82 1 94.5 346 LYS B CA 1
ATOM 6315 C C . LYS B 1 346 ? 22.875 14.805 -5.871 1 94.5 346 LYS B C 1
ATOM 6317 O O . LYS B 1 346 ? 23.188 14.789 -7.066 1 94.5 346 LYS B O 1
ATOM 6322 N N . MET B 1 347 ? 21.938 15.266 -5.457 1 96.44 347 MET B N 1
ATOM 6323 C CA . MET B 1 347 ? 20.953 15.969 -6.281 1 96.44 347 MET B CA 1
ATOM 6324 C C . MET B 1 347 ? 20.5 17.266 -5.609 1 96.44 347 MET B C 1
ATOM 6326 O O . MET B 1 347 ? 20.453 17.344 -4.379 1 96.44 347 MET B O 1
ATOM 6330 N N . SER B 1 348 ? 20.078 18.281 -6.328 1 97.38 348 SER B N 1
ATOM 6331 C CA . SER B 1 348 ? 19.516 19.5 -5.75 1 97.38 348 SER B CA 1
ATOM 6332 C C . SER B 1 348 ? 18.125 19.266 -5.184 1 97.38 348 SER B C 1
ATOM 6334 O O . SER B 1 348 ? 17.438 18.312 -5.57 1 97.38 348 SER B O 1
ATOM 6336 N N . LYS B 1 349 ? 17.703 20.203 -4.262 1 97.25 349 LYS B N 1
ATOM 6337 C CA . LYS B 1 349 ? 16.391 20.062 -3.643 1 97.25 349 LYS B CA 1
ATOM 6338 C C . LYS B 1 349 ? 15.289 20.109 -4.691 1 97.25 349 LYS B C 1
ATOM 6340 O O . LYS B 1 349 ? 14.312 19.359 -4.602 1 97.25 349 LYS B O 1
ATOM 6345 N N . ALA B 1 350 ? 15.406 20.844 -5.684 1 97.38 350 ALA B N 1
ATOM 6346 C CA . ALA B 1 350 ? 14.453 20.938 -6.781 1 97.38 350 ALA B CA 1
ATOM 6347 C C . ALA B 1 350 ? 14.383 19.625 -7.562 1 97.38 350 ALA B C 1
ATOM 6349 O O . ALA B 1 350 ? 13.297 19.125 -7.867 1 97.38 350 ALA B O 1
ATOM 6350 N N . ASP B 1 351 ? 15.602 19.062 -7.891 1 97.31 351 ASP B N 1
ATOM 6351 C CA . ASP B 1 351 ? 15.656 17.828 -8.672 1 97.31 351 ASP B CA 1
ATOM 6352 C C . ASP B 1 351 ? 15.062 16.656 -7.895 1 97.31 351 ASP B C 1
ATOM 6354 O O . ASP B 1 351 ? 14.406 15.789 -8.477 1 97.31 351 ASP B O 1
ATOM 6358 N N . ARG B 1 352 ? 15.312 16.719 -6.66 1 97.56 352 ARG B N 1
ATOM 6359 C CA . ARG B 1 352 ? 14.75 15.648 -5.84 1 97.56 352 ARG B CA 1
ATOM 6360 C C . ARG B 1 352 ? 13.227 15.695 -5.848 1 97.56 352 ARG B C 1
ATOM 6362 O O . ARG B 1 352 ? 12.57 14.664 -5.984 1 97.56 352 ARG B O 1
ATOM 6369 N N . LEU B 1 353 ? 12.68 16.812 -5.762 1 97.31 353 LEU B N 1
ATOM 6370 C CA . LEU B 1 353 ? 11.234 16.969 -5.793 1 97.31 353 LEU B CA 1
ATOM 6371 C C . LEU B 1 353 ? 10.672 16.547 -7.148 1 97.31 353 LEU B C 1
ATOM 6373 O O . LEU B 1 353 ? 9.695 15.797 -7.223 1 97.31 353 LEU B O 1
ATOM 6377 N N . LYS B 1 354 ? 11.391 16.891 -8.219 1 95.88 354 LYS B N 1
ATOM 6378 C CA . LYS B 1 354 ? 10.906 16.641 -9.57 1 95.88 354 LYS B CA 1
ATOM 6379 C C . LYS B 1 354 ? 10.898 15.148 -9.875 1 95.88 354 LYS B C 1
ATOM 6381 O O . LYS B 1 354 ? 10.086 14.672 -10.68 1 95.88 354 LYS B O 1
ATOM 6386 N N . THR B 1 355 ? 11.828 14.453 -9.273 1 96.62 355 THR B N 1
ATOM 6387 C CA . THR B 1 355 ? 12 13.062 -9.672 1 96.62 355 THR B CA 1
ATOM 6388 C C . THR B 1 355 ? 11.336 12.125 -8.672 1 96.62 355 THR B C 1
ATOM 6390 O O . THR B 1 355 ? 11.273 10.914 -8.891 1 96.62 355 THR B O 1
ATOM 6393 N N . GLY B 1 356 ? 10.875 12.766 -7.512 1 95.56 356 GLY B N 1
ATOM 6394 C CA . GLY B 1 356 ? 10.219 11.969 -6.488 1 95.56 356 GLY B CA 1
ATOM 6395 C C . GLY B 1 356 ? 11.18 11.406 -5.465 1 95.56 356 GLY B C 1
ATOM 6396 O O . GLY B 1 356 ? 10.781 10.625 -4.598 1 95.56 356 GLY B O 1
ATOM 6397 N N . VAL B 1 357 ? 12.5 11.727 -5.609 1 96.38 357 VAL B N 1
ATOM 6398 C CA . VAL B 1 357 ? 13.492 11.375 -4.594 1 96.38 357 VAL B CA 1
ATOM 6399 C C . VAL B 1 357 ? 13.156 12.086 -3.283 1 96.38 357 VAL B C 1
ATOM 6401 O O . VAL B 1 357 ? 13.352 11.523 -2.201 1 96.38 357 VAL B O 1
ATOM 6404 N N . GLY B 1 358 ? 12.672 13.367 -3.395 1 95.81 358 GLY B N 1
ATOM 6405 C CA . GLY B 1 358 ? 12.273 14.148 -2.236 1 95.81 358 GLY B CA 1
ATOM 6406 C C . GLY B 1 358 ? 10.773 14.281 -2.094 1 95.81 358 GLY B C 1
ATOM 6407 O O . GLY B 1 358 ? 10.055 14.391 -3.09 1 95.81 358 GLY B O 1
ATOM 6408 N N . GLU B 1 359 ? 10.297 14.312 -0.781 1 93.31 359 GLU B N 1
ATOM 6409 C CA . GLU B 1 359 ? 8.875 14.461 -0.495 1 93.31 359 GLU B CA 1
ATOM 6410 C C . GLU B 1 359 ? 8.641 14.883 0.954 1 93.31 359 GLU B C 1
ATOM 6412 O O . GLU B 1 359 ? 9.523 14.719 1.802 1 93.31 359 GLU B O 1
ATOM 6417 N N . VAL B 1 360 ? 7.434 15.5 1.217 1 96.12 360 VAL B N 1
ATOM 6418 C CA . VAL B 1 360 ? 7.043 15.719 2.605 1 96.12 360 VAL B CA 1
ATOM 6419 C C . VAL B 1 360 ? 6.465 14.43 3.188 1 96.12 360 VAL B C 1
ATOM 6421 O O . VAL B 1 360 ? 5.312 14.078 2.926 1 96.12 360 VAL B O 1
ATOM 6424 N N . SER B 1 361 ? 7.254 13.82 3.951 1 93.75 361 SER B N 1
ATOM 6425 C CA . SER B 1 361 ? 6.895 12.477 4.379 1 93.75 361 SER B CA 1
ATOM 6426 C C . SER B 1 361 ? 6.391 12.469 5.816 1 93.75 361 SER B C 1
ATOM 6428 O O . SER B 1 361 ? 5.828 11.469 6.281 1 93.75 361 SER B O 1
ATOM 6430 N N . HIS B 1 362 ? 6.516 13.602 6.594 1 97.25 362 HIS B N 1
ATOM 6431 C CA . HIS B 1 362 ? 6.215 13.617 8.023 1 97.25 362 HIS B CA 1
ATOM 6432 C C . HIS B 1 362 ? 6.051 15.039 8.539 1 97.25 362 HIS B C 1
ATOM 6434 O O . HIS B 1 362 ? 6.602 15.984 7.961 1 97.25 362 HIS B O 1
ATOM 6440 N N . ALA B 1 363 ? 5.203 15.203 9.508 1 97.56 363 ALA B N 1
ATOM 6441 C CA . ALA B 1 363 ? 5.016 16.484 10.188 1 97.56 363 ALA B CA 1
ATOM 6442 C C . ALA B 1 363 ? 5.387 16.391 11.664 1 97.56 363 ALA B C 1
ATOM 6444 O O . ALA B 1 363 ? 5.008 15.43 12.336 1 97.56 363 ALA B O 1
ATOM 6445 N N . MET B 1 364 ? 6.113 17.359 12.133 1 97.88 364 MET B N 1
ATOM 6446 C CA . MET B 1 364 ? 6.555 17.453 13.516 1 97.88 364 MET B CA 1
ATOM 6447 C C . MET B 1 364 ? 6.441 18.875 14.031 1 97.88 364 MET B C 1
ATOM 6449 O O . MET B 1 364 ? 5.844 19.734 13.383 1 97.88 364 MET B O 1
ATOM 6453 N N . THR B 1 365 ? 7.016 19.188 15.234 1 97.62 365 THR B N 1
ATOM 6454 C CA . THR B 1 365 ? 6.918 20.5 15.859 1 97.62 365 THR B CA 1
ATOM 6455 C C . THR B 1 365 ? 8.289 21 16.312 1 97.62 365 THR B C 1
ATOM 6457 O O . THR B 1 365 ? 9.008 20.297 17.031 1 97.62 365 THR B O 1
ATOM 6460 N N . LEU B 1 366 ? 8.625 22.266 15.859 1 98.25 366 LEU B N 1
ATOM 6461 C CA . LEU B 1 366 ? 9.82 22.922 16.359 1 98.25 366 LEU B CA 1
ATOM 6462 C C . LEU B 1 366 ? 9.555 23.562 17.719 1 98.25 366 LEU B C 1
ATOM 6464 O O . LEU B 1 366 ? 8.617 24.359 17.859 1 98.25 366 LEU B O 1
ATOM 6468 N N . VAL B 1 367 ? 10.406 23.281 18.766 1 97.56 367 VAL B N 1
ATOM 6469 C CA . VAL B 1 367 ? 10.156 23.812 20.109 1 97.56 367 VAL B CA 1
ATOM 6470 C C . VAL B 1 367 ? 11.438 24.453 20.656 1 97.56 367 VAL B C 1
ATOM 6472 O O . VAL B 1 367 ? 11.531 24.734 21.844 1 97.56 367 VAL B O 1
ATOM 6475 N N . GLY B 1 368 ? 12.367 24.703 19.766 1 97.12 368 GLY B N 1
ATOM 6476 C CA . GLY B 1 368 ? 13.562 25.422 20.156 1 97.12 368 GLY B CA 1
ATOM 6477 C C . GLY B 1 368 ? 14.516 25.656 19 1 97.12 368 GLY B C 1
ATOM 6478 O O . GLY B 1 368 ? 14.406 25.016 17.953 1 97.12 368 GLY B O 1
ATOM 6479 N N . VAL B 1 369 ? 15.461 26.625 19.172 1 98.19 369 VAL B N 1
ATOM 6480 C CA . VAL B 1 369 ? 16.5 26.953 18.203 1 98.19 369 VAL B CA 1
ATOM 6481 C C . VAL B 1 369 ? 17.75 27.453 18.922 1 98.19 369 VAL B C 1
ATOM 6483 O O . VAL B 1 369 ? 17.641 28.109 19.969 1 98.19 369 VAL B O 1
ATOM 6486 N N . ASP B 1 370 ? 18.797 27.062 18.484 1 96.12 370 ASP B N 1
ATOM 6487 C CA . ASP B 1 370 ? 20.078 27.562 19 1 96.12 370 ASP B CA 1
ATOM 6488 C C . ASP B 1 370 ? 20.75 28.484 17.984 1 96.12 370 ASP B C 1
ATOM 6490 O O . ASP B 1 370 ? 21.047 28.094 16.859 1 96.12 370 ASP B O 1
ATOM 6494 N N . GLU B 1 371 ? 20.844 29.719 18.391 1 96.75 371 GLU B N 1
ATOM 6495 C CA . GLU B 1 371 ? 21.469 30.75 17.562 1 96.75 371 GLU B CA 1
ATOM 6496 C C . GLU B 1 371 ? 22.781 31.234 18.188 1 96.75 371 GLU B C 1
ATOM 6498 O O . GLU B 1 371 ? 22.906 31.297 19.406 1 96.75 371 GLU B O 1
ATOM 6503 N N . ASP B 1 372 ? 23.75 31.531 17.469 1 91.62 372 ASP B N 1
ATOM 6504 C CA . ASP B 1 372 ? 24.984 32.188 17.828 1 91.62 372 ASP B CA 1
ATOM 6505 C C . ASP B 1 372 ? 25.203 33.469 17 1 91.62 372 ASP B C 1
ATOM 6507 O O . ASP B 1 372 ? 25.531 33.375 15.812 1 91.62 372 ASP B O 1
ATOM 6511 N N . ASN B 1 373 ? 24.969 34.531 17.734 1 87.69 373 ASN B N 1
ATOM 6512 C CA . ASN B 1 373 ? 25.125 35.844 17.078 1 87.69 373 ASN B CA 1
ATOM 6513 C C . ASN B 1 373 ? 24.312 35.938 15.805 1 87.69 373 ASN B C 1
ATOM 6515 O O . ASN B 1 373 ? 24.812 36.344 14.758 1 87.69 373 ASN B O 1
ATOM 6519 N N . GLY B 1 374 ? 23.172 35.312 15.836 1 86.69 374 GLY B N 1
ATOM 6520 C CA . GLY B 1 374 ? 22.219 35.438 14.734 1 86.69 374 GLY B CA 1
ATOM 6521 C C . GLY B 1 374 ? 22.25 34.25 13.789 1 86.69 374 GLY B C 1
ATOM 6522 O O . GLY B 1 374 ? 21.391 34.125 12.922 1 86.69 374 GLY B O 1
ATOM 6523 N N . GLU B 1 375 ? 23.188 33.531 13.75 1 92 375 GLU B N 1
ATOM 6524 C CA . GLU B 1 375 ? 23.297 32.344 12.898 1 92 375 GLU B CA 1
ATOM 6525 C C . GLU B 1 375 ? 22.688 31.109 13.578 1 92 375 GLU B C 1
ATOM 6527 O O . GLU B 1 375 ? 23 30.812 14.734 1 92 375 GLU B O 1
ATOM 6532 N N . VAL B 1 376 ? 21.844 30.375 12.852 1 96 376 VAL B N 1
ATOM 6533 C CA . VAL B 1 376 ? 21.156 29.203 13.406 1 96 376 VAL B CA 1
ATOM 6534 C C . VAL B 1 376 ? 22.094 28 13.414 1 96 376 VAL B C 1
ATOM 6536 O O . VAL B 1 376 ? 22.672 27.656 12.383 1 96 376 VAL B O 1
ATOM 6539 N N . ARG B 1 377 ? 22.344 27.422 14.477 1 92.69 377 ARG B N 1
ATOM 6540 C CA . ARG B 1 377 ? 23.219 26.266 14.602 1 92.69 377 ARG B CA 1
ATOM 6541 C C . ARG B 1 377 ? 22.422 24.969 14.609 1 92.69 377 ARG B C 1
ATOM 6543 O O . ARG B 1 377 ? 22.781 24.016 13.922 1 92.69 377 ARG B O 1
ATOM 6550 N N . GLN B 1 378 ? 21.359 24.875 15.297 1 97.12 378 GLN B N 1
ATOM 6551 C CA . GLN B 1 378 ? 20.562 23.656 15.344 1 97.12 378 GLN B CA 1
ATOM 6552 C C . GLN B 1 378 ? 19.156 23.938 15.875 1 97.12 378 GLN B C 1
ATOM 6554 O O . GLN B 1 378 ? 18.922 24.984 16.5 1 97.12 378 GLN B O 1
ATOM 6559 N N . TRP B 1 379 ? 18.297 23.031 15.625 1 97.5 379 TRP B N 1
ATOM 6560 C CA . TRP B 1 379 ? 16.891 23.141 15.992 1 97.5 379 TRP B CA 1
ATOM 6561 C C . TRP B 1 379 ? 16.469 21.984 16.906 1 97.5 379 TRP B C 1
ATOM 6563 O O . TRP B 1 379 ? 16.938 20.859 16.75 1 97.5 379 TRP B O 1
ATOM 6573 N N . LYS B 1 380 ? 15.609 22.281 17.797 1 98 380 LYS B N 1
ATOM 6574 C CA . LYS B 1 380 ? 15.016 21.266 18.656 1 98 380 LYS B CA 1
ATOM 6575 C C . LYS B 1 380 ? 13.641 20.844 18.141 1 98 380 LYS B C 1
ATOM 6577 O O . LYS B 1 380 ? 12.766 21.688 17.938 1 98 380 LYS B O 1
ATOM 6582 N N . VAL B 1 381 ? 13.445 19.5 18.047 1 97.06 381 VAL B N 1
ATOM 6583 C CA . VAL B 1 381 ? 12.242 19 17.391 1 97.06 381 VAL B CA 1
ATOM 6584 C C . VAL B 1 381 ? 11.492 18.062 18.312 1 97.06 381 VAL B C 1
ATOM 6586 O O . VAL B 1 381 ? 12.078 17.125 18.875 1 97.06 381 VAL B O 1
ATOM 6589 N N . GLU B 1 382 ? 10.203 18.391 18.469 1 96 382 GLU B N 1
ATOM 6590 C CA . GLU B 1 382 ? 9.328 17.453 19.172 1 96 382 GLU B CA 1
ATOM 6591 C C . GLU B 1 382 ? 8.586 16.547 18.203 1 96 382 GLU B C 1
ATOM 6593 O O . GLU B 1 382 ? 7.816 17.016 17.359 1 96 382 GLU B O 1
ATOM 6598 N N . ASN B 1 383 ? 8.906 15.211 18.297 1 93.75 383 ASN B N 1
ATOM 6599 C CA . ASN B 1 383 ? 8.312 14.211 17.422 1 93.75 383 ASN B CA 1
ATOM 6600 C C . ASN B 1 383 ? 7.145 13.492 18.094 1 93.75 383 ASN B C 1
ATOM 6602 O O . ASN B 1 383 ? 6.922 13.656 19.297 1 93.75 383 ASN B O 1
ATOM 6606 N N . SER B 1 384 ? 6.406 12.797 17.344 1 94.12 384 SER B N 1
ATOM 6607 C CA . SER B 1 384 ? 5.25 12.117 17.922 1 94.12 384 SER B CA 1
ATOM 6608 C C . SER B 1 384 ? 5.379 10.602 17.797 1 94.12 384 SER B C 1
ATOM 6610 O O . SER B 1 384 ? 4.402 9.914 17.516 1 94.12 384 SER B O 1
ATOM 6612 N N . TRP B 1 385 ? 6.629 10.062 17.953 1 90.5 385 TRP B N 1
ATOM 6613 C CA . TRP B 1 385 ? 6.895 8.625 17.891 1 90.5 385 TRP B CA 1
ATOM 6614 C C . TRP B 1 385 ? 7.227 8.07 19.266 1 90.5 385 TRP B C 1
ATOM 6616 O O . TRP B 1 385 ? 7.945 7.078 19.391 1 90.5 385 TRP B O 1
ATOM 6626 N N . GLY B 1 386 ? 6.73 8.82 20.297 1 91.94 386 GLY B N 1
ATOM 6627 C CA . GLY B 1 386 ? 6.871 8.359 21.672 1 91.94 386 GLY B CA 1
ATOM 6628 C C . GLY B 1 386 ? 8.195 8.742 22.297 1 91.94 386 GLY B C 1
ATOM 6629 O O . GLY B 1 386 ? 9.117 9.18 21.594 1 91.94 386 GLY B O 1
ATOM 6630 N N . ASP B 1 387 ? 8.281 8.586 23.578 1 93.19 387 ASP B N 1
ATOM 6631 C CA . ASP B 1 387 ? 9.43 9.086 24.328 1 93.19 387 ASP B CA 1
ATOM 6632 C C . ASP B 1 387 ? 10.594 8.102 24.25 1 93.19 387 ASP B C 1
ATOM 6634 O O . ASP B 1 387 ? 11.68 8.375 24.781 1 93.19 387 ASP B O 1
ATOM 6638 N N . LYS B 1 388 ? 10.469 6.957 23.547 1 91.56 388 LYS B N 1
ATOM 6639 C CA . LYS B 1 388 ? 11.562 5.996 23.391 1 91.56 388 LYS B CA 1
ATOM 6640 C C . LYS B 1 388 ? 12.359 6.273 22.125 1 91.56 388 LYS B C 1
ATOM 6642 O O . LYS B 1 388 ? 13.398 5.652 21.891 1 91.56 388 LYS B O 1
ATOM 6647 N N . SER B 1 389 ? 11.844 7.082 21.281 1 92.31 389 SER B N 1
ATOM 6648 C CA . SER B 1 389 ? 12.57 7.504 20.094 1 92.31 389 SER B CA 1
ATOM 6649 C C . SER B 1 389 ? 13.359 8.781 20.344 1 92.31 389 SER B C 1
ATOM 6651 O O . SER B 1 389 ? 12.938 9.633 21.141 1 92.31 389 SER B O 1
ATOM 6653 N N . GLY B 1 390 ? 14.555 8.93 19.688 1 92.19 390 GLY B N 1
ATOM 6654 C CA . GLY B 1 390 ? 15.406 10.086 19.922 1 92.19 390 GLY B CA 1
ATOM 6655 C C . GLY B 1 390 ? 15.805 10.242 21.375 1 92.19 390 GLY B C 1
ATOM 6656 O O . GLY B 1 390 ? 16.047 9.25 22.078 1 92.19 390 GLY B O 1
ATOM 6657 N N . ALA B 1 391 ? 15.883 11.477 21.781 1 93.62 391 ALA B N 1
ATOM 6658 C CA . ALA B 1 391 ? 16.156 11.758 23.188 1 93.62 391 ALA B CA 1
ATOM 6659 C C . ALA B 1 391 ? 14.875 12.133 23.938 1 93.62 391 ALA B C 1
ATOM 6661 O O . ALA B 1 391 ? 14.477 13.297 23.969 1 93.62 391 ALA B O 1
ATOM 6662 N N . LYS B 1 392 ? 14.164 11.023 24.406 1 92.38 392 LYS B N 1
ATOM 6663 C CA . LYS B 1 392 ? 12.891 11.156 25.109 1 92.38 392 LYS B CA 1
ATOM 6664 C C . LYS B 1 392 ? 11.836 11.789 24.203 1 92.38 392 LYS B C 1
ATOM 6666 O O . LYS B 1 392 ? 11.07 12.648 24.656 1 92.38 392 LYS B O 1
ATOM 6671 N N . GLY B 1 393 ? 11.961 11.523 22.953 1 94.56 393 GLY B N 1
ATOM 6672 C CA . GLY B 1 393 ? 10.961 11.953 22 1 94.56 393 GLY B CA 1
ATOM 6673 C C . GLY B 1 393 ? 11.359 13.203 21.234 1 94.56 393 GLY B C 1
ATOM 6674 O O . GLY B 1 393 ? 10.656 13.625 20.312 1 94.56 393 GLY B O 1
ATOM 6675 N N . TYR B 1 394 ? 12.453 13.82 21.688 1 96.94 394 TYR B N 1
ATOM 6676 C CA . TYR B 1 394 ? 12.914 15.031 21.016 1 96.94 394 TYR B CA 1
ATOM 6677 C C . TYR B 1 394 ? 14.078 14.734 20.078 1 96.94 394 TYR B C 1
ATOM 6679 O O . TYR B 1 394 ? 14.898 13.859 20.359 1 96.94 394 TYR B O 1
ATOM 6687 N N . TYR B 1 395 ? 14.109 15.336 18.969 1 97.19 395 TYR B N 1
ATOM 6688 C CA . TYR B 1 395 ? 15.156 15.227 17.969 1 97.19 395 TYR B CA 1
ATOM 6689 C C . TYR B 1 395 ? 15.938 16.531 17.859 1 97.19 395 TYR B C 1
ATOM 6691 O O . TYR B 1 395 ? 15.484 17.578 18.328 1 97.19 395 TYR B O 1
ATOM 6699 N N . VAL B 1 396 ? 17.062 16.422 17.391 1 98.12 396 VAL B N 1
ATOM 6700 C CA . VAL B 1 396 ? 17.906 17.578 17.125 1 98.12 396 VAL B CA 1
ATOM 6701 C C . VAL B 1 396 ? 18.328 17.594 15.656 1 98.12 396 VAL B C 1
ATOM 6703 O O . VAL B 1 396 ? 18.734 16.562 15.102 1 98.12 396 VAL B O 1
ATOM 6706 N N . MET B 1 397 ? 18.328 18.719 15.016 1 98.38 397 MET B N 1
ATOM 6707 C CA . MET B 1 397 ? 18.438 18.891 13.57 1 98.38 397 MET B CA 1
ATOM 6708 C C . MET B 1 397 ? 19.422 20 13.234 1 98.38 397 MET B C 1
ATOM 6710 O O . MET B 1 397 ? 19.281 21.125 13.711 1 98.38 397 MET B O 1
ATOM 6714 N N . ASN B 1 398 ? 20.406 19.609 12.562 1 97.06 398 ASN B N 1
ATOM 6715 C CA . ASN B 1 398 ? 21.281 20.719 12.188 1 97.06 398 ASN B CA 1
ATOM 6716 C C . ASN B 1 398 ? 20.625 21.594 11.117 1 97.06 398 ASN B C 1
ATOM 6718 O O . ASN B 1 398 ? 19.672 21.188 10.469 1 97.06 398 ASN B O 1
ATOM 6722 N N . ASN B 1 399 ? 21.109 22.781 11.008 1 97.5 399 ASN B N 1
ATOM 6723 C CA . ASN B 1 399 ? 20.453 23.781 10.164 1 97.5 399 ASN B CA 1
ATOM 6724 C C . ASN B 1 399 ? 20.484 23.375 8.695 1 97.5 399 ASN B C 1
ATOM 6726 O O . ASN B 1 399 ? 19.578 23.734 7.93 1 97.5 399 ASN B O 1
ATOM 6730 N N . GLU B 1 400 ? 21.547 22.703 8.25 1 96.06 400 GLU B N 1
ATOM 6731 C CA . GLU B 1 400 ? 21.625 22.266 6.855 1 96.06 400 GLU B CA 1
ATOM 6732 C C . GLU B 1 400 ? 20.5 21.281 6.516 1 96.06 400 GLU B C 1
ATOM 6734 O O . GLU B 1 400 ? 19.969 21.312 5.41 1 96.06 400 GLU B O 1
ATOM 6739 N N . TRP B 1 401 ? 20.266 20.391 7.422 1 97.56 401 TRP B N 1
ATOM 6740 C CA . TRP B 1 401 ? 19.141 19.484 7.238 1 97.56 401 TRP B CA 1
ATOM 6741 C C . TRP B 1 401 ? 17.828 20.25 7.133 1 97.56 401 TRP B C 1
ATOM 6743 O O . TRP B 1 401 ? 16.969 19.922 6.297 1 97.56 401 TRP B O 1
ATOM 6753 N N . PHE B 1 402 ? 17.594 21.266 8.016 1 98.5 402 PHE B N 1
ATOM 6754 C CA . PHE B 1 402 ? 16.422 22.141 7.918 1 98.5 402 PHE B CA 1
ATOM 6755 C C . PHE B 1 402 ? 16.297 22.719 6.516 1 98.5 402 PHE B C 1
ATOM 6757 O O . PHE B 1 402 ? 15.219 22.688 5.918 1 98.5 402 PHE B O 1
ATOM 6764 N N . ASN B 1 403 ? 17.391 23.156 5.98 1 97.81 403 ASN B N 1
ATOM 6765 C CA . ASN B 1 403 ? 17.406 23.797 4.672 1 97.81 403 ASN B CA 1
ATOM 6766 C C . ASN B 1 403 ? 17.078 22.797 3.561 1 97.81 403 ASN B C 1
ATOM 6768 O O . ASN B 1 403 ? 16.422 23.156 2.58 1 97.81 403 ASN B O 1
ATOM 6772 N N . ASP B 1 404 ? 17.562 21.578 3.779 1 97 404 ASP B N 1
ATOM 6773 C CA . ASP B 1 404 ? 17.5 20.656 2.654 1 97 404 ASP B CA 1
ATOM 6774 C C . ASP B 1 404 ? 16.234 19.812 2.693 1 97 404 ASP B C 1
ATOM 6776 O O . ASP B 1 404 ? 15.711 19.422 1.649 1 97 404 ASP B O 1
ATOM 6780 N N . TYR B 1 405 ? 15.672 19.578 3.904 1 97.69 405 TYR B N 1
ATOM 6781 C CA . TYR B 1 405 ? 14.664 18.531 3.957 1 97.69 405 TYR B CA 1
ATOM 6782 C C . TYR B 1 405 ? 13.406 19.016 4.668 1 97.69 405 TYR B C 1
ATOM 6784 O O . TYR B 1 405 ? 12.453 18.266 4.859 1 97.69 405 TYR B O 1
ATOM 6792 N N . VAL B 1 406 ? 13.422 20.25 5.273 1 98.44 406 VAL B N 1
ATOM 6793 C CA . VAL B 1 406 ? 12.18 20.859 5.719 1 98.44 406 VAL B CA 1
ATOM 6794 C C . VAL B 1 406 ? 11.508 21.578 4.543 1 98.44 406 VAL B C 1
ATOM 6796 O O . VAL B 1 406 ? 12.156 22.328 3.816 1 98.44 406 VAL B O 1
ATOM 6799 N N . TYR B 1 407 ? 10.266 21.375 4.328 1 97.81 407 TYR B N 1
ATOM 6800 C CA . TYR B 1 407 ? 9.562 21.906 3.168 1 97.81 407 TYR B CA 1
ATOM 6801 C C . TYR B 1 407 ? 8.484 22.906 3.588 1 97.81 407 TYR B C 1
ATOM 6803 O O . TYR B 1 407 ? 8.031 23.703 2.777 1 97.81 407 TYR B O 1
ATOM 6811 N N . GLU B 1 408 ? 8.078 22.766 4.875 1 97.56 408 GLU B N 1
ATOM 6812 C CA . GLU B 1 408 ? 6.996 23.641 5.324 1 97.56 408 GLU B CA 1
ATOM 6813 C C . GLU B 1 408 ? 7.16 24.016 6.797 1 97.56 408 GLU B C 1
ATOM 6815 O O . GLU B 1 408 ? 7.582 23.188 7.605 1 97.56 408 GLU B O 1
ATOM 6820 N N . VAL B 1 409 ? 6.641 25.297 7.16 1 98.69 409 VAL B N 1
ATOM 6821 C CA . VAL B 1 409 ? 6.441 25.688 8.555 1 98.69 409 VAL B CA 1
ATOM 6822 C C . VAL B 1 409 ? 5.148 26.484 8.688 1 98.69 409 VAL B C 1
ATOM 6824 O O . VAL B 1 409 ? 4.758 27.203 7.762 1 98.69 409 VAL B O 1
ATOM 6827 N N . VAL B 1 410 ? 4.547 26.375 9.773 1 98.5 410 VAL B N 1
ATOM 6828 C CA . VAL B 1 410 ? 3.322 27.125 10.039 1 98.5 410 VAL B CA 1
ATOM 6829 C C . VAL B 1 410 ? 3.58 28.188 11.109 1 98.5 410 VAL B C 1
ATOM 6831 O O . VAL B 1 410 ? 3.936 27.859 12.242 1 98.5 410 VAL B O 1
ATOM 6834 N N . VAL B 1 411 ? 3.305 29.516 10.734 1 97.19 411 VAL B N 1
ATOM 6835 C CA . VAL B 1 411 ? 3.645 30.625 11.625 1 97.19 411 VAL B CA 1
ATOM 6836 C C . VAL B 1 411 ? 2.504 31.641 11.648 1 97.19 411 VAL B C 1
ATOM 6838 O O . VAL B 1 411 ? 1.703 31.703 10.711 1 97.19 411 VAL B O 1
ATOM 6841 N N . HIS B 1 412 ? 2.424 32.375 12.734 1 96.5 412 HIS B N 1
ATOM 6842 C CA . HIS B 1 412 ? 1.471 33.469 12.852 1 96.5 412 HIS B CA 1
ATOM 6843 C C . HIS B 1 412 ? 1.798 34.594 11.867 1 96.5 412 HIS B C 1
ATOM 6845 O O . HIS B 1 412 ? 2.969 34.906 11.664 1 96.5 412 HIS B O 1
ATOM 6851 N N . LYS B 1 413 ? 0.903 35.25 11.344 1 96.56 413 LYS B N 1
ATOM 6852 C CA . LYS B 1 413 ? 1.03 36.281 10.305 1 96.56 413 LYS B CA 1
ATOM 6853 C C . LYS B 1 413 ? 1.853 37.469 10.805 1 96.56 413 LYS B C 1
ATOM 6855 O O . LYS B 1 413 ? 2.445 38.188 10 1 96.56 413 LYS B O 1
ATOM 6860 N N . LYS B 1 414 ? 1.619 37.656 12.047 1 94.75 414 LYS B N 1
ATOM 6861 C CA . LYS B 1 414 ? 2.293 38.844 12.609 1 94.75 414 LYS B CA 1
ATOM 6862 C C . LYS B 1 414 ? 3.803 38.75 12.406 1 94.75 414 LYS B C 1
ATOM 6864 O O . LYS B 1 414 ? 4.512 39.75 12.539 1 94.75 414 LYS B O 1
ATOM 6869 N N . TYR B 1 415 ? 4.273 37.562 12.148 1 95.5 415 TYR B N 1
ATOM 6870 C CA . TYR B 1 415 ? 5.707 37.406 11.938 1 95.5 415 TYR B CA 1
ATOM 6871 C C . TYR B 1 415 ? 6.055 37.562 10.461 1 95.5 415 TYR B C 1
ATOM 6873 O O . TYR B 1 415 ? 7.223 37.438 10.078 1 95.5 415 TYR B O 1
ATOM 6881 N N . LEU B 1 416 ? 5.188 37.75 9.633 1 95.75 416 LEU B N 1
ATOM 6882 C CA . LEU B 1 416 ? 5.383 37.875 8.195 1 95.75 416 LEU B CA 1
ATOM 6883 C C . LEU B 1 416 ? 5.73 39.312 7.828 1 95.75 416 LEU B C 1
ATOM 6885 O O . LEU B 1 416 ? 5.379 40.25 8.555 1 95.75 416 LEU B O 1
ATOM 6889 N N . THR B 1 417 ? 6.426 39.5 6.82 1 92.88 417 THR B N 1
ATOM 6890 C CA . THR B 1 417 ? 6.582 40.812 6.238 1 92.88 417 THR B CA 1
ATOM 6891 C C . THR B 1 417 ? 5.262 41.312 5.637 1 92.88 417 THR B C 1
ATOM 6893 O O . THR B 1 417 ? 4.355 40.5 5.395 1 92.88 417 THR B O 1
ATOM 6896 N N . ASP B 1 418 ? 5.176 42.531 5.496 1 91.25 418 ASP B N 1
ATOM 6897 C CA . ASP B 1 418 ? 3.969 43.094 4.891 1 91.25 418 ASP B CA 1
ATOM 6898 C C . ASP B 1 418 ? 3.693 42.438 3.533 1 91.25 418 ASP B C 1
ATOM 6900 O O . ASP B 1 418 ? 2.543 42.156 3.199 1 91.25 418 ASP B O 1
ATOM 6904 N N . LYS B 1 419 ? 4.727 42.25 2.863 1 92.12 419 LYS B N 1
ATOM 6905 C CA . LYS B 1 419 ? 4.594 41.625 1.54 1 92.12 419 LYS B CA 1
ATOM 6906 C C . LYS B 1 419 ? 4.043 40.219 1.633 1 92.12 419 LYS B C 1
ATOM 6908 O O . LYS B 1 419 ? 3.166 39.844 0.854 1 92.12 419 LYS B O 1
ATOM 6913 N N . GLN B 1 420 ? 4.605 39.531 2.477 1 94.19 420 GLN B N 1
ATOM 6914 C CA . GLN B 1 420 ? 4.152 38.156 2.676 1 94.19 420 GLN B CA 1
ATOM 6915 C C . GLN B 1 420 ? 2.689 38.125 3.109 1 94.19 420 GLN B C 1
ATOM 6917 O O . GLN B 1 420 ? 1.939 37.219 2.699 1 94.19 420 GLN B O 1
ATOM 6922 N N . LYS B 1 421 ? 2.227 38.969 4.012 1 95.5 421 LYS B N 1
ATOM 6923 C CA . LYS B 1 421 ? 0.83 39.062 4.434 1 95.5 421 LYS B CA 1
ATOM 6924 C C . LYS B 1 421 ? -0.092 39.281 3.236 1 95.5 421 LYS B C 1
ATOM 6926 O O . LYS B 1 421 ? -1.156 38.656 3.143 1 95.5 421 LYS B O 1
ATOM 6931 N N . GLU B 1 422 ? 0.418 40.125 2.393 1 95 422 GLU B N 1
ATOM 6932 C CA . GLU B 1 422 ? -0.368 40.406 1.194 1 95 422 GLU B CA 1
ATOM 6933 C C . GLU B 1 422 ? -0.485 39.156 0.311 1 95 422 GLU B C 1
ATOM 6935 O O . GLU B 1 422 ? -1.566 38.844 -0.197 1 95 422 GLU B O 1
ATOM 6940 N N . LEU B 1 423 ? 0.617 38.531 0.16 1 95 423 LEU B N 1
ATOM 6941 C CA . LEU B 1 423 ? 0.627 37.344 -0.688 1 95 423 LEU B CA 1
ATOM 6942 C C . LEU B 1 423 ? -0.245 36.25 -0.092 1 95 423 LEU B C 1
ATOM 6944 O O . LEU B 1 423 ? -0.89 35.5 -0.825 1 95 423 LEU B O 1
ATOM 6948 N N . ALA B 1 424 ? -0.27 36.125 1.159 1 94.94 424 ALA B N 1
ATOM 6949 C CA . ALA B 1 424 ? -1.013 35.094 1.862 1 94.94 424 ALA B CA 1
ATOM 6950 C C . ALA B 1 424 ? -2.518 35.281 1.702 1 94.94 424 ALA B C 1
ATOM 6952 O O . ALA B 1 424 ? -3.297 34.344 1.919 1 94.94 424 ALA B O 1
ATOM 6953 N N . GLU B 1 425 ? -2.998 36.406 1.353 1 93.25 425 GLU B N 1
ATOM 6954 C CA . GLU B 1 425 ? -4.414 36.719 1.151 1 93.25 425 GLU B CA 1
ATOM 6955 C C . GLU B 1 425 ? -4.746 36.844 -0.332 1 93.25 425 GLU B C 1
ATOM 6957 O O . GLU B 1 425 ? -5.844 37.281 -0.694 1 93.25 425 GLU B O 1
ATOM 6962 N N . GLY B 1 426 ? -3.615 36.562 -1.149 1 92.12 426 GLY B N 1
ATOM 6963 C CA . GLY B 1 426 ? -3.791 36.719 -2.584 1 92.12 426 GLY B CA 1
ATOM 6964 C C . GLY B 1 426 ? -4.441 35.5 -3.24 1 92.12 426 GLY B C 1
ATOM 6965 O O . GLY B 1 426 ? -4.945 34.625 -2.553 1 92.12 426 GLY B O 1
ATOM 6966 N N . PRO B 1 427 ? -4.414 35.5 -4.574 1 95.19 427 PRO B N 1
ATOM 6967 C CA . PRO B 1 427 ? -5.059 34.406 -5.289 1 95.19 427 PRO B CA 1
ATOM 6968 C C . PRO B 1 427 ? -4.293 33.062 -5.16 1 95.19 427 PRO B C 1
ATOM 6970 O O . PRO B 1 427 ? -3.059 33.062 -5.145 1 95.19 427 PRO B O 1
ATOM 6973 N N . ILE B 1 428 ? -5.008 31.969 -5.168 1 96.25 428 ILE B N 1
ATOM 6974 C CA . ILE B 1 428 ? -4.434 30.641 -4.965 1 96.25 428 ILE B CA 1
ATOM 6975 C C . ILE B 1 428 ? -4.293 29.922 -6.309 1 96.25 428 ILE B C 1
ATOM 6977 O O . ILE B 1 428 ? -5.246 29.859 -7.09 1 96.25 428 ILE B O 1
ATOM 6981 N N . THR B 1 429 ? -3.166 29.359 -6.609 1 96.94 429 THR B N 1
ATOM 6982 C CA . THR B 1 429 ? -2.932 28.484 -7.75 1 96.94 429 THR B CA 1
ATOM 6983 C C . THR B 1 429 ? -3.074 27.016 -7.344 1 96.94 429 THR B C 1
ATOM 6985 O O . THR B 1 429 ? -2.236 26.5 -6.613 1 96.94 429 THR B O 1
ATOM 6988 N N . ASP B 1 430 ? -4.016 26.344 -7.895 1 96.81 430 ASP B N 1
ATOM 6989 C CA . ASP B 1 430 ? -4.301 24.969 -7.5 1 96.81 430 ASP B CA 1
ATOM 6990 C C . ASP B 1 430 ? -3.422 23.984 -8.266 1 96.81 430 ASP B C 1
ATOM 6992 O O . ASP B 1 430 ? -3.311 24.062 -9.492 1 96.81 430 ASP B O 1
ATOM 6996 N N . LEU B 1 431 ? -2.889 22.953 -7.594 1 96.5 431 LEU B N 1
ATOM 6997 C CA . LEU B 1 431 ? -1.987 21.969 -8.188 1 96.5 431 LEU B CA 1
ATOM 6998 C C . LEU B 1 431 ? -2.68 20.625 -8.336 1 96.5 431 LEU B C 1
ATOM 7000 O O . LEU B 1 431 ? -3.586 20.297 -7.566 1 96.5 431 LEU B O 1
ATOM 7004 N N . PRO B 1 432 ? -2.105 19.922 -9.383 1 95.88 432 PRO B N 1
ATOM 7005 C CA . PRO B 1 432 ? -2.746 18.609 -9.547 1 95.88 432 PRO B CA 1
ATOM 7006 C C . PRO B 1 432 ? -2.416 17.641 -8.414 1 95.88 432 PRO B C 1
ATOM 7008 O O . PRO B 1 432 ? -1.446 17.859 -7.684 1 95.88 432 PRO B O 1
ATOM 7011 N N . ALA B 1 433 ? -3.129 16.547 -8.352 1 92.88 433 ALA B N 1
ATOM 7012 C CA . ALA B 1 433 ? -3.066 15.656 -7.199 1 92.88 433 ALA B CA 1
ATOM 7013 C C . ALA B 1 433 ? -1.735 14.914 -7.16 1 92.88 433 ALA B C 1
ATOM 7015 O O . ALA B 1 433 ? -1.35 14.375 -6.117 1 92.88 433 ALA B O 1
ATOM 7016 N N . TRP B 1 434 ? -1.048 14.734 -8.32 1 94.75 434 TRP B N 1
ATOM 7017 C CA . TRP B 1 434 ? 0.197 13.977 -8.383 1 94.75 434 TRP B CA 1
ATOM 7018 C C . TRP B 1 434 ? 1.404 14.906 -8.32 1 94.75 434 TRP B C 1
ATOM 7020 O O . TRP B 1 434 ? 2.535 14.477 -8.578 1 94.75 434 TRP B O 1
ATOM 7030 N N . ASP B 1 435 ? 1.09 16.172 -7.961 1 94.81 435 ASP B N 1
ATOM 7031 C CA . ASP B 1 435 ? 2.174 17.141 -7.891 1 94.81 435 ASP B CA 1
ATOM 7032 C C . ASP B 1 435 ? 3.154 16.797 -6.773 1 94.81 435 ASP B C 1
ATOM 7034 O O . ASP B 1 435 ? 2.787 16.125 -5.801 1 94.81 435 ASP B O 1
ATOM 7038 N N . SER B 1 436 ? 4.336 17.328 -6.918 1 92.19 436 SER B N 1
ATOM 7039 C CA . SER B 1 436 ? 5.41 17.031 -5.977 1 92.19 436 SER B CA 1
ATOM 7040 C C . SER B 1 436 ? 5.09 17.578 -4.59 1 92.19 436 SER B C 1
ATOM 7042 O O . SER B 1 436 ? 5.625 17.109 -3.588 1 92.19 436 SER B O 1
ATOM 7044 N N . LEU B 1 437 ? 4.262 18.594 -4.512 1 92.94 437 LEU B N 1
ATOM 7045 C CA . LEU B 1 437 ? 3.939 19.203 -3.227 1 92.94 437 LEU B CA 1
ATOM 7046 C C . LEU B 1 437 ? 2.752 18.5 -2.576 1 92.94 437 LEU B C 1
ATOM 7048 O O . LEU B 1 437 ? 2.395 18.812 -1.436 1 92.94 437 LEU B O 1
ATOM 7052 N N . ALA B 1 438 ? 2.191 17.578 -3.385 1 88.62 438 ALA B N 1
ATOM 7053 C CA . ALA B 1 438 ? 1.039 16.844 -2.861 1 88.62 438 ALA B CA 1
ATOM 7054 C C . ALA B 1 438 ? 1.479 15.625 -2.053 1 88.62 438 ALA B C 1
ATOM 7056 O O . ALA B 1 438 ? 2.547 15.062 -2.299 1 88.62 438 ALA B O 1
#

Secondary structure (DSSP, 8-state):
-PPPPPHHHHHHHHHHHHHSHHHHHHHHHHHHH-HHHHHB-TTHHHH-----SEE-------B--BSS-HHHHHHHHHHHHHHHHHHT-TT--B-HHHHHHHHHHHHHHHHHHHHHHTTTS-TTSHHHHHHHHHTT-----HHHHHHHHHHH---BGGGS---HHHHB-HHHHHHHHHHHHHHHHHHHHHHHTT-HHHHHHHHHHHHHHHHHHHHHHH-PPPS-EEEEEE-TT--EEEEEEE-HHHHHHHHSTT--GGGEEEEE--TTS-SSEEEE-GGG--STTSPPPEEEE--HHHHHHHHHHHHHTT--EEEEE-TTSSEETTTTEE-TTSB-HHHHHTS-----HHHHHHHTS----EEEEEEEEEEETTEEEEEEEE-SB-TTSTBTTEEEEEHHHHHHHEEEEEEEGGGS-HHHHHHHTS-EEE--TTSTT-/-PPPPPHHHHHHHHHHHHHSHHHHHHHHHHHHH-HHHHHB-TTHHHH-----SEE-------B--BSS-HHHHHHHHHHHHHHHHHTT-TT--B-HHHHHHHHHHHHHHHHHHHHHHTTTS-TTSHHHHHHHHHTT-----HHHHHHHHHHH---BGGGS---HHHHBTHHHHHHHHHHHHHHHHHHHHHHHTT-HHHHHHHHHHHHHHHHHHHHHHH-PPPS-EEEEEE-TT--EEEEEEE-HHHHHHHHHTT--GGGEEEEE--TTS-SSEEEE-GGG--STTSPPP-EEE--HHHHHHHHHHHHHTT--EEEEE-TTSSEETTTTEE-TTSB-HHHHHTS-----HHHHHHHTS----EEEEEEEEEEETTEEEEEEEE-SB-TTSTBTTEEEEEHHHHHHHEEEEEEEGGGS-HHHHHHHTSPEEE--TTSTT-

pLDDT: mean 95.3, std 3.27, range [69.44, 98.75]

InterPro domains:
  IPR000169 Cysteine peptidase, cysteine active site [PS00139] (64-75)
  IPR004134 Peptidase C1B, bleomycin hydrolase [PF03051] (4-438)
  IPR004134 Peptidase C1B, bleomycin hydrolase [PIRSF005700] (1-437)
  IPR004134 Peptidase C1B, bleomycin hydrolase [PTHR10363] (3-437)
  IPR004134 Peptidase C1B, bleomycin hydrolase [cd00585] (5-437)
  IPR025660 Cysteine peptidase, histidine active site [PS00639] (360-370)
  IPR038765 Papain-like cysteine peptidase superfamily [SSF54001] (2-437)